Protein AF-A0A3D2UYC7-F1 (afdb_monomer_lite)

Secondary structure (DSSP, 8-state):
-HHHHHHHHTSPTT---HHHHHHHHHHHHHHHHHHHHTT-HHHHHHHHHHHHHHHHHHTS------HHHHHHHHHHHHHHHHHHTTS-TTTHHHHHHHHHHHHHHHHHH-HHHHHHHS--PPPHHHHHHT-SSEEEEEEEETTEEEEEEE-SS-EEEEEEEPPHHHHHHHHHHHH-TT---HHHHHHHIIIIIGGGTTTS-TT-SEEEEEE-GGGGGS-TTT-EETTEEHHHHSEEEE-S-HHHHHHHHHTT-----EEEEEETT--S-TTT----B----TTHHHHHHHHGGGEEEEEEEEEEE--SS-GGG-EEEEEEETTEEEEEEGGGGGSS----SEEEEEEEE-PPPSS-SS-THHHHHHHHHHTT-S-EEEEESS--HHHHHHHHHHHHHHTTTS-HHHHHHHHHHHHHHH-TT-GGGGGEEEE--S---HHHHHHHHHHHHHHHHHHHHHHHHHT-HHHHHHHHHHHHHHGGGSS----HHHHHHHHHHHHHHTT-HHHHHHHHHHHTTTSTT-HHHHHHHHHHHHHHHHHTT-HHHHHHHHHHHHHHHHHTT-HHHHHHHHHHHHHHHHHTT-HHHHHHHHHHHHHHHHHHT-HHHHHHHHHHHHHIIIIIS--HHHHHHHHHHHHHHHHHTT-HHHHHHHHHHHHHHHHHHT-HHHHHHHHHHHHHHHHHTT-HHHHHHHHHHHHHHHHHTT-HHHHHHHHHHHHHHHHHTT-HHHHHHHHHHHHHHHHHTT-HHHHHHHHHHHHHHHHHTT-HHHHHHHHHHHHHHHHHTT-HHHHHHHHHHHHHHHHHTT-HHHHHHHHHHHHHHHHHTT-HHHHHHHHHHHHHHHHHTT-HHHHHHHHHHHHHHHHHTT-HHHHHHHHHHHHHHHHHTT-HHHHHHHHHHHHHHHHHTT-HHHHHHHHHHHHHHHHHHHHT---HHHHHHHHTTTHHHHHHHHHHHHHTT-HHHHHHHHHHHHHHHHHHHHT-------SHHHHHHHHHHHHHHHHHHHHHHHHHHHHHTT-HHHHHHHHHHHHHHHHHHHHHHHHHHHH-GGGG----PPPPPHHHHHHHS-TTEEEEEEEE-SSEEEEEEEESS-EEEEEEE--HHHHHHHHHHHHHHHHTT---HHHHHHHHHHHTGGGHHHHTT-SEEEEE--GGGGGS-GGG-B-SS-BHHHHS-EEE-S-GGGHHHHSSS-----S-PPEEEEEEE--S-GGGPPTTHHHHHHHHHHH-TTEEEEEEGGGSHHHHHHH-

Sequence (1248 aa):
MLDAEKEVSRLPYGWVNRSVLALVEQLYEDIVFLLFKQEKFVPALLLAEKGKKLVQTALAPQLRFSDEDRQAYFDEIITYSTRLQSTPEEEVSDLLDEYQEFLQLVDEDDPELVDWISPRVPSLDVLQSFLNPLLLKFQRVHNEIFVWWVRADKVGGKRIPGSQKLFDLISRLADNKKGATGEEVNDLSRFLLTPLVELLGADMESVVLIADGKLEFLPWAAMKVDAKPLIETASLTFVSSLAQWQRSIKLKNLYNSRLLTLAAEHTENAETDFSTVLNLHGDTANNFLTNWEHFGVVQIESPVHLSRLDPSSSFITLTRQSNRFQRVPLSVLYEKPFESYLMVMADVEHKHDPFLSLSSTSLLLEGLVFKGYPGVLLHSGKPDLALHHEMMEHFMTNVRKENPAESLRSAQRELAKKYPENFEWAKYRYYGFPGMSDEEKEIFAEAHFQAKLQNGASAFREKDWLAVIDHLEKALVLQPFLVGKKMAGKIYQTLTQAAYNLEDYAKAIGYQKQVLPHSKEDPEVLAEALYFLGILYSRTENFPSAVEYLQKALRIYEENEILDRLAESYSTLGIVEENALDYDNALKAFNASLAINEEIGEDLNRGRELRRIGRIYYLRLNRYQEARKFFSQAYELFTELEQVDQQVESLLELGLVAEKEGDFKRALEFYVRAQTLAEEADLRPGLARAFLYQANSHWFQGNYQQAFRFQRQALEIARELEDKLQQAFILNTLGLIHWTLNDPVRALENLGQSLELAEASHSLLDIATAYNNIGLVHRKEKRYPESIEFFKKALKRDEQLKSKWGQGYTHRNMGMSFLRMGQLETAEVHLKKAVELSREIGNRTNLVKAMLELGHLALERKQWEPAVSLFRETFEISDRINVKEVSWRALRGEGLALIQLGKNQPAVEAYKKAVAVVDALRAAIKVEEFQNGFLTDKQDVYKELVLLLLNMGKVKESFQFAERAKSRSFIDLLGNQKISLKNDVSRSLYEALNRQKQSIRKTEESLMAVRIAGREKEAKKLAEDLVKARNQYQDLLISAKEQSPEISSFVTVEAISLETLQSLLADSVALVEYLVTENELVVWVVTKTKIDVARVPLEEKQLNGLIADYRERIQKLAPIEEQAQLLYSLLIKPVESFIAGKRFLGIVPHGRLHYISFSSLRDEQSYLIEKHPLFYSPSASVMQYTFKEKAKRSREIKVLALGNPDLGDFNYDLPLAEMEANALKWDFPKVDVFTRKDATESWLKEHI

pLDDT: mean 75.94, std 17.99, range [31.91, 98.25]

Structure (mmCIF, N/CA/C/O backbone):
data_AF-A0A3D2UYC7-F1
#
_entry.id   AF-A0A3D2UYC7-F1
#
loop_
_atom_site.group_PDB
_atom_site.id
_atom_site.type_symbol
_atom_site.label_atom_id
_atom_site.label_alt_id
_atom_site.label_comp_id
_atom_site.label_asym_id
_atom_site.label_entity_id
_atom_site.label_seq_id
_atom_site.pdbx_PDB_ins_code
_atom_site.Cartn_x
_atom_site.Cartn_y
_atom_site.Cartn_z
_atom_site.occupancy
_atom_site.B_iso_or_equiv
_atom_site.auth_seq_id
_atom_site.auth_comp_id
_atom_site.auth_asym_id
_atom_site.auth_atom_id
_atom_site.pdbx_PDB_model_num
ATOM 1 N N . MET A 1 1 ? 9.188 -36.573 1.178 1.00 46.09 1 MET A N 1
ATOM 2 C CA . MET A 1 1 ? 9.799 -36.570 -0.170 1.00 46.09 1 MET A CA 1
ATOM 3 C C . MET A 1 1 ? 9.449 -35.275 -0.889 1.00 46.09 1 MET A C 1
ATOM 5 O O . MET A 1 1 ? 10.358 -34.479 -1.061 1.00 46.09 1 MET A O 1
ATOM 9 N N . LEU A 1 2 ? 8.161 -34.984 -1.141 1.00 43.41 2 LEU A N 1
ATOM 10 C CA . LEU A 1 2 ? 7.728 -33.701 -1.723 1.00 43.41 2 LEU A CA 1
ATOM 11 C C . LEU A 1 2 ? 8.216 -32.478 -0.928 1.00 43.41 2 LEU A C 1
ATOM 13 O O . LEU A 1 2 ? 8.744 -31.552 -1.523 1.00 43.41 2 LEU A O 1
ATOM 17 N N . ASP A 1 3 ? 8.140 -32.505 0.407 1.00 45.19 3 ASP A N 1
ATOM 18 C CA . ASP A 1 3 ? 8.663 -31.402 1.232 1.00 45.19 3 ASP A CA 1
ATOM 19 C C . ASP A 1 3 ? 10.191 -31.240 1.143 1.00 45.19 3 ASP A C 1
ATOM 21 O O . ASP A 1 3 ? 10.694 -30.130 1.247 1.00 45.19 3 ASP A O 1
ATOM 25 N N . ALA A 1 4 ? 10.941 -32.318 0.886 1.00 46.62 4 ALA A N 1
ATOM 26 C CA . ALA A 1 4 ? 12.395 -32.259 0.719 1.00 46.62 4 ALA A CA 1
ATOM 27 C C . ALA A 1 4 ? 12.798 -31.796 -0.697 1.00 46.62 4 ALA A C 1
ATOM 29 O O . ALA A 1 4 ? 13.719 -30.998 -0.835 1.00 46.62 4 ALA A O 1
ATOM 30 N N . GLU A 1 5 ? 12.077 -32.240 -1.736 1.00 49.00 5 GLU A N 1
ATOM 31 C CA . GLU A 1 5 ? 12.193 -31.736 -3.119 1.00 49.00 5 GLU A CA 1
ATOM 32 C C . GLU A 1 5 ? 11.927 -30.228 -3.183 1.00 49.00 5 GLU A C 1
ATOM 34 O O . GLU A 1 5 ? 12.660 -29.481 -3.826 1.00 49.00 5 GLU A O 1
ATOM 39 N N . LYS A 1 6 ? 10.907 -29.797 -2.440 1.00 48.81 6 LYS A N 1
ATOM 40 C CA . LYS A 1 6 ? 10.443 -28.420 -2.295 1.00 48.81 6 LYS A CA 1
ATOM 41 C C . LYS A 1 6 ? 11.400 -27.535 -1.497 1.00 48.81 6 LYS A C 1
ATOM 43 O O . LYS A 1 6 ? 11.573 -26.380 -1.853 1.00 48.81 6 LYS A O 1
ATOM 48 N N . GLU A 1 7 ? 12.049 -28.039 -0.447 1.00 47.22 7 GLU A N 1
ATOM 49 C CA . GLU A 1 7 ? 13.086 -27.272 0.266 1.00 47.22 7 GLU A CA 1
ATOM 50 C C . GLU A 1 7 ? 14.384 -27.143 -0.551 1.00 47.22 7 GLU A C 1
ATOM 52 O O . GLU A 1 7 ? 15.026 -26.095 -0.523 1.00 47.22 7 GLU A O 1
ATOM 57 N N . VAL A 1 8 ? 14.751 -28.156 -1.348 1.00 45.00 8 VAL A N 1
ATOM 58 C CA . VAL A 1 8 ? 15.910 -28.079 -2.259 1.00 45.00 8 VAL A CA 1
ATOM 59 C C . VAL A 1 8 ? 15.655 -27.127 -3.434 1.00 45.00 8 VAL A C 1
ATOM 61 O O . VAL A 1 8 ? 16.576 -26.413 -3.828 1.00 45.00 8 VAL A O 1
ATOM 64 N N . SER A 1 9 ? 14.424 -27.051 -3.958 1.00 48.38 9 SER A N 1
ATOM 65 C CA . SER A 1 9 ? 14.062 -26.132 -5.052 1.00 48.38 9 SER A CA 1
ATOM 66 C C . SER A 1 9 ? 13.939 -24.658 -4.630 1.00 48.38 9 SER A C 1
ATOM 68 O O . SER A 1 9 ? 13.897 -23.780 -5.491 1.00 48.38 9 SER A O 1
ATOM 70 N N . ARG A 1 10 ? 13.918 -24.377 -3.318 1.00 43.19 10 ARG A N 1
ATOM 71 C CA . ARG A 1 10 ? 13.818 -23.031 -2.717 1.00 43.19 10 ARG A CA 1
ATOM 72 C C . ARG A 1 10 ? 15.161 -22.360 -2.409 1.00 43.19 10 ARG A C 1
ATOM 74 O O . ARG A 1 10 ? 15.181 -21.173 -2.089 1.00 43.19 10 ARG A O 1
ATOM 81 N N . LEU A 1 11 ? 16.279 -23.088 -2.447 1.00 42.44 11 LEU A N 1
ATOM 82 C CA . LEU A 1 11 ? 17.588 -22.559 -2.046 1.00 42.44 11 LEU A CA 1
ATOM 83 C C . LEU A 1 11 ? 18.334 -21.916 -3.239 1.00 42.44 11 LEU A C 1
ATOM 85 O O . LEU A 1 11 ? 18.453 -22.551 -4.287 1.00 42.44 11 LEU A O 1
ATOM 89 N N . PRO A 1 12 ? 18.894 -20.693 -3.102 1.00 41.91 12 PRO A N 1
ATOM 90 C CA . PRO A 1 12 ? 19.693 -20.061 -4.155 1.00 41.91 12 PRO A CA 1
ATOM 91 C C . PRO A 1 12 ? 20.913 -20.906 -4.553 1.00 41.91 12 PRO A C 1
ATOM 93 O O . PRO A 1 12 ? 21.544 -21.549 -3.702 1.00 41.91 12 PRO A O 1
ATOM 96 N N . TYR A 1 13 ? 21.304 -20.856 -5.833 1.00 37.62 13 TYR A N 1
ATOM 97 C CA . TYR A 1 13 ? 22.496 -21.551 -6.328 1.00 37.62 13 TYR A CA 1
ATOM 98 C C . TYR A 1 13 ? 23.741 -21.139 -5.517 1.00 37.62 13 TYR A C 1
ATOM 100 O O . TYR A 1 13 ? 24.107 -19.966 -5.464 1.00 37.62 13 TYR A O 1
ATOM 108 N N . GLY A 1 14 ? 24.373 -22.121 -4.862 1.00 45.56 14 GLY A N 1
ATOM 109 C CA . GLY A 1 14 ? 25.555 -21.949 -4.005 1.00 45.56 14 GLY A CA 1
ATOM 110 C C . GLY A 1 14 ? 25.346 -22.238 -2.511 1.00 45.56 14 GLY A C 1
ATOM 111 O O . GLY A 1 14 ? 26.336 -22.350 -1.792 1.00 45.56 14 GLY A O 1
ATOM 112 N N . TRP A 1 15 ? 24.102 -22.383 -2.032 1.00 41.09 15 TRP A N 1
ATOM 113 C CA . TRP A 1 15 ? 23.803 -22.617 -0.604 1.00 41.09 15 TRP A CA 1
ATOM 114 C C . TRP A 1 15 ? 23.343 -24.043 -0.268 1.00 41.09 15 TRP A C 1
ATOM 116 O O . TRP A 1 15 ? 23.265 -24.409 0.906 1.00 41.09 15 TRP A O 1
ATOM 126 N N . VAL A 1 16 ? 23.103 -24.891 -1.271 1.00 49.19 16 VAL A N 1
ATOM 127 C CA . VAL A 1 16 ? 22.800 -26.309 -1.044 1.00 49.19 16 VAL A CA 1
ATOM 128 C C . VAL A 1 16 ? 24.103 -27.063 -0.768 1.00 49.19 16 VAL A C 1
ATOM 130 O O . VAL A 1 16 ? 24.868 -27.388 -1.676 1.00 49.19 16 VAL A O 1
ATOM 133 N N . ASN A 1 17 ? 24.387 -27.342 0.505 1.00 49.47 17 ASN A N 1
ATOM 134 C CA . ASN A 1 17 ? 25.500 -28.218 0.868 1.00 49.47 17 ASN A CA 1
ATOM 135 C C . ASN A 1 17 ? 25.254 -29.624 0.279 1.00 49.47 17 ASN A C 1
ATOM 137 O O . ASN A 1 17 ? 24.139 -30.142 0.359 1.00 49.47 17 ASN A O 1
ATOM 141 N N . ARG A 1 18 ? 26.305 -30.274 -0.247 1.00 52.22 18 ARG A N 1
ATOM 142 C CA . ARG A 1 18 ? 26.300 -31.690 -0.670 1.00 52.22 18 ARG A CA 1
ATOM 143 C C . ARG A 1 18 ? 25.628 -32.619 0.347 1.00 52.22 18 ARG A C 1
ATOM 145 O O . ARG A 1 18 ? 25.043 -33.611 -0.058 1.00 52.22 18 ARG A O 1
ATOM 152 N N . SER A 1 19 ? 25.674 -32.290 1.638 1.00 51.94 19 SER A N 1
ATOM 153 C CA . SER A 1 19 ? 24.998 -33.031 2.709 1.00 51.94 19 SER A CA 1
ATOM 154 C C . SER A 1 19 ? 23.473 -33.120 2.549 1.00 51.94 19 SER A C 1
ATOM 156 O O . SER A 1 19 ? 22.903 -34.155 2.866 1.00 51.94 19 SER A O 1
ATOM 158 N N . VAL A 1 20 ? 22.811 -32.061 2.065 1.00 56.78 20 VAL A N 1
ATOM 159 C CA . VAL A 1 20 ? 21.345 -32.022 1.891 1.00 56.78 20 VAL A CA 1
ATOM 160 C C . VAL A 1 20 ? 20.936 -32.784 0.633 1.00 56.78 20 VAL A C 1
ATOM 162 O O . VAL A 1 20 ? 20.015 -33.591 0.687 1.00 56.78 20 VAL A O 1
ATOM 165 N N . LEU A 1 21 ? 21.671 -32.602 -0.470 1.00 58.19 21 LEU A N 1
ATOM 166 C CA . LEU A 1 21 ? 21.468 -33.385 -1.695 1.00 58.19 21 LEU A CA 1
ATOM 167 C C . LEU A 1 21 ? 21.679 -34.880 -1.444 1.00 58.19 21 LEU A C 1
ATOM 169 O O . LEU A 1 21 ? 20.861 -35.677 -1.886 1.00 58.19 21 LEU A O 1
ATOM 173 N N . ALA A 1 22 ? 22.701 -35.245 -0.663 1.00 58.97 22 ALA A N 1
ATOM 174 C CA . ALA A 1 22 ? 22.940 -36.628 -0.258 1.00 58.97 22 ALA A CA 1
ATOM 175 C C . ALA A 1 22 ? 21.788 -37.201 0.585 1.00 58.97 22 ALA A C 1
ATOM 177 O O . ALA A 1 22 ? 21.458 -38.372 0.445 1.00 58.97 22 ALA A O 1
ATOM 178 N N . LEU A 1 23 ? 21.140 -36.386 1.429 1.00 60.22 23 LEU A N 1
ATOM 179 C CA . LEU A 1 23 ? 19.993 -36.820 2.233 1.00 60.22 23 LEU A CA 1
ATOM 180 C C . LEU A 1 23 ? 18.739 -37.057 1.371 1.00 60.22 23 LEU A C 1
ATOM 182 O O . LEU A 1 23 ? 17.989 -38.000 1.613 1.00 60.22 23 LEU A O 1
ATOM 186 N N . VAL A 1 24 ? 18.514 -36.209 0.361 1.00 62.47 24 VAL A N 1
ATOM 187 C CA . VAL A 1 24 ? 17.406 -36.363 -0.598 1.00 62.47 24 VAL A CA 1
ATOM 188 C C . VAL A 1 24 ? 17.641 -37.559 -1.516 1.00 62.47 24 VAL A C 1
ATOM 190 O O . VAL A 1 24 ? 16.724 -38.351 -1.717 1.00 62.47 24 VAL A O 1
ATOM 193 N N . GLU A 1 25 ? 18.865 -37.731 -2.017 1.00 66.44 25 GLU A N 1
ATOM 194 C CA . GLU A 1 25 ? 19.278 -38.908 -2.788 1.00 66.44 25 GLU A CA 1
ATOM 195 C C . GLU A 1 25 ? 19.066 -40.194 -1.975 1.00 66.44 25 GLU A C 1
ATOM 197 O O . GLU A 1 25 ? 18.423 -41.126 -2.455 1.00 66.44 25 GLU A O 1
ATOM 202 N N . GLN A 1 26 ? 19.473 -40.198 -0.701 1.00 71.12 26 GLN A N 1
ATOM 203 C CA . GLN A 1 26 ? 19.276 -41.330 0.203 1.00 71.12 26 GLN A CA 1
ATOM 204 C C . GLN A 1 26 ? 17.789 -41.640 0.464 1.00 71.12 26 GLN A C 1
ATOM 206 O O . GLN A 1 26 ? 17.399 -42.804 0.478 1.00 71.12 26 GLN A O 1
ATOM 211 N N . LEU A 1 27 ? 16.930 -40.624 0.591 1.00 69.56 27 LEU A N 1
ATOM 212 C CA . LEU A 1 27 ? 15.484 -40.819 0.761 1.00 69.56 27 LEU A CA 1
ATOM 213 C C . LEU A 1 27 ? 14.824 -41.426 -0.490 1.00 69.56 27 LEU A C 1
ATOM 215 O O . LEU A 1 27 ? 13.936 -42.274 -0.380 1.00 69.56 27 LEU A O 1
ATOM 219 N N . TYR A 1 28 ? 15.249 -40.999 -1.682 1.00 73.06 28 TYR A N 1
ATOM 220 C CA . TYR A 1 28 ? 14.812 -41.597 -2.943 1.00 73.06 28 TYR A CA 1
ATOM 221 C C . TYR A 1 28 ? 15.268 -43.056 -3.051 1.00 73.06 28 TYR A C 1
ATOM 223 O O . TYR A 1 28 ? 14.465 -43.920 -3.406 1.00 73.06 28 TYR A O 1
ATOM 231 N N . GLU A 1 29 ? 16.518 -43.346 -2.686 1.00 77.00 29 GLU A N 1
ATOM 232 C CA . GLU A 1 29 ? 17.048 -44.710 -2.613 1.00 77.00 29 GLU A CA 1
ATOM 233 C C . GLU A 1 29 ? 16.249 -45.598 -1.644 1.00 77.00 29 GLU A C 1
ATOM 235 O O . GLU A 1 29 ? 15.919 -46.732 -1.995 1.00 77.00 29 GLU A O 1
ATOM 240 N N . ASP A 1 30 ? 15.871 -45.090 -0.467 1.00 78.00 30 ASP A N 1
ATOM 241 C CA . ASP A 1 30 ? 15.054 -45.809 0.522 1.00 78.00 30 ASP A CA 1
ATOM 242 C C . ASP A 1 30 ? 13.648 -46.139 -0.003 1.00 78.00 30 ASP A C 1
ATOM 244 O O . ASP A 1 30 ? 13.134 -47.248 0.181 1.00 78.00 30 ASP A O 1
ATOM 248 N N . ILE A 1 31 ? 13.007 -45.194 -0.692 1.00 72.75 31 ILE A N 1
ATOM 249 C CA . ILE A 1 31 ? 11.662 -45.387 -1.250 1.00 72.75 31 ILE A CA 1
ATOM 250 C C . ILE A 1 31 ? 11.705 -46.365 -2.423 1.00 72.75 31 ILE A C 1
ATOM 252 O O . ILE A 1 31 ? 10.874 -47.275 -2.499 1.00 72.75 31 ILE A O 1
ATOM 256 N N . VAL A 1 32 ? 12.701 -46.232 -3.303 1.00 80.00 32 VAL A N 1
ATOM 257 C CA . VAL A 1 32 ? 12.956 -47.198 -4.377 1.00 80.00 32 VAL A CA 1
ATOM 258 C C . VAL A 1 32 ? 13.200 -48.584 -3.780 1.00 80.00 32 VAL A C 1
ATOM 260 O O . VAL A 1 32 ? 12.605 -49.555 -4.245 1.00 80.00 32 VAL A O 1
ATOM 263 N N . PHE A 1 33 ? 13.980 -48.686 -2.700 1.00 81.94 33 PHE A N 1
ATOM 264 C CA . PHE A 1 33 ? 14.211 -49.930 -1.967 1.00 81.94 33 PHE A CA 1
ATOM 265 C C . PHE A 1 33 ? 12.917 -50.582 -1.460 1.00 81.94 33 PHE A C 1
ATOM 267 O O . PHE A 1 33 ? 12.703 -51.783 -1.662 1.00 81.94 33 PHE A O 1
ATOM 274 N N . LEU A 1 34 ? 12.028 -49.805 -0.839 1.00 80.56 34 LEU A N 1
ATOM 275 C CA . LEU A 1 34 ? 10.752 -50.296 -0.313 1.00 80.56 34 LEU A CA 1
ATOM 276 C C . LEU A 1 34 ? 9.780 -50.720 -1.421 1.00 80.56 34 LEU A C 1
ATOM 278 O O . LEU A 1 34 ? 9.173 -51.787 -1.322 1.00 80.56 34 LEU A O 1
ATOM 282 N N . LEU A 1 35 ? 9.652 -49.927 -2.487 1.00 78.44 35 LEU A N 1
ATOM 283 C CA . LEU A 1 35 ? 8.766 -50.234 -3.615 1.00 78.44 35 LEU A CA 1
ATOM 284 C C . LEU A 1 35 ? 9.238 -51.462 -4.391 1.00 78.44 35 LEU A C 1
ATOM 286 O O . LEU A 1 35 ? 8.429 -52.317 -4.747 1.00 78.44 35 LEU A O 1
ATOM 290 N N . PHE A 1 36 ? 10.549 -51.593 -4.591 1.00 83.06 36 PHE A N 1
ATOM 291 C CA . PHE A 1 36 ? 11.136 -52.762 -5.235 1.00 83.06 36 PHE A CA 1
ATOM 292 C C . PHE A 1 36 ? 10.931 -54.032 -4.396 1.00 83.06 36 PHE A C 1
ATOM 294 O O . PHE A 1 36 ? 10.656 -55.092 -4.951 1.00 83.06 36 PHE A O 1
ATOM 301 N N . LYS A 1 37 ? 10.985 -53.935 -3.057 1.00 79.44 37 LYS A N 1
ATOM 302 C CA . LYS A 1 37 ? 10.631 -55.042 -2.146 1.00 79.44 37 LYS A CA 1
ATOM 303 C C . LYS A 1 37 ? 9.160 -55.451 -2.214 1.00 79.44 37 LYS A C 1
ATOM 305 O O . LYS A 1 37 ? 8.860 -56.611 -1.961 1.00 79.44 37 LYS A O 1
ATOM 310 N N . GLN A 1 38 ? 8.262 -54.518 -2.522 1.00 83.25 38 GLN A N 1
ATOM 311 C CA . GLN A 1 38 ? 6.834 -54.784 -2.731 1.00 83.25 38 GLN A CA 1
ATOM 312 C C . GLN A 1 38 ? 6.521 -55.233 -4.170 1.00 83.25 38 GLN A C 1
ATOM 314 O O . GLN A 1 38 ? 5.354 -55.272 -4.546 1.00 83.25 38 GLN A O 1
ATOM 319 N N . GLU A 1 39 ? 7.547 -55.504 -4.987 1.00 84.12 39 GLU A N 1
ATOM 320 C CA . GLU A 1 39 ? 7.431 -55.857 -6.411 1.00 84.12 39 GLU A CA 1
ATOM 321 C C . GLU A 1 39 ? 6.712 -54.793 -7.267 1.00 84.12 39 GLU A C 1
ATOM 323 O O . GLU A 1 39 ? 6.293 -55.041 -8.397 1.00 84.12 39 GLU A O 1
ATOM 328 N N . LYS A 1 40 ? 6.629 -53.551 -6.770 1.00 82.75 40 LYS A N 1
ATOM 329 C CA . LYS A 1 40 ? 6.091 -52.392 -7.498 1.00 82.75 40 LYS A CA 1
ATOM 330 C C . LYS A 1 40 ? 7.170 -51.789 -8.401 1.00 82.75 40 LYS A C 1
ATOM 332 O O . LYS A 1 40 ? 7.634 -50.668 -8.190 1.00 82.75 40 LYS A O 1
ATOM 337 N N . PHE A 1 41 ? 7.594 -52.549 -9.412 1.00 83.06 41 PHE A N 1
ATOM 338 C CA . PHE A 1 41 ? 8.774 -52.234 -10.229 1.00 83.06 41 PHE A CA 1
ATOM 339 C C . PHE A 1 41 ? 8.632 -50.993 -11.108 1.00 83.06 41 PHE A C 1
ATOM 341 O O . PHE A 1 41 ? 9.609 -50.272 -11.290 1.00 83.06 41 PHE A O 1
ATOM 348 N N . VAL A 1 42 ? 7.429 -50.724 -11.620 1.00 78.25 42 VAL A N 1
ATOM 349 C CA . VAL A 1 42 ? 7.158 -49.550 -12.462 1.00 78.25 42 VAL A CA 1
ATOM 350 C C . VAL A 1 42 ? 7.266 -48.252 -11.644 1.00 78.25 42 VAL A C 1
ATOM 352 O O . VAL A 1 42 ? 8.095 -47.413 -12.000 1.00 78.25 42 VAL A O 1
ATOM 355 N N . PRO A 1 43 ? 6.560 -48.094 -10.502 1.00 74.31 43 PRO A N 1
ATOM 356 C CA . PRO A 1 43 ? 6.774 -46.950 -9.614 1.00 74.31 43 PRO A CA 1
ATOM 357 C C . PRO A 1 43 ? 8.223 -46.813 -9.133 1.00 74.31 43 PRO A C 1
ATOM 359 O O . PRO A 1 43 ? 8.748 -45.703 -9.077 1.00 74.31 43 PRO A O 1
ATOM 362 N N . ALA A 1 44 ? 8.890 -47.931 -8.822 1.00 81.38 44 ALA A N 1
ATOM 363 C CA . ALA A 1 44 ? 10.283 -47.921 -8.377 1.00 81.38 44 ALA A CA 1
ATOM 364 C C . ALA A 1 44 ? 11.247 -47.408 -9.465 1.00 81.38 44 ALA A C 1
ATOM 366 O O . ALA A 1 44 ? 12.130 -46.610 -9.165 1.00 81.38 44 ALA A O 1
ATOM 367 N N . LEU A 1 45 ? 11.067 -47.828 -10.724 1.00 80.94 45 LEU A N 1
ATOM 368 C CA . LEU A 1 45 ? 11.882 -47.392 -11.864 1.00 80.94 45 LEU A CA 1
ATOM 369 C C . LEU A 1 45 ? 11.715 -45.894 -12.150 1.00 80.94 45 LEU A C 1
ATOM 371 O O . LEU A 1 45 ? 12.698 -45.185 -12.365 1.00 80.94 45 LEU A O 1
ATOM 375 N N . LEU A 1 46 ? 10.473 -45.404 -12.130 1.00 75.62 46 LEU A N 1
ATOM 376 C CA . LEU A 1 46 ? 10.179 -43.995 -12.397 1.00 75.62 46 LEU A CA 1
ATOM 377 C C . LEU A 1 46 ? 10.734 -43.084 -11.294 1.00 75.62 46 LEU A C 1
ATOM 379 O O . LEU A 1 46 ? 11.321 -42.045 -11.593 1.00 75.62 46 LEU A O 1
ATOM 383 N N . LEU A 1 47 ? 10.618 -43.490 -10.024 1.00 73.19 47 LEU A N 1
ATOM 384 C CA . LEU A 1 47 ? 11.179 -42.735 -8.899 1.00 73.19 47 LEU A CA 1
ATOM 385 C C . LEU A 1 47 ? 12.711 -42.747 -8.879 1.00 73.19 47 LEU A C 1
ATOM 387 O O . LEU A 1 47 ? 13.311 -41.726 -8.547 1.00 73.19 47 LEU A O 1
ATOM 391 N N . ALA A 1 48 ? 13.342 -43.849 -9.291 1.00 74.12 48 ALA A N 1
ATOM 392 C CA . ALA A 1 48 ? 14.792 -43.929 -9.459 1.00 74.12 48 ALA A CA 1
ATOM 393 C C . ALA A 1 48 ? 15.322 -42.904 -10.481 1.00 74.12 48 ALA A C 1
ATOM 395 O O . ALA A 1 48 ? 16.304 -42.208 -10.217 1.00 74.12 48 ALA A O 1
ATOM 396 N N . GLU A 1 49 ? 14.656 -42.758 -11.631 1.00 74.56 49 GLU A N 1
ATOM 397 C CA . GLU A 1 49 ? 15.009 -41.731 -12.624 1.00 74.56 49 GLU A CA 1
ATOM 398 C C . GLU A 1 49 ? 14.687 -40.311 -12.143 1.00 74.56 49 GLU A C 1
ATOM 400 O O . GLU A 1 49 ? 15.469 -39.386 -12.384 1.00 74.56 49 GLU A O 1
ATOM 405 N N . LYS A 1 50 ? 13.562 -40.132 -11.435 1.00 68.88 50 LYS A N 1
ATOM 406 C CA . LYS A 1 50 ? 13.141 -38.829 -10.905 1.00 68.88 50 LYS A CA 1
ATOM 407 C C . LYS A 1 50 ? 14.155 -38.282 -9.897 1.00 68.88 50 LYS A C 1
ATOM 409 O O . LYS A 1 50 ? 14.584 -37.138 -10.039 1.00 68.88 50 LYS A O 1
ATOM 414 N N . GLY A 1 51 ? 14.599 -39.105 -8.942 1.00 63.94 51 GLY A N 1
ATOM 415 C CA . GLY A 1 51 ? 15.606 -38.717 -7.949 1.00 63.94 51 GLY A CA 1
ATOM 416 C C . GLY A 1 51 ? 16.926 -38.273 -8.590 1.00 63.94 51 GLY A C 1
ATOM 417 O O . GLY A 1 51 ? 17.465 -37.222 -8.243 1.00 63.94 51 GLY A O 1
ATOM 418 N N . LYS A 1 52 ? 17.399 -39.006 -9.610 1.00 62.03 52 LYS A N 1
ATOM 419 C CA . LYS A 1 52 ? 18.622 -38.676 -10.365 1.00 62.03 52 LYS A CA 1
ATOM 420 C C . LYS A 1 52 ? 18.501 -37.340 -11.110 1.00 62.03 52 LYS A C 1
ATOM 422 O O . LYS A 1 52 ? 19.408 -36.509 -11.032 1.00 62.03 52 LYS A O 1
ATOM 427 N N . LYS A 1 53 ? 17.383 -37.109 -11.812 1.00 60.12 53 LYS A N 1
ATOM 428 C CA . LYS A 1 53 ? 17.150 -35.879 -12.592 1.00 60.12 53 LYS A CA 1
ATOM 429 C C . LYS A 1 53 ? 16.972 -34.656 -11.685 1.00 60.12 53 LYS A C 1
ATOM 431 O O . LYS A 1 53 ? 17.483 -33.591 -12.019 1.00 60.12 53 LYS A O 1
ATOM 436 N N . LEU A 1 54 ? 16.344 -34.808 -10.518 1.00 56.38 54 LEU A N 1
ATOM 437 C CA . LEU A 1 54 ? 16.184 -33.733 -9.533 1.00 56.38 54 LEU A CA 1
ATOM 438 C C . LEU A 1 54 ? 17.536 -33.262 -8.963 1.00 56.38 54 LEU A C 1
ATOM 440 O O . LEU A 1 54 ? 17.821 -32.066 -8.978 1.00 56.38 54 LEU A O 1
ATOM 444 N N . VAL A 1 55 ? 18.409 -34.189 -8.542 1.00 54.50 55 VAL A N 1
ATOM 445 C CA . VAL A 1 55 ? 19.759 -33.856 -8.037 1.00 54.50 55 VAL A CA 1
ATOM 446 C C . VAL A 1 55 ? 20.620 -33.201 -9.126 1.00 54.50 55 VAL A C 1
ATOM 448 O O . VAL A 1 55 ? 21.344 -32.246 -8.852 1.00 54.50 55 VAL A O 1
ATOM 451 N N . GLN A 1 56 ? 20.512 -33.662 -10.377 1.00 51.44 56 GLN A N 1
ATOM 452 C CA . GLN A 1 56 ? 21.213 -33.065 -11.522 1.00 51.44 56 GLN A CA 1
ATOM 453 C C . GLN A 1 56 ? 20.690 -31.664 -11.884 1.00 51.44 56 GLN A C 1
ATOM 455 O O . GLN A 1 56 ? 21.486 -30.792 -12.228 1.00 51.44 56 GLN A O 1
ATOM 460 N N . THR A 1 57 ? 19.377 -31.435 -11.777 1.00 51.84 57 THR A N 1
ATOM 461 C CA . THR A 1 57 ? 18.731 -30.143 -12.076 1.00 51.84 57 THR A CA 1
ATOM 462 C C . THR A 1 57 ? 19.037 -29.103 -10.994 1.00 51.84 57 THR A C 1
ATOM 464 O O . THR A 1 57 ? 19.340 -27.961 -11.321 1.00 51.84 57 THR A O 1
ATOM 467 N N . ALA A 1 58 ? 19.083 -29.505 -9.717 1.00 48.88 58 ALA A N 1
ATOM 468 C CA . ALA A 1 58 ? 19.469 -28.637 -8.597 1.00 48.88 58 ALA A CA 1
ATOM 469 C C . ALA A 1 58 ? 20.933 -28.140 -8.662 1.00 48.88 58 ALA A C 1
ATOM 471 O O . ALA A 1 58 ? 21.289 -27.159 -8.011 1.00 48.88 58 ALA A O 1
ATOM 472 N N . LEU A 1 59 ? 21.793 -28.806 -9.445 1.00 40.91 59 LEU A N 1
ATOM 473 C CA . LEU A 1 59 ? 23.203 -28.448 -9.653 1.00 40.91 59 LEU A CA 1
ATOM 474 C C . LEU A 1 59 ? 23.448 -27.613 -10.929 1.00 40.91 59 LEU A C 1
ATOM 476 O O . LEU A 1 59 ? 24.598 -27.267 -11.205 1.00 40.91 59 LEU A O 1
ATOM 480 N N . ALA A 1 60 ? 22.410 -27.275 -11.701 1.00 37.22 60 ALA A N 1
ATOM 481 C CA . ALA A 1 60 ? 22.515 -26.423 -12.887 1.00 37.22 60 ALA A CA 1
ATOM 482 C C . ALA A 1 60 ? 22.195 -24.951 -12.544 1.00 37.22 60 ALA A C 1
ATOM 484 O O . ALA A 1 60 ? 21.220 -24.689 -11.842 1.00 37.22 60 ALA A O 1
ATOM 485 N N . PRO A 1 61 ? 22.964 -23.960 -13.034 1.00 35.62 61 PRO A N 1
ATOM 486 C CA . PRO A 1 61 ? 22.610 -22.559 -12.847 1.00 35.62 61 PRO A CA 1
ATOM 487 C C . PRO A 1 61 ? 21.481 -22.180 -13.811 1.00 35.62 61 PRO A C 1
ATOM 489 O O . PRO A 1 61 ? 21.677 -22.209 -15.027 1.00 35.62 61 PRO A O 1
ATOM 492 N N . GLN A 1 62 ? 20.318 -21.792 -13.285 1.00 42.72 62 GLN A N 1
ATOM 493 C CA . GLN A 1 62 ? 19.268 -21.157 -14.082 1.00 42.72 62 GLN A CA 1
ATOM 494 C C . GLN A 1 62 ? 18.647 -19.955 -13.362 1.00 42.72 62 GLN A C 1
ATOM 496 O O . GLN A 1 62 ? 18.159 -20.043 -12.238 1.00 42.72 62 GLN A O 1
ATOM 501 N N . LEU A 1 63 ? 18.675 -18.825 -14.068 1.00 37.31 63 LEU A N 1
ATOM 502 C CA . LEU A 1 63 ? 17.760 -17.701 -13.925 1.00 37.31 63 LEU A CA 1
ATOM 503 C C . LEU A 1 63 ? 16.593 -17.962 -14.875 1.00 37.31 63 LEU A C 1
ATOM 505 O O . LEU A 1 63 ? 16.855 -18.150 -16.062 1.00 37.31 63 LEU A O 1
ATOM 509 N N . ARG A 1 64 ? 15.366 -17.942 -14.346 1.00 41.00 64 ARG A N 1
ATOM 510 C CA . ARG A 1 64 ? 14.089 -17.548 -14.982 1.00 41.00 64 ARG A CA 1
ATOM 511 C C . ARG A 1 64 ? 12.945 -18.234 -14.243 1.00 41.00 64 ARG A C 1
ATOM 513 O O . ARG A 1 64 ? 12.655 -19.374 -14.534 1.00 41.00 64 ARG A O 1
ATOM 520 N N . PHE A 1 65 ? 12.422 -17.562 -13.224 1.00 40.34 65 PHE A N 1
ATOM 521 C CA . PHE A 1 65 ? 11.016 -17.494 -12.787 1.00 40.34 65 PHE A CA 1
ATOM 522 C C . PHE A 1 65 ? 11.001 -16.422 -11.690 1.00 40.34 65 PHE A C 1
ATOM 524 O O . PHE A 1 65 ? 11.971 -16.331 -10.923 1.00 40.34 65 PHE A O 1
ATOM 531 N N . SER A 1 66 ? 9.957 -15.599 -11.624 1.00 47.25 66 SER A N 1
ATOM 532 C CA . SER A 1 66 ? 9.765 -14.716 -10.474 1.00 47.25 66 SER A CA 1
ATOM 533 C C . SER A 1 66 ? 9.348 -15.554 -9.253 1.00 47.25 66 SER A C 1
ATOM 535 O O . SER A 1 66 ? 8.840 -16.670 -9.392 1.00 47.25 66 SER A O 1
ATOM 537 N N . ASP A 1 67 ? 9.590 -15.058 -8.039 1.00 42.84 67 ASP A N 1
ATOM 538 C CA . ASP A 1 67 ? 9.159 -15.756 -6.819 1.00 42.84 67 ASP A CA 1
ATOM 539 C C . ASP A 1 67 ? 7.620 -15.802 -6.685 1.00 42.84 67 ASP A C 1
ATOM 541 O O . ASP A 1 67 ? 7.101 -16.650 -5.964 1.00 42.84 67 ASP A O 1
ATOM 545 N N . GLU A 1 68 ? 6.894 -14.939 -7.407 1.00 43.22 68 GLU A N 1
ATOM 546 C CA . GLU A 1 68 ? 5.427 -14.833 -7.410 1.00 43.22 68 GLU A CA 1
ATOM 547 C C . GLU A 1 68 ? 4.758 -15.916 -8.260 1.00 43.22 68 GLU A C 1
ATOM 549 O O . GLU A 1 68 ? 3.861 -16.596 -7.762 1.00 43.22 68 GLU A O 1
ATOM 554 N N . ASP A 1 69 ? 5.256 -16.172 -9.475 1.00 45.06 69 ASP A N 1
ATOM 555 C CA . ASP A 1 69 ? 4.731 -17.250 -10.328 1.00 45.06 69 ASP A CA 1
ATOM 556 C C . ASP A 1 69 ? 4.902 -18.605 -9.628 1.00 45.06 69 ASP A C 1
ATOM 558 O O . ASP A 1 69 ? 3.994 -19.431 -9.568 1.00 45.06 69 ASP A O 1
ATOM 562 N N . ARG A 1 70 ? 6.050 -18.801 -8.967 1.00 47.94 70 ARG A N 1
ATOM 563 C CA . ARG A 1 70 ? 6.321 -20.005 -8.169 1.00 47.94 70 ARG A CA 1
ATOM 564 C C . ARG A 1 70 ? 5.380 -20.153 -6.977 1.00 47.94 70 ARG A C 1
ATOM 566 O O . ARG A 1 70 ? 5.091 -21.284 -6.602 1.00 47.94 70 ARG A O 1
ATOM 573 N N . GLN A 1 71 ? 4.942 -19.052 -6.368 1.00 46.91 71 GLN A N 1
ATOM 574 C CA . GLN A 1 71 ? 4.085 -19.049 -5.182 1.00 46.91 71 GLN A CA 1
ATOM 575 C C . GLN A 1 71 ? 2.606 -19.299 -5.543 1.00 46.91 71 GLN A C 1
ATOM 577 O O . GLN A 1 71 ? 1.933 -20.038 -4.830 1.00 46.91 71 GLN A O 1
ATOM 582 N N . ALA A 1 72 ? 2.123 -18.771 -6.672 1.00 47.28 72 ALA A N 1
ATOM 583 C CA . ALA A 1 72 ? 0.747 -18.972 -7.139 1.00 47.28 72 ALA A CA 1
ATOM 584 C C . ALA A 1 72 ? 0.465 -20.445 -7.494 1.00 47.28 72 ALA A C 1
ATOM 586 O O . ALA A 1 72 ? -0.460 -21.055 -6.958 1.00 47.28 72 ALA A O 1
ATOM 587 N N . TYR A 1 73 ? 1.345 -21.070 -8.283 1.00 47.47 73 TYR A N 1
ATOM 588 C CA . TYR A 1 73 ? 1.255 -22.507 -8.580 1.00 47.47 73 TYR A CA 1
ATOM 589 C C . TYR A 1 73 ? 1.425 -23.381 -7.328 1.00 47.47 73 TYR A C 1
ATOM 591 O O . TYR A 1 73 ? 0.850 -24.465 -7.208 1.00 47.47 73 TYR A O 1
ATOM 599 N N . PHE A 1 74 ? 2.215 -22.905 -6.369 1.00 43.41 74 PHE A N 1
ATOM 600 C CA . PHE A 1 74 ? 2.478 -23.586 -5.110 1.00 43.41 74 PHE A CA 1
ATOM 601 C C . PHE A 1 74 ? 1.254 -23.644 -4.186 1.00 43.41 74 PHE A C 1
ATOM 603 O O . PHE A 1 74 ? 0.999 -24.686 -3.570 1.00 43.41 74 PHE A O 1
ATOM 610 N N . ASP A 1 75 ? 0.478 -22.567 -4.123 1.00 50.47 75 ASP A N 1
ATOM 611 C CA . ASP A 1 75 ? -0.735 -22.492 -3.311 1.00 50.47 75 ASP A CA 1
ATOM 612 C C . ASP A 1 75 ? -1.869 -23.358 -3.906 1.00 50.47 75 ASP A C 1
ATOM 614 O O . ASP A 1 75 ? -2.620 -24.011 -3.166 1.00 50.47 75 ASP A O 1
ATOM 618 N N . GLU A 1 76 ? -1.929 -23.490 -5.235 1.00 48.78 76 GLU A N 1
ATOM 619 C CA . GLU A 1 76 ? -2.887 -24.361 -5.932 1.00 48.78 76 GLU A CA 1
ATOM 620 C C . GLU A 1 76 ? -2.605 -25.857 -5.683 1.00 48.78 76 GLU A C 1
ATOM 622 O O . GLU A 1 76 ? -3.500 -26.647 -5.367 1.00 48.78 76 GLU A O 1
ATOM 627 N N . ILE A 1 77 ? -1.329 -26.255 -5.707 1.00 44.16 77 ILE A N 1
ATOM 628 C CA . ILE A 1 77 ? -0.902 -27.640 -5.447 1.00 44.16 77 ILE A CA 1
ATOM 629 C C . ILE A 1 77 ? -1.093 -28.020 -3.968 1.00 44.16 77 ILE A C 1
ATOM 631 O O . ILE A 1 77 ? -1.501 -29.146 -3.665 1.00 44.16 77 ILE A O 1
ATOM 635 N N . ILE A 1 78 ? -0.855 -27.095 -3.026 1.00 46.53 78 ILE A N 1
ATOM 636 C CA . ILE A 1 78 ? -1.178 -27.304 -1.601 1.00 46.53 78 ILE A CA 1
ATOM 637 C C . ILE A 1 78 ? -2.680 -27.528 -1.410 1.00 46.53 78 ILE A C 1
ATOM 639 O O . ILE A 1 78 ? -3.084 -28.382 -0.611 1.00 46.53 78 ILE A O 1
ATOM 643 N N . THR A 1 79 ? -3.505 -26.805 -2.165 1.00 53.94 79 THR A N 1
ATOM 644 C CA . THR A 1 79 ? -4.962 -26.941 -2.128 1.00 53.94 79 THR A CA 1
ATOM 645 C C . THR A 1 79 ? -5.400 -28.338 -2.584 1.00 53.94 79 THR A C 1
ATOM 647 O O . THR A 1 79 ? -6.190 -28.984 -1.888 1.00 53.94 79 THR A O 1
ATOM 650 N N . TYR A 1 80 ? -4.816 -28.874 -3.662 1.00 50.84 80 TYR A N 1
ATOM 651 C CA . TYR A 1 80 ? -5.069 -30.253 -4.108 1.00 50.84 80 TYR A CA 1
ATOM 652 C C . TYR A 1 80 ? -4.535 -31.316 -3.137 1.00 50.84 80 TYR A C 1
ATOM 654 O O . TYR A 1 80 ? -5.254 -32.257 -2.808 1.00 50.84 80 TYR A O 1
ATOM 662 N N . SER A 1 81 ? -3.326 -31.145 -2.593 1.00 42.75 81 SER A N 1
ATOM 663 C CA . SER A 1 81 ? -2.734 -32.042 -1.583 1.00 42.75 81 SER A CA 1
ATOM 664 C C . SER A 1 81 ? -3.604 -32.168 -0.327 1.00 42.75 81 SER A C 1
ATOM 666 O O . SER A 1 81 ? -3.781 -33.257 0.220 1.00 42.75 81 SER A O 1
ATOM 668 N N . THR A 1 82 ? -4.155 -31.048 0.142 1.00 56.16 82 THR A N 1
ATOM 669 C CA . THR A 1 82 ? -5.010 -31.009 1.338 1.00 56.16 82 THR A CA 1
ATOM 670 C C . THR A 1 82 ? -6.376 -31.655 1.066 1.00 56.16 82 THR A C 1
ATOM 672 O O . THR A 1 82 ? -6.913 -32.355 1.929 1.00 56.16 82 THR A O 1
ATOM 675 N N . ARG A 1 83 ? -6.910 -31.505 -0.159 1.00 54.28 83 ARG A N 1
ATOM 676 C CA . ARG A 1 83 ? -8.095 -32.250 -0.624 1.00 54.28 83 ARG A CA 1
ATOM 677 C C . ARG A 1 83 ? -7.811 -33.756 -0.672 1.00 54.28 83 ARG A C 1
ATOM 679 O O . ARG A 1 83 ? -8.594 -34.526 -0.132 1.00 54.28 83 ARG A O 1
ATOM 686 N N . LEU A 1 84 ? -6.663 -34.183 -1.198 1.00 47.69 84 LEU A N 1
ATOM 687 C CA . LEU A 1 84 ? -6.324 -35.604 -1.374 1.00 47.69 84 LEU A CA 1
ATOM 688 C C . LEU A 1 84 ? -6.208 -36.371 -0.045 1.00 47.69 84 LEU A C 1
ATOM 690 O O . LEU A 1 84 ? -6.597 -37.529 0.038 1.00 47.69 84 LEU A O 1
ATOM 694 N N . GLN A 1 85 ? -5.733 -35.713 1.017 1.00 49.50 85 GLN A N 1
ATOM 695 C CA . GLN A 1 85 ? -5.649 -36.299 2.365 1.00 49.50 85 GLN A CA 1
ATOM 696 C C . GLN A 1 85 ? -7.010 -36.471 3.061 1.00 49.50 85 GLN A C 1
ATOM 698 O O . GLN A 1 85 ? -7.102 -37.201 4.045 1.00 49.50 85 GLN A O 1
ATOM 703 N N . SER A 1 86 ? -8.049 -35.785 2.580 1.00 49.69 86 SER A N 1
ATOM 704 C CA . SER A 1 86 ? -9.401 -35.796 3.153 1.00 49.69 86 SER A CA 1
ATOM 705 C C . SER A 1 86 ? -10.450 -36.440 2.236 1.00 49.69 86 SER A C 1
ATOM 707 O O . SER A 1 86 ? -11.615 -36.527 2.621 1.00 49.69 86 SER A O 1
ATOM 709 N N . THR A 1 87 ? -10.043 -36.922 1.056 1.00 51.12 87 THR A N 1
ATOM 710 C CA . THR A 1 87 ? -10.926 -37.530 0.049 1.00 51.12 87 THR A CA 1
ATOM 711 C C . THR A 1 87 ? -11.026 -39.048 0.273 1.00 51.12 87 THR A C 1
ATOM 713 O O . THR A 1 87 ? -9.986 -39.699 0.407 1.00 51.12 87 THR A O 1
ATOM 716 N N . PRO A 1 88 ? -12.238 -39.633 0.351 1.00 62.47 88 PRO A N 1
ATOM 717 C CA . PRO A 1 88 ? -12.429 -41.081 0.469 1.00 62.47 88 PRO A CA 1
ATOM 718 C C . PRO A 1 88 ? -11.775 -41.841 -0.693 1.00 62.47 88 PRO A C 1
ATOM 720 O O . PRO A 1 88 ? -11.785 -41.356 -1.818 1.00 62.47 88 PRO A O 1
ATOM 723 N N . GLU A 1 89 ? -11.253 -43.046 -0.437 1.00 53.19 89 GLU A N 1
ATOM 724 C CA . GLU A 1 89 ? -10.462 -43.853 -1.393 1.00 53.19 89 GLU A CA 1
ATOM 725 C C . GLU A 1 89 ? -11.156 -44.073 -2.756 1.00 53.19 89 GLU A C 1
ATOM 727 O O . GLU A 1 89 ? -10.486 -44.201 -3.778 1.00 53.19 89 GLU A O 1
ATOM 732 N N . GLU A 1 90 ? -12.491 -44.060 -2.778 1.00 51.34 90 GLU A N 1
ATOM 733 C CA . GLU A 1 90 ? -13.329 -44.241 -3.971 1.00 51.34 90 GLU A CA 1
ATOM 734 C C . GLU A 1 90 ? -13.421 -42.982 -4.863 1.00 51.34 90 GLU A C 1
ATOM 736 O O . GLU A 1 90 ? -13.670 -43.112 -6.056 1.00 51.34 90 GLU A O 1
ATOM 741 N N . GLU A 1 91 ? -13.160 -41.784 -4.323 1.00 43.72 91 GLU A N 1
ATOM 742 C CA . GLU A 1 91 ? -13.230 -40.485 -5.030 1.00 43.72 91 GLU A CA 1
ATOM 743 C C . GLU A 1 91 ? -11.839 -39.912 -5.375 1.00 43.72 91 GLU A C 1
ATOM 745 O O . GLU A 1 91 ? -11.711 -38.861 -6.004 1.00 43.72 91 GLU A O 1
ATOM 750 N N . VAL A 1 92 ? -10.763 -40.609 -4.986 1.00 52.81 92 VAL A N 1
ATOM 751 C CA . VAL A 1 92 ? -9.373 -40.199 -5.263 1.00 52.81 92 VAL A CA 1
ATOM 752 C C . VAL A 1 92 ? -9.082 -40.143 -6.769 1.00 52.81 92 VAL A C 1
ATOM 754 O O . VAL A 1 92 ? -8.247 -39.344 -7.188 1.00 52.81 92 VAL A O 1
ATOM 757 N N . SER A 1 93 ? -9.775 -40.953 -7.578 1.00 47.53 93 SER A N 1
ATOM 758 C CA . SER A 1 93 ? -9.627 -40.965 -9.042 1.00 47.53 93 SER A CA 1
ATOM 759 C C . SER A 1 93 ? -10.079 -39.647 -9.676 1.00 47.53 93 SER A C 1
ATOM 761 O O . SER A 1 93 ? -9.319 -39.058 -10.432 1.00 47.53 93 SER A O 1
ATOM 763 N N . ASP A 1 94 ? -11.251 -39.131 -9.299 1.00 55.03 94 ASP A N 1
ATOM 764 C CA . ASP A 1 94 ? -11.812 -37.904 -9.883 1.00 55.03 94 ASP A CA 1
ATOM 765 C C . ASP A 1 94 ? -10.985 -36.663 -9.497 1.00 55.03 94 ASP A C 1
ATOM 767 O O . ASP A 1 94 ? -10.802 -35.740 -10.288 1.00 55.03 94 ASP A O 1
ATOM 771 N N . LEU A 1 95 ? -10.417 -36.657 -8.284 1.00 49.69 95 LEU A N 1
ATOM 772 C CA . LEU A 1 95 ? -9.513 -35.598 -7.827 1.00 49.69 95 LEU A CA 1
ATOM 773 C C . LEU A 1 95 ? -8.140 -35.656 -8.527 1.00 49.69 95 LEU A C 1
ATOM 775 O O . LEU A 1 95 ? -7.501 -34.620 -8.719 1.00 49.69 95 LEU A O 1
ATOM 779 N N . LEU A 1 96 ? -7.675 -36.858 -8.889 1.00 48.91 96 LEU A N 1
ATOM 780 C CA . LEU A 1 96 ? -6.470 -37.055 -9.700 1.00 48.91 96 LEU A CA 1
ATOM 781 C C . LEU A 1 96 ? -6.689 -36.609 -11.150 1.00 48.91 96 LEU A C 1
ATOM 783 O O . LEU A 1 96 ? -5.754 -36.065 -11.736 1.00 48.91 96 LEU A O 1
ATOM 787 N N . ASP A 1 97 ? -7.899 -36.773 -11.685 1.00 53.09 97 ASP A N 1
ATOM 788 C CA . ASP A 1 97 ? -8.276 -36.308 -13.022 1.00 53.09 97 ASP A CA 1
ATOM 789 C C . ASP A 1 97 ? -8.407 -34.770 -13.070 1.00 53.09 97 ASP A C 1
ATOM 791 O O . ASP A 1 97 ? -7.821 -34.149 -13.953 1.00 53.09 97 ASP A O 1
ATOM 795 N N . GLU A 1 98 ? -9.024 -34.126 -12.064 1.00 49.19 98 GLU A N 1
ATOM 796 C CA . GLU A 1 98 ? -9.025 -32.650 -11.900 1.00 49.19 98 GLU A CA 1
ATOM 797 C C . GLU A 1 98 ? -7.593 -32.087 -11.785 1.00 49.19 98 GLU A C 1
ATOM 799 O O . GLU A 1 98 ? -7.261 -31.036 -12.338 1.00 49.19 98 GLU A O 1
ATOM 804 N N . TYR A 1 99 ? -6.714 -32.790 -11.062 1.00 49.47 99 TYR A N 1
ATOM 805 C CA . TYR A 1 99 ? -5.311 -32.399 -10.929 1.00 49.47 99 TYR A CA 1
ATOM 806 C C . TYR A 1 99 ? -4.526 -32.609 -12.233 1.00 49.47 99 TYR A C 1
ATOM 808 O O . TYR A 1 99 ? -3.634 -31.817 -12.543 1.00 49.47 99 TYR A O 1
ATOM 816 N N . GLN A 1 100 ? -4.853 -33.641 -13.019 1.00 48.44 100 GLN A N 1
ATOM 817 C CA . GLN A 1 100 ? -4.296 -33.830 -14.358 1.00 48.44 100 GLN A CA 1
ATOM 818 C C . GLN A 1 100 ? -4.785 -32.770 -15.348 1.00 48.44 100 GLN A C 1
ATOM 820 O O . GLN A 1 100 ? -3.964 -32.298 -16.129 1.00 48.44 100 GLN A O 1
ATOM 825 N N . GLU A 1 101 ? -6.051 -32.350 -15.292 1.00 49.00 101 GLU A N 1
ATOM 826 C CA . GLU A 1 101 ? -6.563 -31.222 -16.083 1.00 49.00 101 GLU A CA 1
ATOM 827 C C . GLU A 1 101 ? -5.878 -29.912 -15.695 1.00 49.00 101 GLU A C 1
ATOM 829 O O . GLU A 1 101 ? -5.472 -29.161 -16.575 1.00 49.00 101 GLU A O 1
ATOM 834 N N . PHE A 1 102 ? -5.659 -29.661 -14.399 1.00 47.34 102 PHE A N 1
ATOM 835 C CA . PHE A 1 102 ? -4.869 -28.515 -13.942 1.00 47.34 102 PHE A CA 1
ATOM 836 C C . PHE A 1 102 ? -3.448 -28.557 -14.515 1.00 47.34 102 PHE A C 1
ATOM 838 O O . PHE A 1 102 ? -3.000 -27.578 -15.098 1.00 47.34 102 PHE A O 1
ATOM 845 N N . LEU A 1 103 ? -2.755 -29.699 -14.423 1.00 43.44 103 LEU A N 1
ATOM 846 C CA . LEU A 1 103 ? -1.416 -29.867 -14.999 1.00 43.44 103 LEU A CA 1
ATOM 847 C C . LEU A 1 103 ? -1.396 -29.757 -16.531 1.00 43.44 103 LEU A C 1
ATOM 849 O O . LEU A 1 103 ? -0.385 -29.320 -17.071 1.00 43.44 103 LEU A O 1
ATOM 853 N N . GLN A 1 104 ? -2.475 -30.138 -17.220 1.00 46.03 104 GLN A N 1
ATOM 854 C CA . GLN A 1 104 ? -2.638 -29.938 -18.663 1.00 46.03 104 GLN A CA 1
ATOM 855 C C . GLN A 1 104 ? -2.898 -28.471 -19.011 1.00 46.03 104 GLN A C 1
ATOM 857 O O . GLN A 1 104 ? -2.306 -27.988 -19.965 1.00 46.03 104 GLN A O 1
ATOM 862 N N . LEU A 1 105 ? -3.682 -27.743 -18.211 1.00 39.91 105 LEU A N 1
ATOM 863 C CA . LEU A 1 105 ? -3.854 -26.293 -18.339 1.00 39.91 105 LEU A CA 1
ATOM 864 C C . LEU A 1 105 ? -2.520 -25.556 -18.148 1.00 39.91 105 LEU A C 1
ATOM 866 O O . LEU A 1 105 ? -2.189 -24.679 -18.936 1.00 39.91 105 LEU A O 1
ATOM 870 N N . VAL A 1 106 ? -1.703 -25.968 -17.168 1.00 41.59 106 VAL A N 1
ATOM 871 C CA . VAL A 1 106 ? -0.341 -25.425 -16.998 1.00 41.59 106 VAL A CA 1
ATOM 872 C C . VAL A 1 106 ? 0.579 -25.815 -18.168 1.00 41.59 106 VAL A C 1
ATOM 874 O O . VAL A 1 106 ? 1.434 -25.026 -18.550 1.00 41.59 106 VAL A O 1
ATOM 877 N N . ASP A 1 107 ? 0.422 -27.007 -18.758 1.00 37.25 107 ASP A N 1
ATOM 878 C CA . ASP A 1 107 ? 1.175 -27.449 -19.951 1.00 37.25 107 ASP A CA 1
ATOM 879 C C . ASP A 1 107 ? 0.745 -26.705 -21.232 1.00 37.25 107 ASP A C 1
ATOM 881 O O . ASP A 1 107 ? 1.544 -26.569 -22.157 1.00 37.25 107 ASP A O 1
ATOM 885 N N . GLU A 1 108 ? -0.494 -26.207 -21.291 1.00 36.91 108 GLU A N 1
ATOM 886 C CA . GLU A 1 108 ? -1.004 -25.361 -22.378 1.00 36.91 108 GLU A CA 1
ATOM 887 C C . GLU A 1 108 ? -0.582 -23.889 -22.226 1.00 36.91 108 GLU A C 1
ATOM 889 O O . GLU A 1 108 ? -0.261 -23.255 -23.235 1.00 36.91 108 GLU A O 1
ATOM 894 N N . ASP A 1 109 ? -0.515 -23.374 -20.993 1.00 35.78 109 ASP A N 1
ATOM 895 C CA . ASP A 1 109 ? -0.128 -21.986 -20.703 1.00 35.78 109 ASP A CA 1
ATOM 896 C C . ASP A 1 109 ? 1.401 -21.779 -20.619 1.00 35.78 109 ASP A C 1
ATOM 898 O O . ASP A 1 109 ? 1.903 -20.770 -21.121 1.00 35.78 109 ASP A O 1
ATOM 902 N N . ASP A 1 110 ? 2.168 -22.714 -20.033 1.00 39.78 110 ASP A N 1
ATOM 903 C CA . ASP A 1 110 ? 3.641 -22.669 -20.011 1.00 39.78 110 ASP A CA 1
ATOM 904 C C . ASP A 1 110 ? 4.314 -24.062 -19.817 1.00 39.78 110 ASP A C 1
ATOM 906 O O . ASP A 1 110 ? 4.576 -24.512 -18.689 1.00 39.78 110 ASP A O 1
ATOM 910 N N . PRO A 1 111 ? 4.694 -24.745 -20.918 1.00 39.00 111 PRO A N 1
ATOM 911 C CA . PRO A 1 111 ? 5.304 -26.078 -20.893 1.00 39.00 111 PRO A CA 1
ATOM 912 C C . PRO A 1 111 ? 6.638 -26.174 -20.127 1.00 39.00 111 PRO A C 1
ATOM 914 O O . PRO A 1 111 ? 7.053 -27.276 -19.748 1.00 39.00 111 PRO A O 1
ATOM 917 N N . GLU A 1 112 ? 7.355 -25.057 -19.925 1.00 38.31 112 GLU A N 1
ATOM 918 C CA . GLU A 1 112 ? 8.674 -25.046 -19.271 1.00 38.31 112 GLU A CA 1
ATOM 919 C C . GLU A 1 112 ? 8.573 -25.193 -17.742 1.00 38.31 112 GLU A C 1
ATOM 921 O O . GLU A 1 112 ? 9.465 -25.772 -17.112 1.00 38.31 112 GLU A O 1
ATOM 926 N N . LEU A 1 113 ? 7.470 -24.741 -17.134 1.00 40.59 113 LEU A N 1
ATOM 927 C CA . LEU A 1 113 ? 7.248 -24.801 -15.686 1.00 40.59 113 LEU A CA 1
ATOM 928 C C . LEU A 1 113 ? 6.869 -26.219 -15.212 1.00 40.59 113 LEU A C 1
ATOM 930 O O . LEU A 1 113 ? 7.340 -26.687 -14.168 1.00 40.59 113 LEU A O 1
ATOM 934 N N . VAL A 1 114 ? 6.085 -26.944 -16.016 1.00 38.41 114 VAL A N 1
ATOM 935 C CA . VAL A 1 114 ? 5.717 -28.354 -15.777 1.00 38.41 114 VAL A CA 1
ATOM 936 C C . VAL A 1 114 ? 6.960 -29.252 -15.753 1.00 38.41 114 VAL A C 1
ATOM 938 O O . VAL A 1 114 ? 7.074 -30.144 -14.906 1.00 38.41 114 VAL A O 1
ATOM 941 N N . ASP A 1 115 ? 7.935 -28.976 -16.623 1.00 41.62 115 ASP A N 1
ATOM 942 C CA . ASP A 1 115 ? 9.200 -29.716 -16.708 1.00 41.62 115 ASP A CA 1
ATOM 943 C C . ASP A 1 115 ? 10.147 -29.440 -15.514 1.00 41.62 115 ASP A C 1
ATOM 945 O O . ASP A 1 115 ? 11.061 -30.231 -15.253 1.00 41.62 115 ASP A O 1
ATOM 949 N N . TRP A 1 116 ? 9.919 -28.356 -14.758 1.00 41.06 116 TRP A N 1
ATOM 950 C CA . TRP A 1 116 ? 10.682 -27.989 -13.555 1.00 41.06 116 TRP A CA 1
ATOM 951 C C . TRP A 1 116 ? 10.134 -28.644 -12.274 1.00 41.06 116 TRP A C 1
ATOM 953 O O . TRP A 1 116 ? 10.910 -29.177 -11.478 1.00 41.06 116 TRP A O 1
ATOM 963 N N . ILE A 1 117 ? 8.808 -28.652 -12.080 1.00 39.47 117 ILE A N 1
ATOM 964 C CA . ILE A 1 117 ? 8.148 -29.181 -10.864 1.00 39.47 117 ILE A CA 1
ATOM 965 C C . ILE A 1 117 ? 8.053 -30.715 -10.892 1.00 39.47 117 ILE A C 1
ATOM 967 O O . ILE A 1 117 ? 8.151 -31.386 -9.860 1.00 39.47 117 ILE A O 1
ATOM 971 N N . SER A 1 118 ? 7.904 -31.297 -12.080 1.00 41.28 118 SER A N 1
ATOM 972 C CA . SER A 1 118 ? 7.894 -32.740 -12.288 1.00 41.28 118 SER A CA 1
ATOM 973 C C . SER A 1 118 ? 8.792 -33.051 -13.478 1.00 41.28 118 SER A C 1
ATOM 975 O O . SER A 1 118 ? 8.306 -33.118 -14.607 1.00 41.28 118 SER A O 1
ATOM 977 N N . PRO A 1 119 ? 10.115 -33.214 -13.268 1.00 49.12 119 PRO A N 1
ATOM 978 C CA . PRO A 1 119 ? 11.024 -33.442 -14.376 1.00 49.12 119 PRO A CA 1
ATOM 979 C C . PRO A 1 119 ? 10.544 -34.651 -15.168 1.00 49.12 119 PRO A C 1
ATOM 981 O O . PRO A 1 119 ? 10.589 -35.764 -14.647 1.00 49.12 119 PRO A O 1
ATOM 984 N N . ARG A 1 120 ? 10.099 -34.442 -16.420 1.00 50.22 120 ARG A N 1
ATOM 985 C CA . ARG A 1 120 ? 9.449 -35.487 -17.225 1.00 50.22 120 ARG A CA 1
ATOM 986 C C . ARG A 1 120 ? 10.350 -36.719 -17.305 1.00 50.22 120 ARG A C 1
ATOM 988 O O . ARG A 1 120 ? 11.388 -36.700 -17.977 1.00 50.22 120 ARG A O 1
ATOM 995 N N . VAL A 1 121 ? 9.996 -37.753 -16.546 1.00 53.97 121 VAL A N 1
ATOM 996 C CA . VAL A 1 121 ? 10.491 -39.116 -16.722 1.00 53.97 121 VAL A CA 1
ATOM 997 C C . VAL A 1 121 ? 9.541 -39.745 -17.740 1.00 53.97 121 VAL A C 1
ATOM 999 O O . VAL A 1 121 ? 8.330 -39.569 -17.600 1.00 53.97 121 VAL A O 1
ATOM 1002 N N . PRO A 1 122 ? 10.044 -40.414 -18.788 1.00 57.91 122 PRO A N 1
ATOM 1003 C CA . PRO A 1 122 ? 9.176 -40.975 -19.816 1.00 57.91 122 PRO A CA 1
ATOM 1004 C C . PRO A 1 122 ? 8.157 -41.932 -19.178 1.00 57.91 122 PRO A C 1
ATOM 1006 O O . PRO A 1 122 ? 8.538 -42.747 -18.333 1.00 57.91 122 PRO A O 1
ATOM 1009 N N . SER A 1 123 ? 6.879 -41.843 -19.565 1.00 61.62 123 SER A N 1
ATOM 1010 C CA . SER A 1 123 ? 5.869 -42.788 -19.076 1.00 61.62 123 SER A CA 1
ATOM 1011 C C . SER A 1 123 ? 6.199 -44.205 -19.542 1.00 61.62 123 SER A C 1
ATOM 1013 O O . SER A 1 123 ? 6.914 -44.405 -20.529 1.00 61.62 123 SER A O 1
ATOM 1015 N N . LEU A 1 124 ? 5.685 -45.205 -18.828 1.00 62.88 124 LEU A N 1
ATOM 1016 C CA . LEU A 1 124 ? 5.967 -46.594 -19.164 1.00 62.88 124 LEU A CA 1
ATOM 1017 C C . LEU A 1 124 ? 5.497 -46.950 -20.578 1.00 62.88 124 LEU A C 1
ATOM 1019 O O . LEU A 1 124 ? 6.253 -47.579 -21.310 1.00 62.88 124 LEU A O 1
ATOM 1023 N N . ASP A 1 125 ? 4.322 -46.469 -20.980 1.00 63.59 125 ASP A N 1
ATOM 1024 C CA . ASP A 1 125 ? 3.769 -46.699 -22.319 1.00 63.59 125 ASP A CA 1
ATOM 1025 C C . ASP A 1 125 ? 4.681 -46.126 -23.402 1.00 63.59 125 ASP A C 1
ATOM 1027 O O . ASP A 1 125 ? 4.930 -46.754 -24.427 1.00 63.59 125 ASP A O 1
ATOM 1031 N N . VAL A 1 126 ? 5.264 -44.956 -23.135 1.00 63.69 126 VAL A N 1
ATOM 1032 C CA . VAL A 1 126 ? 6.237 -44.326 -24.023 1.00 63.69 126 VAL A CA 1
ATOM 1033 C C . VAL A 1 126 ? 7.525 -45.147 -24.070 1.00 63.69 126 VAL A C 1
ATOM 1035 O O . VAL A 1 126 ? 8.029 -45.400 -25.159 1.00 63.69 126 VAL A O 1
ATOM 1038 N N . LEU A 1 127 ? 8.039 -45.633 -22.936 1.00 60.25 127 LEU A N 1
ATOM 1039 C CA . LEU A 1 127 ? 9.216 -46.510 -22.917 1.00 60.25 127 LEU A CA 1
ATOM 1040 C C . LEU A 1 127 ? 8.962 -47.819 -23.673 1.00 60.25 127 LEU A C 1
ATOM 1042 O O . LEU A 1 127 ? 9.788 -48.203 -24.493 1.00 60.25 127 LEU A O 1
ATOM 1046 N N . GLN A 1 128 ? 7.822 -48.470 -23.448 1.00 64.62 128 GLN A N 1
ATOM 1047 C CA . GLN A 1 128 ? 7.436 -49.726 -24.094 1.00 64.62 128 GLN A CA 1
ATOM 1048 C C . GLN A 1 128 ? 7.162 -49.560 -25.591 1.00 64.62 128 GLN A C 1
ATOM 1050 O O . GLN A 1 128 ? 7.534 -50.438 -26.369 1.00 64.62 128 GLN A O 1
ATOM 1055 N N . SER A 1 129 ? 6.621 -48.412 -26.013 1.00 62.28 129 SER A N 1
ATOM 1056 C CA . SER A 1 129 ? 6.331 -48.112 -27.423 1.00 62.28 129 SER A CA 1
ATOM 1057 C C . SER A 1 129 ? 7.569 -48.050 -28.327 1.00 62.28 129 SER A C 1
ATOM 1059 O O . SER A 1 129 ? 7.446 -48.200 -29.542 1.00 62.28 129 SER A O 1
ATOM 1061 N N . PHE A 1 130 ? 8.764 -47.862 -27.754 1.00 54.72 130 PHE A N 1
ATOM 1062 C CA . PHE A 1 130 ? 10.028 -47.783 -28.495 1.00 54.72 130 PHE A CA 1
ATOM 1063 C C . PHE A 1 130 ? 10.889 -49.054 -28.402 1.00 54.72 130 PHE A C 1
ATOM 1065 O O . PHE A 1 130 ? 11.980 -49.091 -28.975 1.00 54.72 130 PHE A O 1
ATOM 1072 N N . LEU A 1 131 ? 10.449 -50.089 -27.679 1.00 55.69 131 LEU A N 1
ATOM 1073 C CA . LEU A 1 131 ? 11.296 -51.238 -27.345 1.00 55.69 131 LEU A CA 1
ATOM 1074 C C . LEU A 1 131 ? 11.107 -52.406 -28.313 1.00 55.69 131 LEU A C 1
ATOM 1076 O O . LEU A 1 131 ? 10.314 -53.316 -28.092 1.00 55.69 131 LEU A O 1
ATOM 1080 N N . ASN A 1 132 ? 11.943 -52.398 -29.346 1.00 54.75 132 ASN A N 1
ATOM 1081 C CA . ASN A 1 132 ? 12.633 -53.605 -29.801 1.00 54.75 132 ASN A CA 1
ATOM 1082 C C . ASN A 1 132 ? 14.138 -53.274 -29.921 1.00 54.75 132 ASN A C 1
ATOM 1084 O O . ASN A 1 132 ? 14.658 -53.132 -31.029 1.00 54.75 132 ASN A O 1
ATOM 1088 N N . PRO A 1 133 ? 14.728 -52.795 -28.803 1.00 62.56 133 PRO A N 1
ATOM 1089 C CA . PRO A 1 133 ? 15.636 -53.599 -27.947 1.00 62.56 133 PRO A CA 1
ATOM 1090 C C . PRO A 1 133 ? 15.120 -53.927 -26.531 1.00 62.56 133 PRO A C 1
ATOM 1092 O O . PRO A 1 133 ? 14.180 -53.296 -26.069 1.00 62.56 133 PRO A O 1
ATOM 1095 N N . LEU A 1 134 ? 15.800 -54.813 -25.780 1.00 76.06 134 LEU A N 1
ATOM 1096 C CA . LEU A 1 134 ? 15.648 -54.951 -24.312 1.00 76.06 134 LEU A CA 1
ATOM 1097 C C . LEU A 1 134 ? 16.351 -53.789 -23.593 1.00 76.06 134 LEU A C 1
ATOM 1099 O O . LEU A 1 134 ? 17.547 -53.583 -23.802 1.00 76.06 134 LEU A O 1
ATOM 1103 N N . LEU A 1 135 ? 15.672 -53.080 -22.686 1.00 82.44 135 LEU A N 1
ATOM 1104 C CA . LEU A 1 135 ? 16.327 -52.079 -21.836 1.00 82.44 135 LEU A CA 1
ATOM 1105 C C . LEU A 1 135 ? 16.683 -52.660 -20.474 1.00 82.44 135 LEU A C 1
ATOM 1107 O O . LEU A 1 135 ? 15.832 -53.262 -19.823 1.00 82.44 135 LEU A O 1
ATOM 1111 N N . LEU A 1 136 ? 17.915 -52.421 -20.025 1.00 84.75 136 LEU A N 1
ATOM 1112 C CA . LEU A 1 136 ? 18.401 -52.767 -18.694 1.00 84.75 136 LEU A CA 1
ATOM 1113 C C . LEU A 1 136 ? 18.930 -51.521 -17.982 1.00 84.75 136 LEU A C 1
ATOM 1115 O O . LEU A 1 136 ? 19.833 -50.849 -18.484 1.00 84.75 136 LEU A O 1
ATOM 1119 N N . LYS A 1 137 ? 18.403 -51.245 -16.785 1.00 86.75 137 LYS A N 1
ATOM 1120 C CA . LYS A 1 137 ? 18.907 -50.196 -15.892 1.00 86.75 137 LYS A CA 1
ATOM 1121 C C . LYS A 1 137 ? 19.540 -50.822 -14.658 1.00 86.75 137 LYS A C 1
ATOM 1123 O O . LYS A 1 137 ? 18.875 -51.575 -13.957 1.00 86.75 137 LYS A O 1
ATOM 1128 N N . PHE A 1 138 ? 20.783 -50.462 -14.364 1.00 86.62 138 PHE A N 1
ATOM 1129 C CA . PHE A 1 138 ? 21.514 -50.868 -13.167 1.00 86.62 138 PHE A CA 1
ATOM 1130 C C . PHE A 1 138 ? 21.703 -49.663 -12.245 1.00 86.62 138 PHE A C 1
ATOM 1132 O O . PHE A 1 138 ? 22.336 -48.678 -12.629 1.00 86.62 138 PHE A O 1
ATOM 1139 N N . GLN A 1 139 ? 21.215 -49.764 -11.010 1.00 86.12 139 GLN A N 1
ATOM 1140 C CA . GLN A 1 139 ? 21.447 -48.762 -9.972 1.00 86.12 139 GLN A CA 1
ATOM 1141 C C . GLN A 1 139 ? 21.943 -49.437 -8.704 1.00 86.12 139 GLN A C 1
ATOM 1143 O O . GLN A 1 139 ? 21.424 -50.471 -8.281 1.00 86.12 139 GLN A O 1
ATOM 1148 N N . ARG A 1 140 ? 22.948 -48.837 -8.073 1.00 83.81 140 ARG A N 1
ATOM 1149 C CA . ARG A 1 140 ? 23.331 -49.217 -6.719 1.00 83.81 140 ARG A CA 1
ATOM 1150 C C . ARG A 1 140 ? 22.370 -48.552 -5.738 1.00 83.81 140 ARG A C 1
ATOM 1152 O O . ARG A 1 140 ? 22.210 -47.344 -5.790 1.00 83.81 140 ARG A O 1
ATOM 1159 N N . VAL A 1 141 ? 21.786 -49.341 -4.845 1.00 79.69 141 VAL A N 1
ATOM 1160 C CA . VAL A 1 141 ? 20.956 -48.863 -3.736 1.00 79.69 141 VAL A CA 1
ATOM 1161 C C . VAL A 1 141 ? 21.490 -49.544 -2.480 1.00 79.69 141 VAL A C 1
ATOM 1163 O O . VAL A 1 141 ? 21.477 -50.773 -2.381 1.00 79.69 141 VAL A O 1
ATOM 1166 N N . HIS A 1 142 ? 22.033 -48.771 -1.539 1.00 80.06 142 HIS A N 1
ATOM 1167 C CA . HIS A 1 142 ? 22.750 -49.303 -0.370 1.00 80.06 142 HIS A CA 1
ATOM 1168 C C . HIS A 1 142 ? 23.907 -50.273 -0.738 1.00 80.06 142 HIS A C 1
ATOM 1170 O O . HIS A 1 142 ? 24.832 -49.930 -1.486 1.00 80.06 142 HIS A O 1
ATOM 1176 N N . ASN A 1 143 ? 23.882 -51.496 -0.190 1.00 78.00 143 ASN A N 1
ATOM 1177 C CA . ASN A 1 143 ? 24.851 -52.569 -0.441 1.00 78.00 143 ASN A CA 1
ATOM 1178 C C . ASN A 1 143 ? 24.378 -53.543 -1.526 1.00 78.00 143 ASN A C 1
ATOM 1180 O O . ASN A 1 143 ? 24.789 -54.701 -1.548 1.00 78.00 143 ASN A O 1
ATOM 1184 N N . GLU A 1 144 ? 23.504 -53.104 -2.428 1.00 84.06 144 GLU A N 1
ATOM 1185 C CA . GLU A 1 144 ? 22.893 -53.965 -3.436 1.00 84.06 144 GLU A CA 1
ATOM 1186 C C . GLU A 1 144 ? 22.817 -53.268 -4.782 1.00 84.06 144 GLU A C 1
ATOM 1188 O O . GLU A 1 144 ? 22.909 -52.043 -4.878 1.00 84.06 144 GLU A O 1
ATOM 1193 N N . ILE A 1 145 ? 22.686 -54.066 -5.836 1.00 87.44 145 ILE A N 1
ATOM 1194 C CA . ILE A 1 145 ? 22.479 -53.560 -7.187 1.00 87.44 145 ILE A CA 1
ATOM 1195 C C . ILE A 1 145 ? 21.087 -53.981 -7.617 1.00 87.44 145 ILE A C 1
ATOM 1197 O O . ILE A 1 145 ? 20.763 -55.168 -7.687 1.00 87.44 145 ILE A O 1
ATOM 1201 N N . PHE A 1 146 ? 20.251 -52.991 -7.873 1.00 90.06 146 PHE A N 1
ATOM 1202 C CA . PHE A 1 146 ? 18.928 -53.186 -8.422 1.00 90.06 146 PHE A CA 1
ATOM 1203 C C . PHE A 1 146 ? 19.019 -53.091 -9.933 1.00 90.06 146 PHE A C 1
ATOM 1205 O O . PHE A 1 146 ? 19.618 -52.162 -10.481 1.00 90.06 146 PHE A O 1
ATOM 1212 N N . VAL A 1 147 ? 18.449 -54.092 -10.593 1.00 89.75 147 VAL A N 1
ATOM 1213 C CA . VAL A 1 147 ? 18.396 -54.164 -12.043 1.00 89.75 147 VAL A CA 1
ATOM 1214 C C . VAL A 1 147 ? 16.948 -54.134 -12.472 1.00 89.75 147 VAL A C 1
ATOM 1216 O O . VAL A 1 147 ? 16.192 -55.041 -12.133 1.00 89.75 147 VAL A O 1
ATOM 1219 N N . TRP A 1 148 ? 16.570 -53.120 -13.235 1.00 89.81 148 TRP A N 1
ATOM 1220 C CA . TRP A 1 148 ? 15.292 -53.090 -13.931 1.00 89.81 148 TRP A CA 1
ATOM 1221 C C . TRP A 1 148 ? 15.482 -53.551 -15.360 1.00 89.81 148 TRP A C 1
ATOM 1223 O O . TRP A 1 148 ? 16.491 -53.240 -15.992 1.00 89.81 148 TRP A O 1
ATOM 1233 N N . TRP A 1 149 ? 14.482 -54.252 -15.872 1.00 86.94 149 TRP A N 1
ATOM 1234 C CA . TRP A 1 149 ? 14.383 -54.558 -17.286 1.00 86.94 149 TRP A CA 1
ATOM 1235 C C . TRP A 1 149 ? 13.017 -54.133 -17.796 1.00 86.94 149 TRP A C 1
ATOM 1237 O O . TRP A 1 149 ? 11.999 -54.305 -17.118 1.00 86.94 149 TRP A O 1
ATOM 1247 N N . VAL A 1 150 ? 13.016 -53.557 -18.990 1.00 81.50 150 VAL A N 1
ATOM 1248 C CA . VAL A 1 150 ? 11.812 -53.103 -19.677 1.00 81.50 150 VAL A CA 1
ATOM 1249 C C . VAL A 1 150 ? 11.782 -53.778 -21.042 1.00 81.50 150 VAL A C 1
ATOM 1251 O O . VAL A 1 150 ? 12.732 -53.673 -21.822 1.00 81.50 150 VAL A O 1
ATOM 1254 N N . ARG A 1 151 ? 10.690 -54.491 -21.308 1.00 77.12 151 ARG A N 1
ATOM 1255 C CA . ARG A 1 151 ? 10.304 -55.021 -22.618 1.00 77.12 151 ARG A CA 1
ATOM 1256 C C . ARG A 1 151 ? 8.965 -54.409 -23.017 1.00 77.12 151 ARG A C 1
ATOM 1258 O O . ARG A 1 151 ? 8.244 -53.902 -22.155 1.00 77.12 151 ARG A O 1
ATOM 1265 N N . ALA A 1 152 ? 8.628 -54.491 -24.302 1.00 68.06 152 ALA A N 1
ATOM 1266 C CA . ALA A 1 152 ? 7.380 -53.957 -24.845 1.00 68.06 152 ALA A CA 1
ATOM 1267 C C . ALA A 1 152 ? 6.123 -54.416 -24.075 1.00 68.06 152 ALA A C 1
ATOM 1269 O O . ALA A 1 152 ? 5.160 -53.669 -23.978 1.00 68.06 152 ALA A O 1
ATOM 1270 N N . ASP A 1 153 ? 6.141 -55.612 -23.483 1.00 64.62 153 ASP A N 1
ATOM 1271 C CA . ASP A 1 153 ? 5.003 -56.240 -22.807 1.00 64.62 153 ASP A CA 1
ATOM 1272 C C . ASP A 1 153 ? 5.115 -56.277 -21.274 1.00 64.62 153 ASP A C 1
ATOM 1274 O O . ASP A 1 153 ? 4.113 -56.473 -20.584 1.00 64.62 153 ASP A O 1
ATOM 1278 N N . LYS A 1 154 ? 6.317 -56.109 -20.705 1.00 77.62 154 LYS A N 1
ATOM 1279 C CA . LYS A 1 154 ? 6.528 -56.273 -19.261 1.00 77.62 154 LYS A CA 1
ATOM 1280 C C . LYS A 1 154 ? 7.693 -55.455 -18.719 1.00 77.62 154 LYS A C 1
ATOM 1282 O O . LYS A 1 154 ? 8.753 -55.353 -19.335 1.00 77.62 154 LYS A O 1
ATOM 1287 N N . VAL A 1 155 ? 7.519 -54.972 -17.491 1.00 82.25 155 VAL A N 1
ATOM 1288 C CA . VAL A 1 155 ? 8.594 -54.430 -16.654 1.00 82.25 155 VAL A CA 1
ATOM 1289 C C . VAL A 1 155 ? 8.761 -55.280 -15.419 1.00 82.25 155 VAL A C 1
ATOM 1291 O O . VAL A 1 155 ? 7.784 -55.742 -14.827 1.00 82.25 155 VAL A O 1
ATOM 1294 N N . GLY A 1 156 ? 10.001 -55.436 -14.982 1.00 84.31 156 GLY A N 1
ATOM 1295 C CA . GLY A 1 156 ? 10.225 -55.828 -13.605 1.00 84.31 156 GLY A CA 1
ATOM 1296 C C . GLY A 1 156 ? 11.567 -55.385 -13.048 1.00 84.31 156 GLY A C 1
ATOM 1297 O O . GLY A 1 156 ? 12.307 -54.630 -13.686 1.00 84.31 156 GLY A O 1
ATOM 1298 N N . GLY A 1 157 ? 11.866 -55.858 -11.835 1.00 87.69 157 GLY A N 1
ATOM 1299 C CA . GLY A 1 157 ? 13.149 -55.650 -11.177 1.00 87.69 157 GLY A CA 1
ATOM 1300 C C . GLY A 1 157 ? 13.734 -56.921 -10.538 1.00 87.69 157 GLY A C 1
ATOM 1301 O O . GLY A 1 157 ? 13.019 -57.770 -10.012 1.00 87.69 157 GLY A O 1
ATOM 1302 N N . LYS A 1 158 ? 15.053 -57.102 -10.660 1.00 87.69 158 LYS A N 1
ATOM 1303 C CA . LYS A 1 158 ? 15.828 -58.174 -10.028 1.00 87.69 158 LYS A CA 1
ATOM 1304 C C . LYS A 1 158 ? 16.891 -57.554 -9.136 1.00 87.69 158 LYS A C 1
ATOM 1306 O O . LYS A 1 158 ? 17.606 -56.636 -9.531 1.00 87.69 158 LYS A O 1
ATOM 1311 N N . ARG A 1 159 ? 16.986 -58.067 -7.914 1.00 87.62 159 ARG A N 1
ATOM 1312 C CA . ARG A 1 159 ? 17.955 -57.622 -6.915 1.00 87.62 159 ARG A CA 1
ATOM 1313 C C . ARG A 1 159 ? 19.188 -58.514 -6.967 1.00 87.62 159 ARG A C 1
ATOM 1315 O O . ARG A 1 159 ? 19.078 -59.732 -6.841 1.00 87.62 159 ARG A O 1
ATOM 1322 N N . ILE A 1 160 ? 20.351 -57.895 -7.121 1.00 87.12 160 ILE A N 1
ATOM 1323 C CA . ILE A 1 160 ? 21.658 -58.542 -7.042 1.00 87.12 160 ILE A CA 1
ATOM 1324 C C . ILE A 1 160 ? 22.280 -58.155 -5.691 1.00 87.12 160 ILE A C 1
ATOM 1326 O O . ILE A 1 160 ? 22.604 -56.980 -5.486 1.00 87.12 160 ILE A O 1
ATOM 1330 N N . PRO A 1 161 ? 22.441 -59.106 -4.751 1.00 79.19 161 PRO A N 1
ATOM 1331 C CA . PRO A 1 161 ? 23.100 -58.837 -3.480 1.00 79.19 161 PRO A CA 1
ATOM 1332 C C . PRO A 1 161 ? 24.539 -58.388 -3.732 1.00 79.19 161 PRO A C 1
ATOM 1334 O O . PRO A 1 161 ? 25.306 -59.077 -4.411 1.00 79.19 161 PRO A O 1
ATOM 1337 N N . GLY A 1 162 ? 24.925 -57.235 -3.197 1.00 73.38 162 GLY A N 1
ATOM 1338 C CA . GLY A 1 162 ? 26.282 -56.741 -3.355 1.00 73.38 162 GLY A CA 1
ATOM 1339 C C . GLY A 1 162 ? 27.218 -57.387 -2.340 1.00 73.38 162 GLY A C 1
ATOM 1340 O O . GLY A 1 162 ? 27.008 -57.305 -1.132 1.00 73.38 162 GLY A O 1
ATOM 1341 N N . SER A 1 163 ? 28.274 -58.038 -2.826 1.00 81.12 163 SER A N 1
ATOM 1342 C CA . SER A 1 163 ? 29.376 -58.483 -1.970 1.00 81.12 163 SER A CA 1
ATOM 1343 C C . SER A 1 163 ? 30.453 -57.402 -1.892 1.00 81.12 163 SER A C 1
ATOM 1345 O O . SER A 1 163 ? 30.646 -56.646 -2.846 1.00 81.12 163 SER A O 1
ATOM 1347 N N . GLN A 1 164 ? 31.207 -57.363 -0.789 1.00 77.62 164 GLN A N 1
ATOM 1348 C CA . GLN A 1 164 ? 32.368 -56.472 -0.649 1.00 77.62 164 GLN A CA 1
ATOM 1349 C C . GLN A 1 164 ? 33.320 -56.622 -1.853 1.00 77.62 164 GLN A C 1
ATOM 1351 O O . GLN A 1 164 ? 33.697 -55.639 -2.483 1.00 77.62 164 GLN A O 1
ATOM 1356 N N . LYS A 1 165 ? 33.584 -57.876 -2.260 1.00 81.56 165 LYS A N 1
ATOM 1357 C CA . LYS A 1 165 ? 34.420 -58.218 -3.420 1.00 81.56 165 LYS A CA 1
ATOM 1358 C C . LYS A 1 165 ? 33.903 -57.593 -4.727 1.00 81.56 165 LYS A C 1
ATOM 1360 O O . LYS A 1 165 ? 34.707 -57.140 -5.535 1.00 81.56 165 LYS A O 1
ATOM 1365 N N . LEU A 1 166 ? 32.585 -57.551 -4.942 1.00 83.00 166 LEU A N 1
ATOM 1366 C CA . LEU A 1 166 ? 31.978 -56.947 -6.134 1.00 83.00 166 LEU A CA 1
ATOM 1367 C C . LEU A 1 166 ? 32.140 -55.419 -6.145 1.00 83.00 166 LEU A C 1
ATOM 1369 O O . LEU A 1 166 ? 32.546 -54.857 -7.160 1.00 83.00 166 LEU A O 1
ATOM 1373 N N . PHE A 1 167 ? 31.865 -54.733 -5.035 1.00 85.81 167 PHE A N 1
ATOM 1374 C CA . PHE A 1 167 ? 31.956 -53.268 -5.005 1.00 85.81 167 PHE A CA 1
ATOM 1375 C C . PHE A 1 167 ? 33.390 -52.737 -4.991 1.00 85.81 167 PHE A C 1
ATOM 1377 O O . PHE A 1 167 ? 33.644 -51.686 -5.590 1.00 85.81 167 PHE A O 1
ATOM 1384 N N . ASP A 1 168 ? 34.328 -53.466 -4.384 1.00 81.56 168 ASP A N 1
ATOM 1385 C CA . ASP A 1 168 ? 35.757 -53.151 -4.467 1.00 81.56 168 ASP A CA 1
ATOM 1386 C C . ASP A 1 168 ? 36.243 -53.276 -5.918 1.00 81.56 168 ASP A C 1
ATOM 1388 O O . ASP A 1 168 ? 36.963 -52.411 -6.424 1.00 81.56 168 ASP A O 1
ATOM 1392 N N . LEU A 1 169 ? 35.776 -54.312 -6.626 1.00 81.00 169 LEU A N 1
ATOM 1393 C CA . LEU A 1 169 ? 36.077 -54.520 -8.038 1.00 81.00 169 LEU A CA 1
ATOM 1394 C C . LEU A 1 169 ? 35.512 -53.397 -8.922 1.00 81.00 169 LEU A C 1
ATOM 1396 O O . LEU A 1 169 ? 36.252 -52.849 -9.740 1.00 81.00 169 LEU A O 1
ATOM 1400 N N . ILE A 1 170 ? 34.243 -53.019 -8.727 1.00 76.88 170 ILE A N 1
ATOM 1401 C CA . ILE A 1 170 ? 33.592 -51.912 -9.450 1.00 76.88 170 ILE A CA 1
ATOM 1402 C C . ILE A 1 170 ? 34.334 -50.595 -9.207 1.00 76.88 170 ILE A C 1
ATOM 1404 O O . ILE A 1 170 ? 34.647 -49.879 -10.155 1.00 76.88 170 ILE A O 1
ATOM 1408 N N . SER A 1 171 ? 34.651 -50.286 -7.948 1.00 76.38 171 SER A N 1
ATOM 1409 C CA . SER A 1 171 ? 35.303 -49.023 -7.588 1.00 76.38 171 SER A CA 1
ATOM 1410 C C . SER A 1 171 ? 36.692 -48.915 -8.202 1.00 76.38 171 SER A C 1
ATOM 1412 O O . SER A 1 171 ? 37.022 -47.904 -8.814 1.00 76.38 171 SER A O 1
ATOM 1414 N N . ARG A 1 172 ? 37.485 -49.986 -8.109 1.00 77.75 172 ARG A N 1
ATOM 1415 C CA . ARG A 1 172 ? 38.828 -50.031 -8.688 1.00 77.75 172 ARG A CA 1
ATOM 1416 C C . ARG A 1 172 ? 38.805 -49.882 -10.210 1.00 77.75 172 ARG A C 1
ATOM 1418 O O . ARG A 1 172 ? 39.691 -49.231 -10.745 1.00 77.75 172 ARG A O 1
ATOM 1425 N N . LEU A 1 173 ? 37.840 -50.485 -10.907 1.00 65.81 173 LEU A N 1
ATOM 1426 C CA . LEU A 1 173 ? 37.754 -50.394 -12.369 1.00 65.81 173 LEU A CA 1
ATOM 1427 C C . LEU A 1 173 ? 37.252 -49.032 -12.848 1.00 65.81 173 LEU A C 1
ATOM 1429 O O . LEU A 1 173 ? 37.786 -48.512 -13.821 1.00 65.81 173 LEU A O 1
ATOM 1433 N N . ALA A 1 174 ? 36.300 -48.428 -12.139 1.00 54.34 174 ALA A N 1
ATOM 1434 C CA . ALA A 1 174 ? 35.830 -47.081 -12.447 1.00 54.34 174 ALA A CA 1
ATOM 1435 C C . ALA A 1 174 ? 36.913 -46.008 -12.223 1.00 54.34 174 ALA A C 1
ATOM 1437 O O . ALA A 1 174 ? 36.985 -45.038 -12.973 1.00 54.34 174 ALA A O 1
ATOM 1438 N N . ASP A 1 175 ? 37.787 -46.193 -11.226 1.00 51.66 175 ASP A N 1
ATOM 1439 C CA . ASP A 1 175 ? 38.805 -45.199 -10.864 1.00 51.66 175 ASP A CA 1
ATOM 1440 C C . ASP A 1 175 ? 40.143 -45.370 -11.630 1.00 51.66 175 ASP A C 1
ATOM 1442 O O . ASP A 1 175 ? 41.011 -44.494 -11.564 1.00 51.66 175 ASP A O 1
ATOM 1446 N N . ASN A 1 176 ? 40.356 -46.473 -12.366 1.00 47.34 176 ASN A N 1
ATOM 1447 C CA . ASN A 1 176 ? 41.667 -46.843 -12.922 1.00 47.34 176 ASN A CA 1
ATOM 1448 C C . ASN A 1 176 ? 41.722 -46.790 -14.463 1.00 47.34 176 ASN A C 1
ATOM 1450 O O . ASN A 1 176 ? 41.024 -47.515 -15.163 1.00 47.34 176 ASN A O 1
ATOM 1454 N N . LYS A 1 177 ? 42.645 -45.993 -15.020 1.00 44.34 177 LYS A N 1
ATOM 1455 C CA . LYS A 1 177 ? 42.795 -45.750 -16.475 1.00 44.34 177 LYS A CA 1
ATOM 1456 C C . LYS A 1 177 ? 43.467 -46.887 -17.273 1.00 44.34 177 LYS A C 1
ATOM 1458 O O . LYS A 1 177 ? 43.778 -46.694 -18.444 1.00 44.34 177 LYS A O 1
ATOM 1463 N N . LYS A 1 178 ? 43.756 -48.041 -16.655 1.00 41.62 178 LYS A N 1
ATOM 1464 C CA . LYS A 1 178 ? 44.539 -49.143 -17.262 1.00 41.62 178 LYS A CA 1
ATOM 1465 C C . LYS A 1 178 ? 43.707 -50.294 -17.857 1.00 41.62 178 LYS A C 1
ATOM 1467 O O . LYS A 1 178 ? 44.300 -51.235 -18.376 1.00 41.62 178 LYS A O 1
ATOM 1472 N N . GLY A 1 179 ? 42.373 -50.203 -17.841 1.00 50.03 179 GLY A N 1
ATOM 1473 C CA . GLY A 1 179 ? 41.473 -51.242 -18.366 1.00 50.03 179 GLY A CA 1
ATOM 1474 C C . GLY A 1 179 ? 41.309 -52.449 -17.427 1.00 50.03 179 GLY A C 1
ATOM 1475 O O . GLY A 1 179 ? 42.065 -52.605 -16.470 1.00 50.03 179 GLY A O 1
ATOM 1476 N N . ALA A 1 180 ? 40.294 -53.283 -17.676 1.00 55.22 180 ALA A N 1
ATOM 1477 C CA . ALA A 1 180 ? 39.974 -54.465 -16.865 1.00 55.22 180 ALA A CA 1
ATOM 1478 C C . ALA A 1 180 ? 40.700 -55.726 -17.366 1.00 55.22 180 ALA A C 1
ATOM 1480 O O . ALA A 1 180 ? 40.837 -55.917 -18.576 1.00 55.22 180 ALA A O 1
ATOM 1481 N N . THR A 1 181 ? 41.130 -56.615 -16.463 1.00 71.94 181 THR A N 1
ATOM 1482 C CA . THR A 1 181 ? 41.717 -57.911 -16.862 1.00 71.94 181 THR A CA 1
ATOM 1483 C C . THR A 1 181 ? 40.635 -58.925 -17.252 1.00 71.94 181 THR A C 1
ATOM 1485 O O . THR A 1 181 ? 39.482 -58.818 -16.839 1.00 71.94 181 THR A O 1
ATOM 1488 N N . GLY A 1 182 ? 40.988 -59.954 -18.031 1.00 68.94 182 GLY A N 1
ATOM 1489 C CA . GLY A 1 182 ? 40.022 -60.974 -18.467 1.00 68.94 182 GLY A CA 1
ATOM 1490 C C . GLY A 1 182 ? 39.355 -61.744 -17.315 1.00 68.94 182 GLY A C 1
ATOM 1491 O O . GLY A 1 182 ? 38.183 -62.100 -17.413 1.00 68.94 182 GLY A O 1
ATOM 1492 N N . GLU A 1 183 ? 40.066 -61.965 -16.206 1.00 74.19 183 GLU A N 1
ATOM 1493 C CA . GLU A 1 183 ? 39.514 -62.604 -15.002 1.00 74.19 183 GLU A CA 1
ATOM 1494 C C . GLU A 1 183 ? 38.517 -61.686 -14.280 1.00 74.19 183 GLU A C 1
ATOM 1496 O O . GLU A 1 183 ? 37.448 -62.129 -13.869 1.00 74.19 183 GLU A O 1
ATOM 1501 N N . GLU A 1 184 ? 38.811 -60.387 -14.220 1.00 76.06 184 GLU A N 1
ATOM 1502 C CA . GLU A 1 184 ? 37.930 -59.370 -13.641 1.00 76.06 184 GLU A CA 1
ATOM 1503 C C . GLU A 1 184 ? 36.655 -59.176 -14.464 1.00 76.06 184 GLU A C 1
ATOM 1505 O O . GLU A 1 184 ? 35.571 -59.044 -13.901 1.00 76.06 184 GLU A O 1
ATOM 1510 N N . VAL A 1 185 ? 36.765 -59.215 -15.795 1.00 74.44 185 VAL A N 1
ATOM 1511 C CA . VAL A 1 185 ? 35.609 -59.204 -16.699 1.00 74.44 185 VAL A CA 1
ATOM 1512 C C . VAL A 1 185 ? 34.750 -60.450 -16.480 1.00 74.44 185 VAL A C 1
ATOM 1514 O O . VAL A 1 185 ? 33.528 -60.335 -16.409 1.00 74.44 185 VAL A O 1
ATOM 1517 N N . ASN A 1 186 ? 35.352 -61.632 -16.305 1.00 80.44 186 ASN A N 1
ATOM 1518 C CA . ASN A 1 186 ? 34.610 -62.860 -16.001 1.00 80.44 186 ASN A CA 1
ATOM 1519 C C . ASN A 1 186 ? 33.929 -62.802 -14.622 1.00 80.44 186 ASN A C 1
ATOM 1521 O O . ASN A 1 186 ? 32.780 -63.226 -14.496 1.00 80.44 186 ASN A O 1
ATOM 1525 N N . ASP A 1 187 ? 34.593 -62.253 -13.602 1.00 82.75 187 ASP A N 1
ATOM 1526 C CA . ASP A 1 187 ? 34.003 -62.060 -12.273 1.00 82.75 187 ASP A CA 1
ATOM 1527 C C . ASP A 1 187 ? 32.835 -61.057 -12.330 1.00 82.75 187 ASP A C 1
ATOM 1529 O O . ASP A 1 187 ? 31.754 -61.362 -11.825 1.00 82.75 187 ASP A O 1
ATOM 1533 N N . LEU A 1 188 ? 32.979 -59.918 -13.023 1.00 81.00 188 LEU A N 1
ATOM 1534 C CA . LEU A 1 188 ? 31.876 -58.975 -13.269 1.00 81.00 188 LEU A CA 1
ATOM 1535 C C . LEU A 1 188 ? 30.712 -59.628 -14.026 1.00 81.00 188 LEU A C 1
ATOM 1537 O O . LEU A 1 188 ? 29.553 -59.414 -13.679 1.00 81.00 188 LEU A O 1
ATOM 1541 N N . SER A 1 189 ? 31.012 -60.460 -15.025 1.00 83.94 189 SER A N 1
ATOM 1542 C CA . SER A 1 189 ? 30.009 -61.220 -15.786 1.00 83.94 189 SER A CA 1
ATOM 1543 C C . SER A 1 189 ? 29.239 -62.184 -14.886 1.00 83.94 189 SER A C 1
ATOM 1545 O O . SER A 1 189 ? 28.012 -62.271 -14.965 1.00 83.94 189 SER A O 1
ATOM 1547 N N . ARG A 1 190 ? 29.948 -62.860 -13.971 1.00 86.75 190 ARG A N 1
ATOM 1548 C CA . ARG A 1 190 ? 29.350 -63.757 -12.977 1.00 86.75 190 ARG A CA 1
ATOM 1549 C C . ARG A 1 190 ? 28.444 -63.008 -12.003 1.00 86.75 190 ARG A C 1
ATOM 1551 O O . ARG A 1 190 ? 27.380 -63.505 -11.656 1.00 86.75 190 ARG A O 1
ATOM 1558 N N . PHE A 1 191 ? 28.855 -61.825 -11.557 1.00 86.56 191 PHE A N 1
ATOM 1559 C CA . PHE A 1 191 ? 28.093 -61.061 -10.574 1.00 86.56 191 PHE A CA 1
ATOM 1560 C C . PHE A 1 191 ? 26.900 -60.304 -11.169 1.00 86.56 191 PHE A C 1
ATOM 1562 O O . PHE A 1 191 ? 25.850 -60.274 -10.537 1.00 86.56 191 PHE A O 1
ATOM 1569 N N . LEU A 1 192 ? 27.046 -59.692 -12.350 1.00 85.44 192 LEU A N 1
ATOM 1570 C CA . LEU A 1 192 ? 26.063 -58.740 -12.886 1.00 85.44 192 LEU A CA 1
ATOM 1571 C C . LEU A 1 192 ? 25.200 -59.305 -14.018 1.00 85.44 192 LEU A C 1
ATOM 1573 O O . LEU A 1 192 ? 24.017 -58.985 -14.077 1.00 85.44 192 LEU A O 1
ATOM 1577 N N . LEU A 1 193 ? 25.755 -60.150 -14.895 1.00 84.62 193 LEU A N 1
ATOM 1578 C CA . LEU A 1 193 ? 25.023 -60.672 -16.059 1.00 84.62 193 LEU A CA 1
ATOM 1579 C C . LEU A 1 193 ? 24.481 -62.082 -15.847 1.00 84.62 193 LEU A C 1
ATOM 1581 O O . LEU A 1 193 ? 23.381 -62.380 -16.296 1.00 84.62 193 LEU A O 1
ATOM 1585 N N . THR A 1 194 ? 25.200 -62.941 -15.118 1.00 84.00 194 THR A N 1
ATOM 1586 C CA . THR A 1 194 ? 24.752 -64.322 -14.859 1.00 84.00 194 THR A CA 1
ATOM 1587 C C . THR A 1 194 ? 23.376 -64.393 -14.180 1.00 84.00 194 THR A C 1
ATOM 1589 O O . THR A 1 194 ? 22.549 -65.192 -14.616 1.00 84.00 194 THR A O 1
ATOM 1592 N N . PRO A 1 195 ? 23.041 -63.531 -13.193 1.00 82.62 195 PRO A N 1
ATOM 1593 C CA . PRO A 1 195 ? 21.691 -63.491 -12.630 1.00 82.62 195 PRO A CA 1
ATOM 1594 C C . PRO A 1 195 ? 20.600 -63.119 -13.643 1.00 82.62 195 PRO A C 1
ATOM 1596 O O . PRO A 1 195 ? 19.423 -63.309 -13.351 1.00 82.62 195 PRO A O 1
ATOM 1599 N N . LEU A 1 196 ? 20.958 -62.575 -14.804 1.00 82.38 196 LEU A N 1
ATOM 1600 C CA . LEU A 1 196 ? 20.043 -62.104 -15.840 1.00 82.38 196 LEU A CA 1
ATOM 1601 C C . LEU A 1 196 ? 20.043 -63.011 -17.079 1.00 82.38 196 LEU A C 1
ATOM 1603 O O . LEU A 1 196 ? 19.354 -62.688 -18.034 1.00 82.38 196 LEU A O 1
ATOM 1607 N N . VAL A 1 197 ? 20.764 -64.139 -17.083 1.00 80.12 197 VAL A N 1
ATOM 1608 C CA . VAL A 1 197 ? 20.906 -65.019 -18.266 1.00 80.12 197 VAL A CA 1
ATOM 1609 C C . VAL A 1 197 ? 19.554 -65.459 -18.837 1.00 80.12 197 VAL A C 1
ATOM 1611 O O . VAL A 1 197 ? 19.362 -65.404 -20.045 1.00 80.12 197 VAL A O 1
ATOM 1614 N N . GLU A 1 198 ? 18.572 -65.779 -17.988 1.00 72.06 198 GLU A N 1
ATOM 1615 C CA . GLU A 1 198 ? 17.207 -66.120 -18.430 1.00 72.06 198 GLU A CA 1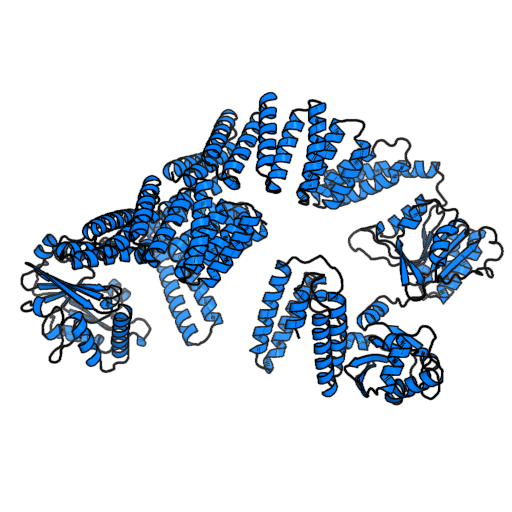
ATOM 1616 C C . GLU A 1 198 ? 16.491 -64.955 -19.144 1.00 72.06 198 GLU A C 1
ATOM 1618 O O . GLU A 1 198 ? 15.676 -65.178 -20.036 1.00 72.06 198 GLU A O 1
ATOM 1623 N N . LEU A 1 199 ? 16.807 -63.706 -18.780 1.00 72.12 199 LEU A N 1
ATOM 1624 C CA . LEU A 1 199 ? 16.296 -62.489 -19.428 1.00 72.12 199 LEU A CA 1
ATOM 1625 C C . LEU A 1 199 ? 17.095 -62.113 -20.682 1.00 72.12 199 LEU A C 1
ATOM 1627 O O . LEU A 1 199 ? 16.567 -61.418 -21.548 1.00 72.12 199 LEU A O 1
ATOM 1631 N N . LEU A 1 200 ? 18.353 -62.546 -20.766 1.00 70.88 200 LEU A N 1
ATOM 1632 C CA . LEU A 1 200 ? 19.303 -62.218 -21.828 1.00 70.88 200 LEU A CA 1
ATOM 1633 C C . LEU A 1 200 ? 19.378 -63.291 -22.938 1.00 70.88 200 LEU A C 1
ATOM 1635 O O . LEU A 1 200 ? 20.274 -63.208 -23.771 1.00 70.88 200 LEU A O 1
ATOM 1639 N N . GLY A 1 201 ? 18.493 -64.299 -22.927 1.00 62.28 201 GLY A N 1
ATOM 1640 C CA . GLY A 1 201 ? 18.542 -65.490 -23.793 1.00 62.28 201 GLY A CA 1
ATOM 1641 C C . GLY A 1 201 ? 18.576 -65.249 -25.317 1.00 62.28 201 GLY A C 1
ATOM 1642 O O . GLY A 1 201 ? 18.512 -64.120 -25.791 1.00 62.28 201 GLY A O 1
ATOM 1643 N N . ALA A 1 202 ? 18.651 -66.349 -26.080 1.00 54.31 202 ALA A N 1
ATOM 1644 C CA . ALA A 1 202 ? 19.155 -66.450 -27.463 1.00 54.31 202 ALA A CA 1
ATOM 1645 C C . ALA A 1 202 ? 18.562 -65.531 -28.562 1.00 54.31 202 ALA A C 1
ATOM 1647 O O . ALA A 1 202 ? 19.178 -65.430 -29.619 1.00 54.31 202 ALA A O 1
ATOM 1648 N N . ASP A 1 203 ? 17.443 -64.843 -28.328 1.00 54.62 203 ASP A N 1
ATOM 1649 C CA . ASP A 1 203 ? 16.729 -64.030 -29.331 1.00 54.62 203 ASP A CA 1
ATOM 1650 C C . ASP A 1 203 ? 16.943 -62.507 -29.165 1.00 54.62 203 ASP A C 1
ATOM 1652 O O . ASP A 1 203 ? 16.090 -61.702 -29.538 1.00 54.62 203 ASP A O 1
ATOM 1656 N N . MET A 1 204 ? 18.055 -62.068 -28.565 1.00 65.00 204 MET A N 1
ATOM 1657 C CA . MET A 1 204 ? 18.318 -60.636 -28.360 1.00 65.00 204 MET A CA 1
ATOM 1658 C C . MET A 1 204 ? 19.108 -59.988 -29.500 1.00 65.00 204 MET A C 1
ATOM 1660 O O . MET A 1 204 ? 20.321 -60.129 -29.586 1.00 65.00 204 MET A O 1
ATOM 1664 N N . GLU A 1 205 ? 18.442 -59.174 -30.320 1.00 61.34 205 GLU A N 1
ATOM 1665 C CA . GLU A 1 205 ? 19.098 -58.408 -31.395 1.00 61.34 205 GLU A CA 1
ATOM 1666 C C . GLU A 1 205 ? 19.789 -57.127 -30.888 1.00 61.34 205 GLU A C 1
ATOM 1668 O O . GLU A 1 205 ? 20.789 -56.661 -31.449 1.00 61.34 205 GLU A O 1
ATOM 1673 N N . SER A 1 206 ? 19.273 -56.533 -29.810 1.00 67.88 206 SER A N 1
ATOM 1674 C CA . SER A 1 206 ? 19.731 -55.240 -29.301 1.00 67.88 206 SER A CA 1
ATOM 1675 C C . SER A 1 206 ? 19.458 -55.076 -27.801 1.00 67.88 206 SER A C 1
ATOM 1677 O O . SER A 1 206 ? 18.442 -55.540 -27.274 1.00 67.88 206 SER A O 1
ATOM 1679 N N . VAL A 1 207 ? 20.361 -54.381 -27.101 1.00 69.50 207 VAL A N 1
ATOM 1680 C CA . VAL A 1 207 ? 20.256 -54.066 -25.669 1.00 69.50 207 VAL A CA 1
ATOM 1681 C C . VAL A 1 207 ? 20.589 -52.601 -25.420 1.00 69.50 207 VAL A C 1
ATOM 1683 O O . VAL A 1 207 ? 21.640 -52.103 -25.830 1.00 69.50 207 VAL A O 1
ATOM 1686 N N . VAL A 1 208 ? 19.713 -51.919 -24.685 1.00 70.12 208 VAL A N 1
ATOM 1687 C CA . VAL A 1 208 ? 19.949 -50.564 -24.182 1.00 70.12 208 VAL A CA 1
ATOM 1688 C C . VAL A 1 208 ? 20.395 -50.652 -22.729 1.00 70.12 208 VAL A C 1
ATOM 1690 O O . VAL A 1 208 ? 19.664 -51.157 -21.879 1.00 70.12 208 VAL A O 1
ATOM 1693 N N . LEU A 1 209 ? 21.597 -50.159 -22.444 1.00 68.06 209 LEU A N 1
ATOM 1694 C CA . LEU A 1 209 ? 22.201 -50.191 -21.117 1.00 68.06 209 LEU A CA 1
ATOM 1695 C C . LEU A 1 209 ? 22.208 -48.797 -20.492 1.00 68.06 209 LEU A C 1
ATOM 1697 O O . LEU A 1 209 ? 22.807 -47.865 -21.034 1.00 68.06 209 LEU A O 1
ATOM 1701 N N . ILE A 1 210 ? 21.586 -48.699 -19.317 1.00 74.00 210 ILE A N 1
ATOM 1702 C CA . ILE A 1 210 ? 21.663 -47.553 -18.411 1.00 74.00 210 ILE A CA 1
ATOM 1703 C C . ILE A 1 210 ? 22.328 -48.032 -17.129 1.00 74.00 210 ILE A C 1
ATOM 1705 O O . ILE A 1 210 ? 21.844 -48.951 -16.474 1.00 74.00 210 ILE A O 1
ATOM 1709 N N . ALA A 1 211 ? 23.437 -47.417 -16.748 1.00 71.31 211 ALA A N 1
ATOM 1710 C CA . ALA A 1 211 ? 24.133 -47.743 -15.513 1.00 71.31 211 ALA A CA 1
ATOM 1711 C C . ALA A 1 211 ? 24.435 -46.455 -14.749 1.00 71.31 211 ALA A C 1
ATOM 1713 O O . ALA A 1 211 ? 24.869 -45.471 -15.343 1.00 71.31 211 ALA A O 1
ATOM 1714 N N . ASP A 1 212 ? 24.183 -46.459 -13.441 1.00 68.94 212 ASP A N 1
ATOM 1715 C CA . ASP A 1 212 ? 24.327 -45.267 -12.606 1.00 68.94 212 ASP A CA 1
ATOM 1716 C C . ASP A 1 212 ? 25.665 -45.246 -11.843 1.00 68.94 212 ASP A C 1
ATOM 1718 O O . ASP A 1 212 ? 26.162 -46.269 -11.357 1.00 68.94 212 ASP A O 1
ATOM 1722 N N . GLY A 1 213 ? 26.243 -44.050 -11.698 1.00 68.06 213 GLY A N 1
ATOM 1723 C CA . GLY A 1 213 ? 27.472 -43.821 -10.937 1.00 68.06 213 GLY A CA 1
ATOM 1724 C C . GLY A 1 213 ? 28.649 -44.640 -11.470 1.00 68.06 213 GLY A C 1
ATOM 1725 O O . GLY A 1 213 ? 28.821 -44.795 -12.671 1.00 68.06 213 GLY A O 1
ATOM 1726 N N . LYS A 1 214 ? 29.458 -45.233 -10.581 1.00 62.88 214 LYS A N 1
ATOM 1727 C CA . LYS A 1 214 ? 30.654 -46.005 -10.980 1.00 62.88 214 LYS A CA 1
ATOM 1728 C C . LYS A 1 214 ? 30.365 -47.217 -11.886 1.00 62.88 214 LYS A C 1
ATOM 1730 O O . LYS A 1 214 ? 31.291 -47.727 -12.512 1.00 62.88 214 LYS A O 1
ATOM 1735 N N . LEU A 1 215 ? 29.114 -47.681 -11.972 1.00 62.31 215 LEU A N 1
ATOM 1736 C CA . LEU A 1 215 ? 28.720 -48.786 -12.853 1.00 62.31 215 LEU A CA 1
ATOM 1737 C C . LEU A 1 215 ? 28.762 -48.395 -14.341 1.00 62.31 215 LEU A C 1
ATOM 1739 O O . LEU A 1 215 ? 28.903 -49.275 -15.189 1.00 62.31 215 LEU A O 1
ATOM 1743 N N . GLU A 1 216 ? 28.678 -47.101 -14.671 1.00 57.28 216 GLU A N 1
ATOM 1744 C CA . GLU A 1 216 ? 28.708 -46.607 -16.058 1.00 57.28 216 GLU A CA 1
ATOM 1745 C C . GLU A 1 216 ? 30.058 -46.848 -16.752 1.00 57.28 216 GLU A C 1
ATOM 1747 O O . GLU A 1 216 ? 30.127 -46.963 -17.972 1.00 57.28 216 GLU A O 1
ATOM 1752 N N . PHE A 1 217 ? 31.125 -47.003 -15.964 1.00 54.22 217 PHE A N 1
ATOM 1753 C CA . PHE A 1 217 ? 32.496 -47.181 -16.445 1.00 54.22 217 PHE A CA 1
ATOM 1754 C C . PHE A 1 217 ? 32.931 -48.646 -16.561 1.00 54.22 217 PHE A C 1
ATOM 1756 O O . PHE A 1 217 ? 34.100 -48.927 -16.831 1.00 54.22 217 PHE A O 1
ATOM 1763 N N . LEU A 1 218 ? 32.024 -49.598 -16.332 1.00 58.16 218 LEU A N 1
ATOM 1764 C CA . LEU A 1 218 ? 32.350 -51.016 -16.449 1.00 58.16 218 LEU A CA 1
ATOM 1765 C C . LEU A 1 218 ? 32.469 -51.445 -17.920 1.00 58.16 218 LEU A C 1
ATOM 1767 O O . LEU A 1 218 ? 31.800 -50.885 -18.791 1.00 58.16 218 LEU A O 1
ATOM 1771 N N . PRO A 1 219 ? 33.288 -52.469 -18.224 1.00 64.31 219 PRO A N 1
ATOM 1772 C CA . PRO A 1 219 ? 33.501 -52.952 -19.586 1.00 64.31 219 PRO A CA 1
ATOM 1773 C C . PRO A 1 219 ? 32.328 -53.826 -20.070 1.00 64.31 219 PRO A C 1
ATOM 1775 O O . PRO A 1 219 ? 32.520 -54.980 -20.447 1.00 64.31 219 PRO A O 1
ATOM 1778 N N . TRP A 1 220 ? 31.108 -53.281 -20.062 1.00 64.00 220 TRP A N 1
ATOM 1779 C CA . TRP A 1 220 ? 29.855 -53.987 -20.359 1.00 64.00 220 TRP A CA 1
ATOM 1780 C C . TRP A 1 220 ? 29.881 -54.747 -21.686 1.00 64.00 220 TRP A C 1
ATOM 1782 O O . TRP A 1 220 ? 29.407 -55.875 -21.753 1.00 64.00 220 TRP A O 1
ATOM 1792 N N . ALA A 1 221 ? 30.500 -54.171 -22.719 1.00 56.19 221 ALA A N 1
ATOM 1793 C CA . ALA A 1 221 ? 30.651 -54.811 -24.024 1.00 56.19 221 ALA A CA 1
ATOM 1794 C C . ALA A 1 221 ? 31.485 -56.106 -23.985 1.00 56.19 221 ALA A C 1
ATOM 1796 O O . ALA A 1 221 ? 31.221 -57.032 -24.749 1.00 56.19 221 ALA A O 1
ATOM 1797 N N . ALA A 1 222 ? 32.477 -56.179 -23.092 1.00 59.66 222 ALA A N 1
ATOM 1798 C CA . ALA A 1 222 ? 33.389 -57.315 -22.964 1.00 59.66 222 ALA A CA 1
ATOM 1799 C C . ALA A 1 222 ? 32.901 -58.379 -21.963 1.00 59.66 222 ALA A C 1
ATOM 1801 O O . ALA A 1 222 ? 33.420 -59.497 -21.952 1.00 59.66 222 ALA A O 1
ATOM 1802 N N . MET A 1 223 ? 31.930 -58.038 -21.111 1.00 72.19 223 MET A N 1
ATOM 1803 C CA . MET A 1 223 ? 31.324 -58.968 -20.158 1.00 72.19 223 MET A CA 1
ATOM 1804 C C . MET A 1 223 ? 30.541 -60.052 -20.896 1.00 72.19 223 MET A C 1
ATOM 1806 O O . MET A 1 223 ? 29.989 -59.805 -21.960 1.00 72.19 223 MET A O 1
ATOM 1810 N N . LYS A 1 224 ? 30.528 -61.270 -20.359 1.00 76.31 224 LYS A N 1
ATOM 1811 C CA . LYS A 1 224 ? 30.074 -62.465 -21.066 1.00 76.31 224 LYS A CA 1
ATOM 1812 C C . LYS A 1 224 ? 28.719 -62.967 -20.583 1.00 76.31 224 LYS A C 1
ATOM 1814 O O . LYS A 1 224 ? 28.477 -63.050 -19.380 1.00 76.31 224 LYS A O 1
ATOM 1819 N N . VAL A 1 225 ? 27.898 -63.394 -21.535 1.00 75.19 225 VAL A N 1
ATOM 1820 C CA . VAL A 1 225 ? 26.666 -64.170 -21.339 1.00 75.19 225 VAL A CA 1
ATOM 1821 C C . VAL A 1 225 ? 26.871 -65.486 -22.088 1.00 75.19 225 VAL A C 1
ATOM 1823 O O . VAL A 1 225 ? 27.311 -65.469 -23.234 1.00 75.19 225 VAL A O 1
ATOM 1826 N N . ASP A 1 226 ? 26.686 -66.628 -21.421 1.00 72.31 226 ASP A N 1
ATOM 1827 C CA . ASP A 1 226 ? 26.948 -67.964 -21.990 1.00 72.31 226 ASP A CA 1
ATOM 1828 C C . ASP A 1 226 ? 28.303 -68.085 -22.722 1.00 72.31 226 ASP A C 1
ATOM 1830 O O . ASP A 1 226 ? 28.420 -68.603 -23.831 1.00 72.31 226 ASP A O 1
ATOM 1834 N N . ALA A 1 227 ? 29.360 -67.583 -22.071 1.00 69.88 227 ALA A N 1
ATOM 1835 C CA . ALA A 1 227 ? 30.754 -67.586 -22.532 1.00 69.88 227 ALA A CA 1
ATOM 1836 C C . ALA A 1 227 ? 31.094 -66.708 -23.756 1.00 69.88 227 ALA A C 1
ATOM 1838 O O . ALA A 1 227 ? 32.277 -66.626 -24.106 1.00 69.88 227 ALA A O 1
ATOM 1839 N N . LYS A 1 228 ? 30.132 -65.980 -24.337 1.00 73.06 228 LYS A N 1
ATOM 1840 C CA . LYS A 1 228 ? 30.367 -64.992 -25.406 1.00 73.06 228 LYS A CA 1
ATOM 1841 C C . LYS A 1 228 ? 30.282 -63.553 -24.877 1.00 73.06 228 LYS A C 1
ATOM 1843 O O . LYS A 1 228 ? 29.443 -63.301 -24.013 1.00 73.06 228 LYS A O 1
ATOM 1848 N N . PRO A 1 229 ? 31.131 -62.613 -25.336 1.00 68.56 229 PRO A N 1
ATOM 1849 C CA . PRO A 1 229 ? 31.011 -61.193 -24.996 1.00 68.56 229 PRO A CA 1
ATOM 1850 C C . PRO A 1 229 ? 29.645 -60.617 -25.388 1.00 68.56 229 PRO A C 1
ATOM 1852 O O . PRO A 1 229 ? 29.116 -60.941 -26.448 1.00 68.56 229 PRO A O 1
ATOM 1855 N N . LEU A 1 230 ? 29.099 -59.724 -24.565 1.00 60.03 230 LEU A N 1
ATOM 1856 C CA . LEU A 1 230 ? 27.747 -59.185 -24.715 1.00 60.03 230 LEU A CA 1
ATOM 1857 C C . LEU A 1 230 ? 27.553 -58.459 -26.056 1.00 60.03 230 LEU A C 1
ATOM 1859 O O . LEU A 1 230 ? 26.490 -58.553 -26.665 1.00 60.03 230 LEU A O 1
ATOM 1863 N N . ILE A 1 231 ? 28.601 -57.788 -26.542 1.00 60.03 231 ILE A N 1
ATOM 1864 C CA . ILE A 1 231 ? 28.592 -57.097 -27.839 1.00 60.03 231 ILE A CA 1
ATOM 1865 C C . ILE A 1 231 ? 28.536 -58.049 -29.043 1.00 60.03 231 ILE A C 1
ATOM 1867 O O . ILE A 1 231 ? 28.120 -57.648 -30.123 1.00 60.03 231 ILE A O 1
ATOM 1871 N N . GLU A 1 232 ? 28.954 -59.305 -28.868 1.00 62.75 232 GLU A N 1
ATOM 1872 C CA . GLU A 1 232 ? 28.845 -60.341 -29.903 1.00 62.75 232 GLU A CA 1
ATOM 1873 C C . GLU A 1 232 ? 27.475 -61.024 -29.882 1.00 62.75 232 GLU A C 1
ATOM 1875 O O . GLU A 1 232 ? 27.101 -61.687 -30.847 1.00 62.75 232 GLU A O 1
ATOM 1880 N N . THR A 1 233 ? 26.735 -60.887 -28.779 1.00 60.69 233 THR A N 1
ATOM 1881 C CA . THR A 1 233 ? 25.408 -61.487 -28.615 1.00 60.69 233 THR A CA 1
ATOM 1882 C C . THR A 1 233 ? 24.267 -60.531 -28.942 1.00 60.69 233 THR A C 1
ATOM 1884 O O . THR A 1 233 ? 23.218 -61.011 -29.340 1.00 60.69 233 THR A O 1
ATOM 1887 N N . ALA A 1 234 ? 24.455 -59.213 -28.797 1.00 63.59 234 ALA A N 1
ATOM 1888 C CA . ALA A 1 234 ? 23.446 -58.203 -29.116 1.00 63.59 234 ALA A CA 1
ATOM 1889 C C . ALA A 1 234 ? 24.091 -56.843 -29.436 1.00 63.59 234 ALA A C 1
ATOM 1891 O O . ALA A 1 234 ? 25.158 -56.509 -28.915 1.00 63.59 234 ALA A O 1
ATOM 1892 N N . SER A 1 235 ? 23.422 -56.016 -30.244 1.00 57.59 235 SER A N 1
ATOM 1893 C CA . SER A 1 235 ? 23.866 -54.636 -30.478 1.00 57.59 235 SER A CA 1
ATOM 1894 C C . SER A 1 235 ? 23.668 -53.774 -29.224 1.00 57.59 235 SER A C 1
ATOM 1896 O O . SER A 1 235 ? 22.578 -53.714 -28.659 1.00 57.59 235 SER A O 1
ATOM 1898 N N . LEU A 1 236 ? 24.731 -53.113 -28.754 1.00 52.44 236 LEU A N 1
ATOM 1899 C CA . LEU A 1 236 ? 24.714 -52.383 -27.482 1.00 52.44 236 LEU A CA 1
ATOM 1900 C C . LEU A 1 236 ? 24.547 -50.882 -27.688 1.00 52.44 236 LEU A C 1
ATOM 1902 O O . LEU A 1 236 ? 25.353 -50.241 -28.359 1.00 52.44 236 LEU A O 1
ATOM 1906 N N . THR A 1 237 ? 23.537 -50.315 -27.036 1.00 55.72 237 THR A N 1
ATOM 1907 C CA . THR A 1 237 ? 23.314 -48.870 -26.967 1.00 55.72 237 THR A CA 1
ATOM 1908 C C . THR A 1 237 ? 23.489 -48.401 -25.530 1.00 55.72 237 THR A C 1
ATOM 1910 O O . THR A 1 237 ? 22.726 -48.788 -24.650 1.00 55.72 237 THR A O 1
ATOM 1913 N N . PHE A 1 238 ? 24.485 -47.552 -25.283 1.00 50.56 238 PHE A N 1
ATOM 1914 C CA . PHE A 1 238 ? 24.722 -46.968 -23.963 1.00 50.56 238 PHE A CA 1
ATOM 1915 C C . PHE A 1 238 ? 24.054 -45.605 -23.861 1.00 50.56 238 PHE A C 1
ATOM 1917 O O . PHE A 1 238 ? 24.276 -44.732 -24.700 1.00 50.56 238 PHE A O 1
ATOM 1924 N N . VAL A 1 239 ? 23.263 -45.412 -22.812 1.00 54.00 239 VAL A N 1
ATOM 1925 C CA . VAL A 1 239 ? 22.602 -44.138 -22.525 1.00 54.00 239 VAL A CA 1
ATOM 1926 C C . VAL A 1 239 ? 22.681 -43.823 -21.042 1.00 54.00 239 VAL A C 1
ATOM 1928 O O . VAL A 1 239 ? 22.620 -44.713 -20.200 1.00 54.00 239 VAL A O 1
ATOM 1931 N N . SER A 1 240 ? 22.847 -42.543 -20.706 1.00 53.53 240 SER A N 1
ATOM 1932 C CA . SER A 1 240 ? 23.079 -42.145 -19.311 1.00 53.53 240 SER A CA 1
ATOM 1933 C C . SER A 1 240 ? 21.789 -42.005 -18.489 1.00 53.53 240 SER A C 1
ATOM 1935 O O . SER A 1 240 ? 21.844 -41.957 -17.258 1.00 53.53 240 SER A O 1
ATOM 1937 N N . SER A 1 241 ? 20.622 -41.946 -19.140 1.00 61.28 241 SER A N 1
ATOM 1938 C CA . SER A 1 241 ? 19.299 -41.892 -18.501 1.00 61.28 241 SER A CA 1
ATOM 1939 C C . SER A 1 241 ? 18.181 -42.272 -19.473 1.00 61.28 241 SER A C 1
ATOM 1941 O O . SER A 1 241 ? 18.367 -42.235 -20.697 1.00 61.28 241 SER A O 1
ATOM 1943 N N . LEU A 1 242 ? 16.994 -42.576 -18.936 1.00 64.31 242 LEU A N 1
ATOM 1944 C CA . LEU A 1 242 ? 15.814 -42.885 -19.751 1.00 64.31 242 LEU A CA 1
ATOM 1945 C C . LEU A 1 242 ? 15.350 -41.665 -20.563 1.00 64.31 242 LEU A C 1
ATOM 1947 O O . LEU A 1 242 ? 14.963 -41.802 -21.723 1.00 64.31 242 LEU A O 1
ATOM 1951 N N . ALA A 1 243 ? 15.471 -40.460 -20.001 1.00 58.53 243 ALA A N 1
ATOM 1952 C CA . ALA A 1 243 ? 15.128 -39.216 -20.689 1.00 58.53 243 ALA A CA 1
ATOM 1953 C C . ALA A 1 243 ? 16.081 -38.908 -21.859 1.00 58.53 243 ALA A C 1
ATOM 1955 O O . ALA A 1 243 ? 15.637 -38.482 -22.927 1.00 58.53 243 ALA A O 1
ATOM 1956 N N . GLN A 1 244 ? 17.390 -39.149 -21.696 1.00 54.50 244 GLN A N 1
ATOM 1957 C CA . GLN A 1 244 ? 18.344 -38.983 -22.795 1.00 54.50 244 GLN A CA 1
ATOM 1958 C C . GLN A 1 244 ? 18.081 -40.001 -23.902 1.00 54.50 244 GLN A C 1
ATOM 1960 O O . GLN A 1 244 ? 18.147 -39.647 -25.076 1.00 54.50 244 GLN A O 1
ATOM 1965 N N . TRP A 1 245 ? 17.776 -41.247 -23.549 1.00 59.34 245 TRP A N 1
ATOM 1966 C CA . TRP A 1 245 ? 17.466 -42.285 -24.524 1.00 59.34 245 TRP A CA 1
ATOM 1967 C C . TRP A 1 245 ? 16.200 -41.966 -25.317 1.00 59.34 245 TRP A C 1
ATOM 1969 O O . TRP A 1 245 ? 16.253 -41.942 -26.544 1.00 59.34 245 TRP A O 1
ATOM 1979 N N . GLN A 1 246 ? 15.110 -41.590 -24.638 1.00 57.88 246 GLN A N 1
ATOM 1980 C CA . GLN A 1 246 ? 13.883 -41.142 -25.294 1.00 57.88 246 GLN A CA 1
ATOM 1981 C C . GLN A 1 246 ? 14.158 -39.944 -26.206 1.00 57.88 246 GLN A C 1
ATOM 1983 O O . GLN A 1 246 ? 13.726 -39.939 -27.354 1.00 57.88 246 GLN A O 1
ATOM 1988 N N . ARG A 1 247 ? 14.916 -38.945 -25.738 1.00 51.44 247 ARG A N 1
ATOM 1989 C CA . ARG A 1 247 ? 15.303 -37.792 -26.559 1.00 51.44 247 ARG A CA 1
ATOM 1990 C C . ARG A 1 247 ? 16.132 -38.215 -27.772 1.00 51.44 247 ARG A C 1
ATOM 1992 O O . ARG A 1 247 ? 15.882 -37.726 -28.864 1.00 51.44 247 ARG A O 1
ATOM 1999 N N . SER A 1 248 ? 17.074 -39.137 -27.603 1.00 48.22 248 SER A N 1
ATOM 2000 C CA . SER A 1 248 ? 17.951 -39.615 -28.680 1.00 48.22 248 SER A CA 1
ATOM 2001 C C . SER A 1 248 ? 17.192 -40.461 -29.708 1.00 48.22 248 SER A C 1
ATOM 2003 O O . SER A 1 248 ? 17.474 -40.352 -30.896 1.00 48.22 248 SER A O 1
ATOM 2005 N N . ILE A 1 249 ? 16.188 -41.239 -29.287 1.00 47.50 249 ILE A N 1
ATOM 2006 C CA . ILE A 1 249 ? 15.272 -41.970 -30.178 1.00 47.50 249 ILE A CA 1
ATOM 2007 C C . ILE A 1 249 ? 14.313 -41.012 -30.884 1.00 47.50 249 ILE A C 1
ATOM 2009 O O . ILE A 1 249 ? 14.169 -41.078 -32.103 1.00 47.50 249 ILE A O 1
ATOM 2013 N N . LYS A 1 250 ? 13.692 -40.088 -30.141 1.00 42.88 250 LYS A N 1
ATOM 2014 C CA . LYS A 1 250 ? 12.740 -39.099 -30.672 1.00 42.88 250 LYS A CA 1
ATOM 2015 C C . LYS A 1 250 ? 13.406 -38.168 -31.689 1.00 42.88 250 LYS A C 1
ATOM 2017 O O . LYS A 1 250 ? 12.773 -37.779 -32.662 1.00 42.88 250 LYS A O 1
ATOM 2022 N N . LEU A 1 251 ? 14.689 -37.865 -31.489 1.00 38.94 251 LEU A N 1
ATOM 2023 C CA . LEU A 1 251 ? 15.524 -37.095 -32.415 1.00 38.94 251 LEU A CA 1
ATOM 2024 C C . LEU A 1 251 ? 16.298 -37.975 -33.417 1.00 38.94 251 LEU A C 1
ATOM 2026 O O . LEU A 1 251 ? 17.042 -37.445 -34.231 1.00 38.94 251 LEU A O 1
ATOM 2030 N N . LYS A 1 252 ? 16.156 -39.309 -33.359 1.00 34.50 252 LYS A N 1
ATOM 2031 C CA . LYS A 1 252 ? 16.906 -40.298 -34.163 1.00 34.50 252 LYS A CA 1
ATOM 2032 C C . LYS A 1 252 ? 18.431 -40.081 -34.204 1.00 34.50 252 LYS A C 1
ATOM 2034 O O . LYS A 1 252 ? 19.086 -40.456 -35.177 1.00 34.50 252 LYS A O 1
ATOM 2039 N N . ASN A 1 253 ? 19.027 -39.512 -33.157 1.00 42.66 253 ASN A N 1
ATOM 2040 C CA . ASN A 1 253 ? 20.445 -39.165 -33.150 1.00 42.66 253 ASN A CA 1
ATOM 2041 C C . ASN A 1 253 ? 21.195 -39.772 -31.954 1.00 42.66 253 ASN A C 1
ATOM 2043 O O . ASN A 1 253 ? 21.223 -39.226 -30.854 1.00 42.66 253 ASN A O 1
ATOM 2047 N N . LEU A 1 254 ? 21.823 -40.925 -32.203 1.00 31.91 254 LEU A N 1
ATOM 2048 C CA . LEU A 1 254 ? 22.909 -41.503 -31.407 1.00 31.91 254 LEU A CA 1
ATOM 2049 C C . LEU A 1 254 ? 24.222 -41.245 -32.188 1.00 31.91 254 LEU A C 1
ATOM 2051 O O . LEU A 1 254 ? 24.294 -41.550 -33.382 1.00 31.91 254 LEU A O 1
ATOM 2055 N N . TYR A 1 255 ? 25.204 -40.584 -31.563 1.00 40.19 255 TYR A N 1
ATOM 2056 C CA . TYR A 1 255 ? 26.316 -39.877 -32.233 1.00 40.19 255 TYR A CA 1
ATOM 2057 C C . TYR A 1 255 ? 27.468 -40.765 -32.750 1.00 40.19 255 TYR A C 1
ATOM 2059 O O . TYR A 1 255 ? 27.923 -41.668 -32.054 1.00 40.19 255 TYR A O 1
ATOM 2067 N N . ASN A 1 256 ? 28.012 -40.383 -33.917 1.00 37.84 256 ASN A N 1
ATOM 2068 C CA . ASN A 1 256 ? 29.379 -40.637 -34.400 1.00 37.84 256 ASN A CA 1
ATOM 2069 C C . ASN A 1 256 ? 29.723 -39.520 -35.412 1.00 37.84 256 ASN A C 1
ATOM 2071 O O . ASN A 1 256 ? 29.156 -39.516 -36.499 1.00 37.84 256 ASN A O 1
ATOM 2075 N N . SER A 1 257 ? 30.593 -38.563 -35.068 1.00 43.94 257 SER A N 1
ATOM 2076 C CA . SER A 1 257 ? 30.988 -37.485 -35.995 1.00 43.94 257 SER A CA 1
ATOM 2077 C C . SER A 1 257 ? 32.226 -37.892 -36.797 1.00 43.94 257 SER A C 1
ATOM 2079 O O . SER A 1 257 ? 33.250 -38.215 -36.189 1.00 43.94 257 SER A O 1
ATOM 2081 N N . ARG A 1 258 ? 32.163 -37.845 -38.134 1.00 44.16 258 ARG A N 1
ATOM 2082 C CA . ARG A 1 258 ? 33.303 -38.096 -39.041 1.00 44.16 258 ARG A CA 1
ATOM 2083 C C . ARG A 1 258 ? 33.619 -36.843 -39.856 1.00 44.16 258 ARG A C 1
ATOM 2085 O O . ARG A 1 258 ? 32.721 -36.082 -40.210 1.00 44.16 258 ARG A O 1
ATOM 2092 N N . LEU A 1 259 ? 34.903 -36.614 -40.123 1.00 48.47 259 LEU A N 1
ATOM 2093 C CA . LEU A 1 259 ? 35.361 -35.510 -40.960 1.00 48.47 259 LEU A CA 1
ATOM 2094 C C . LEU A 1 259 ? 36.268 -36.054 -42.064 1.00 48.47 259 LEU A C 1
ATOM 2096 O O . LEU A 1 259 ? 37.224 -36.783 -41.786 1.00 48.47 259 LEU A O 1
ATOM 2100 N N . LEU A 1 260 ? 35.922 -35.716 -43.304 1.00 52.34 260 LEU A N 1
ATOM 2101 C CA . LEU A 1 260 ? 36.572 -36.191 -44.522 1.00 52.34 260 LEU A CA 1
ATOM 2102 C C . LEU A 1 260 ? 37.139 -34.980 -45.274 1.00 52.34 260 LEU A C 1
ATOM 2104 O O . LEU A 1 260 ? 36.412 -34.018 -45.540 1.00 52.34 260 LEU A O 1
ATOM 2108 N N . THR A 1 261 ? 38.433 -35.007 -45.599 1.00 47.69 261 THR A N 1
ATOM 2109 C CA . THR A 1 261 ? 39.114 -33.923 -46.326 1.00 47.69 261 THR A CA 1
ATOM 2110 C C . THR A 1 261 ? 39.822 -34.443 -47.574 1.00 47.69 261 THR A C 1
ATOM 2112 O O . THR A 1 261 ? 40.350 -35.554 -47.582 1.00 47.69 261 THR A O 1
ATOM 2115 N N . LEU A 1 262 ? 39.849 -33.616 -48.623 1.00 52.97 262 LEU A N 1
ATOM 2116 C CA . LEU A 1 262 ? 40.613 -33.835 -49.857 1.00 52.97 262 LEU A CA 1
ATOM 2117 C C . LEU A 1 262 ? 41.583 -32.663 -50.071 1.00 52.97 262 LEU A C 1
ATOM 2119 O O . LEU A 1 262 ? 41.174 -31.498 -50.050 1.00 52.97 262 LEU A O 1
ATOM 2123 N N . ALA A 1 263 ? 42.870 -32.961 -50.267 1.00 50.38 263 ALA A N 1
ATOM 2124 C CA . ALA A 1 263 ? 43.900 -31.951 -50.519 1.00 50.38 263 ALA A CA 1
ATOM 2125 C C . ALA A 1 263 ? 43.708 -31.286 -51.894 1.00 50.38 263 ALA A C 1
ATOM 2127 O O . ALA A 1 263 ? 43.298 -31.940 -52.854 1.00 50.38 263 ALA A O 1
ATOM 2128 N N . ALA A 1 264 ? 44.028 -29.990 -52.000 1.00 49.78 264 ALA A N 1
ATOM 2129 C CA . ALA A 1 264 ? 43.835 -29.210 -53.227 1.00 49.78 264 ALA A CA 1
ATOM 2130 C C . ALA A 1 264 ? 44.583 -29.786 -54.453 1.00 49.78 264 ALA A C 1
ATOM 2132 O O . ALA A 1 264 ? 44.120 -29.640 -55.583 1.00 49.78 264 ALA A O 1
ATOM 2133 N N . GLU A 1 265 ? 45.695 -30.494 -54.231 1.00 44.53 265 GLU A N 1
ATOM 2134 C CA . GLU A 1 265 ? 46.587 -31.006 -55.281 1.00 44.53 265 GLU A CA 1
ATOM 2135 C C . GLU A 1 265 ? 46.249 -32.426 -55.786 1.00 44.53 265 GLU A C 1
ATOM 2137 O O . GLU A 1 265 ? 46.849 -32.879 -56.758 1.00 44.53 265 GLU A O 1
ATOM 2142 N N . HIS A 1 266 ? 45.330 -33.170 -55.153 1.00 46.09 266 HIS A N 1
ATOM 2143 C CA . HIS A 1 266 ? 45.083 -34.601 -55.446 1.00 46.09 266 HIS A CA 1
ATOM 2144 C C . HIS A 1 266 ? 43.626 -34.878 -55.796 1.00 46.09 266 HIS A C 1
ATOM 2146 O O . HIS A 1 266 ? 42.943 -35.698 -55.190 1.00 46.09 266 HIS A O 1
ATOM 2152 N N . THR A 1 267 ? 43.118 -34.170 -56.799 1.00 47.03 267 THR A N 1
ATOM 2153 C CA . THR A 1 267 ? 41.751 -34.410 -57.242 1.00 47.03 267 THR A CA 1
ATOM 2154 C C . THR A 1 267 ? 41.686 -35.643 -58.159 1.00 47.03 267 THR A C 1
ATOM 2156 O O . THR A 1 267 ? 40.801 -36.468 -57.980 1.00 47.03 267 THR A O 1
ATOM 2159 N N . GLU A 1 268 ? 42.624 -35.896 -59.070 1.00 40.31 268 GLU A N 1
ATOM 2160 C CA . GLU A 1 268 ? 42.418 -36.807 -60.218 1.00 40.31 268 GLU A CA 1
ATOM 2161 C C . GLU A 1 268 ? 41.863 -38.237 -59.957 1.00 40.31 268 GLU A C 1
ATOM 2163 O O . GLU A 1 268 ? 41.096 -38.688 -60.802 1.00 40.31 268 GLU A O 1
ATOM 2168 N N . ASN A 1 269 ? 42.041 -38.874 -58.786 1.00 41.75 269 ASN A N 1
ATOM 2169 C CA . ASN A 1 269 ? 41.423 -40.177 -58.438 1.00 41.75 269 ASN A CA 1
ATOM 2170 C C . ASN A 1 269 ? 40.634 -40.164 -57.105 1.00 41.75 269 ASN A C 1
ATOM 2172 O O . ASN A 1 269 ? 41.062 -40.730 -56.102 1.00 41.75 269 ASN A O 1
ATOM 2176 N N . ALA A 1 270 ? 39.444 -39.552 -57.097 1.00 40.81 270 ALA A N 1
ATOM 2177 C CA . ALA A 1 270 ? 38.627 -39.386 -55.884 1.00 40.81 270 ALA A CA 1
ATOM 2178 C C . ALA A 1 270 ? 38.029 -40.690 -55.307 1.00 40.81 270 ALA A C 1
ATOM 2180 O O . ALA A 1 270 ? 37.741 -40.733 -54.114 1.00 40.81 270 ALA A O 1
ATOM 2181 N N . GLU A 1 271 ? 37.872 -41.755 -56.105 1.00 39.53 271 GLU A N 1
ATOM 2182 C CA . GLU A 1 271 ? 37.292 -43.034 -55.643 1.00 39.53 271 GLU A CA 1
ATOM 2183 C C . GLU A 1 271 ? 38.160 -43.754 -54.595 1.00 39.53 271 GLU A C 1
ATOM 2185 O O . GLU A 1 271 ? 37.651 -44.555 -53.814 1.00 39.53 271 GLU A O 1
ATOM 2190 N N . THR A 1 272 ? 39.463 -43.456 -54.530 1.00 37.78 272 THR A N 1
ATOM 2191 C CA . THR A 1 272 ? 40.407 -44.145 -53.631 1.00 37.78 272 THR A CA 1
ATOM 2192 C C . THR A 1 272 ? 41.116 -43.237 -52.624 1.00 37.78 272 THR A C 1
ATOM 2194 O O . THR A 1 272 ? 41.869 -43.752 -51.801 1.00 37.78 272 THR A O 1
ATOM 2197 N N . ASP A 1 273 ? 40.883 -41.918 -52.647 1.00 39.12 273 ASP A N 1
ATOM 2198 C CA . ASP A 1 273 ? 41.713 -40.940 -51.915 1.00 39.12 273 ASP A CA 1
ATOM 2199 C C . ASP A 1 273 ? 40.987 -40.128 -50.824 1.00 39.12 273 ASP A C 1
ATOM 2201 O O . ASP A 1 273 ? 41.476 -39.094 -50.371 1.00 39.12 273 ASP A O 1
ATOM 2205 N N . PHE A 1 274 ? 39.875 -40.639 -50.280 1.00 43.38 274 PHE A N 1
ATOM 2206 C CA . PHE A 1 274 ? 39.447 -40.290 -48.911 1.00 43.38 274 PHE A CA 1
ATOM 2207 C C . PHE A 1 274 ? 40.386 -40.941 -47.878 1.00 43.38 274 PHE A C 1
ATOM 2209 O O . PHE A 1 274 ? 39.971 -41.648 -46.960 1.00 43.38 274 PHE A O 1
ATOM 2216 N N . SER A 1 275 ? 41.691 -40.777 -48.063 1.00 37.56 275 SER A N 1
ATOM 2217 C CA . SER A 1 275 ? 42.718 -41.519 -47.342 1.00 37.56 275 SER A CA 1
ATOM 2218 C C . SER A 1 275 ? 42.973 -40.969 -45.936 1.00 37.56 275 SER A C 1
ATOM 2220 O O . SER A 1 275 ? 43.629 -41.628 -45.129 1.00 37.56 275 SER A O 1
ATOM 2222 N N . THR A 1 276 ? 42.396 -39.810 -45.590 1.00 41.78 276 THR A N 1
ATOM 2223 C CA . THR A 1 276 ? 42.535 -39.207 -44.254 1.00 41.78 276 THR A CA 1
ATOM 2224 C C . THR A 1 276 ? 41.182 -39.049 -43.550 1.00 41.78 276 THR A C 1
ATOM 2226 O O . THR A 1 276 ? 40.656 -37.950 -43.399 1.00 41.78 276 THR A O 1
ATOM 2229 N N . VAL A 1 277 ? 40.604 -40.159 -43.077 1.00 43.47 277 VAL A N 1
ATOM 2230 C CA . VAL A 1 277 ? 39.509 -40.109 -42.090 1.00 43.47 277 VAL A CA 1
ATOM 2231 C C . VAL A 1 277 ? 40.095 -39.641 -40.757 1.00 43.47 277 VAL A C 1
ATOM 2233 O O . VAL A 1 277 ? 40.686 -40.425 -40.010 1.00 43.47 277 VAL A O 1
ATOM 2236 N N . LEU A 1 278 ? 39.963 -38.352 -40.445 1.00 43.66 278 LEU A N 1
ATOM 2237 C CA . LEU A 1 278 ? 40.397 -37.820 -39.156 1.00 43.66 278 LEU A CA 1
ATOM 2238 C C . LEU A 1 278 ? 39.316 -38.087 -38.106 1.00 43.66 278 LEU A C 1
ATOM 2240 O O . LEU A 1 278 ? 38.363 -37.327 -37.949 1.00 43.66 278 LEU A O 1
ATOM 2244 N N . ASN A 1 279 ? 39.497 -39.156 -37.329 1.00 48.25 279 ASN A N 1
ATOM 2245 C CA . ASN A 1 279 ? 38.796 -39.295 -36.056 1.00 48.25 279 ASN A CA 1
ATOM 2246 C C . ASN A 1 279 ? 39.401 -38.286 -35.070 1.00 48.25 279 ASN A C 1
ATOM 2248 O O . ASN A 1 279 ? 40.510 -38.476 -34.567 1.00 48.25 279 ASN A O 1
ATOM 2252 N N . LEU A 1 280 ? 38.697 -37.177 -34.835 1.00 48.44 280 LEU A N 1
ATOM 2253 C CA . LEU A 1 280 ? 39.193 -36.080 -34.006 1.00 48.44 280 LEU A CA 1
ATOM 2254 C C . LEU A 1 280 ? 39.289 -36.526 -32.532 1.00 48.44 280 LEU A C 1
ATOM 2256 O O . LEU A 1 280 ? 38.290 -36.708 -31.829 1.00 48.44 280 LEU A O 1
ATOM 2260 N N . HIS A 1 281 ? 40.523 -36.744 -32.069 1.00 50.44 281 HIS A N 1
ATOM 2261 C CA . HIS A 1 281 ? 40.875 -37.095 -30.693 1.00 50.44 281 HIS A CA 1
ATOM 2262 C C . HIS A 1 281 ? 42.127 -36.313 -30.256 1.00 50.44 281 HIS A C 1
ATOM 2264 O O . HIS A 1 281 ? 43.190 -36.423 -30.863 1.00 50.44 281 HIS A O 1
ATOM 2270 N N . GLY A 1 282 ? 42.031 -35.563 -29.161 1.00 55.34 282 GLY A N 1
ATOM 2271 C CA . GLY A 1 282 ? 43.112 -34.758 -28.586 1.00 55.34 282 GLY A CA 1
ATOM 2272 C C . GLY A 1 282 ? 43.254 -33.360 -29.204 1.00 55.34 282 GLY A C 1
ATOM 2273 O O . GLY A 1 282 ? 42.280 -32.743 -29.635 1.00 55.34 282 GLY A O 1
ATOM 2274 N N . ASP A 1 283 ? 44.488 -32.848 -29.244 1.00 47.91 283 ASP A N 1
ATOM 2275 C CA . ASP A 1 283 ? 44.830 -31.513 -29.774 1.00 47.91 283 ASP A CA 1
ATOM 2276 C C . ASP A 1 283 ? 44.637 -31.378 -31.305 1.00 47.91 283 ASP A C 1
ATOM 2278 O O . ASP A 1 283 ? 44.733 -30.284 -31.860 1.00 47.91 283 ASP A O 1
ATOM 2282 N N . THR A 1 284 ? 44.283 -32.469 -31.995 1.00 51.97 284 THR A N 1
ATOM 2283 C CA . THR A 1 284 ? 43.980 -32.518 -33.438 1.00 51.97 284 THR A CA 1
ATOM 2284 C C . THR A 1 284 ? 42.746 -31.709 -33.841 1.00 51.97 284 THR A C 1
ATOM 2286 O O . THR A 1 284 ? 42.743 -31.161 -34.938 1.00 51.97 284 THR A O 1
ATOM 2289 N N . ALA A 1 285 ? 41.737 -31.556 -32.972 1.00 54.31 285 ALA A N 1
ATOM 2290 C CA . ALA A 1 285 ? 40.564 -30.716 -33.259 1.00 54.31 285 ALA A CA 1
ATOM 2291 C C . ALA A 1 285 ? 40.926 -29.221 -33.365 1.00 54.31 285 ALA A C 1
ATOM 2293 O O . ALA A 1 285 ? 40.414 -28.517 -34.231 1.00 54.31 285 ALA A O 1
ATOM 2294 N N . ASN A 1 286 ? 41.857 -28.751 -32.528 1.00 52.09 286 ASN A N 1
ATOM 2295 C CA . ASN A 1 286 ? 42.362 -27.378 -32.591 1.00 52.09 286 ASN A CA 1
ATOM 2296 C C . ASN A 1 286 ? 43.318 -27.192 -33.779 1.00 52.09 286 ASN A C 1
ATOM 2298 O O . ASN A 1 286 ? 43.209 -26.203 -34.498 1.00 52.09 286 ASN A O 1
ATOM 2302 N N . ASN A 1 287 ? 44.201 -28.160 -34.045 1.00 53.78 287 ASN A N 1
ATOM 2303 C CA . ASN A 1 287 ? 45.097 -28.108 -35.207 1.00 53.78 287 ASN A CA 1
ATOM 2304 C C . ASN A 1 287 ? 44.329 -28.152 -36.540 1.00 53.78 287 ASN A C 1
ATOM 2306 O O . ASN A 1 287 ? 44.725 -27.482 -37.487 1.00 53.78 287 ASN A O 1
ATOM 2310 N N . PHE A 1 288 ? 43.202 -28.869 -36.610 1.00 56.00 288 PHE A N 1
ATOM 2311 C CA . PHE A 1 288 ? 42.301 -28.859 -37.765 1.00 56.00 288 PHE A CA 1
ATOM 2312 C C . PHE A 1 288 ? 41.740 -27.461 -38.050 1.00 56.00 288 PHE A C 1
ATOM 2314 O O . PHE A 1 288 ? 41.881 -26.973 -39.167 1.00 56.00 288 PHE A O 1
ATOM 2321 N N . LEU A 1 289 ? 41.192 -26.782 -37.033 1.00 56.12 289 LEU A N 1
ATOM 2322 C CA . LEU A 1 289 ? 40.698 -25.401 -37.163 1.00 56.12 289 LEU A CA 1
ATOM 2323 C C . LEU A 1 289 ? 41.800 -24.418 -37.590 1.00 56.12 289 LEU A C 1
ATOM 2325 O O . LEU A 1 289 ? 41.504 -23.373 -38.158 1.00 56.12 289 LEU A O 1
ATOM 2329 N N . THR A 1 290 ? 43.063 -24.762 -37.325 1.00 56.09 290 THR A N 1
ATOM 2330 C CA . THR A 1 290 ? 44.224 -23.932 -37.667 1.00 56.09 290 THR A CA 1
ATOM 2331 C C . THR A 1 290 ? 44.769 -24.223 -39.074 1.00 56.09 290 THR A C 1
ATOM 2333 O O . THR A 1 290 ? 45.333 -23.324 -39.679 1.00 56.09 290 THR A O 1
ATOM 2336 N N . ASN A 1 291 ? 44.578 -25.439 -39.608 1.00 52.34 291 ASN A N 1
ATOM 2337 C CA . ASN A 1 291 ? 45.172 -25.900 -40.877 1.00 52.34 291 ASN A CA 1
ATOM 2338 C C . ASN A 1 291 ? 44.155 -26.110 -42.021 1.00 52.34 291 ASN A C 1
ATOM 2340 O O . ASN A 1 291 ? 44.567 -26.398 -43.144 1.00 52.34 291 ASN A O 1
ATOM 2344 N N . TRP A 1 292 ? 42.849 -25.978 -41.748 1.00 57.22 292 TRP A N 1
ATOM 2345 C CA . TRP A 1 292 ? 41.723 -26.189 -42.676 1.00 57.22 292 TRP A CA 1
ATOM 2346 C C . TRP A 1 292 ? 41.901 -25.523 -44.049 1.00 57.22 292 TRP A C 1
ATOM 2348 O O . TRP A 1 292 ? 41.443 -26.048 -45.061 1.00 57.22 292 TRP A O 1
ATOM 2358 N N . GLU A 1 293 ? 42.536 -24.353 -44.090 1.00 52.94 293 GLU A N 1
ATOM 2359 C CA . GLU A 1 293 ? 42.666 -23.508 -45.285 1.00 52.94 293 GLU A CA 1
ATOM 2360 C C . GLU A 1 293 ? 43.373 -24.183 -46.476 1.00 52.94 293 GLU A C 1
ATOM 2362 O O . GLU A 1 293 ? 43.201 -23.734 -47.600 1.00 52.94 293 GLU A O 1
ATOM 2367 N N . HIS A 1 294 ? 44.074 -25.303 -46.262 1.00 56.03 294 HIS A N 1
ATOM 2368 C CA . HIS A 1 294 ? 44.841 -26.025 -47.287 1.00 56.03 294 HIS A CA 1
ATOM 2369 C C . HIS A 1 294 ? 44.049 -27.139 -48.017 1.00 56.03 294 HIS A C 1
ATOM 2371 O O . HIS A 1 294 ? 44.619 -27.885 -48.821 1.00 56.03 294 HIS A O 1
ATOM 2377 N N . PHE A 1 295 ? 42.752 -27.314 -47.732 1.00 57.66 295 PHE A N 1
ATOM 2378 C CA . PHE A 1 295 ? 41.928 -28.388 -48.310 1.00 57.66 295 PHE A CA 1
ATOM 2379 C C . PHE A 1 295 ? 41.030 -27.890 -49.451 1.00 57.66 295 PHE A C 1
ATOM 2381 O O . PHE A 1 295 ? 40.393 -26.847 -49.348 1.00 57.66 295 PHE A O 1
ATOM 2388 N N . GLY A 1 296 ? 40.930 -28.672 -50.531 1.00 58.41 296 GLY A N 1
ATOM 2389 C CA . GLY A 1 296 ? 40.088 -28.338 -51.685 1.00 58.41 296 GLY A CA 1
ATOM 2390 C C . GLY A 1 296 ? 38.598 -28.587 -51.431 1.00 58.41 296 GLY A C 1
ATOM 2391 O O . GLY A 1 296 ? 37.764 -27.751 -51.779 1.00 58.41 296 GLY A O 1
ATOM 2392 N N . VAL A 1 297 ? 38.267 -29.715 -50.788 1.00 61.28 297 VAL A N 1
ATOM 2393 C CA . VAL A 1 297 ? 36.892 -30.103 -50.421 1.00 61.28 297 VAL A CA 1
ATOM 2394 C C . VAL A 1 297 ? 36.857 -30.583 -48.977 1.00 61.28 297 VAL A C 1
ATOM 2396 O O . VAL A 1 297 ? 37.715 -31.368 -48.557 1.00 61.28 297 VAL A O 1
ATOM 2399 N N . VAL A 1 298 ? 35.848 -30.128 -48.229 1.00 62.47 298 VAL A N 1
ATOM 2400 C CA . VAL A 1 298 ? 35.639 -30.511 -46.827 1.00 62.47 298 VAL A CA 1
ATOM 2401 C C . VAL A 1 298 ? 34.217 -31.025 -46.621 1.00 62.47 298 VAL A C 1
ATOM 2403 O O . VAL A 1 298 ? 33.248 -30.324 -46.920 1.00 62.47 298 VAL A O 1
ATOM 2406 N N . GLN A 1 299 ? 34.099 -32.240 -46.083 1.00 66.06 299 GLN A N 1
ATOM 2407 C CA . GLN A 1 299 ? 32.826 -32.881 -45.760 1.00 66.06 299 GLN A CA 1
ATOM 2408 C C . GLN A 1 299 ? 32.700 -33.106 -44.250 1.00 66.06 299 GLN A C 1
ATOM 2410 O O . GLN A 1 299 ? 33.557 -33.726 -43.612 1.00 66.06 299 GLN A O 1
ATOM 2415 N N . ILE A 1 300 ? 31.609 -32.582 -43.688 1.00 64.56 300 ILE A N 1
ATOM 2416 C CA . ILE A 1 300 ? 31.282 -32.645 -42.264 1.00 64.56 300 ILE A CA 1
ATOM 2417 C C . ILE A 1 300 ? 30.068 -33.556 -42.079 1.00 64.56 300 ILE A C 1
ATOM 2419 O O . ILE A 1 300 ? 28.955 -33.218 -42.481 1.00 64.56 300 ILE A O 1
ATOM 2423 N N . GLU A 1 301 ? 30.289 -34.694 -41.423 1.00 60.41 301 GLU A N 1
ATOM 2424 C CA . GLU A 1 301 ? 29.251 -35.653 -41.037 1.00 60.41 301 GLU A CA 1
ATOM 2425 C C . GLU A 1 301 ? 29.032 -35.569 -39.520 1.00 60.41 301 GLU A C 1
ATOM 2427 O O . GLU A 1 301 ? 29.373 -36.484 -38.767 1.00 60.41 301 GLU A O 1
ATOM 2432 N N . SER A 1 302 ? 28.546 -34.421 -39.042 1.00 61.94 302 SER A N 1
ATOM 2433 C CA . SER A 1 302 ? 28.231 -34.189 -37.629 1.00 61.94 302 SER A CA 1
ATOM 2434 C C . SER A 1 302 ? 27.010 -33.285 -37.477 1.00 61.94 302 SER A C 1
ATOM 2436 O O . SER A 1 302 ? 26.766 -32.475 -38.368 1.00 61.94 302 SER A O 1
ATOM 2438 N N . PRO A 1 303 ? 26.263 -33.368 -36.359 1.00 63.00 303 PRO A N 1
ATOM 2439 C CA . PRO A 1 303 ? 25.104 -32.509 -36.159 1.00 63.00 303 PRO A CA 1
ATOM 2440 C C . PRO A 1 303 ? 25.479 -31.031 -36.199 1.00 63.00 303 PRO A C 1
ATOM 2442 O O . PRO A 1 303 ? 26.270 -30.540 -35.377 1.00 63.00 303 PRO A O 1
ATOM 2445 N N . VAL A 1 304 ? 24.877 -30.335 -37.161 1.00 62.53 304 VAL A N 1
ATOM 2446 C CA . VAL A 1 304 ? 25.020 -28.895 -37.358 1.00 62.53 304 VAL A CA 1
ATOM 2447 C C . VAL A 1 304 ? 23.773 -28.215 -36.814 1.00 62.53 304 VAL A C 1
ATOM 2449 O O . VAL A 1 304 ? 22.664 -28.439 -37.303 1.00 62.53 304 VAL A O 1
ATOM 2452 N N . HIS A 1 305 ? 23.956 -27.366 -35.801 1.00 64.62 305 HIS A N 1
ATOM 2453 C CA . HIS A 1 305 ? 22.866 -26.603 -35.208 1.00 64.62 305 HIS A CA 1
ATOM 2454 C C . HIS A 1 305 ? 22.868 -25.162 -35.712 1.00 64.62 305 HIS A C 1
ATOM 2456 O O . HIS A 1 305 ? 23.864 -24.450 -35.561 1.00 64.62 305 HIS A O 1
ATOM 2462 N N . LEU A 1 306 ? 21.732 -24.727 -36.264 1.00 56.12 306 LEU A N 1
ATOM 2463 C CA . LEU A 1 306 ? 21.527 -23.377 -36.787 1.00 56.12 306 LEU A CA 1
ATOM 2464 C C . LEU A 1 306 ? 20.459 -22.645 -35.976 1.00 56.12 306 LEU A C 1
ATOM 2466 O O . LEU A 1 306 ? 19.306 -23.075 -35.915 1.00 56.12 306 LEU A O 1
ATOM 2470 N N . SER A 1 307 ? 20.843 -21.518 -35.380 1.00 55.66 307 SER A N 1
ATOM 2471 C CA . SER A 1 307 ? 19.953 -20.633 -34.629 1.00 55.66 307 SER A CA 1
ATOM 2472 C C . SER A 1 307 ? 19.748 -19.323 -35.386 1.00 55.66 307 SER A C 1
ATOM 2474 O O . SER A 1 307 ? 20.711 -18.636 -35.725 1.00 55.66 307 SER A O 1
ATOM 2476 N N . ARG A 1 308 ? 18.481 -18.969 -35.648 1.00 45.59 308 ARG A N 1
ATOM 2477 C CA . ARG A 1 308 ? 18.111 -17.716 -36.332 1.00 45.59 308 ARG A CA 1
ATOM 2478 C C . ARG A 1 308 ? 18.087 -16.507 -35.388 1.00 45.59 308 ARG A C 1
ATOM 2480 O O . ARG A 1 308 ? 18.398 -15.408 -35.826 1.00 45.59 308 ARG A O 1
ATOM 2487 N N . LEU A 1 309 ? 17.711 -16.706 -34.120 1.00 42.78 309 LEU A N 1
ATOM 2488 C CA . LEU A 1 309 ? 17.555 -15.637 -33.118 1.00 42.78 309 LEU A CA 1
ATOM 2489 C C . LEU A 1 309 ? 18.892 -15.185 -32.519 1.00 42.78 309 LEU A C 1
ATOM 2491 O O . LEU A 1 309 ? 19.027 -14.034 -32.119 1.00 42.78 309 LEU A O 1
ATOM 2495 N N . ASP A 1 310 ? 19.873 -16.085 -32.488 1.00 55.31 310 ASP A N 1
ATOM 2496 C CA . ASP A 1 310 ? 21.234 -15.789 -32.058 1.00 55.31 310 ASP A CA 1
ATOM 2497 C C . ASP A 1 310 ? 22.225 -16.516 -32.982 1.00 55.31 310 ASP A C 1
ATOM 2499 O O . ASP A 1 310 ? 22.575 -17.674 -32.729 1.00 55.31 310 ASP A O 1
ATOM 2503 N N . PRO A 1 311 ? 22.699 -15.862 -34.057 1.00 51.81 311 PRO A N 1
ATOM 2504 C CA . PRO A 1 311 ? 23.667 -16.449 -34.980 1.00 51.81 311 PRO A CA 1
ATOM 2505 C C . PRO A 1 311 ? 24.953 -16.935 -34.293 1.00 51.81 311 PRO A C 1
ATOM 2507 O O . PRO A 1 311 ? 25.560 -17.899 -34.761 1.00 51.81 311 PRO A O 1
ATOM 2510 N N . SER A 1 312 ? 25.340 -16.331 -33.160 1.00 53.09 312 SER A N 1
ATOM 2511 C CA . SER A 1 312 ? 26.516 -16.733 -32.374 1.00 53.09 312 SER A CA 1
ATOM 2512 C C . SER A 1 312 ? 26.317 -18.053 -31.617 1.00 53.09 312 SER A C 1
ATOM 2514 O O . SER A 1 312 ? 27.285 -18.737 -31.285 1.00 53.09 312 SER A O 1
ATOM 2516 N N . SER A 1 313 ? 25.059 -18.462 -31.424 1.00 57.88 313 SER A N 1
ATOM 2517 C CA . SER A 1 313 ? 24.677 -19.755 -30.847 1.00 57.88 313 SER A CA 1
ATOM 2518 C C . SER A 1 313 ? 24.591 -20.894 -31.868 1.00 57.88 313 SER A C 1
ATOM 2520 O O . SER A 1 313 ? 24.285 -22.024 -31.486 1.00 57.88 313 SER A O 1
ATOM 2522 N N . SER A 1 314 ? 24.860 -20.637 -33.153 1.00 62.84 314 SER A N 1
ATOM 2523 C CA . SER A 1 314 ? 24.983 -21.702 -34.157 1.00 62.84 314 SER A CA 1
ATOM 2524 C C . SER A 1 314 ? 26.334 -22.400 -34.012 1.00 62.84 314 SER A C 1
ATOM 2526 O O . SER A 1 314 ? 27.355 -21.732 -33.855 1.00 62.84 314 SER A O 1
ATOM 2528 N N . PHE A 1 315 ? 26.381 -23.731 -34.070 1.00 63.06 315 PHE A N 1
ATOM 2529 C CA . PHE A 1 315 ? 27.626 -24.486 -33.878 1.00 63.06 315 PHE A CA 1
ATOM 2530 C C . PHE A 1 315 ? 27.640 -25.814 -34.637 1.00 63.06 315 PHE A C 1
ATOM 2532 O O . PHE A 1 315 ? 26.602 -26.451 -34.828 1.00 63.06 315 PHE A O 1
ATOM 2539 N N . ILE A 1 316 ? 28.844 -26.268 -34.992 1.00 63.81 316 ILE A N 1
ATOM 2540 C CA . ILE A 1 316 ? 29.112 -27.685 -35.267 1.00 63.81 316 ILE A CA 1
ATOM 2541 C C . ILE A 1 316 ? 29.608 -28.368 -33.995 1.00 63.81 316 ILE A C 1
ATOM 2543 O O . ILE A 1 316 ? 30.276 -27.756 -33.155 1.00 63.81 316 ILE A O 1
ATOM 2547 N N . THR A 1 317 ? 29.295 -29.651 -33.846 1.00 63.16 317 THR A N 1
ATOM 2548 C CA . THR A 1 317 ? 29.741 -30.439 -32.692 1.00 63.16 317 THR A CA 1
ATOM 2549 C C . THR A 1 317 ? 30.904 -31.345 -33.091 1.00 63.16 317 THR A C 1
ATOM 2551 O O . THR A 1 317 ? 30.711 -32.361 -33.759 1.00 63.16 317 THR A O 1
ATOM 2554 N N . LEU A 1 318 ? 32.121 -30.989 -32.663 1.00 57.91 318 LEU A N 1
ATOM 2555 C CA . LEU A 1 318 ? 33.341 -31.769 -32.908 1.00 57.91 318 LEU A CA 1
ATOM 2556 C C . LEU A 1 318 ? 33.791 -32.512 -31.646 1.00 57.91 318 LEU A C 1
ATOM 2558 O O . LEU A 1 318 ? 33.608 -32.038 -30.524 1.00 57.91 318 LEU A O 1
ATOM 2562 N N . THR A 1 319 ? 34.431 -33.666 -31.810 1.00 55.12 319 THR A N 1
ATOM 2563 C CA . THR A 1 319 ? 34.988 -34.440 -30.693 1.00 55.12 319 THR A CA 1
ATOM 2564 C C . THR A 1 319 ? 36.415 -33.965 -30.402 1.00 55.12 319 THR A C 1
ATOM 2566 O O . THR A 1 319 ? 37.273 -34.023 -31.274 1.00 55.12 319 THR A O 1
ATOM 2569 N N . ARG A 1 320 ? 36.702 -33.483 -29.183 1.00 46.62 320 ARG A N 1
ATOM 2570 C CA . ARG A 1 320 ? 38.062 -33.073 -28.765 1.00 46.62 320 ARG A CA 1
ATOM 2571 C C . ARG A 1 320 ? 38.796 -34.181 -28.012 1.00 46.62 320 ARG A C 1
ATOM 2573 O O . ARG A 1 320 ? 40.013 -34.215 -28.010 1.00 46.62 320 ARG A O 1
ATOM 2580 N N . GLN A 1 321 ? 38.083 -35.099 -27.365 1.00 48.25 321 GLN A N 1
ATOM 2581 C CA . GLN A 1 321 ? 38.569 -36.352 -26.757 1.00 48.25 321 GLN A CA 1
ATOM 2582 C C . GLN A 1 321 ? 37.393 -37.334 -26.746 1.00 48.25 321 GLN A C 1
ATOM 2584 O O . GLN A 1 321 ? 36.260 -36.880 -26.875 1.00 48.25 321 GLN A O 1
ATOM 2589 N N . SER A 1 322 ? 37.621 -38.632 -26.524 1.00 44.41 322 SER A N 1
ATOM 2590 C CA . SER A 1 322 ? 36.631 -39.721 -26.654 1.00 44.41 322 SER A CA 1
ATOM 2591 C C . SER A 1 322 ? 35.317 -39.598 -25.855 1.00 44.41 322 SER A C 1
ATOM 2593 O O . SER A 1 322 ? 34.545 -40.538 -25.895 1.00 44.41 322 SER A O 1
ATOM 2595 N N . ASN A 1 323 ? 35.060 -38.493 -25.140 1.00 45.09 323 ASN A N 1
ATOM 2596 C CA . ASN A 1 323 ? 33.767 -38.117 -24.542 1.00 45.09 323 ASN A CA 1
ATOM 2597 C C . ASN A 1 323 ? 33.647 -36.607 -24.213 1.00 45.09 323 ASN A C 1
ATOM 2599 O O . ASN A 1 323 ? 32.843 -36.201 -23.376 1.00 45.09 323 ASN A O 1
ATOM 2603 N N . ARG A 1 324 ? 34.464 -35.742 -24.829 1.00 44.97 324 ARG A N 1
ATOM 2604 C CA . ARG A 1 324 ? 34.338 -34.282 -24.687 1.00 44.97 324 ARG A CA 1
ATOM 2605 C C . ARG A 1 324 ? 34.078 -33.675 -26.052 1.00 44.97 324 ARG A C 1
ATOM 2607 O O . ARG A 1 324 ? 34.988 -33.580 -26.876 1.00 44.97 324 ARG A O 1
ATOM 2614 N N . PHE A 1 325 ? 32.833 -33.269 -26.257 1.00 51.31 325 PHE A N 1
ATOM 2615 C CA . PHE A 1 325 ? 32.410 -32.537 -27.436 1.00 51.31 325 PHE A CA 1
ATOM 2616 C C . PHE A 1 325 ? 32.709 -31.057 -27.246 1.00 51.31 325 PHE A C 1
ATOM 2618 O O . PHE A 1 325 ? 32.417 -30.475 -26.200 1.00 51.31 325 PHE A O 1
ATOM 2625 N N . GLN A 1 326 ? 33.297 -30.451 -28.261 1.00 61.06 326 GLN A N 1
ATOM 2626 C CA . GLN A 1 326 ? 33.424 -29.016 -28.364 1.00 61.06 326 GLN A CA 1
ATOM 2627 C C . GLN A 1 326 ? 32.369 -28.538 -29.350 1.00 61.06 326 GLN A C 1
ATOM 2629 O O . GLN A 1 326 ? 32.362 -28.936 -30.516 1.00 61.06 326 GLN A O 1
ATOM 2634 N N . ARG A 1 327 ? 31.475 -27.675 -28.868 1.00 63.53 327 ARG A N 1
ATOM 2635 C CA . ARG A 1 327 ? 30.676 -26.836 -29.754 1.00 63.53 327 ARG A CA 1
ATOM 2636 C C . ARG A 1 327 ? 31.624 -25.804 -30.325 1.00 63.53 327 ARG A C 1
ATOM 2638 O O . ARG A 1 327 ? 32.190 -25.013 -29.572 1.00 63.53 327 ARG A O 1
ATOM 2645 N N . VAL A 1 328 ? 31.850 -25.877 -31.624 1.00 63.50 328 VAL A N 1
ATOM 2646 C CA . VAL A 1 328 ? 32.600 -24.859 -32.345 1.00 63.50 328 VAL A CA 1
ATOM 2647 C C . VAL A 1 328 ? 31.560 -23.916 -32.924 1.00 63.50 328 VAL A C 1
ATOM 2649 O O . VAL A 1 328 ? 30.798 -24.348 -33.795 1.00 63.50 328 VAL A O 1
ATOM 2652 N N . PRO A 1 329 ? 31.466 -22.674 -32.418 1.00 66.56 329 PRO A N 1
ATOM 2653 C CA . PRO A 1 329 ? 30.561 -21.692 -32.985 1.00 66.56 329 PRO A CA 1
ATOM 2654 C C . PRO A 1 329 ? 30.829 -21.557 -34.481 1.00 66.56 329 PRO A C 1
ATOM 2656 O O . PRO A 1 329 ? 31.983 -21.445 -34.897 1.00 66.56 329 PRO A O 1
ATOM 2659 N N . LEU A 1 330 ? 29.776 -21.537 -35.295 1.00 64.25 330 LEU A N 1
ATOM 2660 C CA . LEU A 1 330 ? 29.915 -21.305 -36.734 1.00 64.25 330 LEU A CA 1
ATOM 2661 C C . LEU A 1 330 ? 30.496 -19.913 -37.015 1.00 64.25 330 LEU A C 1
ATOM 2663 O O . LEU A 1 330 ? 31.068 -19.705 -38.076 1.00 64.25 330 LEU A O 1
ATOM 2667 N N . SER A 1 331 ? 30.448 -18.993 -36.041 1.00 59.16 331 SER A N 1
ATOM 2668 C CA . SER A 1 331 ? 31.135 -17.702 -36.114 1.00 59.16 331 SER A CA 1
ATOM 2669 C C . SER A 1 331 ? 32.647 -17.815 -36.302 1.00 59.16 331 SER A C 1
ATOM 2671 O O . SER A 1 331 ? 33.230 -16.953 -36.952 1.00 59.16 331 SER A O 1
ATOM 2673 N N . VAL A 1 332 ? 33.273 -18.895 -35.823 1.00 62.72 332 VAL A N 1
ATOM 2674 C CA . VAL A 1 332 ? 34.703 -19.170 -36.047 1.00 62.72 332 VAL A CA 1
ATOM 2675 C C . VAL A 1 332 ? 34.992 -19.366 -37.542 1.00 62.72 332 VAL A C 1
ATOM 2677 O O . VAL A 1 332 ? 36.046 -18.963 -38.027 1.00 62.72 332 VAL A O 1
ATOM 2680 N N . LEU A 1 333 ? 34.027 -19.892 -38.307 1.00 58.59 333 LEU A N 1
ATOM 2681 C CA . LEU A 1 333 ? 34.107 -20.008 -39.769 1.00 58.59 333 LEU A CA 1
ATOM 2682 C C . LEU A 1 333 ? 33.918 -18.659 -40.491 1.00 58.59 333 LEU A C 1
ATOM 2684 O O . LEU A 1 333 ? 34.009 -18.608 -41.711 1.00 58.59 333 LEU A O 1
ATOM 2688 N N . TYR A 1 334 ? 33.658 -17.559 -39.777 1.00 55.56 334 TYR A N 1
ATOM 2689 C CA . TYR A 1 334 ? 33.564 -16.211 -40.353 1.00 55.56 334 TYR A CA 1
ATOM 2690 C C . TYR A 1 334 ? 34.791 -15.334 -40.058 1.00 55.56 334 TYR A C 1
ATOM 2692 O O . TYR A 1 334 ? 34.899 -14.234 -40.613 1.00 55.56 334 TYR A O 1
ATOM 2700 N N . GLU A 1 335 ? 35.713 -15.780 -39.198 1.00 54.97 335 GLU A N 1
ATOM 2701 C CA . GLU A 1 335 ? 36.825 -14.964 -38.687 1.00 54.97 335 GLU A CA 1
ATOM 2702 C C . GLU A 1 335 ? 38.006 -14.815 -39.671 1.00 54.97 335 GLU A C 1
ATOM 2704 O O . GLU A 1 335 ? 38.738 -13.829 -39.576 1.00 54.97 335 GLU A O 1
ATOM 2709 N N . LYS A 1 336 ? 38.178 -15.716 -40.654 1.00 53.31 336 LYS A N 1
ATOM 2710 C CA . LYS A 1 336 ? 39.257 -15.670 -41.670 1.00 53.31 336 LYS A CA 1
ATOM 2711 C C . LYS A 1 336 ? 38.755 -16.021 -43.090 1.00 53.31 336 LYS A C 1
ATOM 2713 O O . LYS A 1 336 ? 37.757 -16.728 -43.193 1.00 53.31 336 LYS A O 1
ATOM 2718 N N . PRO A 1 337 ? 39.386 -15.520 -44.176 1.00 51.03 337 PRO A N 1
ATOM 2719 C CA . PRO A 1 337 ? 39.084 -15.937 -45.554 1.00 51.03 337 PRO A CA 1
ATOM 2720 C C . PRO A 1 337 ? 39.641 -17.345 -45.855 1.00 51.03 337 PRO A C 1
ATOM 2722 O O . PRO A 1 337 ? 40.708 -17.688 -45.353 1.00 51.03 337 PRO A O 1
ATOM 2725 N N . PHE A 1 338 ? 38.927 -18.151 -46.652 1.00 59.59 338 PHE A N 1
ATOM 2726 C CA . PHE A 1 338 ? 39.235 -19.569 -46.935 1.00 59.59 338 PHE A CA 1
ATOM 2727 C C . PHE A 1 338 ? 39.533 -19.827 -48.426 1.00 59.59 338 PHE A C 1
ATOM 2729 O O . PHE A 1 338 ? 38.957 -19.153 -49.275 1.00 59.59 338 PHE A O 1
ATOM 2736 N N . GLU A 1 339 ? 40.354 -20.841 -48.747 1.00 52.78 339 GLU A N 1
ATOM 2737 C CA . GLU A 1 339 ? 40.691 -21.248 -50.135 1.00 52.78 339 GLU A CA 1
ATOM 2738 C C . GLU A 1 339 ? 39.949 -22.514 -50.640 1.00 52.78 339 GLU A C 1
ATOM 2740 O O . GLU A 1 339 ? 40.124 -22.934 -51.783 1.00 52.78 339 GLU A O 1
ATOM 2745 N N . SER A 1 340 ? 39.081 -23.131 -49.827 1.00 58.25 340 SER A N 1
ATOM 2746 C CA . SER A 1 340 ? 38.319 -24.336 -50.206 1.00 58.25 340 SER A CA 1
ATOM 2747 C C . SER A 1 340 ? 37.167 -24.022 -51.172 1.00 58.25 340 SER A C 1
ATOM 2749 O O . SER A 1 340 ? 36.345 -23.151 -50.877 1.00 58.25 340 SER A O 1
ATOM 2751 N N . TYR A 1 341 ? 37.027 -24.771 -52.274 1.00 60.12 341 TYR A N 1
ATOM 2752 C CA . TYR A 1 341 ? 36.035 -24.462 -53.316 1.00 60.12 341 TYR A CA 1
ATOM 2753 C C . TYR A 1 341 ? 34.658 -25.132 -53.130 1.00 60.12 341 TYR A C 1
ATOM 2755 O O . TYR A 1 341 ? 33.702 -24.744 -53.805 1.00 60.12 341 TYR A O 1
ATOM 2763 N N . LEU A 1 342 ? 34.523 -26.114 -52.226 1.00 65.12 342 LEU A N 1
ATOM 2764 C CA . LEU A 1 342 ? 33.252 -26.800 -51.952 1.00 65.12 342 LEU A CA 1
ATOM 2765 C C . LEU A 1 342 ? 33.171 -27.336 -50.512 1.00 65.12 342 LEU A C 1
ATOM 2767 O O . LEU A 1 342 ? 34.054 -28.070 -50.064 1.00 65.12 342 LEU A O 1
ATOM 2771 N N . MET A 1 343 ? 32.077 -27.019 -49.812 1.00 73.12 343 MET A N 1
ATOM 2772 C CA . MET A 1 343 ? 31.760 -27.563 -48.485 1.00 73.12 343 MET A CA 1
ATOM 2773 C C . MET A 1 343 ? 30.534 -28.475 -48.549 1.00 73.12 343 MET A C 1
ATOM 2775 O O . MET A 1 343 ? 29.504 -28.085 -49.096 1.00 73.12 343 MET A O 1
ATOM 2779 N N . VAL A 1 344 ? 30.613 -29.658 -47.938 1.00 71.00 344 VAL A N 1
ATOM 2780 C CA . VAL A 1 344 ? 29.475 -30.573 -47.782 1.00 71.00 344 VAL A CA 1
ATOM 2781 C C . VAL A 1 344 ? 29.110 -30.680 -46.302 1.00 71.00 344 VAL A C 1
ATOM 2783 O O . VAL A 1 344 ? 29.949 -31.065 -45.489 1.00 71.00 344 VAL A O 1
ATOM 2786 N N . MET A 1 345 ? 27.866 -30.358 -45.941 1.00 72.06 345 MET A N 1
ATOM 2787 C CA . MET A 1 345 ? 27.358 -30.538 -44.575 1.00 72.06 345 MET A CA 1
ATOM 2788 C C . MET A 1 345 ? 26.168 -31.494 -44.566 1.00 72.06 345 MET A C 1
ATOM 2790 O O . MET A 1 345 ? 25.146 -31.258 -45.219 1.00 72.06 345 MET A O 1
ATOM 2794 N N . ALA A 1 346 ? 26.307 -32.566 -43.795 1.00 68.25 346 ALA A N 1
ATOM 2795 C CA . ALA A 1 346 ? 25.262 -33.542 -43.537 1.00 68.25 346 ALA A CA 1
ATOM 2796 C C . ALA A 1 346 ? 24.706 -33.385 -42.115 1.00 68.25 346 ALA A C 1
ATOM 2798 O O . ALA A 1 346 ? 25.374 -32.838 -41.245 1.00 68.25 346 ALA A O 1
ATOM 2799 N N . ASP A 1 347 ? 23.491 -33.885 -41.876 1.00 68.31 347 ASP A N 1
ATOM 2800 C CA . ASP A 1 347 ? 22.818 -33.808 -40.570 1.00 68.31 347 ASP A CA 1
ATOM 2801 C C . ASP A 1 347 ? 22.552 -32.368 -40.089 1.00 68.31 347 ASP A C 1
ATOM 2803 O O . ASP A 1 347 ? 22.815 -31.994 -38.943 1.00 68.31 347 ASP A O 1
ATOM 2807 N N . VAL A 1 348 ? 22.027 -31.535 -40.999 1.00 61.38 348 VAL A N 1
ATOM 2808 C CA . VAL A 1 348 ? 21.590 -30.170 -40.675 1.00 61.38 348 VAL A CA 1
ATOM 2809 C C . VAL A 1 348 ? 20.164 -30.202 -40.133 1.00 61.38 348 VAL A C 1
ATOM 2811 O O . VAL A 1 348 ? 19.218 -30.517 -40.862 1.00 61.38 348 VAL A O 1
ATOM 2814 N N . GLU A 1 349 ? 19.992 -29.852 -38.859 1.00 59.38 349 GLU A N 1
ATOM 2815 C CA . GLU A 1 349 ? 18.671 -29.735 -38.236 1.00 59.38 349 GLU A CA 1
ATOM 2816 C C . GLU A 1 349 ? 18.035 -28.369 -38.555 1.00 59.38 349 GLU A C 1
ATOM 2818 O O . GLU A 1 349 ? 18.503 -27.320 -38.107 1.00 59.38 349 GLU A O 1
ATOM 2823 N N . HIS A 1 350 ? 16.919 -28.371 -39.292 1.00 52.22 350 HIS A N 1
ATOM 2824 C CA . HIS A 1 350 ? 16.068 -27.190 -39.457 1.00 52.22 350 HIS A CA 1
ATOM 2825 C C . HIS A 1 350 ? 14.980 -27.176 -38.383 1.00 52.22 350 HIS A C 1
ATOM 2827 O O . HIS A 1 350 ? 14.082 -28.017 -38.397 1.00 52.22 350 HIS A O 1
ATOM 2833 N N . LYS A 1 351 ? 15.000 -26.191 -37.480 1.00 46.62 351 LYS A N 1
ATOM 2834 C CA . LYS A 1 351 ? 13.791 -25.856 -36.714 1.00 46.62 351 LYS A CA 1
ATOM 2835 C C . LYS A 1 351 ? 12.808 -25.139 -37.643 1.00 46.62 351 LYS A C 1
ATOM 2837 O O . LYS A 1 351 ? 13.132 -24.074 -38.166 1.00 46.62 351 LYS A O 1
ATOM 2842 N N . HIS A 1 352 ? 11.643 -25.743 -37.868 1.00 37.28 352 HIS A N 1
ATOM 2843 C CA . HIS A 1 352 ? 10.553 -25.138 -38.629 1.00 37.28 352 HIS A CA 1
ATOM 2844 C C . HIS A 1 352 ? 9.854 -24.078 -37.768 1.00 37.28 352 HIS A C 1
ATOM 2846 O O . HIS A 1 352 ? 9.433 -24.375 -36.653 1.00 37.28 352 HIS A O 1
ATOM 2852 N N . ASP A 1 353 ? 9.738 -22.860 -38.293 1.00 38.00 353 ASP A N 1
ATOM 2853 C CA . ASP A 1 353 ? 8.869 -21.801 -37.772 1.00 38.00 353 ASP A CA 1
ATOM 2854 C C . ASP A 1 353 ? 7.612 -21.740 -38.669 1.00 38.00 353 ASP A C 1
ATOM 2856 O O . ASP A 1 353 ? 7.782 -21.683 -39.894 1.00 38.00 353 ASP A O 1
ATOM 2860 N N . PRO A 1 354 ? 6.377 -21.821 -38.136 1.00 34.94 354 PRO A N 1
ATOM 2861 C CA . PRO A 1 354 ? 5.155 -21.787 -38.942 1.00 34.94 354 PRO A CA 1
ATOM 2862 C C . PRO A 1 354 ? 4.764 -20.391 -39.457 1.00 34.94 354 PRO A C 1
ATOM 2864 O O . PRO A 1 354 ? 3.885 -20.309 -40.312 1.00 34.94 354 PRO A O 1
ATOM 2867 N N . PHE A 1 355 ? 5.372 -19.301 -38.966 1.00 34.09 355 PHE A N 1
ATOM 2868 C CA . PHE A 1 355 ? 4.852 -17.941 -39.183 1.00 34.09 355 PHE A CA 1
ATOM 2869 C C . PHE A 1 355 ? 5.701 -17.025 -40.085 1.00 34.09 355 PHE A C 1
ATOM 2871 O O . PHE A 1 355 ? 5.277 -15.905 -40.361 1.00 34.09 355 PHE A O 1
ATOM 2878 N N . LEU A 1 356 ? 6.851 -17.461 -40.624 1.00 35.84 356 LEU A N 1
ATOM 2879 C CA . LEU A 1 356 ? 7.710 -16.611 -41.474 1.00 35.84 356 LEU A CA 1
ATOM 2880 C C . LEU A 1 356 ? 8.329 -17.360 -42.673 1.00 35.84 356 LEU A C 1
ATOM 2882 O O . LEU A 1 356 ? 8.946 -18.411 -42.534 1.00 35.84 356 LEU A O 1
ATOM 2886 N N . SER A 1 357 ? 8.228 -16.770 -43.870 1.00 32.91 357 SER A N 1
ATOM 2887 C CA . SER A 1 357 ? 8.490 -17.389 -45.186 1.00 32.91 357 SER A CA 1
ATOM 2888 C C . SER A 1 357 ? 9.956 -17.433 -45.671 1.00 32.91 357 SER A C 1
ATOM 2890 O O . SER A 1 357 ? 10.199 -17.572 -46.869 1.00 32.91 357 SER A O 1
ATOM 2892 N N . LEU A 1 358 ? 10.958 -17.359 -44.786 1.00 37.03 358 LEU A N 1
ATOM 2893 C CA . LEU A 1 358 ? 12.375 -17.564 -45.151 1.00 37.03 358 LEU A CA 1
ATOM 2894 C C . LEU A 1 358 ? 13.080 -18.456 -44.115 1.00 37.03 358 LEU A C 1
ATOM 2896 O O . LEU A 1 358 ? 13.014 -18.187 -42.917 1.00 37.03 358 LEU A O 1
ATOM 2900 N N . SER A 1 359 ? 13.740 -19.527 -44.576 1.00 44.31 359 SER A N 1
ATOM 2901 C CA . SER A 1 359 ? 14.328 -20.590 -43.741 1.00 44.31 359 SER A CA 1
ATOM 2902 C C . SER A 1 359 ? 15.603 -20.155 -43.005 1.00 44.31 359 SER A C 1
ATOM 2904 O O . SER A 1 359 ? 16.457 -19.511 -43.607 1.00 44.31 359 SER A O 1
ATOM 2906 N N . SER A 1 360 ? 15.800 -20.614 -41.762 1.00 47.25 360 SER A N 1
ATOM 2907 C CA . SER A 1 360 ? 17.007 -20.438 -40.918 1.00 47.25 360 SER A CA 1
ATOM 2908 C C . SER A 1 360 ? 18.345 -20.772 -41.603 1.00 47.25 360 SER A C 1
ATOM 2910 O O . SER A 1 360 ? 19.394 -20.275 -41.202 1.00 47.25 360 SER A O 1
ATOM 2912 N N . THR A 1 361 ? 18.309 -21.560 -42.673 1.00 50.12 361 THR A N 1
ATOM 2913 C CA . THR A 1 361 ? 19.437 -21.901 -43.543 1.00 50.12 361 THR A CA 1
ATOM 2914 C C . THR A 1 361 ? 20.005 -20.703 -44.311 1.00 50.12 361 THR A C 1
ATOM 2916 O O . THR A 1 361 ? 21.197 -20.690 -44.597 1.00 50.12 361 THR A O 1
ATOM 2919 N N . SER A 1 362 ? 19.197 -19.689 -44.645 1.00 47.75 362 SER A N 1
ATOM 2920 C CA . SER A 1 362 ? 19.601 -18.618 -45.570 1.00 47.75 362 SER A CA 1
ATOM 2921 C C . SER A 1 362 ? 20.678 -17.690 -45.001 1.00 47.75 362 SER A C 1
ATOM 2923 O O . SER A 1 362 ? 21.592 -17.336 -45.727 1.00 47.75 362 SER A O 1
ATOM 2925 N N . LEU A 1 363 ? 20.630 -17.357 -43.705 1.00 51.22 363 LEU A N 1
ATOM 2926 C CA . LEU A 1 363 ? 21.606 -16.468 -43.048 1.00 51.22 363 LEU A CA 1
ATOM 2927 C C . LEU A 1 363 ? 23.006 -17.092 -42.922 1.00 51.22 363 LEU A C 1
ATOM 2929 O O . LEU A 1 363 ? 24.007 -16.415 -43.141 1.00 51.22 363 LEU A O 1
ATOM 2933 N N . LEU A 1 364 ? 23.085 -18.387 -42.594 1.00 56.78 364 LEU A N 1
ATOM 2934 C CA . LEU A 1 364 ? 24.351 -19.132 -42.592 1.00 56.78 364 LEU A CA 1
ATOM 2935 C C . LEU A 1 364 ? 24.919 -19.232 -44.012 1.00 56.78 364 LEU A C 1
ATOM 2937 O O . LEU A 1 364 ? 26.108 -19.014 -44.227 1.00 56.78 364 LEU A O 1
ATOM 2941 N N . LEU A 1 365 ? 24.062 -19.582 -44.974 1.00 55.38 365 LEU A N 1
ATOM 2942 C CA . LEU A 1 365 ? 24.446 -19.746 -46.371 1.00 55.38 365 LEU A CA 1
ATOM 2943 C C . LEU A 1 365 ? 24.913 -18.429 -46.997 1.00 55.38 365 LEU A C 1
ATOM 2945 O O . LEU A 1 365 ? 25.921 -18.429 -47.693 1.00 55.38 365 LEU A O 1
ATOM 2949 N N . GLU A 1 366 ? 24.245 -17.312 -46.703 1.00 53.78 366 GLU A N 1
ATOM 2950 C CA . GLU A 1 366 ? 24.697 -15.970 -47.081 1.00 53.78 366 GLU A CA 1
ATOM 2951 C C . GLU A 1 366 ? 26.058 -15.658 -46.445 1.00 53.78 366 GLU A C 1
ATOM 2953 O O . GLU A 1 366 ? 26.980 -15.261 -47.152 1.00 53.78 366 GLU A O 1
ATOM 2958 N N . GLY A 1 367 ? 26.236 -15.915 -45.144 1.00 56.09 367 GLY A N 1
ATOM 2959 C CA . GLY A 1 367 ? 27.502 -15.682 -44.441 1.00 56.09 367 GLY A CA 1
ATOM 2960 C C . GLY A 1 367 ? 28.686 -16.488 -44.991 1.00 56.09 367 GLY A C 1
ATOM 2961 O O . GLY A 1 367 ? 29.784 -15.949 -45.127 1.00 56.09 367 GLY A O 1
ATOM 2962 N N . LEU A 1 368 ? 28.471 -17.759 -45.346 1.00 58.81 368 LEU A N 1
ATOM 2963 C CA . LEU A 1 368 ? 29.491 -18.609 -45.968 1.00 58.81 368 LEU A CA 1
ATOM 2964 C C . LEU A 1 368 ? 29.785 -18.146 -47.406 1.00 58.81 368 LEU A C 1
ATOM 2966 O O . LEU A 1 368 ? 30.940 -17.930 -47.761 1.00 58.81 368 LEU A O 1
ATOM 2970 N N . VAL A 1 369 ? 28.768 -17.875 -48.225 1.00 53.53 369 VAL A N 1
ATOM 2971 C CA . VAL A 1 369 ? 28.967 -17.382 -49.602 1.00 53.53 369 VAL A CA 1
ATOM 2972 C C . VAL A 1 369 ? 29.684 -16.018 -49.625 1.00 53.53 369 VAL A C 1
ATOM 2974 O O . VAL A 1 369 ? 30.620 -15.830 -50.402 1.00 53.53 369 VAL A O 1
ATOM 2977 N N . PHE A 1 370 ? 29.350 -15.086 -48.724 1.00 51.47 370 PHE A N 1
ATOM 2978 C CA . PHE A 1 370 ? 30.009 -13.772 -48.627 1.00 51.47 370 PHE A CA 1
ATOM 2979 C C . PHE A 1 370 ? 31.470 -13.828 -48.146 1.00 51.47 370 PHE A C 1
ATOM 2981 O O . PHE A 1 370 ? 32.220 -12.875 -48.369 1.00 51.47 370 PHE A O 1
ATOM 2988 N N . LYS A 1 371 ? 31.897 -14.926 -47.510 1.00 52.62 371 LYS A N 1
ATOM 2989 C CA . LYS A 1 371 ? 33.268 -15.125 -47.002 1.00 52.62 371 LYS A CA 1
ATOM 2990 C C . LYS A 1 371 ? 34.207 -15.848 -47.974 1.00 52.62 371 LYS A C 1
ATOM 2992 O O . LYS A 1 371 ? 35.374 -16.029 -47.636 1.00 52.62 371 LYS A O 1
ATOM 2997 N N . GLY A 1 372 ? 33.730 -16.191 -49.175 1.00 48.88 372 GLY A N 1
ATOM 2998 C CA . GLY A 1 372 ? 34.553 -16.721 -50.270 1.00 48.88 372 GLY A CA 1
ATOM 2999 C C . GLY A 1 372 ? 34.277 -18.174 -50.662 1.00 48.88 372 GLY A C 1
ATOM 3000 O O . GLY A 1 372 ? 34.996 -18.697 -51.504 1.00 48.88 372 GLY A O 1
ATOM 3001 N N . TYR A 1 373 ? 33.250 -18.825 -50.101 1.00 55.28 373 TYR A N 1
ATOM 3002 C CA . TYR A 1 373 ? 32.895 -20.205 -50.452 1.00 55.28 373 TYR A CA 1
ATOM 3003 C C . TYR A 1 373 ? 32.120 -20.262 -51.791 1.00 55.28 373 TYR A C 1
ATOM 3005 O O . TYR A 1 373 ? 31.006 -19.738 -51.856 1.00 55.28 373 TYR A O 1
ATOM 3013 N N . PRO A 1 374 ? 32.638 -20.927 -52.848 1.00 53.47 374 PRO A N 1
ATOM 3014 C CA . PRO A 1 374 ? 31.980 -21.002 -54.162 1.00 53.47 374 PRO A CA 1
ATOM 3015 C C . PRO A 1 374 ? 30.752 -21.926 -54.211 1.00 53.47 374 PRO A C 1
ATOM 3017 O O . PRO A 1 374 ? 29.975 -21.872 -55.161 1.00 53.47 374 PRO A O 1
ATOM 3020 N N . GLY A 1 375 ? 30.572 -22.809 -53.221 1.00 64.56 375 GLY A N 1
ATOM 3021 C CA . GLY A 1 375 ? 29.444 -23.737 -53.170 1.00 64.56 375 GLY A CA 1
ATOM 3022 C C . GLY A 1 375 ? 29.334 -24.507 -51.856 1.00 64.56 375 GLY A C 1
ATOM 3023 O O . GLY A 1 375 ? 30.337 -24.934 -51.283 1.00 64.56 375 GLY A O 1
ATOM 3024 N N . VAL A 1 376 ? 28.100 -24.719 -51.402 1.00 70.44 376 VAL A N 1
ATOM 3025 C CA . VAL A 1 376 ? 27.749 -25.478 -50.197 1.00 70.44 376 VAL A CA 1
ATOM 3026 C C . VAL A 1 376 ? 26.696 -26.526 -50.554 1.00 70.44 376 VAL A C 1
ATOM 3028 O O . VAL A 1 376 ? 25.592 -26.192 -50.978 1.00 70.44 376 VAL A O 1
ATOM 3031 N N . LEU A 1 377 ? 27.010 -27.805 -50.368 1.00 71.06 377 LEU A N 1
ATOM 3032 C CA . LEU A 1 377 ? 26.059 -28.902 -50.522 1.00 71.06 377 LEU A CA 1
ATOM 3033 C C . LEU A 1 377 ? 25.529 -29.327 -49.148 1.00 71.06 377 LEU A C 1
ATOM 3035 O O . LEU A 1 377 ? 26.290 -29.750 -48.283 1.00 71.06 377 LEU A O 1
ATOM 3039 N N . LEU A 1 378 ? 24.218 -29.221 -48.952 1.00 73.00 378 LEU A N 1
ATOM 3040 C CA . LEU A 1 378 ? 23.537 -29.506 -47.693 1.00 73.00 378 LEU A CA 1
ATOM 3041 C C . LEU A 1 378 ? 22.647 -30.738 -47.792 1.00 73.00 378 LEU A C 1
ATOM 3043 O O . LEU A 1 378 ? 21.907 -30.875 -48.765 1.00 73.00 378 LEU A O 1
ATOM 3047 N N . HIS A 1 379 ? 22.634 -31.559 -46.743 1.00 75.88 379 HIS A N 1
ATOM 3048 C CA . HIS A 1 379 ? 21.599 -32.565 -46.510 1.00 75.88 379 HIS A CA 1
ATOM 3049 C C . HIS A 1 379 ? 20.778 -32.229 -45.262 1.00 75.88 379 HIS A C 1
ATOM 3051 O O . HIS A 1 379 ? 21.325 -32.097 -44.164 1.00 75.88 379 HIS A O 1
ATOM 3057 N N . SER A 1 380 ? 19.458 -32.112 -45.421 1.00 59.34 380 SER A N 1
ATOM 3058 C CA . SER A 1 380 ? 18.545 -31.834 -44.309 1.00 59.34 380 SER A CA 1
ATOM 3059 C C . SER A 1 380 ? 18.290 -33.092 -43.468 1.00 59.34 380 SER A C 1
ATOM 3061 O O . SER A 1 380 ? 17.692 -34.051 -43.965 1.00 59.34 380 SER A O 1
ATOM 3063 N N . GLY A 1 381 ? 18.687 -33.062 -42.193 1.00 61.56 381 GLY A N 1
ATOM 3064 C CA . GLY A 1 381 ? 18.611 -34.195 -41.264 1.00 61.56 381 GLY A CA 1
ATOM 3065 C C . GLY A 1 381 ? 19.667 -35.277 -41.515 1.00 61.56 381 GLY A C 1
ATOM 3066 O O . GLY A 1 381 ? 20.442 -35.204 -42.472 1.00 61.56 381 GLY A O 1
ATOM 3067 N N . LYS A 1 382 ? 19.722 -36.277 -40.632 1.00 67.00 382 LYS A N 1
ATOM 3068 C CA . LYS A 1 382 ? 20.717 -37.354 -40.683 1.00 67.00 382 LYS A CA 1
ATOM 3069 C C . LYS A 1 382 ? 20.519 -38.227 -41.930 1.00 67.00 382 LYS A C 1
ATOM 3071 O O . LYS A 1 382 ? 19.481 -38.886 -42.012 1.00 67.00 382 LYS A O 1
ATOM 3076 N N . PRO A 1 383 ? 21.461 -38.238 -42.894 1.00 61.28 383 PRO A N 1
ATOM 3077 C CA . PRO A 1 383 ? 21.296 -39.020 -44.113 1.00 61.28 383 PRO A CA 1
ATOM 3078 C C . PRO A 1 383 ? 21.416 -40.525 -43.843 1.00 61.28 383 PRO A C 1
ATOM 3080 O O . PRO A 1 383 ? 22.156 -40.951 -42.953 1.00 61.28 383 PRO A O 1
ATOM 3083 N N . ASP A 1 384 ? 20.732 -41.337 -44.653 1.00 73.81 384 ASP A N 1
ATOM 3084 C CA . ASP A 1 384 ? 21.025 -42.770 -44.753 1.00 73.81 384 ASP A CA 1
ATOM 3085 C C . ASP A 1 384 ? 22.473 -42.956 -45.230 1.00 73.81 384 ASP A C 1
ATOM 3087 O O . ASP A 1 384 ? 22.861 -42.426 -46.269 1.00 73.81 384 ASP A O 1
ATOM 3091 N N . LEU A 1 385 ? 23.285 -43.682 -44.460 1.00 68.19 385 LEU A N 1
ATOM 3092 C CA . LEU A 1 385 ? 24.729 -43.793 -44.687 1.00 68.19 385 LEU A CA 1
ATOM 3093 C C . LEU A 1 385 ? 25.083 -44.476 -46.015 1.00 68.19 385 LEU A C 1
ATOM 3095 O O . LEU A 1 385 ? 26.051 -44.074 -46.658 1.00 68.19 385 LEU A O 1
ATOM 3099 N N . ALA A 1 386 ? 24.320 -45.491 -46.428 1.00 69.88 386 ALA A N 1
ATOM 3100 C CA . ALA A 1 386 ? 24.588 -46.212 -47.669 1.00 69.88 386 ALA A CA 1
ATOM 3101 C C . ALA A 1 386 ? 24.219 -45.348 -48.882 1.00 69.88 386 ALA A C 1
ATOM 3103 O O . ALA A 1 386 ? 24.998 -45.225 -49.826 1.00 69.88 386 ALA A O 1
ATOM 3104 N N . LEU A 1 387 ? 23.070 -44.672 -48.816 1.00 75.25 387 LEU A N 1
ATOM 3105 C CA . LEU A 1 387 ? 22.609 -43.782 -49.878 1.00 75.25 387 LEU A CA 1
ATOM 3106 C C . LEU A 1 387 ? 23.422 -42.475 -49.941 1.00 75.25 387 LEU A C 1
ATOM 3108 O O . LEU A 1 387 ? 23.656 -41.961 -51.031 1.00 75.25 387 LEU A O 1
ATOM 3112 N N . HIS A 1 388 ? 23.903 -41.959 -48.804 1.00 78.38 388 HIS A N 1
ATOM 3113 C CA . HIS A 1 388 ? 24.833 -40.823 -48.737 1.00 78.38 388 HIS A CA 1
ATOM 3114 C C . HIS A 1 388 ? 26.138 -41.117 -49.466 1.00 78.38 388 HIS A C 1
ATOM 3116 O O . HIS A 1 388 ? 26.616 -40.278 -50.226 1.00 78.38 388 HIS A O 1
ATOM 3122 N N . HIS A 1 389 ? 26.692 -42.313 -49.261 1.00 75.50 389 HIS A N 1
ATOM 3123 C CA . HIS A 1 389 ? 27.937 -42.713 -49.899 1.00 75.50 389 HIS A CA 1
ATOM 3124 C C . HIS A 1 389 ? 27.794 -42.760 -51.425 1.00 75.50 389 HIS A C 1
ATOM 3126 O O . HIS A 1 389 ? 28.545 -42.079 -52.119 1.00 75.50 389 HIS A O 1
ATOM 3132 N N . GLU A 1 390 ? 26.764 -43.444 -51.940 1.00 77.62 390 GLU A N 1
ATOM 3133 C CA . GLU A 1 390 ? 26.490 -43.484 -53.387 1.00 77.62 390 GLU A CA 1
ATOM 3134 C C . GLU A 1 390 ? 26.172 -42.087 -53.961 1.00 77.62 390 GLU A C 1
ATOM 3136 O O . GLU A 1 390 ? 26.555 -41.756 -55.084 1.00 77.62 390 GLU A O 1
ATOM 3141 N N . MET A 1 391 ? 25.498 -41.228 -53.185 1.00 81.56 391 MET A N 1
ATOM 3142 C CA . MET A 1 391 ? 25.211 -39.840 -53.564 1.00 81.56 391 MET A CA 1
ATOM 3143 C C . MET A 1 391 ? 26.483 -39.019 -53.735 1.00 81.56 391 MET A C 1
ATOM 3145 O O . MET A 1 391 ? 26.619 -38.305 -54.731 1.00 81.56 391 MET A O 1
ATOM 3149 N N . MET A 1 392 ? 27.409 -39.109 -52.780 1.00 78.50 392 MET A N 1
ATOM 3150 C CA . MET A 1 392 ? 28.680 -38.393 -52.850 1.00 78.50 392 MET A CA 1
ATOM 3151 C C . MET A 1 392 ? 29.577 -38.953 -53.953 1.00 78.50 392 MET A C 1
ATOM 3153 O O . MET A 1 392 ? 30.189 -38.169 -54.671 1.00 78.50 392 MET A O 1
ATOM 3157 N N . GLU A 1 393 ? 29.597 -40.268 -54.166 1.00 77.25 393 GLU A N 1
ATOM 3158 C CA . GLU A 1 393 ? 30.352 -40.909 -55.248 1.00 77.25 393 GLU A CA 1
ATOM 3159 C C . GLU A 1 393 ? 29.914 -40.392 -56.630 1.00 77.25 393 GLU A C 1
ATOM 3161 O O . GLU A 1 393 ? 30.727 -39.862 -57.397 1.00 77.25 393 GLU A O 1
ATOM 3166 N N . HIS A 1 394 ? 28.610 -40.437 -56.929 1.00 76.44 394 HIS A N 1
ATOM 3167 C CA . HIS A 1 394 ? 28.074 -39.929 -58.194 1.00 76.44 394 HIS A CA 1
ATOM 3168 C C . HIS A 1 394 ? 28.256 -38.414 -58.351 1.00 76.44 394 HIS A C 1
ATOM 3170 O O . HIS A 1 394 ? 28.581 -37.933 -59.440 1.00 76.44 394 HIS A O 1
ATOM 3176 N N . PHE A 1 395 ? 28.054 -37.647 -57.280 1.00 78.50 395 PHE A N 1
ATOM 3177 C CA . PHE A 1 395 ? 28.194 -36.194 -57.304 1.00 78.50 395 PHE A CA 1
ATOM 3178 C C . PHE A 1 395 ? 29.646 -35.761 -57.559 1.00 78.50 395 PHE A C 1
ATOM 3180 O O . PHE A 1 395 ? 29.902 -34.966 -58.465 1.00 78.50 395 PHE A O 1
ATOM 3187 N N . MET A 1 396 ? 30.603 -36.328 -56.821 1.00 71.44 396 MET A N 1
ATOM 3188 C CA . MET A 1 396 ? 32.026 -35.983 -56.914 1.00 71.44 396 MET A CA 1
ATOM 3189 C C . MET A 1 396 ? 32.662 -36.447 -58.228 1.00 71.44 396 MET A C 1
ATOM 3191 O O . MET A 1 396 ? 33.550 -35.776 -58.753 1.00 71.44 396 MET A O 1
ATOM 3195 N N . THR A 1 397 ? 32.176 -37.545 -58.808 1.00 72.69 397 THR A N 1
ATOM 3196 C CA . THR A 1 397 ? 32.610 -38.009 -60.137 1.00 72.69 397 THR A CA 1
ATOM 3197 C C . THR A 1 397 ? 32.209 -37.031 -61.248 1.00 72.69 397 THR A C 1
ATOM 3199 O O . THR A 1 397 ? 32.940 -36.857 -62.229 1.00 72.69 397 THR A O 1
ATOM 3202 N N . ASN A 1 398 ? 31.064 -36.358 -61.093 1.00 66.50 398 ASN A N 1
ATOM 3203 C CA . ASN A 1 398 ? 30.506 -35.456 -62.101 1.00 66.50 398 ASN A CA 1
ATOM 3204 C C . ASN A 1 398 ? 30.941 -33.993 -61.929 1.00 66.50 398 ASN A C 1
ATOM 3206 O O . ASN A 1 398 ? 31.055 -33.288 -62.932 1.00 66.50 398 ASN A O 1
ATOM 3210 N N . VAL A 1 399 ? 31.290 -33.558 -60.710 1.00 67.31 399 VAL A N 1
ATOM 3211 C CA . VAL A 1 399 ? 31.629 -32.151 -60.387 1.00 67.31 399 VAL A CA 1
ATOM 3212 C C . VAL A 1 399 ? 32.838 -31.591 -61.151 1.00 67.31 399 VAL A C 1
ATOM 3214 O O . VAL A 1 399 ? 33.048 -30.383 -61.185 1.00 67.31 399 VAL A O 1
ATOM 3217 N N . ARG A 1 400 ? 33.640 -32.456 -61.787 1.00 59.84 400 ARG A N 1
ATOM 3218 C CA . ARG A 1 400 ? 34.746 -32.057 -62.680 1.00 59.84 400 ARG A CA 1
ATOM 3219 C C . ARG A 1 400 ? 34.361 -31.871 -64.136 1.00 59.84 400 ARG A C 1
ATOM 3221 O O . ARG A 1 400 ? 35.118 -31.268 -64.889 1.00 59.84 400 ARG A O 1
ATOM 3228 N N . LYS A 1 401 ? 33.254 -32.477 -64.553 1.00 56.94 401 LYS A N 1
ATOM 3229 C CA . LYS A 1 401 ? 32.806 -32.514 -65.948 1.00 56.94 401 LYS A CA 1
ATOM 3230 C C . LYS A 1 401 ? 31.676 -31.518 -66.195 1.00 56.94 401 LYS A C 1
ATOM 3232 O O . LYS A 1 401 ? 31.535 -31.039 -67.314 1.00 56.94 401 LYS A O 1
ATOM 3237 N N . GLU A 1 402 ? 30.898 -31.204 -65.162 1.00 63.25 402 GLU A N 1
ATOM 3238 C CA . GLU A 1 402 ? 29.699 -30.367 -65.224 1.00 63.25 402 GLU A CA 1
ATOM 3239 C C . GLU A 1 402 ? 29.640 -29.418 -64.021 1.00 63.25 402 GLU A C 1
ATOM 3241 O O . GLU A 1 402 ? 30.360 -29.598 -63.036 1.00 63.25 402 GLU A O 1
ATOM 3246 N N . ASN A 1 403 ? 28.770 -28.402 -64.067 1.00 64.81 403 ASN A N 1
ATOM 3247 C CA . ASN A 1 403 ? 28.649 -27.488 -62.932 1.00 64.81 403 ASN A CA 1
ATOM 3248 C C . ASN A 1 403 ? 28.100 -28.221 -61.681 1.00 64.81 403 ASN A C 1
ATOM 3250 O O . ASN A 1 403 ? 27.393 -29.227 -61.814 1.00 64.81 403 ASN A O 1
ATOM 3254 N N . PRO A 1 404 ? 28.391 -27.756 -60.450 1.00 63.41 404 PRO A N 1
ATOM 3255 C CA . PRO A 1 404 ? 27.986 -28.469 -59.235 1.00 63.41 404 PRO A CA 1
ATOM 3256 C C . PRO A 1 404 ? 26.469 -28.661 -59.093 1.00 63.41 404 PRO A C 1
ATOM 3258 O O . PRO A 1 404 ? 26.012 -29.699 -58.619 1.00 63.41 404 PRO A O 1
ATOM 3261 N N . ALA A 1 405 ? 25.653 -27.716 -59.560 1.00 57.78 405 ALA A N 1
ATOM 3262 C CA . ALA A 1 405 ? 24.197 -27.858 -59.526 1.00 57.78 405 ALA A CA 1
ATOM 3263 C C . ALA A 1 405 ? 23.671 -28.913 -60.526 1.00 57.78 405 ALA A C 1
ATOM 3265 O O . ALA A 1 405 ? 22.635 -29.539 -60.287 1.00 57.78 405 ALA A O 1
ATOM 3266 N N . GLU A 1 406 ? 24.345 -29.105 -61.658 1.00 70.25 406 GLU A N 1
ATOM 3267 C CA . GLU A 1 406 ? 24.069 -30.149 -62.653 1.00 70.25 406 GLU A CA 1
ATOM 3268 C C . GLU A 1 406 ? 24.582 -31.502 -62.186 1.00 70.25 406 GLU A C 1
ATOM 3270 O O . GLU A 1 406 ? 23.835 -32.476 -62.232 1.00 70.25 406 GLU A O 1
ATOM 3275 N N . SER A 1 407 ? 25.778 -31.537 -61.605 1.00 73.69 407 SER A N 1
ATOM 3276 C CA . SER A 1 407 ? 26.361 -32.728 -60.987 1.00 73.69 407 SER A CA 1
ATOM 3277 C C . SER A 1 407 ? 25.470 -33.269 -59.871 1.00 73.69 407 SER A C 1
ATOM 3279 O O . SER A 1 407 ? 25.234 -34.476 -59.796 1.00 73.69 407 SER A O 1
ATOM 3281 N N . LEU A 1 408 ? 24.890 -32.375 -59.054 1.00 76.94 408 LEU A N 1
ATOM 3282 C CA . LEU A 1 408 ? 23.898 -32.740 -58.044 1.00 76.94 408 LEU A CA 1
ATOM 3283 C C . LEU A 1 408 ? 22.647 -33.337 -58.687 1.00 76.94 408 LEU A C 1
ATOM 3285 O O . LEU A 1 408 ? 22.196 -34.406 -58.286 1.00 76.94 408 LEU A O 1
ATOM 3289 N N . ARG A 1 409 ? 22.095 -32.669 -59.705 1.00 72.75 409 ARG A N 1
ATOM 3290 C CA . ARG A 1 409 ? 20.898 -33.147 -60.411 1.00 72.75 409 ARG A CA 1
ATOM 3291 C C . ARG A 1 409 ? 21.132 -34.487 -61.106 1.00 72.75 409 ARG A C 1
ATOM 3293 O O . ARG A 1 409 ? 20.220 -35.309 -61.139 1.00 72.75 409 ARG A O 1
ATOM 3300 N N . SER A 1 410 ? 22.325 -34.712 -61.645 1.00 79.88 410 SER A N 1
ATOM 3301 C CA . SER A 1 410 ? 22.731 -35.968 -62.273 1.00 79.88 410 SER A CA 1
ATOM 3302 C C . SER A 1 410 ? 22.789 -37.097 -61.241 1.00 79.88 410 SER A C 1
ATOM 3304 O O . SER A 1 410 ? 22.099 -38.103 -61.401 1.00 79.88 410 SER A O 1
ATOM 3306 N N . ALA A 1 411 ? 23.477 -36.876 -60.114 1.00 80.62 411 ALA A N 1
ATOM 3307 C CA . ALA A 1 411 ? 23.531 -37.829 -59.002 1.00 80.62 411 ALA A CA 1
ATOM 3308 C C . ALA A 1 411 ? 22.135 -38.144 -58.434 1.00 80.62 411 ALA A C 1
ATOM 3310 O O . ALA A 1 411 ? 21.781 -39.308 -58.255 1.00 80.62 411 ALA A O 1
ATOM 3311 N N . GLN A 1 412 ? 21.294 -37.121 -58.245 1.00 79.06 412 GLN A N 1
ATOM 3312 C CA . GLN A 1 412 ? 19.911 -37.294 -57.794 1.00 79.06 412 GLN A CA 1
ATOM 3313 C C . GLN A 1 412 ? 19.068 -38.084 -58.790 1.00 79.06 412 GLN A C 1
ATOM 3315 O O . GLN A 1 412 ? 18.258 -38.896 -58.369 1.00 79.06 412 GLN A O 1
ATOM 3320 N N . ARG A 1 413 ? 19.235 -37.875 -60.101 1.00 84.25 413 ARG A N 1
ATOM 3321 C CA . ARG A 1 413 ? 18.498 -38.631 -61.126 1.00 84.25 413 ARG A CA 1
ATOM 3322 C C . ARG A 1 413 ? 18.891 -40.099 -61.145 1.00 84.25 413 ARG A C 1
ATOM 3324 O O . ARG A 1 413 ? 18.008 -40.944 -61.261 1.00 84.25 413 ARG A O 1
ATOM 3331 N N . GLU A 1 414 ? 20.180 -40.403 -61.052 1.00 84.50 414 GLU A N 1
ATOM 3332 C CA . GLU A 1 414 ? 20.652 -41.789 -61.021 1.00 84.50 414 GLU A CA 1
ATOM 3333 C C . GLU A 1 414 ? 20.168 -42.510 -59.757 1.00 84.50 414 GLU A C 1
ATOM 3335 O O . GLU A 1 414 ? 19.604 -43.603 -59.844 1.00 84.50 414 GLU A O 1
ATOM 3340 N N . LEU A 1 415 ? 20.236 -41.851 -58.600 1.00 80.94 415 LEU A N 1
ATOM 3341 C CA . LEU A 1 415 ? 19.720 -42.410 -57.350 1.00 80.94 415 LEU A CA 1
ATOM 3342 C C . LEU A 1 415 ? 18.194 -42.474 -57.295 1.00 80.94 415 LEU A C 1
ATOM 3344 O O . LEU A 1 415 ? 17.662 -43.442 -56.767 1.00 80.94 415 LEU A O 1
ATOM 3348 N N . ALA A 1 416 ? 17.479 -41.523 -57.897 1.00 79.38 416 ALA A N 1
ATOM 3349 C CA . ALA A 1 416 ? 16.021 -41.568 -58.007 1.00 79.38 416 ALA A CA 1
ATOM 3350 C C . ALA A 1 416 ? 15.536 -42.737 -58.872 1.00 79.38 416 ALA A C 1
ATOM 3352 O O . ALA A 1 416 ? 14.490 -43.315 -58.589 1.00 79.38 416 ALA A O 1
ATOM 3353 N N . LYS A 1 417 ? 16.287 -43.114 -59.917 1.00 82.81 417 LYS A N 1
ATOM 3354 C CA . LYS A 1 417 ? 15.983 -44.310 -60.721 1.00 82.81 417 LYS A CA 1
ATOM 3355 C C . LYS A 1 417 ? 16.240 -45.595 -59.938 1.00 82.81 417 LYS A C 1
ATOM 3357 O O . LYS A 1 417 ? 15.467 -46.541 -60.057 1.00 82.81 417 LYS A O 1
ATOM 3362 N N . LYS A 1 418 ? 17.339 -45.635 -59.179 1.00 81.94 418 LYS A N 1
ATOM 3363 C CA . LYS A 1 418 ? 17.785 -46.820 -58.434 1.00 81.94 418 LYS A CA 1
ATOM 3364 C C . LYS A 1 418 ? 16.975 -47.046 -57.151 1.00 81.94 418 LYS A C 1
ATOM 3366 O O . LYS A 1 418 ? 16.683 -48.188 -56.811 1.00 81.94 418 LYS A O 1
ATOM 3371 N N . TYR A 1 419 ? 16.561 -45.967 -56.489 1.00 80.88 419 TYR A N 1
ATOM 3372 C CA . TYR A 1 419 ? 15.822 -45.961 -55.226 1.00 80.88 419 TYR A CA 1
ATOM 3373 C C . TYR A 1 419 ? 14.580 -45.044 -55.301 1.00 80.88 419 TYR A C 1
ATOM 3375 O O . TYR A 1 419 ? 14.511 -44.019 -54.615 1.00 80.88 419 TYR A O 1
ATOM 3383 N N . PRO A 1 420 ? 13.573 -45.391 -56.123 1.00 67.44 420 PRO A N 1
ATOM 3384 C CA . PRO A 1 420 ? 12.419 -44.526 -56.387 1.00 67.44 420 PRO A CA 1
ATOM 3385 C C . PRO A 1 420 ? 11.508 -44.311 -55.170 1.00 67.44 420 PRO A C 1
ATOM 3387 O O . PRO A 1 420 ? 10.816 -43.299 -55.106 1.00 67.44 420 PRO A O 1
ATOM 3390 N N . GLU A 1 421 ? 11.520 -45.230 -54.199 1.00 69.00 421 GLU A N 1
ATOM 3391 C CA . GLU A 1 421 ? 10.702 -45.136 -52.979 1.00 69.00 421 GLU A CA 1
ATOM 3392 C C . GLU A 1 421 ? 11.441 -44.517 -51.781 1.00 69.00 421 GLU A C 1
ATOM 3394 O O . GLU A 1 421 ? 10.820 -44.194 -50.770 1.00 69.00 421 GLU A O 1
ATOM 3399 N N . ASN A 1 422 ? 12.761 -44.315 -51.882 1.00 73.12 422 ASN A N 1
ATOM 3400 C CA . ASN A 1 422 ? 13.564 -43.711 -50.821 1.00 73.12 422 ASN A CA 1
ATOM 3401 C C . ASN A 1 422 ? 13.946 -42.278 -51.201 1.00 73.12 422 ASN A C 1
ATOM 3403 O O . ASN A 1 422 ? 14.941 -42.058 -51.877 1.00 73.12 422 ASN A O 1
ATOM 3407 N N . PHE A 1 423 ? 13.177 -41.294 -50.737 1.00 71.69 423 PHE A N 1
ATOM 3408 C CA . PHE A 1 423 ? 13.358 -39.882 -51.095 1.00 71.69 423 PHE A CA 1
ATOM 3409 C C . PHE A 1 423 ? 14.546 -39.180 -50.407 1.00 71.69 423 PHE A C 1
ATOM 3411 O O . PHE A 1 423 ? 14.686 -37.965 -50.546 1.00 71.69 423 PHE A O 1
ATOM 3418 N N . GLU A 1 424 ? 15.419 -39.891 -49.682 1.00 70.81 424 GLU A N 1
ATOM 3419 C CA . GLU A 1 424 ? 16.605 -39.289 -49.048 1.00 70.81 424 GLU A CA 1
ATOM 3420 C C . GLU A 1 424 ? 17.543 -38.622 -50.077 1.00 70.81 424 GLU A C 1
ATOM 3422 O O . GLU A 1 424 ? 18.069 -37.541 -49.820 1.00 70.81 424 GLU A O 1
ATOM 3427 N N . TRP A 1 425 ? 17.669 -39.153 -51.303 1.00 73.00 425 TRP A N 1
ATOM 3428 C CA . TRP A 1 425 ? 18.444 -38.492 -52.375 1.00 73.00 425 TRP A CA 1
ATOM 3429 C C . TRP A 1 425 ? 17.901 -37.092 -52.715 1.00 73.00 425 TRP A C 1
ATOM 3431 O O . TRP A 1 425 ? 18.645 -36.201 -53.136 1.00 73.00 425 TRP A O 1
ATOM 3441 N N . ALA A 1 426 ? 16.605 -36.855 -52.498 1.00 66.50 426 ALA A N 1
ATOM 3442 C CA . ALA A 1 426 ? 15.950 -35.586 -52.788 1.00 66.50 426 ALA A CA 1
ATOM 3443 C C . ALA A 1 426 ? 16.196 -34.523 -51.708 1.00 66.50 426 ALA A C 1
ATOM 3445 O O . ALA A 1 426 ? 15.874 -33.355 -51.937 1.00 66.50 426 ALA A O 1
ATOM 3446 N N . LYS A 1 427 ? 16.753 -34.896 -50.549 1.00 68.25 427 LYS A N 1
ATOM 3447 C CA . LYS A 1 427 ? 17.023 -33.999 -49.412 1.00 68.25 427 LYS A CA 1
ATOM 3448 C C . LYS A 1 427 ? 18.360 -33.266 -49.508 1.00 68.25 427 LYS A C 1
ATOM 3450 O O . LYS A 1 427 ? 18.626 -32.368 -48.711 1.00 68.25 427 LYS A O 1
ATOM 3455 N N . TYR A 1 428 ? 19.167 -33.591 -50.517 1.00 68.75 428 TYR A N 1
ATOM 3456 C CA . TYR A 1 428 ? 20.348 -32.810 -50.865 1.00 68.75 428 TYR A CA 1
ATOM 3457 C C . TYR A 1 428 ? 19.962 -31.522 -51.599 1.00 68.75 428 TYR A C 1
ATOM 3459 O O . TYR A 1 428 ? 19.120 -31.507 -52.511 1.00 68.75 428 TYR A O 1
ATOM 3467 N N . ARG A 1 429 ? 20.594 -30.422 -51.206 1.00 63.97 429 ARG A N 1
ATOM 3468 C CA . ARG A 1 429 ? 20.410 -29.091 -51.780 1.00 63.97 429 ARG A CA 1
ATOM 3469 C C . ARG A 1 429 ? 21.764 -28.419 -51.927 1.00 63.97 429 ARG A C 1
ATOM 3471 O O . ARG A 1 429 ? 22.509 -28.315 -50.961 1.00 63.97 429 ARG A O 1
ATOM 3478 N N . TYR A 1 430 ? 22.068 -27.962 -53.132 1.00 64.62 430 TYR A N 1
ATOM 3479 C CA . TYR A 1 430 ? 23.244 -27.142 -53.385 1.00 64.62 430 TYR A CA 1
ATOM 3480 C C . TYR A 1 430 ? 22.859 -25.668 -53.269 1.00 64.62 430 TYR A C 1
ATOM 3482 O O . TYR A 1 430 ? 21.887 -25.228 -53.884 1.00 64.62 430 TYR A O 1
ATOM 3490 N N . TYR A 1 431 ? 23.622 -24.930 -52.475 1.00 59.72 431 TYR A N 1
ATOM 3491 C CA . TYR A 1 431 ? 23.481 -23.504 -52.244 1.00 59.72 431 TYR A CA 1
ATOM 3492 C C . TYR A 1 431 ? 24.810 -22.820 -52.530 1.00 59.72 431 TYR A C 1
ATOM 3494 O O . TYR A 1 431 ? 25.857 -23.226 -52.035 1.00 59.72 431 TYR A O 1
ATOM 3502 N N . GLY A 1 432 ? 24.760 -21.775 -53.337 1.00 54.12 432 GLY A N 1
ATOM 3503 C CA . GLY A 1 432 ? 25.938 -21.060 -53.797 1.00 54.12 432 GLY A CA 1
ATOM 3504 C C . GLY A 1 432 ? 25.691 -20.525 -55.196 1.00 54.12 432 GLY A C 1
ATOM 3505 O O . GLY A 1 432 ? 25.083 -21.196 -56.031 1.00 54.12 432 GLY A O 1
ATOM 3506 N N . PHE A 1 433 ? 26.122 -19.292 -55.424 1.00 52.00 433 PHE A N 1
ATOM 3507 C CA . PHE A 1 433 ? 26.320 -18.768 -56.767 1.00 52.00 433 PHE A CA 1
ATOM 3508 C C . PHE A 1 433 ? 27.732 -19.196 -57.190 1.00 52.00 433 PHE A C 1
ATOM 3510 O O . PHE A 1 433 ? 28.612 -19.164 -56.324 1.00 52.00 433 PHE A O 1
ATOM 3517 N N . PRO A 1 434 ? 27.998 -19.568 -58.460 1.00 43.25 434 PRO A N 1
ATOM 3518 C CA . PRO A 1 434 ? 29.378 -19.521 -58.946 1.00 43.25 434 PRO A CA 1
ATOM 3519 C C . PRO A 1 434 ? 29.879 -18.129 -58.564 1.00 43.25 434 PRO A C 1
ATOM 3521 O O . PRO A 1 434 ? 29.182 -17.167 -58.878 1.00 43.25 434 PRO A O 1
ATOM 3524 N N . GLY A 1 435 ? 30.920 -18.052 -57.728 1.00 49.28 435 GLY A N 1
ATOM 3525 C CA . GLY A 1 435 ? 31.223 -16.849 -56.953 1.00 49.28 435 GLY A CA 1
ATOM 3526 C C . GLY A 1 435 ? 31.012 -15.588 -57.780 1.00 49.28 435 GLY A C 1
ATOM 3527 O O . GLY A 1 435 ? 31.619 -15.463 -58.840 1.00 49.28 435 GLY A O 1
ATOM 3528 N N . MET A 1 436 ? 30.118 -14.707 -57.318 1.00 46.19 436 MET A N 1
ATOM 3529 C CA . MET A 1 436 ? 29.951 -13.411 -57.956 1.00 46.19 436 MET A CA 1
ATOM 3530 C C . MET A 1 436 ? 31.319 -12.736 -57.942 1.00 46.19 436 MET A C 1
ATOM 3532 O O . MET A 1 436 ? 31.945 -12.639 -56.875 1.00 46.19 436 MET A O 1
ATOM 3536 N N . SER A 1 437 ? 31.790 -12.285 -59.100 1.00 48.09 437 SER A N 1
ATOM 3537 C CA . SER A 1 437 ? 32.900 -11.340 -59.133 1.00 48.09 437 SER A CA 1
ATOM 3538 C C . SER A 1 437 ? 32.548 -10.131 -58.255 1.00 48.09 437 SER A C 1
ATOM 3540 O O . SER A 1 437 ? 31.378 -9.892 -57.939 1.00 48.09 437 SER A O 1
ATOM 3542 N N . ASP A 1 438 ? 33.535 -9.353 -57.820 1.00 53.44 438 ASP A N 1
ATOM 3543 C CA . ASP A 1 438 ? 33.228 -8.163 -57.017 1.00 53.44 438 ASP A CA 1
ATOM 3544 C C . ASP A 1 438 ? 32.309 -7.180 -57.780 1.00 53.44 438 ASP A C 1
ATOM 3546 O O . ASP A 1 438 ? 31.464 -6.543 -57.158 1.00 53.44 438 ASP A O 1
ATOM 3550 N N . GLU A 1 439 ? 32.359 -7.187 -59.119 1.00 52.03 439 GLU A N 1
ATOM 3551 C CA . GLU A 1 439 ? 31.406 -6.503 -60.010 1.00 52.03 439 GLU A CA 1
ATOM 3552 C C . GLU A 1 439 ? 29.981 -7.077 -59.925 1.00 52.03 439 GLU A C 1
ATOM 3554 O O . GLU A 1 439 ? 29.006 -6.333 -59.860 1.00 52.03 439 GLU A O 1
ATOM 3559 N N . GLU A 1 440 ? 29.818 -8.398 -59.887 1.00 54.00 440 GLU A N 1
ATOM 3560 C CA . GLU A 1 440 ? 28.496 -9.026 -59.778 1.00 54.00 440 GLU A CA 1
ATOM 3561 C C . GLU A 1 440 ? 27.882 -8.849 -58.378 1.00 54.00 440 GLU A C 1
ATOM 3563 O O . GLU A 1 440 ? 26.666 -8.680 -58.263 1.00 54.00 440 GLU A O 1
ATOM 3568 N N . LYS A 1 441 ? 28.706 -8.823 -57.317 1.00 56.44 441 LYS A N 1
ATOM 3569 C CA . LYS A 1 441 ? 28.254 -8.497 -55.951 1.00 56.44 441 LYS A CA 1
ATOM 3570 C C . LYS A 1 441 ? 27.774 -7.058 -55.861 1.00 56.44 441 LYS A C 1
ATOM 3572 O O . LYS A 1 441 ? 26.764 -6.805 -55.206 1.00 56.44 441 LYS A O 1
ATOM 3577 N N . GLU A 1 442 ? 28.481 -6.141 -56.515 1.00 67.81 442 GLU A N 1
ATOM 3578 C CA . GLU A 1 442 ? 28.097 -4.735 -56.600 1.00 67.81 442 GLU A CA 1
ATOM 3579 C C . GLU A 1 442 ? 26.760 -4.589 -57.339 1.00 67.81 442 GLU A C 1
ATOM 3581 O O . GLU A 1 442 ? 25.821 -4.032 -56.776 1.00 67.81 442 GLU A O 1
ATOM 3586 N N . ILE A 1 443 ? 26.604 -5.208 -58.516 1.00 67.00 443 ILE A N 1
ATOM 3587 C CA . ILE A 1 443 ? 25.349 -5.182 -59.293 1.00 67.00 443 ILE A CA 1
ATOM 3588 C C . ILE A 1 443 ? 24.177 -5.784 -58.502 1.00 67.00 443 ILE A C 1
ATOM 3590 O O . ILE A 1 443 ? 23.070 -5.240 -58.495 1.00 67.00 443 ILE A O 1
ATOM 3594 N N . PHE A 1 444 ? 24.397 -6.907 -57.814 1.00 67.62 444 PHE A N 1
ATOM 3595 C CA . PHE A 1 444 ? 23.371 -7.546 -56.991 1.00 67.62 444 PHE A CA 1
ATOM 3596 C C . PHE A 1 444 ? 22.986 -6.674 -55.790 1.00 67.62 444 PHE A C 1
ATOM 3598 O O . PHE A 1 444 ? 21.799 -6.464 -55.517 1.00 67.62 444 PHE A O 1
ATOM 3605 N N . ALA A 1 445 ? 23.975 -6.132 -55.079 1.00 70.69 445 ALA A N 1
ATOM 3606 C CA . ALA A 1 445 ? 23.728 -5.231 -53.967 1.00 70.69 445 ALA A CA 1
ATOM 3607 C C . ALA A 1 445 ? 22.986 -3.971 -54.435 1.00 70.69 445 ALA A C 1
ATOM 3609 O O . ALA A 1 445 ? 22.016 -3.578 -53.787 1.00 70.69 445 ALA A O 1
ATOM 3610 N N . GLU A 1 446 ? 23.353 -3.384 -55.579 1.00 77.25 446 GLU A N 1
ATOM 3611 C CA . GLU A 1 446 ? 22.675 -2.217 -56.155 1.00 77.25 446 GLU A CA 1
ATOM 3612 C C . GLU A 1 446 ? 21.212 -2.516 -56.500 1.00 77.25 446 GLU A C 1
ATOM 3614 O O . GLU A 1 446 ? 20.317 -1.748 -56.130 1.00 77.25 446 GLU A O 1
ATOM 3619 N N . ALA A 1 447 ? 20.945 -3.661 -57.136 1.00 73.38 447 ALA A N 1
ATOM 3620 C CA . ALA A 1 447 ? 19.601 -4.058 -57.546 1.00 73.38 447 ALA A CA 1
ATOM 3621 C C . ALA A 1 447 ? 18.654 -4.317 -56.359 1.00 73.38 447 ALA A C 1
ATOM 3623 O O . ALA A 1 447 ? 17.448 -4.074 -56.458 1.00 73.38 447 ALA A O 1
ATOM 3624 N N . HIS A 1 448 ? 19.175 -4.805 -55.229 1.00 76.62 448 HIS A N 1
ATOM 3625 C CA . HIS A 1 448 ? 18.350 -5.256 -54.105 1.00 76.62 448 HIS A CA 1
ATOM 3626 C C . HIS A 1 448 ? 18.326 -4.300 -52.910 1.00 76.62 448 HIS A C 1
ATOM 3628 O O . HIS A 1 448 ? 17.321 -4.259 -52.195 1.00 76.62 448 HIS A O 1
ATOM 3634 N N . PHE A 1 449 ? 19.369 -3.498 -52.693 1.00 83.62 449 PHE A N 1
ATOM 3635 C CA . PHE A 1 449 ? 19.458 -2.599 -51.541 1.00 83.62 449 PHE A CA 1
ATOM 3636 C C . PHE A 1 449 ? 18.341 -1.549 -51.533 1.00 83.62 449 PHE A C 1
ATOM 3638 O O . PHE A 1 449 ? 17.674 -1.367 -50.513 1.00 83.62 449 PHE A O 1
ATOM 3645 N N . GLN A 1 450 ? 18.062 -0.919 -52.680 1.00 83.81 450 GLN A N 1
ATOM 3646 C CA . GLN A 1 450 ? 16.995 0.086 -52.781 1.00 83.81 450 GLN A CA 1
ATOM 3647 C C . GLN A 1 450 ? 15.612 -0.510 -52.514 1.00 83.81 450 GLN A C 1
ATOM 3649 O O . GLN A 1 450 ? 14.811 0.091 -51.800 1.00 83.81 450 GLN A O 1
ATOM 3654 N N . ALA A 1 451 ? 15.348 -1.721 -53.011 1.00 82.88 451 ALA A N 1
ATOM 3655 C CA . ALA A 1 451 ? 14.095 -2.418 -52.741 1.00 82.88 451 ALA A CA 1
ATOM 3656 C C . ALA A 1 451 ? 13.929 -2.722 -51.242 1.00 82.88 451 ALA A C 1
ATOM 3658 O O . ALA A 1 451 ? 12.847 -2.535 -50.689 1.00 82.88 451 ALA A O 1
ATOM 3659 N N . LYS A 1 452 ? 15.001 -3.137 -50.551 1.00 86.00 452 LYS A N 1
ATOM 3660 C CA . LYS A 1 452 ? 14.959 -3.370 -49.099 1.00 86.00 452 LYS A CA 1
ATOM 3661 C C . LYS A 1 452 ? 14.744 -2.085 -48.304 1.00 86.00 452 LYS A C 1
ATOM 3663 O O . LYS A 1 452 ? 13.931 -2.092 -47.384 1.00 86.00 452 LYS A O 1
ATOM 3668 N N . LEU A 1 453 ? 15.376 -0.976 -48.692 1.00 88.06 453 LEU A N 1
ATOM 3669 C CA . LEU A 1 453 ? 15.119 0.327 -48.072 1.00 88.06 453 LEU A CA 1
ATOM 3670 C C . LEU A 1 453 ? 13.680 0.805 -48.294 1.00 88.06 453 LEU A C 1
ATOM 3672 O O . LEU A 1 453 ? 13.049 1.282 -47.355 1.00 88.06 453 LEU A O 1
ATOM 3676 N N . GLN A 1 454 ? 13.142 0.664 -49.508 1.00 88.31 454 GLN A N 1
ATOM 3677 C CA . GLN A 1 454 ? 11.767 1.062 -49.817 1.00 88.31 454 GLN A CA 1
ATOM 3678 C C . GLN A 1 454 ? 10.746 0.226 -49.048 1.00 88.31 454 GLN A C 1
ATOM 3680 O O . GLN A 1 454 ? 9.820 0.790 -48.463 1.00 88.31 454 GLN A O 1
ATOM 3685 N N . ASN A 1 455 ? 10.943 -1.091 -48.994 1.00 86.25 455 ASN A N 1
ATOM 3686 C CA . ASN A 1 455 ? 10.061 -1.980 -48.249 1.00 86.25 455 ASN A CA 1
ATOM 3687 C C . ASN A 1 455 ? 10.158 -1.719 -46.742 1.00 86.25 455 ASN A C 1
ATOM 3689 O O . ASN A 1 455 ? 9.129 -1.615 -46.086 1.00 86.25 455 ASN A O 1
ATOM 3693 N N . GLY A 1 456 ? 11.368 -1.530 -46.202 1.00 88.62 456 GLY A N 1
ATOM 3694 C CA . GLY A 1 456 ? 11.562 -1.147 -44.801 1.00 88.62 456 GLY A CA 1
ATOM 3695 C C . GLY A 1 456 ? 10.908 0.198 -44.471 1.00 88.62 456 GLY A C 1
ATOM 3696 O O . GLY A 1 456 ? 10.239 0.330 -43.453 1.00 88.62 456 GLY A O 1
ATOM 3697 N N . ALA A 1 457 ? 11.009 1.185 -45.365 1.00 89.19 457 ALA A N 1
ATOM 3698 C CA . ALA A 1 457 ? 10.328 2.467 -45.205 1.00 89.19 457 ALA A CA 1
ATOM 3699 C C . ALA A 1 457 ? 8.796 2.353 -45.323 1.00 89.19 457 ALA A C 1
ATOM 3701 O O . ALA A 1 457 ? 8.087 3.119 -44.671 1.00 89.19 457 ALA A O 1
ATOM 3702 N N . SER A 1 458 ? 8.271 1.431 -46.142 1.00 92.31 458 SER A N 1
ATOM 3703 C CA . SER A 1 458 ? 6.827 1.152 -46.201 1.00 92.31 458 SER A CA 1
ATOM 3704 C C . SER A 1 458 ? 6.339 0.505 -44.916 1.00 92.31 458 SER A C 1
ATOM 3706 O O . SER A 1 458 ? 5.437 1.047 -44.283 1.00 92.31 458 SER A O 1
ATOM 3708 N N . ALA A 1 459 ? 7.022 -0.547 -44.462 1.00 88.69 459 ALA A N 1
ATOM 3709 C CA . ALA A 1 459 ? 6.742 -1.207 -43.194 1.00 88.69 459 ALA A CA 1
ATOM 3710 C C . ALA A 1 459 ? 6.780 -0.217 -42.016 1.00 88.69 459 ALA A C 1
ATOM 3712 O O . ALA A 1 459 ? 5.925 -0.262 -41.136 1.00 88.69 459 ALA A O 1
ATOM 3713 N N . PHE A 1 460 ? 7.705 0.751 -42.036 1.00 90.69 460 PHE A N 1
ATOM 3714 C CA . PHE A 1 460 ? 7.792 1.783 -40.999 1.00 90.69 460 PHE A CA 1
ATOM 3715 C C . PHE A 1 460 ? 6.562 2.697 -40.986 1.00 90.69 460 PHE A C 1
ATOM 3717 O O . PHE A 1 460 ? 6.053 3.034 -39.918 1.00 90.69 460 PHE A O 1
ATOM 3724 N N . ARG A 1 461 ? 6.044 3.081 -42.163 1.00 93.19 461 ARG A N 1
ATOM 3725 C CA . ARG A 1 461 ? 4.794 3.856 -42.271 1.00 93.19 461 ARG A CA 1
ATOM 3726 C C . ARG A 1 461 ? 3.574 3.045 -41.836 1.00 93.19 461 ARG A C 1
ATOM 3728 O O . ARG A 1 461 ? 2.645 3.611 -41.271 1.00 93.19 461 ARG A O 1
ATOM 3735 N N . GLU A 1 462 ? 3.600 1.741 -42.082 1.00 91.94 462 GLU A N 1
ATOM 3736 C CA . GLU A 1 462 ? 2.554 0.786 -41.701 1.00 91.94 462 GLU A CA 1
ATOM 3737 C C . GLU A 1 462 ? 2.648 0.357 -40.226 1.00 91.94 462 GLU A C 1
ATOM 3739 O O . GLU A 1 462 ? 1.746 -0.312 -39.729 1.00 91.94 462 GLU A O 1
ATOM 3744 N N . LYS A 1 463 ? 3.696 0.791 -39.505 1.00 92.81 463 LYS A N 1
ATOM 3745 C CA . LYS A 1 463 ? 4.017 0.392 -38.123 1.00 92.81 463 LYS A CA 1
ATOM 3746 C C . LYS A 1 463 ? 4.240 -1.119 -37.953 1.00 92.81 463 LYS A C 1
ATOM 3748 O O . LYS A 1 463 ? 4.128 -1.635 -36.843 1.00 92.81 463 LYS A O 1
ATOM 3753 N N . ASP A 1 464 ? 4.602 -1.823 -39.026 1.00 90.25 464 ASP A N 1
ATOM 3754 C CA . ASP A 1 464 ? 5.045 -3.218 -38.972 1.00 90.25 464 ASP A CA 1
ATOM 3755 C C . ASP A 1 464 ? 6.529 -3.264 -38.586 1.00 90.25 464 ASP A C 1
ATOM 3757 O O . ASP A 1 464 ? 7.433 -3.368 -39.419 1.00 90.25 464 ASP A O 1
ATOM 3761 N N . TRP A 1 465 ? 6.794 -3.116 -37.288 1.00 87.50 465 TRP A N 1
ATOM 3762 C CA . TRP A 1 465 ? 8.151 -2.990 -36.757 1.00 87.50 465 TRP A CA 1
ATOM 3763 C C . TRP A 1 465 ? 9.021 -4.231 -37.003 1.00 87.50 465 TRP A C 1
ATOM 3765 O O . TRP A 1 465 ? 10.234 -4.101 -37.161 1.00 87.50 465 TRP A O 1
ATOM 3775 N N . LEU A 1 466 ? 8.424 -5.425 -37.085 1.00 81.44 466 LEU A N 1
ATOM 3776 C CA . LEU A 1 466 ? 9.154 -6.657 -37.394 1.00 81.44 466 LEU A CA 1
ATOM 3777 C C . LEU A 1 466 ? 9.598 -6.682 -38.859 1.00 81.44 466 LEU A C 1
ATOM 3779 O O . LEU A 1 466 ? 10.757 -6.999 -39.135 1.00 81.44 466 LEU A O 1
ATOM 3783 N N . ALA A 1 467 ? 8.724 -6.293 -39.792 1.00 78.31 467 ALA A N 1
ATOM 3784 C CA . ALA A 1 467 ? 9.089 -6.169 -41.202 1.00 78.31 467 ALA A CA 1
ATOM 3785 C C . ALA A 1 467 ? 10.103 -5.039 -41.444 1.00 78.31 467 ALA A C 1
ATOM 3787 O O . ALA A 1 467 ? 10.993 -5.187 -42.287 1.00 78.31 467 ALA A O 1
ATOM 3788 N N . VAL A 1 468 ? 10.030 -3.941 -40.675 1.00 81.56 468 VAL A N 1
ATOM 3789 C CA . VAL A 1 468 ? 11.076 -2.903 -40.669 1.00 81.56 468 VAL A CA 1
ATOM 3790 C C . VAL A 1 468 ? 12.425 -3.521 -40.332 1.00 81.56 468 VAL A C 1
ATOM 3792 O O . VAL A 1 468 ? 13.373 -3.338 -41.096 1.00 81.56 468 VAL A O 1
ATOM 3795 N N . ILE A 1 469 ? 12.513 -4.259 -39.220 1.00 79.88 469 ILE A N 1
ATOM 3796 C CA . ILE A 1 469 ? 13.764 -4.887 -38.786 1.00 79.88 469 ILE A CA 1
ATOM 3797 C C . ILE A 1 469 ? 14.269 -5.866 -39.849 1.00 79.88 469 ILE A C 1
ATOM 3799 O O . ILE A 1 469 ? 15.402 -5.725 -40.301 1.00 79.88 469 ILE A O 1
ATOM 3803 N N . ASP A 1 470 ? 13.420 -6.775 -40.338 1.00 80.00 470 ASP A N 1
ATOM 3804 C CA . ASP A 1 470 ? 13.800 -7.759 -41.361 1.0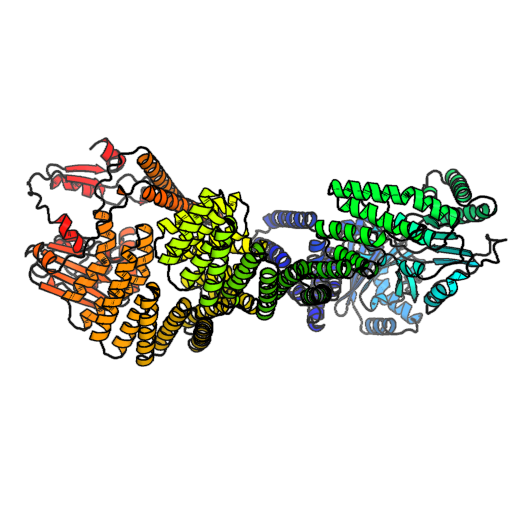0 80.00 470 ASP A CA 1
ATOM 3805 C C . ASP A 1 470 ? 14.366 -7.105 -42.633 1.00 80.00 470 ASP A C 1
ATOM 3807 O O . ASP A 1 470 ? 15.400 -7.523 -43.160 1.00 80.00 470 ASP A O 1
ATOM 3811 N N . HIS A 1 471 ? 13.696 -6.077 -43.153 1.00 79.25 471 HIS A N 1
ATOM 3812 C CA . HIS A 1 471 ? 14.107 -5.431 -44.394 1.00 79.25 471 HIS A CA 1
ATOM 3813 C C . HIS A 1 471 ? 15.351 -4.562 -44.223 1.00 79.25 471 HIS A C 1
ATOM 3815 O O . HIS A 1 471 ? 16.224 -4.569 -45.095 1.00 79.25 471 HIS A O 1
ATOM 3821 N N . LEU A 1 472 ? 15.461 -3.841 -43.111 1.00 83.25 472 LEU A N 1
ATOM 3822 C CA . LEU A 1 472 ? 16.590 -2.954 -42.856 1.00 83.25 472 LEU A CA 1
ATOM 3823 C C . LEU A 1 472 ? 17.854 -3.708 -42.420 1.00 83.25 472 LEU A C 1
ATOM 3825 O O . LEU A 1 472 ? 18.943 -3.321 -42.838 1.00 83.25 472 LEU A O 1
ATOM 3829 N N . GLU A 1 473 ? 17.742 -4.822 -41.690 1.00 82.31 473 GLU A N 1
ATOM 3830 C CA . GLU A 1 473 ? 18.881 -5.718 -41.439 1.00 82.31 473 GLU A CA 1
ATOM 3831 C C . GLU A 1 473 ? 19.404 -6.326 -42.746 1.00 82.31 473 GLU A C 1
ATOM 3833 O O . GLU A 1 473 ? 20.609 -6.312 -42.995 1.00 82.31 473 GLU A O 1
ATOM 3838 N N . LYS A 1 474 ? 18.512 -6.766 -43.646 1.00 78.19 474 LYS A N 1
ATOM 3839 C CA . LYS A 1 474 ? 18.907 -7.229 -44.990 1.00 78.19 474 LYS A CA 1
ATOM 3840 C C . LYS A 1 474 ? 19.580 -6.125 -45.805 1.00 78.19 474 LYS A C 1
ATOM 3842 O O . LYS A 1 474 ? 20.533 -6.400 -46.526 1.00 78.19 474 LYS A O 1
ATOM 3847 N N . ALA A 1 475 ? 19.127 -4.876 -45.686 1.00 80.62 475 ALA A N 1
ATOM 3848 C CA . ALA A 1 475 ? 19.800 -3.745 -46.321 1.00 80.62 475 ALA A CA 1
ATOM 3849 C C . ALA A 1 475 ? 21.220 -3.538 -45.754 1.00 80.62 475 ALA A C 1
ATOM 3851 O O . ALA A 1 475 ? 22.154 -3.341 -46.529 1.00 80.62 475 ALA A O 1
ATOM 3852 N N . LEU A 1 476 ? 21.412 -3.649 -44.433 1.00 81.25 476 LEU A N 1
ATOM 3853 C CA . LEU A 1 476 ? 22.738 -3.564 -43.801 1.00 81.25 476 LEU A CA 1
ATOM 3854 C C . LEU A 1 476 ? 23.684 -4.682 -44.242 1.00 81.25 476 LEU A C 1
ATOM 3856 O O . LEU A 1 476 ? 24.874 -4.426 -44.392 1.00 81.25 476 LEU A O 1
ATOM 3860 N N . VAL A 1 477 ? 23.174 -5.893 -44.485 1.00 79.31 477 VAL A N 1
ATOM 3861 C CA . VAL A 1 477 ? 23.976 -7.007 -45.021 1.00 79.31 477 VAL A CA 1
ATOM 3862 C C . VAL A 1 477 ? 24.481 -6.703 -46.436 1.00 79.31 477 VAL A C 1
ATOM 3864 O O . VAL A 1 477 ? 25.614 -7.042 -46.761 1.00 79.31 477 VAL A O 1
ATOM 3867 N N . LEU A 1 478 ? 23.677 -6.031 -47.267 1.00 76.00 478 LEU A N 1
ATOM 3868 C CA . LEU A 1 478 ? 24.036 -5.680 -48.650 1.00 76.00 478 LEU A CA 1
ATOM 3869 C C . LEU A 1 478 ? 24.949 -4.445 -48.749 1.00 76.00 478 LEU A C 1
ATOM 3871 O O . LEU A 1 478 ? 25.716 -4.306 -49.698 1.00 76.00 478 LEU A O 1
ATOM 3875 N N . GLN A 1 479 ? 24.889 -3.549 -47.765 1.00 79.62 479 GLN A N 1
ATOM 3876 C CA . GLN A 1 479 ? 25.592 -2.266 -47.772 1.00 79.62 479 GLN A CA 1
ATOM 3877 C C . GLN A 1 479 ? 27.123 -2.340 -47.998 1.00 79.62 479 GLN A C 1
ATOM 3879 O O . GLN A 1 479 ? 27.645 -1.470 -48.700 1.00 79.62 479 GLN A O 1
ATOM 3884 N N . PRO A 1 480 ? 27.884 -3.304 -47.431 1.00 78.25 480 PRO A N 1
ATOM 3885 C CA . PRO A 1 480 ? 29.338 -3.361 -47.594 1.00 78.25 480 PRO A CA 1
ATOM 3886 C C . PRO A 1 480 ? 29.800 -3.536 -49.045 1.00 78.25 480 PRO A C 1
ATOM 3888 O O . PRO A 1 480 ? 30.949 -3.206 -49.336 1.00 78.25 480 PRO A O 1
ATOM 3891 N N . PHE A 1 481 ? 28.915 -4.024 -49.921 1.00 77.69 481 PHE A N 1
ATOM 3892 C CA . PHE A 1 481 ? 29.178 -4.316 -51.333 1.00 77.69 481 PHE A CA 1
ATOM 3893 C C . PHE A 1 481 ? 28.837 -3.150 -52.276 1.00 77.69 481 PHE A C 1
ATOM 3895 O O . PHE A 1 481 ? 29.005 -3.284 -53.480 1.00 77.69 481 PHE A O 1
ATOM 3902 N N . LEU A 1 482 ? 28.373 -2.009 -51.749 1.00 75.19 482 LEU A N 1
ATOM 3903 C CA . LEU A 1 482 ? 28.011 -0.823 -52.534 1.00 75.19 482 LEU A CA 1
ATOM 3904 C C . LEU A 1 482 ? 29.123 0.235 -52.552 1.00 75.19 482 LEU A C 1
ATOM 3906 O O . LEU A 1 482 ? 29.736 0.544 -51.519 1.00 75.19 482 LEU A O 1
ATOM 3910 N N . VAL A 1 483 ? 29.310 0.888 -53.702 1.00 61.62 483 VAL A N 1
ATOM 3911 C CA . VAL A 1 483 ? 30.211 2.038 -53.850 1.00 61.62 483 VAL A CA 1
ATOM 3912 C C . VAL A 1 483 ? 29.537 3.303 -53.303 1.00 61.62 483 VAL A C 1
ATOM 3914 O O . VAL A 1 483 ? 28.757 3.977 -53.966 1.00 61.62 483 VAL A O 1
ATOM 3917 N N . GLY A 1 484 ? 29.831 3.631 -52.039 1.00 61.59 484 GLY A N 1
ATOM 3918 C CA . GLY A 1 484 ? 29.307 4.827 -51.359 1.00 61.59 484 GLY A CA 1
ATOM 3919 C C . GLY A 1 484 ? 28.685 4.520 -49.995 1.00 61.59 484 GLY A C 1
ATOM 3920 O O . GLY A 1 484 ? 27.470 4.497 -49.824 1.00 61.59 484 GLY A O 1
ATOM 3921 N N . LYS A 1 485 ? 29.529 4.306 -48.982 1.00 58.94 485 LYS A N 1
ATOM 3922 C CA . LYS A 1 485 ? 29.163 3.801 -47.643 1.00 58.94 485 LYS A CA 1
ATOM 3923 C C . LYS A 1 485 ? 28.499 4.837 -46.710 1.00 58.94 485 LYS A C 1
ATOM 3925 O O . LYS A 1 485 ? 28.964 5.015 -45.589 1.00 58.94 485 LYS A O 1
ATOM 3930 N N . LYS A 1 486 ? 27.436 5.539 -47.124 1.00 59.41 486 LYS A N 1
ATOM 3931 C CA . LYS A 1 486 ? 26.891 6.681 -46.343 1.00 59.41 486 LYS A CA 1
ATOM 3932 C C . LYS A 1 486 ? 25.540 6.476 -45.634 1.00 59.41 486 LYS A C 1
ATOM 3934 O O . LYS A 1 486 ? 25.047 7.425 -45.039 1.00 59.41 486 LYS A O 1
ATOM 3939 N N . MET A 1 487 ? 24.937 5.278 -45.640 1.00 71.44 487 MET A N 1
ATOM 3940 C CA . MET A 1 487 ? 23.585 5.076 -45.062 1.00 71.44 487 MET A CA 1
ATOM 3941 C C . MET A 1 487 ? 23.499 4.233 -43.774 1.00 71.44 487 MET A C 1
ATOM 3943 O O . MET A 1 487 ? 22.440 4.242 -43.151 1.00 71.44 487 MET A O 1
ATOM 3947 N N . ALA A 1 488 ? 24.579 3.571 -43.327 1.00 79.44 488 ALA A N 1
ATOM 3948 C CA . ALA A 1 488 ? 24.570 2.694 -42.137 1.00 79.44 488 ALA A CA 1
ATOM 3949 C C . ALA A 1 488 ? 23.954 3.349 -40.892 1.00 79.44 488 ALA A C 1
ATOM 3951 O O . ALA A 1 488 ? 23.046 2.787 -40.289 1.00 79.44 488 ALA A O 1
ATOM 3952 N N . GLY A 1 489 ? 24.417 4.553 -40.529 1.00 81.81 489 GLY A N 1
ATOM 3953 C CA . GLY A 1 489 ? 23.961 5.248 -39.322 1.00 81.81 489 GLY A CA 1
ATOM 3954 C C . GLY A 1 489 ? 22.449 5.484 -39.308 1.00 81.81 489 GLY A C 1
ATOM 3955 O O . GLY A 1 489 ? 21.790 5.180 -38.319 1.00 81.81 489 GLY A O 1
ATOM 3956 N N . LYS A 1 490 ? 21.876 5.923 -40.437 1.00 84.88 490 LYS A N 1
ATOM 3957 C CA . LYS A 1 490 ? 20.432 6.174 -40.569 1.00 84.88 490 LYS A CA 1
ATOM 3958 C C . LYS A 1 490 ? 19.606 4.885 -40.522 1.00 84.88 490 LYS A C 1
ATOM 3960 O O . LYS A 1 490 ? 18.503 4.872 -39.973 1.00 84.88 490 LYS A O 1
ATOM 3965 N N . ILE A 1 491 ? 20.140 3.796 -41.079 1.00 88.69 491 ILE A N 1
ATOM 3966 C CA . ILE A 1 491 ? 19.498 2.481 -40.996 1.00 88.69 491 ILE A CA 1
ATOM 3967 C C . ILE A 1 491 ? 19.500 1.992 -39.542 1.00 88.69 491 ILE A C 1
ATOM 3969 O O . ILE A 1 491 ? 18.444 1.617 -39.040 1.00 88.69 491 ILE A O 1
ATOM 3973 N N . TYR A 1 492 ? 20.634 2.085 -38.838 1.00 89.69 492 TYR A N 1
ATOM 3974 C CA . TYR A 1 492 ? 20.714 1.726 -37.420 1.00 89.69 492 TYR A CA 1
ATOM 3975 C C . TYR A 1 492 ? 19.804 2.584 -36.537 1.00 89.69 492 TYR A C 1
ATOM 3977 O O . TYR A 1 492 ? 19.129 2.022 -35.689 1.00 89.69 492 TYR A O 1
ATOM 3985 N N . GLN A 1 493 ? 19.689 3.897 -36.769 1.00 89.69 493 GLN A N 1
ATOM 3986 C CA . GLN A 1 493 ? 18.726 4.751 -36.052 1.00 89.69 493 GLN A CA 1
ATOM 3987 C C . GLN A 1 493 ? 17.278 4.268 -36.234 1.00 89.69 493 GLN A C 1
ATOM 3989 O O . GLN A 1 493 ? 16.516 4.175 -35.272 1.00 89.69 493 GLN A O 1
ATOM 3994 N N . THR A 1 494 ? 16.904 3.916 -37.468 1.00 90.81 494 THR A N 1
ATOM 3995 C CA . THR A 1 494 ? 15.555 3.415 -37.777 1.00 90.81 494 THR A CA 1
ATOM 3996 C C . THR A 1 494 ? 15.307 2.046 -37.131 1.00 90.81 494 THR A C 1
ATOM 3998 O O . THR A 1 494 ? 14.226 1.805 -36.596 1.00 90.81 494 THR A O 1
ATOM 4001 N N . LEU A 1 495 ? 16.320 1.171 -37.122 1.00 88.44 495 LEU A N 1
ATOM 4002 C CA . LEU A 1 495 ? 16.292 -0.118 -36.424 1.00 88.44 495 LEU A CA 1
ATOM 4003 C C . LEU A 1 495 ? 16.177 0.047 -34.908 1.00 88.44 495 LEU A C 1
ATOM 4005 O O . LEU A 1 495 ? 15.390 -0.663 -34.287 1.00 88.44 495 LEU A O 1
ATOM 4009 N N . THR A 1 496 ? 16.900 1.001 -34.311 1.00 91.25 496 THR A N 1
ATOM 4010 C CA . THR A 1 496 ? 16.770 1.316 -32.887 1.00 91.25 496 THR A CA 1
ATOM 4011 C C . THR A 1 496 ? 15.332 1.714 -32.559 1.00 91.25 496 THR A C 1
ATOM 4013 O O . THR A 1 496 ? 14.759 1.179 -31.613 1.00 91.25 496 THR A O 1
ATOM 4016 N N . GLN A 1 497 ? 14.723 2.611 -33.343 1.00 92.62 497 GLN A N 1
ATOM 4017 C CA . GLN A 1 497 ? 13.346 3.051 -33.102 1.00 92.62 497 GLN A CA 1
ATOM 4018 C C . GLN A 1 497 ? 12.336 1.906 -33.260 1.00 92.62 497 GLN A C 1
ATOM 4020 O O . GLN A 1 497 ? 11.414 1.787 -32.455 1.00 92.62 497 GLN A O 1
ATOM 4025 N N . ALA A 1 498 ? 12.510 1.052 -34.273 1.00 90.12 498 ALA A N 1
ATOM 4026 C CA . ALA A 1 498 ? 11.653 -0.113 -34.478 1.00 90.12 498 ALA A CA 1
ATOM 4027 C C . ALA A 1 498 ? 11.768 -1.116 -33.317 1.00 90.12 498 ALA A C 1
ATOM 4029 O O . ALA A 1 498 ? 10.750 -1.572 -32.804 1.00 90.12 498 ALA A O 1
ATOM 4030 N N . ALA A 1 499 ? 12.988 -1.403 -32.852 1.00 84.56 499 ALA A N 1
ATOM 4031 C CA . ALA A 1 499 ? 13.222 -2.275 -31.702 1.00 84.56 499 ALA A CA 1
ATOM 4032 C C . ALA A 1 499 ? 12.688 -1.673 -30.390 1.00 84.56 499 ALA A C 1
ATOM 4034 O O . ALA A 1 499 ? 12.099 -2.391 -29.589 1.00 84.56 499 ALA A O 1
ATOM 4035 N N . TYR A 1 500 ? 12.822 -0.355 -30.196 1.00 89.62 500 TYR A N 1
ATOM 4036 C CA . TYR A 1 500 ? 12.236 0.358 -29.057 1.00 89.62 500 TYR A CA 1
ATOM 4037 C C . TYR A 1 500 ? 10.706 0.249 -29.040 1.00 89.62 500 TYR A C 1
ATOM 4039 O O . TYR A 1 500 ? 10.129 -0.039 -27.998 1.00 89.62 500 TYR A O 1
ATOM 4047 N N . ASN A 1 501 ? 10.049 0.428 -30.191 1.00 89.62 501 ASN A N 1
ATOM 4048 C CA . ASN A 1 501 ? 8.591 0.313 -30.309 1.00 89.62 501 ASN A CA 1
ATOM 4049 C C . ASN A 1 501 ? 8.075 -1.129 -30.133 1.00 89.62 501 ASN A C 1
ATOM 4051 O O . ASN A 1 501 ? 6.895 -1.311 -29.851 1.00 89.62 501 ASN A O 1
ATOM 4055 N N . LEU A 1 502 ? 8.937 -2.136 -30.317 1.00 84.75 502 LEU A N 1
ATOM 4056 C CA . LEU A 1 502 ? 8.664 -3.543 -29.993 1.00 84.75 502 LEU A CA 1
ATOM 4057 C C . LEU A 1 502 ? 8.995 -3.903 -28.539 1.00 84.75 502 LEU A C 1
ATOM 4059 O O . LEU A 1 502 ? 8.865 -5.065 -28.169 1.00 84.75 502 LEU A O 1
ATOM 4063 N N . GLU A 1 503 ? 9.475 -2.940 -27.747 1.00 88.50 503 GLU A N 1
ATOM 4064 C CA . GLU A 1 503 ? 9.970 -3.145 -26.381 1.00 88.50 503 GLU A CA 1
ATOM 4065 C C . GLU A 1 503 ? 11.145 -4.150 -26.285 1.00 88.50 503 GLU A C 1
ATOM 4067 O O . GLU A 1 503 ? 11.526 -4.587 -25.200 1.00 88.50 503 GLU A O 1
ATOM 4072 N N . ASP A 1 504 ? 11.812 -4.456 -27.410 1.00 83.69 504 ASP A N 1
ATOM 4073 C CA . ASP A 1 504 ? 13.069 -5.217 -27.456 1.00 83.69 504 ASP A CA 1
ATOM 4074 C C . ASP A 1 504 ? 14.250 -4.272 -27.178 1.00 83.69 504 ASP A C 1
ATOM 4076 O O . ASP A 1 504 ? 15.062 -3.921 -28.046 1.00 83.69 504 ASP A O 1
ATOM 4080 N N . TYR A 1 505 ? 14.328 -3.812 -25.926 1.00 86.56 505 TYR A N 1
ATOM 4081 C CA . TYR A 1 505 ? 15.342 -2.852 -25.486 1.00 86.56 505 TYR A CA 1
ATOM 4082 C C . TYR A 1 505 ? 16.771 -3.393 -25.639 1.00 86.56 505 TYR A C 1
ATOM 4084 O O . TYR A 1 505 ? 17.701 -2.616 -25.851 1.00 86.56 505 TYR A O 1
ATOM 4092 N N . ALA A 1 506 ? 16.967 -4.715 -25.591 1.00 84.31 506 ALA A N 1
ATOM 4093 C CA . ALA A 1 506 ? 18.275 -5.335 -25.784 1.00 84.31 506 ALA A CA 1
ATOM 4094 C C . ALA A 1 506 ? 18.784 -5.143 -27.222 1.00 84.31 506 ALA A C 1
ATOM 4096 O O . ALA A 1 506 ? 19.918 -4.686 -27.414 1.00 84.31 506 ALA A O 1
ATOM 4097 N N . LYS A 1 507 ? 17.945 -5.418 -28.234 1.00 82.12 507 LYS A N 1
ATOM 4098 C CA . LYS A 1 507 ? 18.290 -5.123 -29.633 1.00 82.12 507 LYS A CA 1
ATOM 4099 C C . LYS A 1 507 ? 18.412 -3.632 -29.889 1.00 82.12 507 LYS A C 1
ATOM 4101 O O . LYS A 1 507 ? 19.362 -3.225 -30.555 1.00 82.12 507 LYS A O 1
ATOM 4106 N N . ALA A 1 508 ? 17.526 -2.814 -29.317 1.00 85.81 508 ALA A N 1
ATOM 4107 C CA . ALA A 1 508 ? 17.615 -1.362 -29.440 1.00 85.81 508 ALA A CA 1
ATOM 4108 C C . ALA A 1 508 ? 18.970 -0.839 -28.925 1.00 85.81 508 ALA A C 1
ATOM 4110 O O . ALA A 1 508 ? 19.643 -0.090 -29.627 1.00 85.81 508 ALA A O 1
ATOM 4111 N N . ILE A 1 509 ? 19.447 -1.300 -27.761 1.00 89.00 509 ILE A N 1
ATOM 4112 C CA . ILE A 1 509 ? 20.790 -0.960 -27.252 1.00 89.00 509 ILE A CA 1
ATOM 4113 C C . ILE A 1 509 ? 21.885 -1.440 -28.216 1.00 89.00 509 ILE A C 1
ATOM 4115 O O . ILE A 1 509 ? 22.860 -0.721 -28.450 1.00 89.00 509 ILE A O 1
ATOM 4119 N N . GLY A 1 510 ? 21.736 -2.643 -28.778 1.00 88.88 510 GLY A N 1
ATOM 4120 C CA . GLY A 1 510 ? 22.649 -3.203 -29.775 1.00 88.88 510 GLY A CA 1
ATOM 4121 C C . GLY A 1 510 ? 22.788 -2.317 -31.014 1.00 88.88 510 GLY A C 1
ATOM 4122 O O . GLY A 1 510 ? 23.904 -1.917 -31.351 1.00 88.88 510 GLY A O 1
ATOM 4123 N N . TYR A 1 511 ? 21.669 -1.961 -31.651 1.00 87.94 511 TYR A N 1
ATOM 4124 C CA . TYR A 1 511 ? 21.645 -1.079 -32.821 1.00 87.94 511 TYR A CA 1
ATOM 4125 C C . TYR A 1 511 ? 22.122 0.331 -32.480 1.00 87.94 511 TYR A C 1
ATOM 4127 O O . TYR A 1 511 ? 22.941 0.893 -33.204 1.00 87.94 511 TYR A O 1
ATOM 4135 N N . GLN A 1 512 ? 21.711 0.877 -31.335 1.00 92.75 512 GLN A N 1
ATOM 4136 C CA . GLN A 1 512 ? 22.092 2.226 -30.938 1.00 92.75 512 GLN A CA 1
ATOM 4137 C C . GLN A 1 512 ? 23.602 2.364 -30.699 1.00 92.75 512 GLN A C 1
ATOM 4139 O O . GLN A 1 512 ? 24.197 3.383 -31.050 1.00 92.75 512 GLN A O 1
ATOM 4144 N N . LYS A 1 513 ? 24.274 1.326 -30.188 1.00 91.31 513 LYS A N 1
ATOM 4145 C CA . LYS A 1 513 ? 25.745 1.309 -30.108 1.00 91.31 513 LYS A CA 1
ATOM 4146 C C . LYS A 1 513 ? 26.413 1.371 -31.483 1.00 91.31 513 LYS A C 1
ATOM 4148 O O . LYS A 1 513 ? 27.495 1.946 -31.584 1.00 91.31 513 LYS A O 1
ATOM 4153 N N . GLN A 1 514 ? 25.781 0.822 -32.524 1.00 88.88 514 GLN A N 1
ATOM 4154 C CA . GLN A 1 514 ? 26.273 0.905 -33.905 1.00 88.88 514 GLN A CA 1
ATOM 4155 C C . GLN A 1 514 ? 26.040 2.280 -34.540 1.00 88.88 514 GLN A C 1
ATOM 4157 O O . GLN A 1 514 ? 26.682 2.595 -35.534 1.00 88.88 514 GLN A O 1
ATOM 4162 N N . VAL A 1 515 ? 25.189 3.134 -33.961 1.00 89.06 515 VAL A N 1
ATOM 4163 C CA . VAL A 1 515 ? 25.032 4.528 -34.405 1.00 89.06 515 VAL A CA 1
ATOM 4164 C C . VAL A 1 515 ? 26.269 5.363 -34.031 1.00 89.06 515 VAL A C 1
ATOM 4166 O O . VAL A 1 515 ? 26.737 6.156 -34.843 1.00 89.06 515 VAL A O 1
ATOM 4169 N N . LEU A 1 516 ? 26.877 5.128 -32.857 1.00 87.7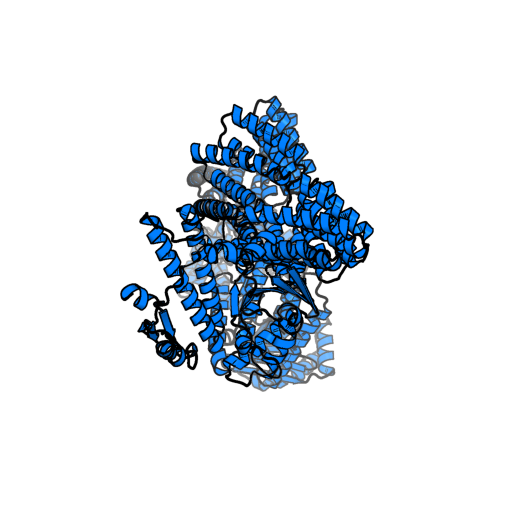5 516 LEU A N 1
ATOM 4170 C CA . LEU A 1 516 ? 27.978 5.951 -32.320 1.00 87.75 516 LEU A CA 1
ATOM 4171 C C . LEU A 1 516 ? 29.185 6.143 -33.266 1.00 87.75 516 LEU A C 1
ATOM 4173 O O . LEU A 1 516 ? 29.667 7.271 -33.370 1.00 87.75 516 LEU A O 1
ATOM 4177 N N . PRO A 1 517 ? 29.716 5.113 -33.963 1.00 84.25 517 PRO A N 1
ATOM 4178 C CA . PRO A 1 517 ? 30.825 5.295 -34.902 1.00 84.25 517 PRO A CA 1
ATOM 4179 C C . PRO A 1 517 ? 30.467 6.165 -36.111 1.00 84.25 517 PRO A C 1
ATOM 4181 O O . PRO A 1 517 ? 31.362 6.786 -36.678 1.00 84.25 517 PRO A O 1
ATOM 4184 N N . HIS A 1 518 ? 29.187 6.210 -36.493 1.00 81.81 518 HIS A N 1
ATOM 4185 C CA . HIS A 1 518 ? 28.684 6.972 -37.638 1.00 81.81 518 HIS A CA 1
ATOM 4186 C C . HIS A 1 518 ? 28.299 8.412 -37.285 1.00 81.81 518 HIS A C 1
ATOM 4188 O O . HIS A 1 518 ? 28.193 9.236 -38.186 1.00 81.81 518 HIS A O 1
ATOM 4194 N N . SER A 1 519 ? 28.137 8.722 -35.999 1.00 82.44 519 SER A N 1
ATOM 4195 C CA . SER A 1 519 ? 27.789 10.065 -35.524 1.00 82.44 519 SER A CA 1
ATOM 4196 C C . SER A 1 519 ? 28.997 10.940 -35.186 1.00 82.44 519 SER A C 1
ATOM 4198 O O . SER A 1 519 ? 28.823 12.096 -34.840 1.00 82.44 519 SER A O 1
ATOM 4200 N N . LYS A 1 520 ? 30.235 10.427 -35.260 1.00 77.19 520 LYS A N 1
ATOM 4201 C CA . LYS A 1 520 ? 31.437 11.158 -34.800 1.00 77.19 520 LYS A CA 1
ATOM 4202 C C . LYS A 1 520 ? 31.737 12.456 -35.555 1.00 77.19 520 LYS A C 1
ATOM 4204 O O . LYS A 1 520 ? 32.497 13.271 -35.045 1.00 77.19 520 LYS A O 1
ATOM 4209 N N . GLU A 1 521 ? 31.221 12.597 -36.772 1.00 78.56 521 GLU A N 1
ATOM 4210 C CA . GLU A 1 521 ? 31.453 13.774 -37.616 1.00 78.56 521 GLU A CA 1
ATOM 4211 C C . GLU A 1 521 ? 30.602 14.979 -37.189 1.00 78.56 521 GLU A C 1
ATOM 4213 O O . GLU A 1 521 ? 30.965 16.107 -37.510 1.00 78.56 521 GLU A O 1
ATOM 4218 N N . ASP A 1 522 ? 29.518 14.747 -36.441 1.00 85.19 522 ASP A N 1
ATOM 4219 C CA . ASP A 1 522 ? 28.587 15.775 -35.984 1.00 85.19 522 ASP A CA 1
ATOM 4220 C C . ASP A 1 522 ? 28.378 15.654 -34.458 1.00 85.19 522 ASP A C 1
ATOM 4222 O O . ASP A 1 522 ? 27.769 14.682 -33.992 1.00 85.19 522 ASP A O 1
ATOM 4226 N N . PRO A 1 523 ? 28.902 16.607 -33.660 1.00 86.56 523 PRO A N 1
ATOM 4227 C CA . PRO A 1 523 ? 28.769 16.592 -32.206 1.00 86.56 523 PRO A CA 1
ATOM 4228 C C . PRO A 1 523 ? 27.318 16.490 -31.720 1.00 86.56 523 PRO A C 1
ATOM 4230 O O . PRO A 1 523 ? 27.061 15.775 -30.752 1.00 86.56 523 PRO A O 1
ATOM 4233 N N . GLU A 1 524 ? 26.365 17.131 -32.399 1.00 87.12 524 GLU A N 1
ATOM 4234 C CA . GLU A 1 524 ? 24.954 17.117 -32.007 1.00 87.12 524 GLU A CA 1
ATOM 4235 C C . GLU A 1 524 ? 24.346 15.724 -32.213 1.00 87.12 524 GLU A C 1
ATOM 4237 O O . GLU A 1 524 ? 23.756 15.151 -31.295 1.00 87.12 524 GLU A O 1
ATOM 4242 N N . VAL A 1 525 ? 24.598 15.106 -33.371 1.00 87.44 525 VAL A N 1
ATOM 4243 C CA . VAL A 1 525 ? 24.131 13.742 -33.681 1.00 87.44 525 VAL A CA 1
ATOM 4244 C C . VAL A 1 525 ? 24.792 12.702 -32.766 1.00 87.44 525 VAL A C 1
ATOM 4246 O O . VAL A 1 525 ? 24.187 11.679 -32.423 1.00 87.44 525 VAL A O 1
ATOM 4249 N N . LEU A 1 526 ? 26.041 12.932 -32.348 1.00 90.94 526 LEU A N 1
ATOM 4250 C CA . LEU A 1 526 ? 26.716 12.090 -31.359 1.00 90.94 526 LEU A CA 1
ATOM 4251 C C . LEU A 1 526 ? 26.071 12.227 -29.975 1.00 90.94 526 LEU A C 1
ATOM 4253 O O . LEU A 1 526 ? 25.848 11.211 -29.310 1.00 90.94 526 LEU A O 1
ATOM 4257 N N . ALA A 1 527 ? 25.764 13.453 -29.551 1.00 92.88 527 ALA A N 1
ATOM 4258 C CA . ALA A 1 527 ? 25.098 13.724 -28.284 1.00 92.88 527 ALA A CA 1
ATOM 4259 C C . ALA A 1 527 ? 23.695 13.101 -28.242 1.00 92.88 527 ALA A C 1
ATOM 4261 O O . ALA A 1 527 ? 23.389 12.394 -27.283 1.00 92.88 527 ALA A O 1
ATOM 4262 N N . GLU A 1 528 ? 22.900 13.235 -29.310 1.00 91.69 528 GLU A N 1
ATOM 4263 C CA . GLU A 1 528 ? 21.580 12.597 -29.425 1.00 91.69 528 GLU A CA 1
ATOM 4264 C C . GLU A 1 528 ? 21.682 11.069 -29.346 1.00 91.69 528 GLU A C 1
ATOM 4266 O O . GLU A 1 528 ? 20.900 10.404 -28.657 1.00 91.69 528 GLU A O 1
ATOM 4271 N N . ALA A 1 529 ? 22.690 10.486 -30.004 1.00 91.62 529 ALA A N 1
ATOM 4272 C CA . ALA A 1 529 ? 22.888 9.044 -29.977 1.00 91.62 529 ALA A CA 1
ATOM 4273 C C . ALA A 1 529 ? 23.224 8.524 -28.566 1.00 91.62 529 ALA A C 1
ATOM 4275 O O . ALA A 1 529 ? 22.731 7.463 -28.163 1.00 91.62 529 ALA A O 1
ATOM 4276 N N . LEU A 1 530 ? 24.039 9.272 -27.813 1.00 95.38 530 LEU A N 1
ATOM 4277 C CA . LEU A 1 530 ? 24.382 8.988 -26.416 1.00 95.38 530 LEU A CA 1
ATOM 4278 C C . LEU A 1 530 ? 23.188 9.221 -25.480 1.00 95.38 530 LEU A C 1
ATOM 4280 O O . LEU A 1 530 ? 22.933 8.390 -24.609 1.00 95.38 530 LEU A O 1
ATOM 4284 N N . TYR A 1 531 ? 22.429 10.296 -25.687 1.00 95.81 531 TYR A N 1
ATOM 4285 C CA . TYR A 1 531 ? 21.210 10.604 -24.941 1.00 95.81 531 TYR A CA 1
ATOM 4286 C C . TYR A 1 531 ? 20.202 9.451 -25.036 1.00 95.81 531 TYR A C 1
ATOM 4288 O O . TYR A 1 531 ? 19.728 8.943 -24.016 1.00 95.81 531 TYR A O 1
ATOM 4296 N N . PHE A 1 532 ? 19.964 8.942 -26.248 1.00 94.88 532 PHE A N 1
ATOM 4297 C CA . PHE A 1 532 ? 19.043 7.828 -26.459 1.00 94.88 532 PHE A CA 1
ATOM 4298 C C . PHE A 1 532 ? 19.547 6.506 -25.852 1.00 94.88 532 PHE A C 1
ATOM 4300 O O . PHE A 1 532 ? 18.749 5.735 -25.320 1.00 94.88 532 PHE A O 1
ATOM 4307 N N . LEU A 1 533 ? 20.867 6.250 -25.834 1.00 95.19 533 LEU A N 1
ATOM 4308 C CA . LEU A 1 533 ? 21.432 5.137 -25.046 1.00 95.19 533 LEU A CA 1
ATOM 4309 C C . LEU A 1 533 ? 21.123 5.288 -23.557 1.00 95.19 533 LEU A C 1
ATOM 4311 O O . LEU A 1 533 ? 20.786 4.301 -22.907 1.00 95.19 533 LEU A O 1
ATOM 4315 N N . GLY A 1 534 ? 21.215 6.511 -23.034 1.00 95.25 534 GLY A N 1
ATOM 4316 C CA . GLY A 1 534 ? 20.820 6.846 -21.670 1.00 95.25 534 GLY A CA 1
ATOM 4317 C C . GLY A 1 534 ? 19.384 6.421 -21.358 1.00 95.25 534 GLY A C 1
ATOM 4318 O O . GLY A 1 534 ? 19.146 5.692 -20.394 1.00 95.25 534 GLY A O 1
ATOM 4319 N N . ILE A 1 535 ? 18.438 6.794 -22.227 1.00 95.00 535 ILE A N 1
ATOM 4320 C CA . ILE A 1 535 ? 17.025 6.395 -22.117 1.00 95.00 535 ILE A CA 1
ATOM 4321 C C . ILE A 1 535 ? 16.875 4.872 -22.161 1.00 95.00 535 ILE A C 1
ATOM 4323 O O . ILE A 1 535 ? 16.203 4.296 -21.306 1.00 95.00 535 ILE A O 1
ATOM 4327 N N . LEU A 1 536 ? 17.500 4.205 -23.134 1.00 94.19 536 LEU A N 1
ATOM 4328 C CA . LEU A 1 536 ? 17.395 2.755 -23.301 1.00 94.19 536 LEU A CA 1
ATOM 4329 C C . LEU A 1 536 ? 17.902 1.995 -22.070 1.00 94.19 536 LEU A C 1
ATOM 4331 O O . LEU A 1 536 ? 17.224 1.091 -21.583 1.00 94.19 536 LEU A O 1
ATOM 4335 N N . TYR A 1 537 ? 19.050 2.392 -21.514 1.00 93.12 537 TYR A N 1
ATOM 4336 C CA . TYR A 1 537 ? 19.543 1.789 -20.278 1.00 93.12 537 TYR A CA 1
ATOM 4337 C C . TYR A 1 537 ? 18.620 2.063 -19.092 1.00 93.12 537 TYR A C 1
ATOM 4339 O O . TYR A 1 537 ? 18.415 1.160 -18.279 1.00 93.12 537 TYR A O 1
ATOM 4347 N N . SER A 1 538 ? 18.005 3.250 -19.024 1.00 92.19 538 SER A N 1
ATOM 4348 C CA . SER A 1 538 ? 16.998 3.548 -18.003 1.00 92.19 538 SER A CA 1
ATOM 4349 C C . SER A 1 538 ? 15.764 2.652 -18.121 1.00 92.19 538 SER A C 1
ATOM 4351 O O . SER A 1 538 ? 15.215 2.281 -17.089 1.00 92.19 538 SER A O 1
ATOM 4353 N N . ARG A 1 539 ? 15.322 2.292 -19.336 1.00 88.88 539 ARG A N 1
ATOM 4354 C CA . ARG A 1 539 ? 14.196 1.358 -19.549 1.00 88.88 539 ARG A CA 1
ATOM 4355 C C . ARG A 1 539 ? 14.517 -0.062 -19.096 1.00 88.88 539 ARG A C 1
ATOM 4357 O O . ARG A 1 539 ? 13.630 -0.763 -18.636 1.00 88.88 539 ARG A O 1
ATOM 4364 N N . THR A 1 540 ? 15.785 -0.459 -19.178 1.00 85.88 540 THR A N 1
ATOM 4365 C CA . THR A 1 540 ? 16.282 -1.738 -18.639 1.00 85.88 540 THR A CA 1
ATOM 4366 C C . THR A 1 540 ? 16.677 -1.671 -17.157 1.00 85.88 540 THR A C 1
ATOM 4368 O O . THR A 1 540 ? 17.354 -2.575 -16.674 1.00 85.88 540 THR A O 1
ATOM 4371 N N . GLU A 1 541 ? 16.346 -0.575 -16.461 1.00 86.38 541 GLU A N 1
ATOM 4372 C CA . GLU A 1 541 ? 16.720 -0.295 -15.061 1.00 86.38 541 GLU A CA 1
ATOM 4373 C C . GLU A 1 541 ? 18.235 -0.344 -14.772 1.00 86.38 541 GLU A C 1
ATOM 4375 O O . GLU A 1 541 ? 18.686 -0.408 -13.628 1.00 86.38 541 GLU A O 1
ATOM 4380 N N . ASN A 1 542 ? 19.070 -0.240 -15.809 1.00 90.75 542 ASN A N 1
ATOM 4381 C CA . ASN A 1 542 ? 20.516 -0.107 -15.680 1.00 90.75 542 ASN A CA 1
ATOM 4382 C C . ASN A 1 542 ? 20.880 1.372 -15.488 1.00 90.75 542 ASN A C 1
ATOM 4384 O O . ASN A 1 542 ? 21.487 2.015 -16.351 1.00 90.75 542 ASN A O 1
ATOM 4388 N N . PHE A 1 543 ? 20.481 1.915 -14.338 1.00 91.38 543 PHE A N 1
ATOM 4389 C CA . PHE A 1 543 ? 20.669 3.324 -13.999 1.00 91.38 543 PHE A CA 1
ATOM 4390 C C . PHE A 1 543 ? 22.133 3.798 -14.045 1.00 91.38 543 PHE A C 1
ATOM 4392 O O . PHE A 1 543 ? 22.359 4.880 -14.583 1.00 91.38 543 PHE A O 1
ATOM 4399 N N . PRO A 1 544 ? 23.151 3.025 -13.599 1.00 94.62 544 PRO A N 1
ATOM 4400 C CA . PRO A 1 544 ? 24.545 3.463 -13.703 1.00 94.62 544 PRO A CA 1
ATOM 4401 C C . PRO A 1 544 ? 24.977 3.744 -15.146 1.00 94.62 544 PRO A C 1
ATOM 4403 O O . PRO A 1 544 ? 25.602 4.768 -15.416 1.00 94.62 544 PRO A O 1
ATOM 4406 N N . SER A 1 545 ? 24.597 2.870 -16.085 1.00 93.38 545 SER A N 1
ATOM 4407 C CA . SER A 1 545 ? 24.897 3.087 -17.505 1.00 93.38 545 SER A CA 1
ATOM 4408 C C . SER A 1 545 ? 24.078 4.251 -18.060 1.00 93.38 545 SER A C 1
ATOM 4410 O O . SER A 1 545 ? 24.612 5.077 -18.795 1.00 93.38 545 SER A O 1
ATOM 4412 N N . ALA A 1 546 ? 22.798 4.354 -17.686 1.00 96.69 546 ALA A N 1
ATOM 4413 C CA . ALA A 1 546 ? 21.932 5.451 -18.111 1.00 96.69 546 ALA A CA 1
ATOM 4414 C C . ALA A 1 546 ? 22.525 6.821 -17.744 1.00 96.69 546 ALA A C 1
ATOM 4416 O O . ALA A 1 546 ? 22.690 7.677 -18.614 1.00 96.69 546 ALA A O 1
ATOM 4417 N N . VAL A 1 547 ? 22.926 6.988 -16.480 1.00 96.31 547 VAL A N 1
ATOM 4418 C CA . VAL A 1 547 ? 23.577 8.200 -15.967 1.00 96.31 547 VAL A CA 1
ATOM 4419 C C . VAL A 1 547 ? 24.887 8.477 -16.706 1.00 96.31 547 VAL A C 1
ATOM 4421 O O . VAL A 1 547 ? 25.108 9.605 -17.141 1.00 96.31 547 VAL A O 1
ATOM 4424 N N . GLU A 1 548 ? 25.733 7.463 -16.923 1.00 96.25 548 GLU A N 1
ATOM 4425 C CA . GLU A 1 548 ? 27.003 7.629 -17.642 1.00 96.25 548 GLU A CA 1
ATOM 4426 C C . GLU A 1 548 ? 26.799 8.180 -19.065 1.00 96.25 548 GLU A C 1
ATOM 4428 O O . GLU A 1 548 ? 27.489 9.117 -19.480 1.00 96.25 548 GLU A O 1
ATOM 4433 N N . TYR A 1 549 ? 25.863 7.608 -19.830 1.00 97.06 549 TYR A N 1
ATOM 4434 C CA . TYR A 1 549 ? 25.598 8.040 -21.204 1.00 97.06 549 TYR A CA 1
ATOM 4435 C C . TYR A 1 549 ? 24.919 9.414 -21.262 1.00 97.06 549 TYR A C 1
ATOM 4437 O O . TYR A 1 549 ? 25.319 10.235 -22.090 1.00 97.06 549 TYR A O 1
ATOM 4445 N N . LEU A 1 550 ? 23.990 9.715 -20.346 1.00 97.19 550 LEU A N 1
ATOM 4446 C CA . LEU A 1 550 ? 23.386 11.049 -20.234 1.00 97.19 550 LEU A CA 1
ATOM 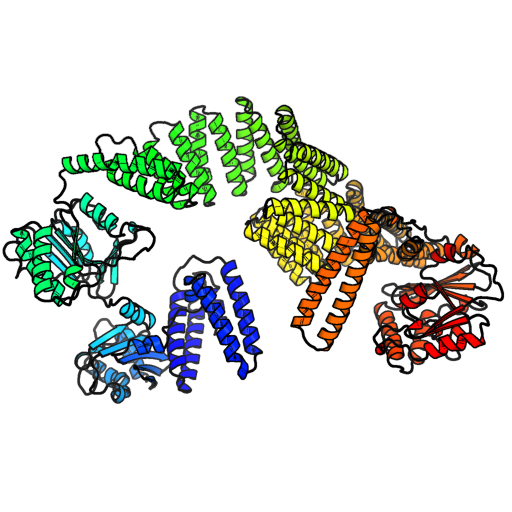4447 C C . LEU A 1 550 ? 24.429 12.115 -19.876 1.00 97.19 550 LEU A C 1
ATOM 4449 O O . LEU A 1 550 ? 24.460 13.166 -20.503 1.00 97.19 550 LEU A O 1
ATOM 4453 N N . GLN A 1 551 ? 25.355 11.838 -18.953 1.00 97.00 551 GLN A N 1
ATOM 4454 C CA . GLN A 1 551 ? 26.452 12.758 -18.617 1.00 97.00 551 GLN A CA 1
ATOM 4455 C C . GLN A 1 551 ? 27.439 12.974 -19.774 1.00 97.00 551 GLN A C 1
ATOM 4457 O O . GLN A 1 551 ? 28.070 14.028 -19.870 1.00 97.00 551 GLN A O 1
ATOM 4462 N N . LYS A 1 552 ? 27.621 11.986 -20.661 1.00 96.12 552 LYS A N 1
ATOM 4463 C CA . LYS A 1 552 ? 28.399 12.176 -21.897 1.00 96.12 552 LYS A CA 1
ATOM 4464 C C . LYS A 1 552 ? 27.663 13.077 -22.887 1.00 96.12 552 LYS A C 1
ATOM 4466 O O . LYS A 1 552 ? 28.301 13.969 -23.430 1.00 96.12 552 LYS A O 1
ATOM 4471 N N . ALA A 1 553 ? 26.360 12.870 -23.085 1.00 96.25 553 ALA A N 1
ATOM 4472 C CA . ALA A 1 553 ? 25.543 13.720 -23.951 1.00 96.25 553 ALA A CA 1
ATOM 4473 C C . ALA A 1 553 ? 25.504 15.172 -23.445 1.00 96.25 553 ALA A C 1
ATOM 4475 O O . ALA A 1 553 ? 25.789 16.089 -24.208 1.00 96.25 553 ALA A O 1
ATOM 4476 N N . LEU A 1 554 ? 25.265 15.365 -22.141 1.00 96.94 554 LEU A N 1
ATOM 4477 C CA . LEU A 1 554 ? 25.253 16.673 -21.479 1.00 96.94 554 LEU A CA 1
ATOM 4478 C C . LEU A 1 554 ? 26.528 17.479 -21.740 1.00 96.94 554 LEU A C 1
ATOM 4480 O O . LEU A 1 554 ? 26.435 18.632 -22.137 1.00 96.94 554 LEU A O 1
ATOM 4484 N N . ARG A 1 555 ? 27.709 16.864 -21.584 1.00 96.12 555 ARG A N 1
ATOM 4485 C CA . ARG A 1 555 ? 28.991 17.541 -21.848 1.00 96.12 555 ARG A CA 1
ATOM 4486 C C . ARG A 1 555 ? 29.103 18.052 -23.280 1.00 96.12 555 ARG A C 1
ATOM 4488 O O . ARG A 1 555 ? 29.598 19.149 -23.487 1.00 96.12 555 ARG A O 1
ATOM 4495 N N . ILE A 1 556 ? 28.639 17.273 -24.256 1.00 95.25 556 ILE A N 1
ATOM 4496 C CA . ILE A 1 556 ? 28.700 17.682 -25.663 1.00 95.25 556 ILE A CA 1
ATOM 4497 C C . ILE A 1 556 ? 27.706 18.817 -25.931 1.00 95.25 556 ILE A C 1
ATOM 4499 O O . ILE A 1 556 ? 28.076 19.791 -26.581 1.00 95.25 556 ILE A O 1
ATOM 4503 N N . TYR A 1 557 ? 26.476 18.732 -25.413 1.00 96.12 557 TYR A N 1
ATOM 4504 C CA . TYR A 1 557 ? 25.501 19.821 -25.548 1.00 96.12 557 TYR A CA 1
ATOM 4505 C C . TYR A 1 557 ? 25.983 21.117 -24.881 1.00 96.12 557 TYR A C 1
ATOM 4507 O O . TYR A 1 557 ? 25.793 22.190 -25.444 1.00 96.12 557 TYR A O 1
ATOM 4515 N N . GLU A 1 558 ? 26.655 21.019 -23.730 1.00 94.12 558 GLU A N 1
ATOM 4516 C CA . GLU A 1 558 ? 27.246 22.158 -23.019 1.00 94.12 558 GLU A CA 1
ATOM 4517 C C . GLU A 1 558 ? 28.413 22.779 -23.805 1.00 94.12 558 GLU A C 1
ATOM 4519 O O . GLU A 1 558 ? 28.423 23.984 -24.030 1.00 94.12 558 GLU A O 1
ATOM 4524 N N . GLU A 1 559 ? 29.360 21.968 -24.296 1.00 94.62 559 GLU A N 1
ATOM 4525 C CA . GLU A 1 559 ? 30.514 22.432 -25.088 1.00 94.62 559 GLU A CA 1
ATOM 4526 C C . GLU A 1 559 ? 30.121 23.110 -26.413 1.00 94.62 559 GLU A C 1
ATOM 4528 O O . GLU A 1 559 ? 30.886 23.925 -26.929 1.00 94.62 559 GLU A O 1
ATOM 4533 N N . ASN A 1 560 ? 28.954 22.768 -26.970 1.00 92.50 560 ASN A N 1
ATOM 4534 C CA . ASN A 1 560 ? 28.453 23.302 -28.242 1.00 92.50 560 ASN A CA 1
ATOM 4535 C C . ASN A 1 560 ? 27.313 24.324 -28.066 1.00 92.50 560 ASN A C 1
ATOM 4537 O O . ASN A 1 560 ? 26.714 24.721 -29.061 1.00 92.50 560 ASN A O 1
ATOM 4541 N N . GLU A 1 561 ? 27.011 24.743 -26.831 1.00 92.06 561 GLU A N 1
ATOM 4542 C CA . GLU A 1 561 ? 25.976 25.743 -26.511 1.00 92.06 561 GLU A CA 1
ATOM 4543 C C . GLU A 1 561 ? 24.564 25.385 -27.045 1.00 92.06 561 GLU A C 1
ATOM 4545 O O . GLU A 1 561 ? 23.765 26.258 -27.385 1.00 92.06 561 GLU A O 1
ATOM 4550 N N . ILE A 1 562 ? 24.221 24.090 -27.093 1.00 93.50 562 ILE A N 1
ATOM 4551 C CA . ILE A 1 562 ? 22.906 23.589 -27.542 1.00 93.50 562 ILE A CA 1
ATOM 4552 C C . ILE A 1 562 ? 21.955 23.527 -26.337 1.00 93.50 562 ILE A C 1
ATOM 4554 O O . ILE A 1 562 ? 21.728 22.474 -25.733 1.00 93.50 562 ILE A O 1
ATOM 4558 N N . LEU A 1 563 ? 21.466 24.697 -25.926 1.00 93.06 563 LEU A N 1
ATOM 4559 C CA . LEU A 1 563 ? 20.811 24.900 -24.628 1.00 93.06 563 LEU A CA 1
ATOM 4560 C C . LEU A 1 563 ? 19.462 24.175 -24.466 1.00 93.06 563 LEU A C 1
ATOM 4562 O O . LEU A 1 563 ? 19.169 23.676 -23.379 1.00 93.06 563 LEU A O 1
ATOM 4566 N N . ASP A 1 564 ? 18.652 24.063 -25.518 1.00 92.12 564 ASP A N 1
ATOM 4567 C CA . ASP A 1 564 ? 17.358 23.365 -25.487 1.00 92.12 564 ASP A CA 1
ATOM 4568 C C . ASP A 1 564 ? 17.534 21.860 -25.207 1.00 92.12 564 ASP A C 1
ATOM 4570 O O . ASP A 1 564 ? 16.933 21.309 -24.277 1.00 92.12 564 ASP A O 1
ATOM 4574 N N . ARG A 1 565 ? 18.448 21.205 -25.934 1.00 93.81 565 ARG A N 1
ATOM 4575 C CA . ARG A 1 565 ? 18.804 19.793 -25.718 1.00 93.81 565 ARG A CA 1
ATOM 4576 C C . ARG A 1 565 ? 19.538 19.562 -24.408 1.00 93.81 565 ARG A C 1
ATOM 4578 O O . ARG A 1 565 ? 19.349 18.517 -23.775 1.00 93.81 565 ARG A O 1
ATOM 4585 N N . LEU A 1 566 ? 20.346 20.528 -23.970 1.00 96.06 566 LEU A N 1
ATOM 4586 C CA . LEU A 1 566 ? 21.003 20.490 -22.666 1.00 96.06 566 LEU A CA 1
ATOM 4587 C C . LEU A 1 566 ? 19.964 20.477 -21.534 1.00 96.06 566 LEU A C 1
ATOM 4589 O O . LEU A 1 566 ? 20.037 19.629 -20.640 1.00 96.06 566 LEU A O 1
ATOM 4593 N N . ALA A 1 567 ? 18.957 21.355 -21.599 1.00 96.00 567 ALA A N 1
ATOM 4594 C CA . ALA A 1 567 ? 17.874 21.412 -20.621 1.00 96.00 567 ALA A CA 1
ATOM 4595 C C . ALA A 1 567 ? 17.045 20.115 -20.593 1.00 96.00 567 ALA A C 1
ATOM 4597 O O . ALA A 1 567 ? 16.784 19.579 -19.509 1.00 96.00 567 ALA A O 1
ATOM 4598 N N . GLU A 1 568 ? 16.674 19.575 -21.759 1.00 95.56 568 GLU A N 1
ATOM 4599 C CA . GLU A 1 568 ? 15.955 18.295 -21.895 1.00 95.56 568 GLU A CA 1
ATOM 4600 C C . GLU A 1 568 ? 16.769 17.115 -21.333 1.00 95.56 568 GLU A C 1
ATOM 4602 O O . GLU A 1 568 ? 16.246 16.246 -20.623 1.00 95.56 568 GLU A O 1
ATOM 4607 N N . SER A 1 569 ? 18.077 17.106 -21.588 1.00 95.69 569 SER A N 1
ATOM 4608 C CA . SER A 1 569 ? 18.991 16.077 -21.094 1.00 95.69 569 SER A CA 1
ATOM 4609 C C . SER A 1 569 ? 19.144 16.123 -19.575 1.00 95.69 569 SER A C 1
ATOM 4611 O O . SER A 1 569 ? 19.123 15.072 -18.931 1.00 95.69 569 SER A O 1
ATOM 4613 N N . TYR A 1 570 ? 19.221 17.316 -18.975 1.00 98.12 570 TYR A N 1
ATOM 4614 C CA . TYR A 1 570 ? 19.225 17.469 -17.518 1.00 98.12 570 TYR A CA 1
ATOM 4615 C C . TYR A 1 570 ? 17.891 17.042 -16.903 1.00 98.12 570 TYR A C 1
ATOM 4617 O O . TYR A 1 570 ? 17.877 16.353 -15.885 1.00 98.12 570 TYR A O 1
ATOM 4625 N N . SER A 1 571 ? 16.772 17.381 -17.545 1.00 97.12 571 SER A N 1
ATOM 4626 C CA . SER A 1 571 ? 15.436 16.936 -17.137 1.00 97.12 571 SER A CA 1
ATOM 4627 C C . SER A 1 571 ? 15.331 15.403 -17.147 1.00 97.12 571 SER A C 1
ATOM 4629 O O . SER A 1 571 ? 14.863 14.783 -16.192 1.00 97.12 571 SER A O 1
ATOM 4631 N N . THR A 1 572 ? 15.846 14.762 -18.196 1.00 97.12 572 THR A N 1
ATOM 4632 C CA . THR A 1 572 ? 15.873 13.298 -18.320 1.00 97.12 572 THR A CA 1
ATOM 4633 C C . THR A 1 572 ? 16.787 12.664 -17.276 1.00 97.12 572 THR A C 1
ATOM 4635 O O . THR A 1 572 ? 16.385 11.705 -16.620 1.00 97.12 572 THR A O 1
ATOM 4638 N N . LEU A 1 573 ? 17.982 13.222 -17.058 1.00 97.50 573 LEU A N 1
ATOM 4639 C CA . LEU A 1 573 ? 18.885 12.780 -15.995 1.00 97.50 573 LEU A CA 1
ATOM 4640 C C . LEU A 1 573 ? 18.212 12.883 -14.624 1.00 97.50 573 LEU A C 1
ATOM 4642 O O . LEU A 1 573 ? 18.311 11.949 -13.837 1.00 97.50 573 LEU A O 1
ATOM 4646 N N . GLY A 1 574 ? 17.472 13.961 -14.362 1.00 96.19 574 GLY A N 1
ATOM 4647 C CA . GLY A 1 574 ? 16.712 14.114 -13.126 1.00 96.19 574 GLY A CA 1
ATOM 4648 C C . GLY A 1 574 ? 15.683 13.001 -12.911 1.00 96.19 574 GLY A C 1
ATOM 4649 O O . GLY A 1 574 ? 15.592 12.466 -11.809 1.00 96.19 574 GLY A O 1
ATOM 4650 N N . ILE A 1 575 ? 14.962 12.587 -13.962 1.00 94.62 575 ILE A N 1
ATOM 4651 C CA . ILE A 1 575 ? 14.038 11.439 -13.900 1.00 94.62 575 ILE A CA 1
ATOM 4652 C C . ILE A 1 575 ? 14.796 10.133 -13.627 1.00 94.62 575 ILE A C 1
ATOM 4654 O O . ILE A 1 575 ? 14.365 9.335 -12.797 1.00 94.62 575 ILE A O 1
ATOM 4658 N N . VAL A 1 576 ? 15.914 9.903 -14.321 1.00 94.75 576 VAL A N 1
ATOM 4659 C CA . VAL A 1 576 ? 16.729 8.687 -14.158 1.00 94.75 576 VAL A CA 1
ATOM 4660 C C . VAL A 1 576 ? 17.280 8.584 -12.737 1.00 94.75 576 VAL A C 1
ATOM 4662 O O . VAL A 1 576 ? 17.166 7.529 -12.121 1.00 94.75 576 VAL A O 1
ATOM 4665 N N . GLU A 1 577 ? 17.817 9.675 -12.194 1.00 92.75 577 GLU A N 1
ATOM 4666 C CA . GLU A 1 577 ? 18.324 9.750 -10.819 1.00 92.75 577 GLU A CA 1
ATOM 4667 C C . GLU A 1 577 ? 17.192 9.595 -9.790 1.00 92.75 577 GLU A C 1
ATOM 4669 O O . GLU A 1 577 ? 17.362 8.921 -8.773 1.00 92.75 577 GLU A O 1
ATOM 4674 N N . GLU A 1 578 ? 15.995 10.138 -10.060 1.00 88.69 578 GLU A N 1
ATOM 4675 C CA . GLU A 1 578 ? 14.829 9.905 -9.202 1.00 88.69 578 GLU A CA 1
ATOM 4676 C C . GLU A 1 578 ? 14.446 8.418 -9.170 1.00 88.69 578 GLU A C 1
ATOM 4678 O O . GLU A 1 578 ? 14.227 7.867 -8.088 1.00 88.69 578 GLU A O 1
ATOM 4683 N N . ASN A 1 579 ? 14.401 7.762 -10.332 1.00 85.75 579 ASN A N 1
ATOM 4684 C CA . ASN A 1 579 ? 14.108 6.331 -10.449 1.00 85.75 579 ASN A CA 1
ATOM 4685 C C . ASN A 1 579 ? 15.212 5.465 -9.817 1.00 85.75 579 ASN A C 1
ATOM 4687 O O . ASN A 1 579 ? 14.918 4.428 -9.228 1.00 85.75 579 ASN A O 1
ATOM 4691 N N . ALA A 1 580 ? 16.463 5.930 -9.855 1.00 85.06 580 ALA A N 1
ATOM 4692 C CA . ALA A 1 580 ? 17.597 5.335 -9.148 1.00 85.06 580 ALA A CA 1
ATOM 4693 C C . ALA A 1 580 ? 17.591 5.613 -7.628 1.00 85.06 580 ALA A C 1
ATOM 4695 O O . ALA A 1 580 ? 18.472 5.140 -6.903 1.00 85.06 580 ALA A O 1
ATOM 4696 N N . LEU A 1 581 ? 16.596 6.355 -7.125 1.00 84.12 581 LEU A N 1
ATOM 4697 C CA . LEU A 1 581 ? 16.440 6.741 -5.720 1.00 84.12 581 LEU A CA 1
ATOM 4698 C C . LEU A 1 581 ? 17.601 7.615 -5.196 1.00 84.12 581 LEU A C 1
ATOM 4700 O O . LEU A 1 581 ? 17.954 7.552 -4.006 1.00 84.12 581 LEU A O 1
ATOM 4704 N N . ASP A 1 582 ? 18.195 8.424 -6.078 1.00 87.56 582 ASP A N 1
ATOM 4705 C CA . ASP A 1 582 ? 19.173 9.476 -5.779 1.00 87.56 582 ASP A CA 1
ATOM 4706 C C . ASP A 1 582 ? 18.528 10.863 -5.943 1.00 87.56 582 ASP A C 1
ATOM 4708 O O . ASP A 1 582 ? 18.706 11.600 -6.914 1.00 87.56 582 ASP A O 1
ATOM 4712 N N . TYR A 1 583 ? 17.718 11.224 -4.949 1.00 86.75 583 TYR A N 1
ATOM 4713 C CA . TYR A 1 583 ? 16.929 12.455 -4.980 1.00 86.75 583 TYR A CA 1
ATOM 4714 C C . TYR A 1 583 ? 17.780 13.731 -4.938 1.00 86.75 583 TYR A C 1
ATOM 4716 O O . TYR A 1 583 ? 17.334 14.772 -5.419 1.00 86.75 583 TYR A O 1
ATOM 4724 N N . ASP A 1 584 ? 18.989 13.672 -4.375 1.00 88.31 584 ASP A N 1
ATOM 4725 C CA . ASP A 1 584 ? 19.875 14.835 -4.306 1.00 88.31 584 ASP A CA 1
ATOM 4726 C C . ASP A 1 584 ? 20.437 15.165 -5.692 1.00 88.31 584 ASP A C 1
ATOM 4728 O O . ASP A 1 584 ? 20.450 16.334 -6.089 1.00 88.31 584 ASP A O 1
ATOM 4732 N N . ASN A 1 585 ? 20.865 14.156 -6.459 1.00 91.75 585 ASN A N 1
ATOM 4733 C CA . ASN A 1 585 ? 21.305 14.371 -7.837 1.00 91.75 585 ASN A CA 1
ATOM 4734 C C . ASN A 1 585 ? 20.132 14.671 -8.775 1.00 91.75 585 ASN A C 1
ATOM 4736 O O . ASN A 1 585 ? 20.270 15.546 -9.631 1.00 91.75 585 ASN A O 1
ATOM 4740 N N . ALA A 1 586 ? 18.960 14.071 -8.546 1.00 94.69 586 ALA A N 1
ATOM 4741 C CA . ALA A 1 586 ? 17.744 14.427 -9.273 1.00 94.69 586 ALA A CA 1
ATOM 4742 C C . ALA A 1 586 ? 17.396 15.918 -9.117 1.00 94.69 586 ALA A C 1
ATOM 4744 O O . ALA A 1 586 ? 17.161 16.613 -10.104 1.00 94.69 586 ALA A O 1
ATOM 4745 N N . LEU A 1 587 ? 17.449 16.451 -7.887 1.00 95.38 587 LEU A N 1
ATOM 4746 C CA . LEU A 1 587 ? 17.239 17.879 -7.638 1.00 95.38 587 LEU A CA 1
ATOM 4747 C C . LEU A 1 587 ? 18.288 18.752 -8.322 1.00 95.38 587 LEU A C 1
ATOM 4749 O O . LEU A 1 587 ? 17.927 19.794 -8.864 1.00 95.38 587 LEU A O 1
ATOM 4753 N N . LYS A 1 588 ? 19.572 18.373 -8.308 1.00 97.00 588 LYS A N 1
ATOM 4754 C CA . LYS A 1 588 ? 20.612 19.136 -9.021 1.00 97.00 588 LYS A CA 1
ATOM 4755 C C . LYS A 1 588 ? 20.318 19.199 -10.518 1.00 97.00 588 LYS A C 1
ATOM 4757 O O . LYS A 1 588 ? 20.390 20.280 -11.092 1.00 97.00 588 LYS A O 1
ATOM 4762 N N . ALA A 1 589 ? 19.954 18.069 -11.120 1.00 97.44 589 ALA A N 1
ATOM 4763 C CA . ALA A 1 589 ? 19.651 17.981 -12.541 1.00 97.44 589 ALA A CA 1
ATOM 4764 C C . ALA A 1 589 ? 18.395 18.794 -12.912 1.00 97.44 589 ALA A C 1
ATOM 4766 O O . ALA A 1 589 ? 18.450 19.604 -13.832 1.00 97.44 589 ALA A O 1
ATOM 4767 N N . PHE A 1 590 ? 17.303 18.689 -12.146 1.00 97.94 590 PHE A N 1
ATOM 4768 C CA . PHE A 1 590 ? 16.107 19.509 -12.378 1.00 97.94 590 PHE A CA 1
ATOM 4769 C C . PHE A 1 590 ? 16.357 21.009 -12.166 1.00 97.94 590 PHE A C 1
ATOM 4771 O O . PHE A 1 590 ? 15.861 21.818 -12.940 1.00 97.94 590 PHE A O 1
ATOM 4778 N N . ASN A 1 591 ? 17.162 21.409 -11.172 1.00 97.94 591 ASN A N 1
ATOM 4779 C CA . ASN A 1 591 ? 17.528 22.821 -10.996 1.00 97.94 591 ASN A CA 1
ATOM 4780 C C . ASN A 1 591 ? 18.408 23.342 -12.144 1.00 97.94 591 ASN A C 1
ATOM 4782 O O . ASN A 1 591 ? 18.242 24.490 -12.548 1.00 97.94 591 ASN A O 1
ATOM 4786 N N . ALA A 1 592 ? 19.312 22.518 -12.683 1.00 97.50 592 ALA A N 1
ATOM 4787 C CA . ALA A 1 592 ? 20.090 22.875 -13.869 1.00 97.50 592 ALA A CA 1
ATOM 4788 C C . ALA A 1 592 ? 19.179 23.052 -15.095 1.00 97.50 592 ALA A C 1
ATOM 4790 O O . ALA A 1 592 ? 19.249 24.079 -15.763 1.00 97.50 592 ALA A O 1
ATOM 4791 N N . SER A 1 593 ? 18.258 22.109 -15.332 1.00 97.88 593 SER A N 1
ATOM 4792 C CA . SER A 1 593 ? 17.252 22.217 -16.399 1.00 97.88 593 SER A CA 1
ATOM 4793 C C . SER A 1 593 ? 16.368 23.461 -16.238 1.00 97.88 593 SER A C 1
ATOM 4795 O O . SER A 1 593 ? 16.131 24.182 -17.203 1.00 97.88 593 SER A O 1
ATOM 4797 N N . LEU A 1 594 ? 15.919 23.761 -15.015 1.00 97.75 594 LEU A N 1
ATOM 4798 C CA . LEU A 1 594 ? 15.126 24.952 -14.706 1.00 97.75 594 LEU A CA 1
ATOM 4799 C C . LEU A 1 594 ? 15.879 26.249 -15.035 1.00 97.75 594 LEU A C 1
ATOM 4801 O O . LEU A 1 594 ? 15.296 27.139 -15.649 1.00 97.75 594 LEU A O 1
ATOM 4805 N N . ALA A 1 595 ? 17.154 26.349 -14.645 1.00 97.56 595 ALA A N 1
ATOM 4806 C CA . ALA A 1 595 ? 17.978 27.531 -14.894 1.00 97.56 595 ALA A CA 1
ATOM 4807 C C . ALA A 1 595 ? 18.216 27.764 -16.394 1.00 97.56 595 ALA A C 1
ATOM 4809 O O . ALA A 1 595 ? 18.108 28.895 -16.858 1.00 97.56 595 ALA A O 1
ATOM 4810 N N . ILE A 1 596 ? 18.469 26.696 -17.158 1.00 97.50 596 ILE A N 1
ATOM 4811 C CA . ILE A 1 596 ? 18.658 26.799 -18.611 1.00 97.50 596 ILE A CA 1
ATOM 4812 C C . ILE A 1 596 ? 17.344 27.185 -19.298 1.00 97.50 596 ILE A C 1
ATOM 4814 O O . ILE A 1 596 ? 17.340 28.092 -20.121 1.00 97.50 596 ILE A O 1
ATOM 4818 N N . ASN A 1 597 ? 16.214 26.565 -18.927 1.00 97.38 597 ASN A N 1
ATOM 4819 C CA . ASN A 1 597 ? 14.904 26.933 -19.478 1.00 97.38 597 ASN A CA 1
ATOM 4820 C C . ASN A 1 597 ? 14.526 28.397 -19.166 1.00 97.38 597 ASN A C 1
ATOM 4822 O O . ASN A 1 597 ? 13.825 29.025 -19.955 1.00 97.38 597 ASN A O 1
ATOM 4826 N N . GLU A 1 598 ? 14.986 28.954 -18.040 1.00 95.88 598 GLU A N 1
ATOM 4827 C CA . GLU A 1 598 ? 14.858 30.386 -17.729 1.00 95.88 598 GLU A CA 1
ATOM 4828 C C . GLU A 1 598 ? 15.699 31.271 -18.649 1.00 95.88 598 GLU A C 1
ATOM 4830 O O . GLU A 1 598 ? 15.211 32.303 -19.101 1.00 95.88 598 GLU A O 1
ATOM 4835 N N . GLU A 1 599 ? 16.925 30.858 -18.964 1.00 95.69 599 GLU A N 1
ATOM 4836 C CA . GLU A 1 599 ? 17.810 31.581 -19.879 1.00 95.69 599 GLU A CA 1
ATOM 4837 C C . GLU A 1 599 ? 17.258 31.633 -21.311 1.00 95.69 599 GLU A C 1
ATOM 4839 O O . GLU A 1 599 ? 17.291 32.688 -21.945 1.00 95.69 599 GLU A O 1
ATOM 4844 N N . ILE A 1 600 ? 16.707 30.520 -21.807 1.00 95.75 600 ILE A N 1
ATOM 4845 C CA . ILE A 1 600 ? 16.182 30.422 -23.180 1.00 95.75 600 ILE A CA 1
ATOM 4846 C C . ILE A 1 600 ? 14.713 30.858 -23.322 1.00 95.75 600 ILE A C 1
ATOM 4848 O O . ILE A 1 600 ? 14.216 30.945 -24.442 1.00 95.75 600 ILE A O 1
ATOM 4852 N N . GLY A 1 601 ? 14.018 31.154 -22.217 1.00 93.62 601 GLY A N 1
ATOM 4853 C CA . GLY A 1 601 ? 12.620 31.609 -22.224 1.00 93.62 601 GLY A CA 1
ATOM 4854 C C . GLY A 1 601 ? 11.570 30.507 -22.442 1.00 93.62 601 GLY A C 1
ATOM 4855 O O . GLY A 1 601 ? 10.462 30.796 -22.887 1.00 93.62 601 GLY A O 1
ATOM 4856 N N . GLU A 1 602 ? 11.885 29.249 -22.124 1.00 94.88 602 GLU A N 1
ATOM 4857 C CA . GLU A 1 602 ? 10.982 28.093 -22.265 1.00 94.88 602 GLU A CA 1
ATOM 4858 C C . GLU A 1 602 ? 10.091 27.909 -21.019 1.00 94.88 602 GLU A C 1
ATOM 4860 O O . GLU A 1 602 ? 10.216 26.953 -20.243 1.00 94.88 602 GLU A O 1
ATOM 4865 N N . ASP A 1 603 ? 9.166 28.848 -20.803 1.00 94.12 603 ASP A N 1
ATOM 4866 C CA . ASP A 1 603 ? 8.367 28.951 -19.572 1.00 94.12 603 ASP A CA 1
ATOM 4867 C C . ASP A 1 603 ? 7.497 27.720 -19.266 1.00 94.12 603 ASP A C 1
ATOM 4869 O O . ASP A 1 603 ? 7.343 27.332 -18.104 1.00 94.12 603 ASP A O 1
ATOM 4873 N N . LEU A 1 604 ? 6.986 27.027 -20.289 1.00 94.31 604 LEU A N 1
ATOM 4874 C CA . LEU A 1 604 ? 6.231 25.786 -20.090 1.00 94.31 604 LEU A CA 1
ATOM 4875 C C . LEU A 1 604 ? 7.091 24.704 -19.419 1.00 94.31 604 LEU A C 1
ATOM 4877 O O . LEU A 1 604 ? 6.636 24.011 -18.502 1.00 94.31 604 LEU A O 1
ATOM 4881 N N . ASN A 1 605 ? 8.345 24.568 -19.855 1.00 94.19 605 ASN A N 1
ATOM 4882 C CA . ASN A 1 605 ? 9.280 23.603 -19.289 1.00 94.19 605 ASN A CA 1
ATOM 4883 C C . ASN A 1 605 ? 9.762 24.046 -17.906 1.00 94.19 605 ASN A C 1
ATOM 4885 O O . ASN A 1 605 ? 9.814 23.209 -17.007 1.00 94.19 605 ASN A O 1
ATOM 4889 N N . ARG A 1 606 ? 9.978 25.350 -17.672 1.00 96.56 606 ARG A N 1
ATOM 4890 C CA . ARG A 1 606 ? 10.244 25.873 -16.317 1.00 96.56 606 ARG A CA 1
ATOM 4891 C C . ARG A 1 606 ? 9.145 25.469 -15.338 1.00 96.56 606 ARG A C 1
ATOM 4893 O O . ARG A 1 606 ? 9.443 24.950 -14.265 1.00 96.56 606 ARG A O 1
ATOM 4900 N N . GLY A 1 607 ? 7.876 25.629 -15.722 1.00 96.44 607 GLY A N 1
ATOM 4901 C CA . GLY A 1 607 ? 6.733 25.221 -14.901 1.00 96.44 607 GLY A CA 1
ATOM 4902 C C . GLY A 1 607 ? 6.756 23.726 -14.574 1.00 96.44 607 GLY A C 1
ATOM 4903 O O . GLY A 1 607 ? 6.550 23.326 -13.425 1.00 96.44 607 GLY A O 1
ATOM 4904 N N . ARG A 1 608 ? 7.075 22.884 -15.567 1.00 96.31 608 ARG A N 1
ATOM 4905 C CA . ARG A 1 608 ? 7.199 21.427 -15.391 1.00 96.31 608 ARG A CA 1
ATOM 4906 C C . ARG A 1 608 ? 8.352 21.055 -14.456 1.00 96.31 608 ARG A C 1
ATOM 4908 O O . ARG A 1 608 ? 8.164 20.191 -13.599 1.00 96.31 608 ARG A O 1
ATOM 4915 N N . GLU A 1 609 ? 9.503 21.714 -14.566 1.00 97.00 609 GLU A N 1
ATOM 4916 C CA . GLU A 1 609 ? 10.649 21.480 -13.679 1.00 97.00 609 GLU A CA 1
ATOM 4917 C C . GLU A 1 609 ? 10.363 21.928 -12.240 1.00 97.00 609 GLU A C 1
ATOM 4919 O O . GLU A 1 609 ? 10.610 21.170 -11.299 1.00 97.00 609 GLU A O 1
ATOM 4924 N N . LEU A 1 610 ? 9.742 23.098 -12.046 1.00 98.00 610 LEU A N 1
ATOM 4925 C CA . LEU A 1 610 ? 9.276 23.555 -10.730 1.00 98.00 610 LEU A CA 1
ATOM 4926 C C . LEU A 1 610 ? 8.343 22.520 -10.090 1.00 98.00 610 LEU A C 1
ATOM 4928 O O . LEU A 1 610 ? 8.523 22.149 -8.928 1.00 98.00 610 LEU A O 1
ATOM 4932 N N . ARG A 1 611 ? 7.388 21.985 -10.859 1.00 96.75 611 ARG A N 1
ATOM 4933 C CA . ARG A 1 611 ? 6.477 20.936 -10.393 1.00 96.75 611 ARG A CA 1
ATOM 4934 C C . ARG A 1 611 ? 7.221 19.647 -10.016 1.00 96.75 611 ARG A C 1
ATOM 4936 O O . ARG A 1 611 ? 6.953 19.073 -8.962 1.00 96.75 611 ARG A O 1
ATOM 4943 N N . ARG A 1 612 ? 8.203 19.200 -10.809 1.00 95.31 612 ARG A N 1
ATOM 4944 C CA . ARG A 1 612 ? 9.032 18.012 -10.502 1.00 95.31 612 ARG A CA 1
ATOM 4945 C C . ARG A 1 612 ? 9.864 18.188 -9.234 1.00 95.31 612 ARG A C 1
ATOM 4947 O O . ARG A 1 612 ? 9.880 17.294 -8.386 1.00 95.31 612 ARG A O 1
ATOM 4954 N N . ILE A 1 613 ? 10.484 19.354 -9.061 1.00 96.62 613 ILE A N 1
ATOM 4955 C CA . ILE A 1 613 ? 11.214 19.723 -7.843 1.00 96.62 613 ILE A CA 1
ATOM 4956 C C . ILE A 1 613 ? 10.264 19.720 -6.638 1.00 96.62 613 ILE A C 1
ATOM 4958 O O . ILE A 1 613 ? 10.554 19.093 -5.614 1.00 96.62 613 ILE A O 1
ATOM 4962 N N . GLY A 1 614 ? 9.095 20.356 -6.773 1.00 94.75 614 GLY A N 1
ATOM 4963 C CA . GLY A 1 614 ? 8.040 20.352 -5.760 1.00 94.75 614 GLY A CA 1
ATOM 4964 C C . GLY A 1 614 ? 7.609 18.935 -5.381 1.00 94.75 614 GLY A C 1
ATOM 4965 O O . GLY A 1 614 ? 7.515 18.615 -4.195 1.00 94.75 614 GLY A O 1
ATOM 4966 N N . ARG A 1 615 ? 7.453 18.047 -6.369 1.00 91.38 615 ARG A N 1
ATOM 4967 C CA . ARG A 1 615 ? 7.110 16.634 -6.177 1.00 91.38 615 ARG A CA 1
ATOM 4968 C C . ARG A 1 615 ? 8.201 15.853 -5.448 1.00 91.38 615 ARG A C 1
ATOM 4970 O O . ARG A 1 615 ? 7.854 15.052 -4.583 1.00 91.38 615 ARG A O 1
ATOM 4977 N N . ILE A 1 616 ? 9.490 16.086 -5.716 1.00 88.94 616 ILE A N 1
ATOM 4978 C CA . ILE A 1 616 ? 10.574 15.476 -4.923 1.00 88.94 616 ILE A CA 1
ATOM 4979 C C . ILE A 1 616 ? 10.493 15.944 -3.470 1.00 88.94 616 ILE A C 1
ATOM 4981 O O . ILE A 1 616 ? 10.528 15.119 -2.549 1.00 88.94 616 ILE A O 1
ATOM 4985 N N . TYR A 1 617 ? 10.340 17.252 -3.243 1.00 87.81 617 TYR A N 1
ATOM 4986 C CA . TYR A 1 617 ? 10.183 17.773 -1.888 1.00 87.81 617 TYR A CA 1
ATOM 4987 C C . TYR A 1 617 ? 8.939 17.209 -1.199 1.00 87.81 617 TYR A C 1
ATOM 4989 O O . TYR A 1 617 ? 9.008 16.885 -0.018 1.00 87.81 617 TYR A O 1
ATOM 4997 N N . TYR A 1 618 ? 7.836 17.012 -1.918 1.00 84.19 618 TYR A N 1
ATOM 4998 C CA . TYR A 1 618 ? 6.599 16.453 -1.382 1.00 84.19 618 TYR A CA 1
ATOM 4999 C C . TYR A 1 618 ? 6.689 14.943 -1.093 1.00 84.19 618 TYR A C 1
ATOM 5001 O O . TYR A 1 618 ? 6.520 14.538 0.055 1.00 84.19 618 TYR A O 1
ATOM 5009 N N . LEU A 1 619 ? 6.968 14.113 -2.107 1.00 73.19 619 LEU A N 1
ATOM 5010 C CA . LEU A 1 619 ? 6.868 12.647 -2.035 1.00 73.19 619 LEU A CA 1
ATOM 5011 C C . LEU A 1 619 ? 8.121 11.954 -1.497 1.00 73.19 619 LEU A C 1
ATOM 5013 O O . LEU A 1 619 ? 8.017 10.849 -0.967 1.00 73.19 619 LEU A O 1
ATOM 5017 N N . ARG A 1 620 ? 9.310 12.535 -1.699 1.00 75.38 620 ARG A N 1
ATOM 5018 C CA . ARG A 1 620 ? 10.588 11.845 -1.444 1.00 75.38 620 ARG A CA 1
ATOM 5019 C C . ARG A 1 620 ? 11.292 12.391 -0.214 1.00 75.38 620 ARG A C 1
ATOM 5021 O O . ARG A 1 620 ? 11.663 11.638 0.683 1.00 75.38 620 ARG A O 1
ATOM 5028 N N . LEU A 1 621 ? 11.430 13.714 -0.144 1.00 73.94 621 LEU A N 1
ATOM 5029 C CA . LEU A 1 621 ? 12.156 14.388 0.935 1.00 73.94 621 LEU A CA 1
ATOM 5030 C C . LEU A 1 621 ? 11.252 14.884 2.065 1.00 73.94 621 LEU A C 1
ATOM 5032 O O . LEU A 1 621 ? 11.762 15.218 3.132 1.00 73.94 621 LEU A O 1
ATOM 5036 N N . ASN A 1 622 ? 9.932 14.884 1.856 1.00 71.31 622 ASN A N 1
ATOM 5037 C CA . ASN A 1 622 ? 8.920 15.259 2.846 1.00 71.31 622 ASN A CA 1
ATOM 5038 C C . ASN A 1 622 ? 9.085 16.691 3.402 1.00 71.31 622 ASN A C 1
ATOM 5040 O O . ASN A 1 622 ? 8.821 16.950 4.573 1.00 71.31 622 ASN A O 1
ATOM 5044 N N . ARG A 1 623 ? 9.521 17.641 2.569 1.00 81.06 623 ARG A N 1
ATOM 5045 C CA . ARG A 1 623 ? 9.707 19.057 2.911 1.00 81.06 623 ARG A CA 1
ATOM 5046 C C . ARG A 1 623 ? 8.582 19.917 2.331 1.00 81.06 623 ARG A C 1
ATOM 5048 O O . ARG A 1 623 ? 8.682 20.486 1.246 1.00 81.06 623 ARG A O 1
ATOM 5055 N N . TYR A 1 624 ? 7.470 19.984 3.059 1.00 81.06 624 TYR A N 1
ATOM 5056 C CA . TYR A 1 624 ? 6.212 20.558 2.564 1.00 81.06 624 TYR A CA 1
ATOM 5057 C C . TYR A 1 624 ? 6.251 22.071 2.303 1.00 81.06 624 TYR A C 1
ATOM 5059 O O . TYR A 1 624 ? 5.554 22.544 1.410 1.00 81.06 624 TYR A O 1
ATOM 5067 N N . GLN A 1 625 ? 7.068 22.834 3.042 1.00 83.31 625 GLN A N 1
ATOM 5068 C CA . GLN A 1 625 ? 7.197 24.279 2.805 1.00 83.31 625 GLN A CA 1
ATOM 5069 C C . GLN A 1 625 ? 7.884 24.555 1.465 1.00 83.31 625 GLN A C 1
ATOM 5071 O O . GLN A 1 625 ? 7.395 25.374 0.686 1.00 83.31 625 GLN A O 1
ATOM 5076 N N . GLU A 1 626 ? 8.981 23.849 1.180 1.00 89.19 626 GLU A N 1
ATOM 5077 C CA . GLU A 1 626 ? 9.644 23.900 -0.121 1.00 89.19 626 GLU A CA 1
ATOM 5078 C C . GLU A 1 626 ? 8.715 23.407 -1.231 1.00 89.19 626 GLU A C 1
ATOM 5080 O O . GLU A 1 626 ? 8.544 24.113 -2.221 1.00 89.19 626 GLU A O 1
ATOM 5085 N N . ALA A 1 627 ? 8.042 22.267 -1.037 1.00 93.25 627 ALA A N 1
ATOM 5086 C CA . ALA A 1 627 ? 7.078 21.752 -2.008 1.00 93.25 627 ALA A CA 1
ATOM 5087 C C . ALA A 1 627 ? 5.996 22.788 -2.349 1.00 93.25 627 ALA A C 1
ATOM 5089 O O . ALA A 1 627 ? 5.767 23.068 -3.522 1.00 93.25 627 ALA A O 1
ATOM 5090 N N . ARG A 1 628 ? 5.394 23.431 -1.335 1.00 93.94 628 ARG A N 1
ATOM 5091 C CA . ARG A 1 628 ? 4.393 24.489 -1.535 1.00 93.94 628 ARG A CA 1
ATOM 5092 C C . ARG A 1 628 ? 4.947 25.645 -2.356 1.00 93.94 628 ARG A C 1
ATOM 5094 O O . ARG A 1 628 ? 4.269 26.103 -3.263 1.00 93.94 628 ARG A O 1
ATOM 5101 N N . LYS A 1 629 ? 6.162 26.111 -2.045 1.00 96.00 629 LYS A N 1
ATOM 5102 C CA . LYS A 1 629 ? 6.810 27.204 -2.783 1.00 96.00 629 LYS A CA 1
ATOM 5103 C C . LYS A 1 629 ? 6.914 26.862 -4.272 1.00 96.00 629 LYS A C 1
ATOM 5105 O O . LYS A 1 629 ? 6.469 27.651 -5.097 1.00 96.00 629 LYS A O 1
ATOM 5110 N N . PHE A 1 630 ? 7.464 25.693 -4.596 1.00 97.69 630 PHE A N 1
ATOM 5111 C CA . PHE A 1 630 ? 7.668 25.268 -5.980 1.00 97.69 630 PHE A CA 1
ATOM 5112 C C . PHE A 1 630 ? 6.347 25.000 -6.719 1.00 97.69 630 PHE A C 1
ATOM 5114 O O . PHE A 1 630 ? 6.192 25.445 -7.852 1.00 97.69 630 PHE A O 1
ATOM 5121 N N . PHE A 1 631 ? 5.359 24.367 -6.075 1.00 97.88 631 PHE A N 1
ATOM 5122 C CA . PHE A 1 631 ? 4.035 24.165 -6.677 1.00 97.88 631 PHE A CA 1
ATOM 5123 C C . PHE A 1 631 ? 3.264 25.474 -6.887 1.00 97.88 631 PHE A C 1
ATOM 5125 O O . PHE A 1 631 ? 2.577 25.613 -7.893 1.00 97.88 631 PHE A O 1
ATOM 5132 N N . SER A 1 632 ? 3.380 26.451 -5.979 1.00 97.69 632 SER A N 1
ATOM 5133 C CA . SER A 1 632 ? 2.770 27.774 -6.170 1.00 97.69 632 SER A CA 1
ATOM 5134 C C . SER A 1 632 ? 3.396 28.516 -7.350 1.00 97.69 632 SER A C 1
ATOM 5136 O O . SER A 1 632 ? 2.658 29.048 -8.170 1.00 97.69 632 SER A O 1
ATOM 5138 N N . GLN A 1 633 ? 4.726 28.484 -7.480 1.00 97.75 633 GLN A N 1
ATOM 5139 C CA . GLN A 1 633 ? 5.424 29.076 -8.627 1.00 97.75 633 GLN A CA 1
ATOM 5140 C C . GLN A 1 633 ? 5.036 28.396 -9.948 1.00 97.75 633 GLN A C 1
ATOM 5142 O O . GLN A 1 633 ? 4.781 29.077 -10.935 1.00 97.75 633 GLN A O 1
ATOM 5147 N N . ALA A 1 634 ? 4.939 27.061 -9.962 1.00 97.88 634 ALA A N 1
ATOM 5148 C CA . ALA A 1 634 ? 4.470 26.320 -11.131 1.00 97.88 634 ALA A CA 1
ATOM 5149 C C . ALA A 1 634 ? 3.023 26.696 -11.499 1.00 97.88 634 ALA A C 1
ATOM 5151 O O . ALA A 1 634 ? 2.740 26.972 -12.660 1.00 97.88 634 ALA A O 1
ATOM 5152 N N . TYR A 1 635 ? 2.119 26.764 -10.514 1.00 98.06 635 TYR A N 1
ATOM 5153 C CA . TYR A 1 635 ? 0.725 27.161 -10.725 1.00 98.06 635 TYR A CA 1
ATOM 5154 C C . TYR A 1 635 ? 0.594 28.572 -11.312 1.00 98.06 635 TYR A C 1
ATOM 5156 O O . TYR A 1 635 ? -0.181 28.764 -12.248 1.00 98.06 635 TYR A O 1
ATOM 5164 N N . GLU A 1 636 ? 1.334 29.549 -10.778 1.00 97.75 636 GLU A N 1
ATOM 5165 C CA . GLU A 1 636 ? 1.352 30.926 -11.291 1.00 97.75 636 GLU A CA 1
ATOM 5166 C C . GLU A 1 636 ? 1.785 30.947 -12.761 1.00 97.75 636 GLU A C 1
ATOM 5168 O O . GLU A 1 636 ? 1.061 31.476 -13.603 1.00 97.75 636 GLU A O 1
ATOM 5173 N N . LEU A 1 637 ? 2.875 30.251 -13.095 1.00 97.12 637 LEU A N 1
ATOM 5174 C CA . LEU A 1 637 ? 3.385 30.192 -14.463 1.00 97.12 637 LEU A CA 1
ATOM 5175 C C . LEU A 1 637 ? 2.414 29.487 -15.426 1.00 97.12 637 LEU A C 1
ATOM 5177 O O . LEU A 1 637 ? 2.136 29.985 -16.511 1.00 97.12 637 LEU A O 1
ATOM 5181 N N . PHE A 1 638 ? 1.817 28.358 -15.030 1.00 98.00 638 PHE A N 1
ATOM 5182 C CA . PHE A 1 638 ? 0.801 27.687 -15.851 1.00 98.00 638 PHE A CA 1
ATOM 5183 C C . PHE A 1 638 ? -0.494 28.496 -15.991 1.00 98.00 638 PHE A C 1
ATOM 5185 O O . PHE A 1 638 ? -1.231 28.298 -16.959 1.00 98.00 638 PHE A O 1
ATOM 5192 N N . THR A 1 639 ? -0.780 29.394 -15.044 1.00 97.19 639 THR A N 1
ATOM 5193 C CA . THR A 1 639 ? -1.890 30.351 -15.143 1.00 97.19 639 THR A CA 1
ATOM 5194 C C . THR A 1 639 ? -1.590 31.413 -16.194 1.00 97.19 639 THR A C 1
ATOM 5196 O O . THR A 1 639 ? -2.434 31.661 -17.049 1.00 97.19 639 THR A O 1
ATOM 5199 N N . GLU A 1 640 ? -0.383 31.984 -16.181 1.00 96.75 640 GLU A N 1
ATOM 5200 C CA . GLU A 1 640 ? 0.073 32.954 -17.187 1.00 96.75 640 GLU A CA 1
ATOM 5201 C C . GLU A 1 640 ? 0.111 32.360 -18.605 1.00 96.75 640 GLU A C 1
ATOM 5203 O O . GLU A 1 640 ? -0.214 33.046 -19.570 1.00 96.75 640 GLU A O 1
ATOM 5208 N N . LEU A 1 641 ? 0.450 31.072 -18.725 1.00 96.38 641 LEU A N 1
ATOM 5209 C CA . LEU A 1 641 ? 0.520 30.336 -19.995 1.00 96.38 641 LEU A CA 1
ATOM 5210 C C . LEU A 1 641 ? -0.808 29.688 -20.433 1.00 96.38 641 LEU A C 1
ATOM 5212 O O . LEU A 1 641 ? -0.826 28.940 -21.414 1.00 96.38 641 LEU A O 1
ATOM 5216 N N . GLU A 1 642 ? -1.893 29.895 -19.680 1.00 96.19 642 GLU A N 1
ATOM 5217 C CA . GLU A 1 642 ? -3.221 29.312 -19.939 1.00 96.19 642 GLU A CA 1
ATOM 5218 C C . GLU A 1 642 ? -3.222 27.766 -20.077 1.00 96.19 642 GLU A C 1
ATOM 5220 O O . GLU A 1 642 ? -4.049 27.176 -20.771 1.00 96.19 642 GLU A O 1
ATOM 5225 N N . GLN A 1 643 ? -2.308 27.074 -19.383 1.00 97.06 643 GLN A N 1
ATOM 5226 C CA . GLN A 1 643 ? -2.191 25.606 -19.392 1.00 97.06 643 GLN A CA 1
ATOM 5227 C C . GLN A 1 643 ? -3.104 24.971 -18.335 1.00 97.06 643 GLN A C 1
ATOM 5229 O O . GLN A 1 643 ? -2.674 24.654 -17.222 1.00 97.06 643 GLN A O 1
ATOM 5234 N N . VAL A 1 644 ? -4.388 24.818 -18.663 1.00 96.38 644 VAL A N 1
ATOM 5235 C CA . VAL A 1 644 ? -5.429 24.408 -17.700 1.00 96.38 644 VAL A CA 1
ATOM 5236 C C . VAL A 1 644 ? -5.169 23.028 -17.083 1.00 96.38 644 VAL A C 1
ATOM 5238 O O . VAL A 1 644 ? -5.374 22.846 -15.883 1.00 96.38 644 VAL A O 1
ATOM 5241 N N . ASP A 1 645 ? -4.661 22.064 -17.854 1.00 95.06 645 ASP A N 1
ATOM 5242 C CA . ASP A 1 645 ? -4.313 20.728 -17.355 1.00 95.06 645 ASP A CA 1
ATOM 5243 C C . ASP A 1 645 ? -3.243 20.790 -16.254 1.00 95.06 645 ASP A C 1
ATOM 5245 O O . ASP A 1 645 ? -3.402 20.198 -15.185 1.00 95.06 645 ASP A O 1
ATOM 5249 N N . GLN A 1 646 ? -2.185 21.572 -16.470 1.00 96.69 646 GLN A N 1
ATOM 5250 C CA . GLN A 1 646 ? -1.107 21.744 -15.499 1.00 96.69 646 GLN A CA 1
ATOM 5251 C C . GLN A 1 646 ? -1.528 22.602 -14.295 1.00 96.69 646 GLN A C 1
ATOM 5253 O O . GLN A 1 646 ? -1.046 22.380 -13.178 1.00 96.69 646 GLN A O 1
ATOM 5258 N N . GLN A 1 647 ? -2.455 23.548 -14.483 1.00 97.56 647 GLN A N 1
ATOM 5259 C CA . GLN A 1 647 ? -3.069 24.297 -13.383 1.00 97.56 647 GLN A CA 1
ATOM 5260 C C . GLN A 1 647 ? -3.864 23.379 -12.448 1.00 97.56 647 GLN A C 1
ATOM 5262 O O . GLN A 1 647 ? -3.681 23.458 -11.231 1.00 97.56 647 GLN A O 1
ATOM 5267 N N . VAL A 1 648 ? -4.710 22.497 -13.000 1.00 97.81 648 VAL A N 1
ATOM 5268 C CA . VAL A 1 648 ? -5.473 21.501 -12.226 1.00 97.81 648 VAL A CA 1
ATOM 5269 C C . VAL A 1 648 ? -4.520 20.656 -11.390 1.00 97.81 648 VAL A C 1
ATOM 5271 O O . VAL A 1 648 ? -4.688 20.554 -10.176 1.00 97.81 648 VAL A O 1
ATOM 5274 N N . GLU A 1 649 ? -3.469 20.127 -12.007 1.00 96.69 649 GLU A N 1
ATOM 5275 C CA . GLU A 1 649 ? -2.484 19.306 -11.310 1.00 96.69 649 GLU A CA 1
ATOM 5276 C C . GLU A 1 649 ? -1.762 20.039 -10.177 1.00 96.69 649 GLU A C 1
ATOM 5278 O O . GLU A 1 649 ? -1.644 19.514 -9.068 1.00 96.69 649 GLU A O 1
ATOM 5283 N N . SER A 1 650 ? -1.330 21.275 -10.426 1.00 97.19 650 SER A N 1
ATOM 5284 C CA . SER A 1 650 ? -0.637 22.081 -9.418 1.00 97.19 650 SER A CA 1
ATOM 5285 C C . SER A 1 650 ? -1.557 22.415 -8.237 1.00 97.19 650 SER A C 1
ATOM 5287 O O . SER A 1 650 ? -1.121 22.416 -7.085 1.00 97.19 650 SER A O 1
ATOM 5289 N N . LEU A 1 651 ? -2.851 22.654 -8.486 1.00 98.06 651 LEU A N 1
ATOM 5290 C CA . LEU A 1 651 ? -3.848 22.859 -7.430 1.00 98.06 651 LEU A CA 1
ATOM 5291 C C . LEU A 1 651 ? -4.067 21.593 -6.596 1.00 98.06 651 LEU A C 1
ATOM 5293 O O . LEU A 1 651 ? -4.134 21.681 -5.369 1.00 98.06 651 LEU A O 1
ATOM 5297 N N . LEU A 1 652 ? -4.144 20.421 -7.229 1.00 97.38 652 LEU A N 1
ATOM 5298 C CA . LEU A 1 652 ? -4.246 19.147 -6.515 1.00 97.38 652 LEU A CA 1
ATOM 5299 C C . LEU A 1 652 ? -3.020 18.917 -5.617 1.00 97.38 652 LEU A C 1
ATOM 5301 O O . LEU A 1 652 ? -3.170 18.560 -4.449 1.00 97.38 652 LEU A O 1
ATOM 5305 N N . GLU A 1 653 ? -1.816 19.197 -6.115 1.00 96.44 653 GLU A N 1
ATOM 5306 C CA . GLU A 1 653 ? -0.565 19.078 -5.357 1.00 96.44 653 GLU A CA 1
ATOM 5307 C C . GLU A 1 653 ? -0.479 20.082 -4.193 1.00 96.44 653 GLU A C 1
ATOM 5309 O O . GLU A 1 653 ? -0.079 19.719 -3.083 1.00 96.44 653 GLU A O 1
ATOM 5314 N N . LEU A 1 654 ? -0.936 21.324 -4.387 1.00 96.88 654 LEU A N 1
ATOM 5315 C CA . LEU A 1 654 ? -1.064 22.312 -3.310 1.00 96.88 654 LEU A CA 1
ATOM 5316 C C . LEU A 1 654 ? -2.073 21.877 -2.240 1.00 96.88 654 LEU A C 1
ATOM 5318 O O . LEU A 1 654 ? -1.816 22.046 -1.044 1.00 96.88 654 LEU A O 1
ATOM 5322 N N . GLY A 1 655 ? -3.197 21.287 -2.653 1.00 95.50 655 GLY A N 1
ATOM 5323 C CA . GLY A 1 655 ? -4.183 20.722 -1.738 1.00 95.50 655 GLY A CA 1
ATOM 5324 C C . GLY A 1 655 ? -3.610 19.567 -0.915 1.00 95.50 655 GLY A C 1
ATOM 5325 O O . GLY A 1 655 ? -3.748 19.556 0.310 1.00 95.50 655 GLY A O 1
ATOM 5326 N N . LEU A 1 656 ? -2.864 18.664 -1.557 1.00 91.81 656 LEU A N 1
ATOM 5327 C CA . LEU A 1 656 ? -2.169 17.559 -0.897 1.00 91.81 656 LEU A CA 1
ATOM 5328 C C . LEU A 1 656 ? -1.134 18.051 0.121 1.00 91.81 656 LEU A C 1
ATOM 5330 O O . LEU A 1 656 ? -1.022 17.490 1.214 1.00 91.81 656 LEU A O 1
ATOM 5334 N N . VAL A 1 657 ? -0.382 19.103 -0.212 1.00 90.38 657 VAL A N 1
ATOM 5335 C CA . VAL A 1 657 ? 0.556 19.742 0.719 1.00 90.38 657 VAL A CA 1
ATOM 5336 C C . VAL A 1 657 ? -0.185 20.341 1.918 1.00 90.38 657 VAL A C 1
ATOM 5338 O O . VAL A 1 657 ? 0.210 20.087 3.058 1.00 90.38 657 VAL A O 1
ATOM 5341 N N . ALA A 1 658 ? -1.285 21.066 1.694 1.00 87.88 658 ALA A N 1
ATOM 5342 C CA . ALA A 1 658 ? -2.107 21.621 2.772 1.00 87.88 658 ALA A CA 1
ATOM 5343 C C . ALA A 1 658 ? -2.680 20.523 3.690 1.00 87.88 658 ALA A C 1
ATOM 5345 O O . ALA A 1 658 ? -2.679 20.674 4.913 1.00 87.88 658 ALA A O 1
ATOM 5346 N N . GLU A 1 659 ? -3.090 19.381 3.131 1.00 83.06 659 GLU A N 1
ATOM 5347 C CA . GLU A 1 659 ? -3.551 18.220 3.895 1.00 83.06 659 GLU A CA 1
ATOM 5348 C C . GLU A 1 659 ? -2.441 17.636 4.784 1.00 83.06 659 GLU A C 1
ATOM 5350 O O . GLU A 1 659 ? -2.671 17.366 5.966 1.00 83.06 659 GLU A O 1
ATOM 5355 N N . LYS A 1 660 ? -1.209 17.495 4.267 1.00 76.94 660 LYS A N 1
ATOM 5356 C CA . LYS A 1 660 ? -0.060 17.037 5.076 1.00 76.94 660 LYS A CA 1
ATOM 5357 C C . LYS A 1 660 ? 0.330 18.034 6.170 1.00 76.94 660 LYS A C 1
ATOM 5359 O O . LYS A 1 660 ? 0.810 17.610 7.223 1.00 76.94 660 LYS A O 1
ATOM 5364 N N . GLU A 1 661 ? 0.091 19.327 5.962 1.00 75.06 661 GLU A N 1
ATOM 5365 C CA . GLU A 1 661 ? 0.234 20.369 6.989 1.00 75.06 661 GLU A CA 1
ATOM 5366 C C . GLU A 1 661 ? -0.893 20.345 8.045 1.00 75.06 661 GLU A C 1
ATOM 5368 O O . GLU A 1 661 ? -0.746 20.968 9.099 1.00 75.06 661 GLU A O 1
ATOM 5373 N N . GLY A 1 662 ? -1.986 19.612 7.799 1.00 69.94 662 GLY A N 1
ATOM 5374 C CA . GLY A 1 662 ? -3.171 19.544 8.662 1.00 69.94 662 GLY A CA 1
ATOM 5375 C C . GLY A 1 662 ? -4.219 20.631 8.390 1.00 69.94 662 GLY A C 1
ATOM 5376 O O . GLY A 1 662 ? -5.185 20.753 9.145 1.00 69.94 662 GLY A O 1
ATOM 5377 N N . ASP A 1 663 ? -4.067 21.419 7.321 1.00 80.50 663 ASP A N 1
ATOM 5378 C CA . ASP A 1 663 ? -5.022 22.457 6.927 1.00 80.50 663 ASP A CA 1
ATOM 5379 C C . ASP A 1 663 ? -6.041 21.931 5.911 1.00 80.50 663 ASP A C 1
ATOM 5381 O O . ASP A 1 663 ? -6.010 22.222 4.713 1.00 80.50 663 ASP A O 1
ATOM 5385 N N . PHE A 1 664 ? -6.981 21.138 6.418 1.00 80.69 664 PHE A N 1
ATOM 5386 C CA . PHE A 1 664 ? -8.013 20.514 5.593 1.00 80.69 664 PHE A CA 1
ATOM 5387 C C . PHE A 1 664 ? -8.962 21.517 4.924 1.00 80.69 664 PHE A C 1
ATOM 5389 O O . PHE A 1 664 ? -9.562 21.194 3.898 1.00 80.69 664 PHE A O 1
ATOM 5396 N N . LYS A 1 665 ? -9.108 22.727 5.488 1.00 84.75 665 LYS A N 1
ATOM 5397 C CA . LYS A 1 665 ? -9.948 23.777 4.903 1.00 84.75 665 LYS A CA 1
ATOM 5398 C C . LYS A 1 665 ? -9.312 24.292 3.615 1.00 84.75 665 LYS A C 1
ATOM 5400 O O . LYS A 1 665 ? -9.960 24.244 2.574 1.00 84.75 665 LYS A O 1
ATOM 5405 N N . ARG A 1 666 ? -8.041 24.711 3.672 1.00 89.50 666 ARG A N 1
ATOM 5406 C CA . ARG A 1 666 ? -7.304 25.137 2.472 1.00 89.50 666 ARG A CA 1
ATOM 5407 C C . ARG A 1 666 ? -7.160 23.999 1.464 1.00 89.50 666 ARG A C 1
ATOM 5409 O O . ARG A 1 666 ? -7.283 24.243 0.270 1.00 89.50 666 ARG A O 1
ATOM 5416 N N . ALA A 1 667 ? -6.966 22.761 1.925 1.00 92.75 667 ALA A N 1
ATOM 5417 C CA . ALA A 1 667 ? -6.925 21.600 1.037 1.00 92.75 667 ALA A CA 1
ATOM 5418 C C . ALA A 1 667 ? -8.214 21.464 0.204 1.00 92.75 667 ALA A C 1
ATOM 5420 O O . ALA A 1 667 ? -8.145 21.389 -1.019 1.00 92.75 667 ALA A O 1
ATOM 5421 N N . LEU A 1 668 ? -9.391 21.519 0.846 1.00 92.69 668 LEU A N 1
ATOM 5422 C CA . LEU A 1 668 ? -10.680 21.476 0.141 1.00 92.69 668 LEU A CA 1
ATOM 5423 C C . LEU A 1 668 ? -10.869 22.659 -0.816 1.00 92.69 668 LEU A C 1
ATOM 5425 O O . LEU A 1 668 ? -11.376 22.457 -1.913 1.00 92.69 668 LEU A O 1
ATOM 5429 N N . GLU A 1 669 ? -10.449 23.870 -0.439 1.00 96.12 669 GLU A N 1
ATOM 5430 C CA . GLU A 1 669 ? -10.508 25.042 -1.328 1.00 96.12 669 GLU A CA 1
ATOM 5431 C C . GLU A 1 669 ? -9.706 24.812 -2.622 1.00 96.12 669 GLU A C 1
ATOM 5433 O O . GLU A 1 669 ? -10.198 25.112 -3.711 1.00 96.12 669 GLU A O 1
ATOM 5438 N N . PHE A 1 670 ? -8.505 24.231 -2.528 1.00 98.06 670 PHE A N 1
ATOM 5439 C CA . PHE A 1 670 ? -7.710 23.874 -3.706 1.00 98.06 670 PHE A CA 1
ATOM 5440 C C . PHE A 1 670 ? -8.351 22.757 -4.533 1.00 98.06 670 PHE A C 1
ATOM 5442 O O . PHE A 1 670 ? -8.449 22.894 -5.752 1.00 98.06 670 PHE A O 1
ATOM 5449 N N . TYR A 1 671 ? -8.833 21.686 -3.897 1.00 97.75 671 TYR A N 1
ATOM 5450 C CA . TYR A 1 671 ? -9.454 20.570 -4.615 1.00 97.75 671 TYR A CA 1
ATOM 5451 C C . TYR A 1 671 ? -10.752 20.971 -5.324 1.00 97.75 671 TYR A C 1
ATOM 5453 O O . TYR A 1 671 ? -11.019 20.476 -6.413 1.00 97.75 671 TYR A O 1
ATOM 5461 N N . VAL A 1 672 ? -11.560 21.865 -4.743 1.00 97.75 672 VAL A N 1
ATOM 5462 C CA . VAL A 1 672 ? -12.774 22.390 -5.395 1.00 97.75 672 VAL A CA 1
ATOM 5463 C C . VAL A 1 672 ? -12.409 23.258 -6.598 1.00 97.75 672 VAL A C 1
ATOM 5465 O O . VAL A 1 672 ? -13.015 23.113 -7.652 1.00 97.75 672 VAL A O 1
ATOM 5468 N N . ARG A 1 673 ? -11.381 24.108 -6.493 1.00 97.88 673 ARG A N 1
ATOM 5469 C CA . ARG A 1 673 ? -10.893 24.884 -7.647 1.00 97.88 673 ARG A CA 1
ATOM 5470 C C . ARG A 1 673 ? -10.374 23.982 -8.767 1.00 97.88 673 ARG A C 1
ATOM 5472 O O . ARG A 1 673 ? -10.683 24.230 -9.927 1.00 97.88 673 ARG A O 1
ATOM 5479 N N . ALA A 1 674 ? -9.618 22.940 -8.419 1.00 97.94 674 ALA A N 1
ATOM 5480 C CA . ALA A 1 674 ? -9.139 21.946 -9.376 1.00 97.94 674 ALA A CA 1
ATOM 5481 C C . ALA A 1 674 ? -10.303 21.201 -10.047 1.00 97.94 674 ALA A C 1
ATOM 5483 O O . ALA A 1 674 ? -10.286 21.023 -11.259 1.00 97.94 674 ALA A O 1
ATOM 5484 N N . GLN A 1 675 ? -11.329 20.821 -9.276 1.00 97.62 675 GLN A N 1
ATOM 5485 C CA . GLN A 1 675 ? -12.551 20.207 -9.794 1.00 97.62 675 GLN A CA 1
ATOM 5486 C C . GLN A 1 675 ? -13.251 21.124 -10.803 1.00 97.62 675 GLN A C 1
ATOM 5488 O O . GLN A 1 675 ? -13.523 20.682 -11.910 1.00 97.62 675 GLN A O 1
ATOM 5493 N N . THR A 1 676 ? -13.511 22.388 -10.450 1.00 97.88 676 THR A N 1
ATOM 5494 C CA . THR A 1 676 ? -14.198 23.338 -11.341 1.00 97.88 676 THR A CA 1
ATOM 5495 C C . THR A 1 676 ? -13.441 23.527 -12.654 1.00 97.88 676 THR A C 1
ATOM 5497 O O . THR A 1 676 ? -14.039 23.400 -13.716 1.00 97.88 676 THR A O 1
ATOM 5500 N N . LEU A 1 677 ? -12.121 23.739 -12.598 1.00 97.44 677 LEU A N 1
ATOM 5501 C CA . LEU A 1 677 ? -11.301 23.865 -13.808 1.00 97.44 677 LEU A CA 1
ATOM 5502 C C . LEU A 1 677 ? -11.301 22.580 -14.648 1.00 97.44 677 LEU A C 1
ATOM 5504 O O . LEU A 1 677 ? -11.374 22.643 -15.872 1.00 97.44 677 LEU A O 1
ATOM 5508 N N . ALA A 1 678 ? -11.239 21.412 -14.003 1.00 97.31 678 ALA A N 1
ATOM 5509 C CA . ALA A 1 678 ? -11.285 20.134 -14.701 1.00 97.31 678 ALA A CA 1
ATOM 5510 C C . ALA A 1 678 ? -12.654 19.869 -15.349 1.00 97.31 678 ALA A C 1
ATOM 5512 O O . ALA A 1 678 ? -12.695 19.309 -16.437 1.00 97.31 678 ALA A O 1
ATOM 5513 N N . GLU A 1 679 ? -13.760 20.271 -14.719 1.00 96.38 679 GLU A N 1
ATOM 5514 C CA . GLU A 1 679 ? -15.109 20.178 -15.295 1.00 96.38 679 GLU A CA 1
ATOM 5515 C C . GLU A 1 679 ? -15.274 21.119 -16.497 1.00 96.38 679 GLU A C 1
ATOM 5517 O O . GLU A 1 679 ? -15.771 20.697 -17.538 1.00 96.38 679 GLU A O 1
ATOM 5522 N N . GLU A 1 680 ? -14.822 22.371 -16.381 1.00 96.06 680 GLU A N 1
ATOM 5523 C CA . GLU A 1 680 ? -14.901 23.369 -17.458 1.00 96.06 680 GLU A CA 1
ATOM 5524 C C . GLU A 1 680 ? -14.070 22.979 -18.690 1.00 96.06 680 GLU A C 1
ATOM 5526 O O . GLU A 1 680 ? -14.474 23.264 -19.818 1.00 96.06 680 GLU A O 1
ATOM 5531 N N . ALA A 1 681 ? -12.934 22.306 -18.481 1.00 95.62 681 ALA A N 1
ATOM 5532 C CA . ALA A 1 681 ? -12.029 21.858 -19.539 1.00 95.62 681 ALA A CA 1
ATOM 5533 C C . ALA A 1 681 ? -12.193 20.374 -19.935 1.00 95.62 681 ALA A C 1
ATOM 5535 O O . ALA A 1 681 ? -11.389 19.869 -20.716 1.00 95.62 681 ALA A O 1
ATOM 5536 N N . ASP A 1 682 ? -13.200 19.673 -19.399 1.00 95.50 682 ASP A N 1
ATOM 5537 C CA . ASP A 1 682 ? -13.469 18.239 -19.625 1.00 95.50 682 ASP A CA 1
ATOM 5538 C C . ASP A 1 682 ? -12.262 17.305 -19.349 1.00 95.50 682 ASP A C 1
ATOM 5540 O O . ASP A 1 682 ? -12.009 16.300 -20.016 1.00 95.50 682 ASP A O 1
ATOM 5544 N N . LEU A 1 683 ? -11.479 17.628 -18.316 1.00 96.00 683 LEU A N 1
ATOM 5545 C CA . LEU A 1 683 ? -10.281 16.893 -17.911 1.00 96.00 683 LEU A CA 1
ATOM 5546 C C . LEU A 1 683 ? -10.624 15.755 -16.938 1.00 96.00 683 LEU A C 1
ATOM 5548 O O . LEU A 1 683 ? -10.388 15.843 -15.728 1.00 96.00 683 LEU A O 1
ATOM 5552 N N . ARG A 1 684 ? -11.135 14.641 -17.477 1.00 95.06 684 ARG A N 1
ATOM 5553 C CA . ARG A 1 684 ? -11.550 13.452 -16.697 1.00 95.06 684 ARG A CA 1
ATOM 5554 C C . ARG A 1 684 ? -10.502 12.950 -15.681 1.00 95.06 684 ARG A C 1
ATOM 5556 O O . ARG A 1 684 ? -10.889 12.718 -14.534 1.00 95.06 684 ARG A O 1
ATOM 5563 N N . PRO A 1 685 ? -9.194 12.822 -16.004 1.00 93.00 685 PRO A N 1
ATOM 5564 C CA . PRO A 1 685 ? -8.207 12.338 -15.031 1.00 93.00 685 PRO A CA 1
ATOM 5565 C C . PRO A 1 685 ? -8.008 13.289 -13.841 1.00 93.00 685 PRO A C 1
ATOM 5567 O O . PRO A 1 685 ? -7.907 12.845 -12.697 1.00 93.00 685 PRO A O 1
ATOM 5570 N N . GLY A 1 686 ? -7.980 14.602 -14.098 1.00 93.31 686 GLY A N 1
ATOM 5571 C CA . GLY A 1 686 ? -7.877 15.621 -13.050 1.00 93.31 686 GLY A CA 1
ATOM 5572 C C . GLY A 1 686 ? -9.115 15.640 -12.153 1.00 93.31 686 GLY A C 1
ATOM 5573 O O . GLY A 1 686 ? -8.996 15.746 -10.932 1.00 93.31 686 GLY A O 1
ATOM 5574 N N . LEU A 1 687 ? -10.296 15.438 -12.744 1.00 96.06 687 LEU A N 1
ATOM 5575 C CA . LEU A 1 687 ? -11.567 15.353 -12.029 1.00 96.06 687 LEU A CA 1
ATOM 5576 C C . LEU A 1 687 ? -11.631 14.142 -11.081 1.00 96.06 687 LEU A C 1
ATOM 5578 O O . LEU A 1 687 ? -12.027 14.287 -9.923 1.00 96.06 687 LEU A O 1
ATOM 5582 N N . ALA A 1 688 ? -11.182 12.964 -11.533 1.00 94.12 688 ALA A N 1
ATOM 5583 C CA . ALA A 1 688 ? -11.107 11.762 -10.697 1.00 94.12 688 ALA A CA 1
ATOM 5584 C C . ALA A 1 688 ? -10.223 11.977 -9.457 1.00 94.12 688 ALA A C 1
ATOM 5586 O O . ALA A 1 688 ? -10.646 11.699 -8.330 1.00 94.12 688 ALA A O 1
ATOM 5587 N N . ARG A 1 689 ? -9.024 12.550 -9.649 1.00 94.81 689 ARG A N 1
ATOM 5588 C CA . ARG A 1 689 ? -8.108 12.894 -8.551 1.00 94.81 689 ARG A CA 1
ATOM 5589 C C . ARG A 1 689 ? -8.695 13.942 -7.607 1.00 94.81 689 ARG A C 1
ATOM 5591 O O . ARG A 1 689 ? -8.562 13.799 -6.392 1.00 94.81 689 ARG A O 1
ATOM 5598 N N . ALA A 1 690 ? -9.369 14.965 -8.136 1.00 96.25 690 ALA A N 1
ATOM 5599 C CA . ALA A 1 690 ? -10.027 15.984 -7.322 1.00 96.25 690 ALA A CA 1
ATOM 5600 C C . ALA A 1 690 ? -11.074 15.363 -6.386 1.00 96.25 690 ALA A C 1
ATOM 5602 O O . ALA A 1 690 ? -11.036 15.612 -5.179 1.00 96.25 690 ALA A O 1
ATOM 5603 N N . PHE A 1 691 ? -11.954 14.499 -6.906 1.00 95.25 691 PHE A N 1
ATOM 5604 C CA . PHE A 1 691 ? -12.942 13.797 -6.085 1.00 95.25 691 PHE A CA 1
ATOM 5605 C C . PHE A 1 691 ? -12.289 12.893 -5.042 1.00 95.25 691 PHE A C 1
ATOM 5607 O O . PHE A 1 691 ? -12.631 12.964 -3.865 1.00 95.25 691 PHE A O 1
ATOM 5614 N N . LEU A 1 692 ? -11.295 12.102 -5.427 1.00 94.06 692 LEU A N 1
ATOM 5615 C CA . LEU A 1 692 ? -10.550 11.253 -4.501 1.00 94.06 692 LEU A CA 1
ATOM 5616 C C . LEU A 1 692 ? -9.925 12.051 -3.340 1.00 94.06 692 LEU A C 1
ATOM 5618 O O . LEU A 1 692 ? -10.031 11.659 -2.176 1.00 94.06 692 LEU A O 1
ATOM 5622 N N . TYR A 1 693 ? -9.296 13.194 -3.614 1.00 94.38 693 TYR A N 1
ATOM 5623 C CA . TYR A 1 693 ? -8.689 13.997 -2.553 1.00 94.38 693 TYR A CA 1
ATOM 5624 C C . TYR A 1 693 ? -9.723 14.736 -1.693 1.00 94.38 693 TYR A C 1
ATOM 5626 O O . TYR A 1 693 ? -9.542 14.862 -0.478 1.00 94.38 693 TYR A O 1
ATOM 5634 N N . GLN A 1 694 ? -10.865 15.131 -2.262 1.00 94.00 694 GLN A N 1
ATOM 5635 C CA . GLN A 1 694 ? -12.010 15.580 -1.465 1.00 94.00 694 GLN A CA 1
ATOM 5636 C C . GLN A 1 694 ? -12.539 14.454 -0.566 1.00 94.00 694 GLN A C 1
ATOM 5638 O O . GLN A 1 694 ? -12.810 14.699 0.613 1.00 94.00 694 GLN A O 1
ATOM 5643 N N . ALA A 1 695 ? -12.623 13.219 -1.072 1.00 89.75 695 ALA A N 1
ATOM 5644 C CA . ALA A 1 695 ? -13.035 12.056 -0.295 1.00 89.75 695 ALA A CA 1
ATOM 5645 C C . ALA A 1 695 ? -12.108 11.829 0.908 1.00 89.75 695 ALA A C 1
ATOM 5647 O O . ALA A 1 695 ? -12.589 11.704 2.038 1.00 89.75 695 ALA A O 1
ATOM 5648 N N . ASN A 1 696 ? -10.790 11.875 0.685 1.00 88.06 696 ASN A N 1
ATOM 5649 C CA . ASN A 1 696 ? -9.772 11.787 1.735 1.00 88.06 696 ASN A CA 1
ATOM 5650 C C . ASN A 1 696 ? -9.950 12.884 2.795 1.00 88.06 696 ASN A C 1
ATOM 5652 O O . ASN A 1 696 ? -10.017 12.590 3.991 1.00 88.06 696 ASN A O 1
ATOM 5656 N N . SER A 1 697 ? -10.078 14.148 2.378 1.00 85.62 697 SER A N 1
ATOM 5657 C CA . SER A 1 697 ? -10.241 15.272 3.307 1.00 85.62 697 SER A CA 1
ATOM 5658 C C . SER A 1 697 ? -11.541 15.167 4.114 1.00 85.62 697 SER A C 1
ATOM 5660 O O . SER A 1 697 ? -11.542 15.362 5.333 1.00 85.62 697 SER A O 1
ATOM 5662 N N . HIS A 1 698 ? -12.650 14.775 3.479 1.00 80.88 698 HIS A N 1
ATOM 5663 C CA . HIS A 1 698 ? -13.909 14.522 4.176 1.00 80.88 698 HIS A CA 1
ATOM 5664 C C . HIS A 1 698 ? -13.808 13.349 5.152 1.00 80.88 698 HIS A C 1
ATOM 5666 O O . HIS A 1 698 ? -14.324 13.456 6.267 1.00 80.88 698 HIS A O 1
ATOM 5672 N N . TRP A 1 699 ? -13.110 12.270 4.792 1.00 79.88 699 TRP A N 1
ATOM 5673 C CA . TRP A 1 699 ? -12.840 11.155 5.697 1.00 79.88 699 TRP A CA 1
ATOM 5674 C C . TRP A 1 699 ? -12.056 11.609 6.936 1.00 79.88 699 TRP A C 1
ATOM 5676 O O . TRP A 1 699 ? -12.506 11.356 8.055 1.00 79.88 699 TRP A O 1
ATOM 5686 N N . PHE A 1 700 ? -10.957 12.354 6.768 1.00 72.31 700 PHE A N 1
ATOM 5687 C CA . PHE A 1 700 ? -10.171 12.877 7.894 1.00 72.31 700 PHE A CA 1
ATOM 5688 C C . PHE A 1 700 ? -10.971 13.810 8.813 1.00 72.31 700 PHE A C 1
ATOM 5690 O O . PHE A 1 700 ? -10.723 13.853 10.019 1.00 72.31 700 PHE A O 1
ATOM 5697 N N . GLN A 1 701 ? -11.957 14.523 8.267 1.00 71.81 701 GLN A N 1
ATOM 5698 C CA . GLN A 1 701 ? -12.864 15.382 9.030 1.00 71.81 701 GLN A CA 1
ATOM 5699 C C . GLN A 1 701 ? -14.049 14.631 9.670 1.00 71.81 701 GLN A C 1
ATOM 5701 O O . GLN A 1 701 ? -14.827 15.244 10.400 1.00 71.81 701 GLN A O 1
ATOM 5706 N N . GLY A 1 702 ? -14.209 13.327 9.415 1.00 65.38 702 GLY A N 1
ATOM 5707 C CA . GLY A 1 702 ? -15.340 12.522 9.897 1.00 65.38 702 GLY A CA 1
ATOM 5708 C C . GLY A 1 702 ? -16.636 12.691 9.088 1.00 65.38 702 GLY A C 1
ATOM 5709 O O . GLY A 1 702 ? -17.693 12.208 9.495 1.00 65.38 702 GLY A O 1
ATOM 5710 N N . ASN A 1 703 ? -16.568 13.343 7.926 1.00 69.56 703 ASN A N 1
ATOM 5711 C CA . ASN A 1 703 ? -17.680 13.575 7.004 1.00 69.56 703 ASN A CA 1
ATOM 5712 C C . ASN A 1 703 ? -17.885 12.373 6.056 1.00 69.56 703 ASN A C 1
ATOM 5714 O O . ASN A 1 703 ? -17.831 12.513 4.834 1.00 69.56 703 ASN A O 1
ATOM 5718 N N . TYR A 1 704 ? -18.126 11.182 6.611 1.00 68.56 704 TYR A N 1
ATOM 5719 C CA . TYR A 1 704 ? -18.116 9.914 5.861 1.00 68.56 704 TYR A CA 1
ATOM 5720 C C . TYR A 1 704 ? -19.083 9.858 4.669 1.00 68.56 704 TYR A C 1
ATOM 5722 O O . TYR A 1 704 ? -18.764 9.232 3.668 1.00 68.56 704 TYR A O 1
ATOM 5730 N N . GLN A 1 705 ? -20.238 10.529 4.739 1.00 67.06 705 GLN A N 1
ATOM 5731 C CA . GLN A 1 705 ? -21.201 10.564 3.629 1.00 67.06 705 GLN A CA 1
ATOM 5732 C C . GLN A 1 705 ? -20.591 11.194 2.369 1.00 67.06 705 GLN A C 1
ATOM 5734 O O . GLN A 1 705 ? -20.631 10.597 1.300 1.00 67.06 705 GLN A O 1
ATOM 5739 N N . GLN A 1 706 ? -19.969 12.369 2.513 1.00 73.88 706 GLN A N 1
ATOM 5740 C CA . GLN A 1 706 ? -19.280 13.015 1.394 1.00 73.88 706 GLN A CA 1
ATOM 5741 C C . GLN A 1 706 ? -18.053 12.207 0.969 1.00 73.88 706 GLN A C 1
ATOM 5743 O O . GLN A 1 706 ? -17.788 12.102 -0.223 1.00 73.88 706 GLN A O 1
ATOM 5748 N N . ALA A 1 707 ? -17.352 11.578 1.921 1.00 81.50 707 ALA A N 1
ATOM 5749 C CA . ALA A 1 707 ? -16.229 10.703 1.600 1.00 81.50 707 ALA A CA 1
ATOM 5750 C C . ALA A 1 707 ? -16.646 9.557 0.663 1.00 81.50 707 ALA A C 1
ATOM 5752 O O . ALA A 1 707 ? -16.064 9.413 -0.403 1.00 81.50 707 ALA A O 1
ATOM 5753 N N . PHE A 1 708 ? -17.696 8.797 0.995 1.00 77.12 708 PHE A N 1
ATOM 5754 C CA . PHE A 1 708 ? -18.190 7.716 0.131 1.00 77.12 708 PHE A CA 1
ATOM 5755 C C . PHE A 1 708 ? -18.708 8.216 -1.219 1.00 77.12 708 PHE A C 1
ATOM 5757 O O . PHE A 1 708 ? -18.456 7.573 -2.238 1.00 77.12 708 PHE A O 1
ATOM 5764 N N . ARG A 1 709 ? -19.404 9.360 -1.241 1.00 78.62 709 ARG A N 1
ATOM 5765 C CA . ARG A 1 709 ? -19.904 9.967 -2.479 1.00 78.62 709 ARG A CA 1
ATOM 5766 C C . ARG A 1 709 ? -18.768 10.254 -3.453 1.00 78.62 709 ARG A C 1
ATOM 5768 O O . ARG A 1 709 ? -18.776 9.745 -4.571 1.00 78.62 709 ARG A O 1
ATOM 5775 N N . PHE A 1 710 ? -17.786 11.035 -3.013 1.00 86.94 710 PHE A N 1
ATOM 5776 C CA . PHE A 1 710 ? -16.661 11.406 -3.859 1.00 86.94 710 PHE A CA 1
ATOM 5777 C C . PHE A 1 710 ? -15.787 10.199 -4.208 1.00 86.94 710 PHE A C 1
ATOM 5779 O O . PHE A 1 710 ? -15.293 10.115 -5.328 1.00 86.94 710 PHE A O 1
ATOM 5786 N N . GLN A 1 711 ? -15.683 9.209 -3.315 1.00 87.50 711 GLN A N 1
ATOM 5787 C CA . GLN A 1 711 ? -14.983 7.963 -3.617 1.00 87.50 711 GLN A CA 1
ATOM 5788 C C . GLN A 1 711 ? -15.635 7.183 -4.757 1.00 87.50 711 GLN A C 1
ATOM 5790 O O . GLN A 1 711 ? -14.937 6.667 -5.626 1.00 87.50 711 GLN A O 1
ATOM 5795 N N . ARG A 1 712 ? -16.972 7.113 -4.773 1.00 83.06 712 ARG A N 1
ATOM 5796 C CA . ARG A 1 712 ? -17.725 6.454 -5.845 1.00 83.06 712 ARG A CA 1
ATOM 5797 C C . ARG A 1 712 ? -17.515 7.167 -7.178 1.00 83.06 712 ARG A C 1
ATOM 5799 O O . ARG A 1 712 ? -17.216 6.502 -8.162 1.00 83.06 712 ARG A O 1
ATOM 5806 N N . GLN A 1 713 ? -17.611 8.498 -7.182 1.00 87.88 713 GLN A N 1
ATOM 5807 C CA . GLN A 1 713 ? -17.386 9.308 -8.383 1.00 87.88 713 GLN A CA 1
ATOM 5808 C C . GLN A 1 713 ? -15.956 9.142 -8.915 1.00 87.88 713 GLN A C 1
ATOM 5810 O O . GLN A 1 713 ? -15.767 8.944 -10.110 1.00 87.88 713 GLN A O 1
ATOM 5815 N N . ALA A 1 714 ? -14.948 9.159 -8.038 1.00 93.56 714 ALA A N 1
ATOM 5816 C CA . ALA A 1 714 ? -13.563 8.925 -8.434 1.00 93.56 714 ALA A CA 1
ATOM 5817 C C . ALA A 1 714 ? -13.361 7.517 -9.020 1.00 93.56 714 ALA A C 1
ATOM 5819 O O . ALA A 1 714 ? -12.720 7.375 -10.059 1.00 93.56 714 ALA A O 1
ATOM 5820 N N . LEU A 1 715 ? -13.919 6.480 -8.377 1.00 89.12 715 LEU A N 1
ATOM 5821 C CA . LEU A 1 715 ? -13.766 5.089 -8.819 1.00 89.12 715 LEU A CA 1
ATOM 5822 C C . LEU A 1 715 ? -14.434 4.830 -10.171 1.00 89.12 715 LEU A C 1
ATOM 5824 O O . LEU A 1 715 ? -13.896 4.081 -10.981 1.00 89.12 715 LEU A O 1
ATOM 5828 N N . GLU A 1 716 ? -15.603 5.427 -10.401 1.00 88.50 716 GLU A N 1
ATOM 5829 C CA . GLU A 1 716 ? -16.326 5.343 -11.671 1.00 88.50 716 GLU A CA 1
ATOM 5830 C C . GLU A 1 716 ? -15.481 5.915 -12.813 1.00 88.50 716 GLU A C 1
ATOM 5832 O O . GLU A 1 716 ? -15.206 5.203 -13.776 1.00 88.50 716 GLU A O 1
ATOM 5837 N N . ILE A 1 717 ? -14.946 7.130 -12.646 1.00 92.50 717 ILE A N 1
ATOM 5838 C CA . ILE A 1 717 ? -14.080 7.752 -13.657 1.00 92.50 717 ILE A CA 1
ATOM 5839 C C . ILE A 1 717 ? -12.796 6.934 -13.863 1.00 92.50 717 ILE A C 1
ATOM 5841 O O . ILE A 1 717 ? -12.397 6.691 -14.997 1.00 92.50 717 ILE A O 1
ATOM 5845 N N . ALA A 1 718 ? -12.147 6.467 -12.793 1.00 91.88 718 ALA A N 1
ATOM 5846 C CA . ALA A 1 718 ? -10.921 5.674 -12.911 1.00 91.88 718 ALA A CA 1
ATOM 5847 C C . ALA A 1 718 ? -11.142 4.333 -13.639 1.00 91.88 718 ALA A C 1
ATOM 5849 O O . ALA A 1 718 ? -10.237 3.846 -14.315 1.00 91.88 718 ALA A O 1
ATOM 5850 N N . ARG A 1 719 ? -12.340 3.740 -13.526 1.00 88.81 719 ARG A N 1
ATOM 5851 C CA . ARG A 1 719 ? -12.728 2.539 -14.282 1.00 88.81 719 ARG A CA 1
ATOM 5852 C C . ARG A 1 719 ? -12.985 2.840 -15.751 1.00 88.81 719 ARG A C 1
ATOM 5854 O O . ARG A 1 719 ? -12.515 2.086 -16.590 1.00 88.81 719 ARG A O 1
ATOM 5861 N N . GLU A 1 720 ? -13.685 3.930 -16.058 1.00 93.38 720 GLU A N 1
ATOM 5862 C CA . GLU A 1 720 ? -13.902 4.374 -17.443 1.00 93.38 720 GLU A CA 1
ATOM 5863 C C . GLU A 1 720 ? -12.588 4.674 -18.174 1.00 93.38 720 GLU A C 1
ATOM 5865 O O . GLU A 1 720 ? -12.480 4.430 -19.371 1.00 93.38 720 GLU A O 1
ATOM 5870 N N . LEU A 1 721 ? -11.592 5.195 -17.453 1.00 93.12 721 LEU A N 1
ATOM 5871 C CA . LEU A 1 721 ? -10.258 5.483 -17.983 1.00 93.12 721 LEU A CA 1
ATOM 5872 C C . LEU A 1 721 ? -9.328 4.259 -18.006 1.00 93.12 721 LEU A C 1
ATOM 5874 O O . LEU A 1 721 ? -8.188 4.390 -18.442 1.00 93.12 721 LEU A O 1
ATOM 5878 N N . GLU A 1 722 ? -9.772 3.110 -17.485 1.00 91.88 722 GLU A N 1
ATOM 5879 C CA . GLU A 1 722 ? -8.949 1.908 -17.281 1.00 91.88 722 GLU A CA 1
ATOM 5880 C C . GLU A 1 722 ? -7.650 2.171 -16.479 1.00 91.88 722 GLU A C 1
ATOM 5882 O O . GLU A 1 722 ? -6.669 1.430 -16.566 1.00 91.88 722 GLU A O 1
ATOM 5887 N N . ASP A 1 723 ? -7.644 3.208 -15.631 1.00 88.94 723 ASP A N 1
ATOM 5888 C CA . ASP A 1 723 ? -6.485 3.622 -14.835 1.00 88.94 723 ASP A CA 1
ATOM 5889 C C . ASP A 1 723 ? -6.362 2.744 -13.581 1.00 88.94 723 ASP A C 1
ATOM 5891 O O . ASP A 1 723 ? -6.906 3.040 -12.511 1.00 88.94 723 ASP A O 1
ATOM 5895 N N . LYS A 1 724 ? -5.657 1.617 -13.725 1.00 87.94 724 LYS A N 1
ATOM 5896 C CA . LYS A 1 724 ? -5.438 0.636 -12.649 1.00 87.94 724 LYS A CA 1
ATOM 5897 C C . LYS A 1 724 ? -4.755 1.242 -11.420 1.00 87.94 724 LYS A C 1
ATOM 5899 O O . LYS A 1 724 ? -5.095 0.870 -10.297 1.00 87.94 724 LYS A O 1
ATOM 5904 N N . LEU A 1 725 ? -3.833 2.187 -11.614 1.00 87.38 725 LEU A N 1
ATOM 5905 C CA . LEU A 1 725 ? -3.086 2.805 -10.519 1.00 87.38 725 LEU A CA 1
ATOM 5906 C C . LEU A 1 725 ? -3.988 3.736 -9.698 1.00 87.38 725 LEU A C 1
ATOM 5908 O O . LEU A 1 725 ? -3.990 3.663 -8.467 1.00 87.38 725 LEU A O 1
ATOM 5912 N N . GLN A 1 726 ? -4.827 4.549 -10.351 1.00 88.88 726 GLN A N 1
ATOM 5913 C CA . GLN A 1 726 ? -5.851 5.315 -9.633 1.00 88.88 726 GLN A CA 1
ATOM 5914 C C . GLN A 1 726 ? -6.867 4.405 -8.943 1.00 88.88 726 GLN A C 1
ATOM 5916 O O . GLN A 1 726 ? -7.215 4.665 -7.790 1.00 88.88 726 GLN A O 1
ATOM 5921 N N . GLN A 1 727 ? -7.314 3.325 -9.591 1.00 90.25 727 GLN A N 1
ATOM 5922 C CA . GLN A 1 727 ? -8.220 2.359 -8.961 1.00 90.25 727 GLN A CA 1
ATOM 5923 C C . GLN A 1 727 ? -7.615 1.765 -7.683 1.00 90.25 727 GLN A C 1
ATOM 5925 O O . GLN A 1 727 ? -8.300 1.733 -6.658 1.00 90.25 727 GLN A O 1
ATOM 5930 N N . ALA A 1 728 ? -6.335 1.377 -7.705 1.00 90.06 728 ALA A N 1
ATOM 5931 C CA . ALA A 1 728 ? -5.623 0.892 -6.524 1.00 90.06 728 ALA A CA 1
ATOM 5932 C C . ALA A 1 728 ? -5.660 1.926 -5.390 1.00 90.06 728 ALA A C 1
ATOM 5934 O O . ALA A 1 728 ? -6.101 1.627 -4.281 1.00 90.06 728 ALA A O 1
ATOM 5935 N N . PHE A 1 729 ? -5.286 3.176 -5.675 1.00 88.31 729 PHE A N 1
ATOM 5936 C CA . PHE A 1 729 ? -5.263 4.235 -4.667 1.00 88.31 729 PHE A CA 1
ATOM 5937 C C . PHE A 1 729 ? -6.656 4.522 -4.075 1.00 88.31 729 PHE A C 1
ATOM 5939 O O . PHE A 1 729 ? -6.807 4.691 -2.861 1.00 88.31 729 PHE A O 1
ATOM 5946 N N . ILE A 1 730 ? -7.695 4.533 -4.912 1.00 89.31 730 ILE A N 1
ATOM 5947 C CA . ILE A 1 730 ? -9.087 4.718 -4.486 1.00 89.31 730 ILE A CA 1
ATOM 5948 C C . ILE A 1 730 ? -9.533 3.538 -3.601 1.00 89.31 730 ILE A C 1
ATOM 5950 O O . ILE A 1 730 ? -10.090 3.736 -2.519 1.00 89.31 730 ILE A O 1
ATOM 5954 N N . LEU A 1 731 ? -9.256 2.295 -3.985 1.00 90.00 731 LEU A N 1
ATOM 5955 C CA . LEU A 1 731 ? -9.618 1.127 -3.174 1.00 90.00 731 LEU A CA 1
ATOM 5956 C C . LEU A 1 731 ? -8.859 1.097 -1.839 1.00 90.00 731 LEU A C 1
ATOM 5958 O O . LEU A 1 731 ? -9.448 0.793 -0.800 1.00 90.00 731 LEU A O 1
ATOM 5962 N N . ASN A 1 732 ? -7.597 1.529 -1.826 1.00 90.62 732 ASN A N 1
ATOM 5963 C CA . ASN A 1 732 ? -6.806 1.662 -0.607 1.00 90.62 732 ASN A CA 1
ATOM 5964 C C . ASN A 1 732 ? -7.447 2.629 0.405 1.00 90.62 732 ASN A C 1
ATOM 5966 O O . ASN A 1 732 ? -7.632 2.293 1.580 1.00 90.62 732 ASN A O 1
ATOM 5970 N N . THR A 1 733 ? -7.841 3.823 -0.054 1.00 88.75 733 THR A N 1
ATOM 5971 C CA . THR A 1 733 ? -8.578 4.792 0.771 1.00 88.75 733 THR A CA 1
ATOM 5972 C C . THR A 1 733 ? -9.907 4.208 1.250 1.00 88.75 733 THR A C 1
ATOM 5974 O O . THR A 1 733 ? -10.251 4.349 2.425 1.00 88.75 733 THR A O 1
ATOM 5977 N N . LEU A 1 734 ? -10.657 3.533 0.376 1.00 87.25 734 LEU A N 1
ATOM 5978 C CA . LEU A 1 734 ? -11.951 2.948 0.730 1.00 87.25 734 LEU A CA 1
ATOM 5979 C C . LEU A 1 734 ? -11.805 1.890 1.835 1.00 87.25 734 LEU A C 1
ATOM 5981 O O . LEU A 1 734 ? -12.581 1.875 2.794 1.00 87.25 734 LEU A O 1
ATOM 5985 N N . GLY A 1 735 ? -10.752 1.073 1.764 1.00 87.56 735 GLY A N 1
ATOM 5986 C CA . GLY A 1 735 ? -10.396 0.126 2.814 1.00 87.56 735 GLY A CA 1
ATOM 5987 C C . GLY A 1 735 ? -10.120 0.799 4.164 1.00 87.56 735 GLY A C 1
ATOM 5988 O O . GLY A 1 735 ? -10.620 0.353 5.199 1.00 87.56 735 GLY A O 1
ATOM 5989 N N . LEU A 1 736 ? -9.401 1.927 4.171 1.00 87.62 736 LEU A N 1
ATOM 5990 C CA . LEU A 1 736 ? -9.153 2.721 5.383 1.00 87.62 736 LEU A CA 1
ATOM 5991 C C . LEU A 1 736 ? -10.419 3.379 5.956 1.00 87.62 736 LEU A C 1
ATOM 5993 O O . LEU A 1 736 ? -10.574 3.454 7.184 1.00 87.62 736 LEU A O 1
ATOM 5997 N N . ILE A 1 737 ? -11.342 3.827 5.101 1.00 82.25 737 ILE A N 1
ATOM 5998 C CA . ILE A 1 737 ? -12.651 4.336 5.531 1.00 82.25 737 ILE A CA 1
ATOM 5999 C C . ILE A 1 737 ? -13.426 3.217 6.244 1.00 82.25 737 ILE A C 1
ATOM 6001 O O . ILE A 1 737 ? -13.879 3.416 7.373 1.00 82.25 737 ILE A O 1
ATOM 6005 N N . HIS A 1 738 ? -13.511 2.019 5.654 1.00 75.88 738 HIS A N 1
ATOM 6006 C CA . HIS A 1 738 ? -14.174 0.865 6.276 1.00 75.88 738 HIS A CA 1
ATOM 6007 C C . HIS A 1 738 ? -13.512 0.426 7.586 1.00 75.88 738 HIS A C 1
ATOM 6009 O O . HIS A 1 738 ? -14.205 0.178 8.575 1.00 75.88 738 HIS A O 1
ATOM 6015 N N . TRP A 1 739 ? -12.180 0.433 7.648 1.00 81.12 739 TRP A N 1
ATOM 6016 C CA . TRP A 1 739 ? -11.443 0.188 8.888 1.00 81.12 739 TRP A CA 1
ATOM 6017 C C . TRP A 1 739 ? -11.810 1.197 9.988 1.00 81.12 739 TRP A C 1
ATOM 6019 O O . TRP A 1 739 ? -12.052 0.810 11.135 1.00 81.12 739 TRP A O 1
ATOM 6029 N N . THR A 1 740 ? -11.914 2.484 9.641 1.00 74.12 740 THR A N 1
ATOM 6030 C CA . THR A 1 740 ? -12.300 3.555 10.580 1.00 74.12 740 THR A CA 1
ATOM 6031 C C . THR A 1 740 ? -13.714 3.344 11.126 1.00 74.12 740 THR A C 1
ATOM 6033 O O . THR A 1 740 ? -13.982 3.620 12.295 1.00 74.12 740 THR A O 1
ATOM 6036 N N . LEU A 1 741 ? -14.606 2.806 10.293 1.00 68.62 741 LEU A N 1
ATOM 6037 C CA . LEU A 1 741 ? -15.995 2.491 10.628 1.00 68.62 741 LEU A CA 1
ATOM 6038 C C . LEU A 1 741 ? -16.162 1.122 11.310 1.00 68.62 741 LEU A C 1
ATOM 6040 O O . LEU A 1 741 ? -17.290 0.703 11.563 1.00 68.62 741 LEU A O 1
ATOM 6044 N N . ASN A 1 742 ? -15.053 0.459 11.660 1.00 68.56 742 ASN A N 1
ATOM 6045 C CA . ASN A 1 742 ? -15.017 -0.841 12.327 1.00 68.56 742 ASN A CA 1
ATOM 6046 C C . ASN A 1 742 ? -15.631 -1.983 11.492 1.00 68.56 742 ASN A C 1
ATOM 6048 O O . ASN A 1 742 ? -16.278 -2.875 12.040 1.00 68.56 742 ASN A O 1
ATOM 6052 N N . ASP A 1 743 ? -15.391 -1.964 10.177 1.00 67.88 743 ASP A N 1
ATOM 6053 C CA . ASP A 1 743 ? -15.725 -3.045 9.246 1.00 67.88 743 ASP A CA 1
ATOM 6054 C C . ASP A 1 743 ? -14.447 -3.680 8.660 1.00 67.88 743 ASP A C 1
ATOM 6056 O O . ASP A 1 743 ? -13.974 -3.277 7.592 1.00 67.88 743 ASP A O 1
ATOM 6060 N N . PRO A 1 744 ? -13.827 -4.637 9.377 1.00 74.50 744 PRO A N 1
ATOM 6061 C CA . PRO A 1 744 ? -12.555 -5.224 8.967 1.00 74.50 744 PRO A CA 1
ATOM 6062 C C . PRO A 1 744 ? -12.669 -6.111 7.720 1.00 74.50 744 PRO A C 1
ATOM 6064 O O . PRO A 1 744 ? -11.703 -6.203 6.968 1.00 74.50 744 PRO A O 1
ATOM 6067 N N . VAL A 1 745 ? -13.833 -6.722 7.471 1.00 74.75 745 VAL A N 1
ATOM 6068 C CA . VAL A 1 745 ? -14.046 -7.611 6.317 1.00 74.75 745 VAL A CA 1
ATOM 6069 C C . VAL A 1 745 ? -13.929 -6.809 5.027 1.00 74.75 745 VAL A C 1
ATOM 6071 O O . VAL A 1 745 ? -13.064 -7.091 4.201 1.00 74.75 745 VAL A O 1
ATOM 6074 N N . ARG A 1 746 ? -14.708 -5.729 4.903 1.00 73.44 746 ARG A N 1
ATOM 6075 C CA . ARG A 1 746 ? -14.624 -4.851 3.730 1.00 73.44 746 ARG A CA 1
ATOM 6076 C C . ARG A 1 746 ? -13.311 -4.102 3.632 1.00 73.44 746 ARG A C 1
ATOM 6078 O O . ARG A 1 746 ? -12.859 -3.810 2.527 1.00 73.44 746 ARG A O 1
ATOM 6085 N N . ALA A 1 747 ? -12.715 -3.751 4.770 1.00 83.81 747 ALA A N 1
ATOM 6086 C CA . ALA A 1 747 ? -11.401 -3.134 4.762 1.00 83.81 747 ALA A CA 1
ATOM 6087 C C . ALA A 1 747 ? -10.386 -4.052 4.067 1.00 83.81 747 ALA A C 1
ATOM 6089 O O . ALA A 1 747 ? -9.702 -3.602 3.155 1.00 83.81 747 ALA A O 1
ATOM 6090 N N . LEU A 1 748 ? -10.340 -5.336 4.440 1.00 86.19 748 LEU A N 1
ATOM 6091 C CA . LEU A 1 748 ? -9.431 -6.311 3.834 1.00 86.19 748 LEU A CA 1
ATOM 6092 C C . LEU A 1 748 ? -9.752 -6.593 2.364 1.00 86.19 748 LEU A C 1
ATOM 6094 O O . LEU A 1 748 ? -8.820 -6.673 1.576 1.00 86.19 748 LEU A O 1
ATOM 6098 N N . GLU A 1 749 ? -11.027 -6.686 1.975 1.00 81.75 749 GLU A N 1
ATOM 6099 C CA . GLU A 1 749 ? -11.416 -6.883 0.567 1.00 81.75 749 GLU A CA 1
ATOM 6100 C C . GLU A 1 749 ? -10.901 -5.750 -0.335 1.00 81.75 749 GLU A C 1
ATOM 6102 O O . GLU A 1 749 ? -10.228 -6.001 -1.333 1.00 81.75 749 GLU A O 1
ATOM 6107 N N . ASN A 1 750 ? -11.166 -4.493 0.037 1.00 86.31 750 ASN A N 1
ATOM 6108 C CA . ASN A 1 750 ? -10.729 -3.339 -0.754 1.00 86.31 750 ASN A CA 1
ATOM 6109 C C . ASN A 1 750 ? -9.200 -3.182 -0.746 1.00 86.31 750 ASN A C 1
ATOM 6111 O O . ASN A 1 750 ? -8.606 -2.846 -1.768 1.00 86.31 750 ASN A O 1
ATOM 6115 N N . LEU A 1 751 ? -8.549 -3.440 0.394 1.00 93.56 751 LEU A N 1
ATOM 6116 C CA . LEU A 1 751 ? -7.088 -3.396 0.492 1.00 93.56 751 LEU A CA 1
ATOM 6117 C C . LEU A 1 751 ? -6.415 -4.527 -0.297 1.00 93.56 751 LEU A C 1
ATOM 6119 O O . LEU A 1 751 ? -5.347 -4.302 -0.856 1.00 93.56 751 LEU A O 1
ATOM 6123 N N . GLY A 1 752 ? -7.034 -5.708 -0.368 1.00 90.12 752 GLY A N 1
ATOM 6124 C CA . GLY A 1 752 ? -6.574 -6.828 -1.191 1.00 90.12 752 GLY A CA 1
ATOM 6125 C C . GLY A 1 752 ? -6.616 -6.489 -2.678 1.00 90.12 752 GLY A C 1
ATOM 6126 O O . GLY A 1 752 ? -5.591 -6.565 -3.344 1.00 90.12 752 GLY A O 1
ATOM 6127 N N . GLN A 1 753 ? -7.749 -5.978 -3.171 1.00 88.81 753 GLN A N 1
ATOM 6128 C CA . GLN A 1 753 ? -7.861 -5.520 -4.565 1.00 88.81 753 GLN A CA 1
ATOM 6129 C C . GLN A 1 753 ? -6.889 -4.377 -4.883 1.00 88.81 753 GLN A C 1
ATOM 6131 O O . GLN A 1 753 ? -6.300 -4.325 -5.960 1.00 88.81 753 GLN A O 1
ATOM 6136 N N . SER A 1 754 ? -6.693 -3.451 -3.939 1.00 94.06 754 SER A N 1
ATOM 6137 C CA . SER A 1 754 ? -5.683 -2.404 -4.087 1.00 94.06 754 SER A CA 1
ATOM 6138 C C . SER A 1 754 ? -4.271 -2.973 -4.210 1.00 94.06 754 SER A C 1
ATOM 6140 O O . SER A 1 754 ? -3.476 -2.402 -4.952 1.00 94.06 754 SER A O 1
ATOM 6142 N N . LEU A 1 755 ? -3.940 -4.024 -3.456 1.00 93.94 755 LEU A N 1
ATOM 6143 C CA . LEU A 1 755 ? -2.626 -4.655 -3.499 1.00 93.94 755 LEU A CA 1
ATOM 6144 C C . LEU A 1 755 ? -2.405 -5.346 -4.848 1.00 93.94 755 LEU A C 1
ATOM 6146 O O . LEU A 1 755 ? -1.395 -5.071 -5.484 1.00 93.94 755 LEU A O 1
ATOM 6150 N N . GLU A 1 756 ? -3.375 -6.133 -5.318 1.00 91.44 756 GLU A N 1
ATOM 6151 C CA . GLU A 1 756 ? -3.320 -6.813 -6.623 1.00 91.44 756 GLU A CA 1
ATOM 6152 C C . GLU A 1 756 ? -3.095 -5.818 -7.773 1.00 91.44 756 GLU A C 1
ATOM 6154 O O . GLU A 1 756 ? -2.229 -6.009 -8.627 1.00 91.44 756 GLU A O 1
ATOM 6159 N N . LEU A 1 757 ? -3.834 -4.703 -7.779 1.00 89.88 757 LEU A N 1
ATOM 6160 C CA . LEU A 1 757 ? -3.671 -3.659 -8.794 1.00 89.88 757 LEU A CA 1
ATOM 6161 C C . LEU A 1 757 ? -2.322 -2.933 -8.685 1.00 89.88 757 LEU A C 1
ATOM 6163 O O . LEU A 1 757 ? -1.747 -2.554 -9.709 1.00 89.88 757 LEU A O 1
ATOM 6167 N N . ALA A 1 758 ? -1.811 -2.730 -7.467 1.00 88.75 758 ALA A N 1
ATOM 6168 C CA . ALA A 1 758 ? -0.506 -2.114 -7.240 1.00 88.75 758 ALA A CA 1
ATOM 6169 C C . ALA A 1 758 ? 0.652 -3.031 -7.674 1.00 88.75 758 ALA A C 1
ATOM 6171 O O . ALA A 1 758 ? 1.618 -2.540 -8.260 1.00 88.75 758 ALA A O 1
ATOM 6172 N N . GLU A 1 759 ? 0.538 -4.342 -7.436 1.00 86.12 759 GLU A N 1
ATOM 6173 C CA . GLU A 1 759 ? 1.475 -5.377 -7.897 1.00 86.12 759 GLU A CA 1
ATOM 6174 C C . GLU A 1 759 ? 1.480 -5.461 -9.427 1.00 86.12 759 GLU A C 1
ATOM 6176 O O . GLU A 1 759 ? 2.543 -5.334 -10.037 1.00 86.12 759 GLU A O 1
ATOM 6181 N N . ALA A 1 760 ? 0.300 -5.507 -10.056 1.00 84.75 760 ALA A N 1
ATOM 6182 C CA . ALA A 1 760 ? 0.153 -5.480 -11.514 1.00 84.75 760 ALA A CA 1
ATOM 6183 C C . ALA A 1 760 ? 0.677 -4.187 -12.169 1.00 84.75 760 ALA A C 1
ATOM 6185 O O . ALA A 1 760 ? 0.970 -4.171 -13.362 1.00 84.75 760 ALA A O 1
ATOM 6186 N N . SER A 1 761 ? 0.777 -3.097 -11.402 1.00 80.62 761 SER A N 1
ATOM 6187 C CA . SER A 1 761 ? 1.324 -1.811 -11.857 1.00 80.62 761 SER A CA 1
ATOM 6188 C C . SER A 1 761 ? 2.783 -1.595 -11.426 1.00 80.62 761 SER A C 1
ATOM 6190 O O . SER A 1 761 ? 3.320 -0.507 -11.630 1.00 80.62 761 SER A O 1
ATOM 6192 N N . HIS A 1 762 ? 3.412 -2.587 -10.783 1.00 81.12 762 HIS A N 1
ATOM 6193 C CA . HIS A 1 762 ? 4.771 -2.541 -10.226 1.00 81.12 762 HIS A CA 1
ATOM 6194 C C . HIS A 1 762 ? 5.060 -1.325 -9.315 1.00 81.12 762 HIS A C 1
ATOM 6196 O O . HIS A 1 762 ? 6.204 -0.885 -9.172 1.00 81.12 762 HIS A O 1
ATOM 6202 N N . SER A 1 763 ? 4.036 -0.778 -8.648 1.00 81.00 763 SER A N 1
ATOM 6203 C CA . SER A 1 763 ? 4.194 0.393 -7.777 1.00 81.00 763 SER A CA 1
ATOM 6204 C C . SER A 1 763 ? 4.646 -0.014 -6.374 1.00 81.00 763 SER A C 1
ATOM 6206 O O . SER A 1 763 ? 3.841 -0.282 -5.479 1.00 81.00 763 SER A O 1
ATOM 6208 N N . LEU A 1 764 ? 5.963 -0.015 -6.14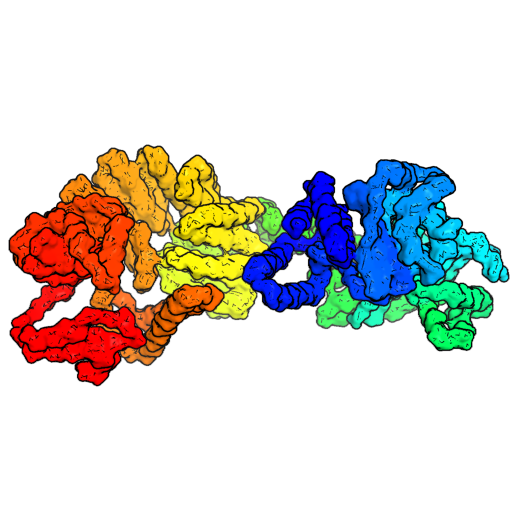3 1.00 81.75 764 LEU A N 1
ATOM 6209 C CA . LEU A 1 764 ? 6.556 -0.355 -4.840 1.00 81.75 764 LEU A CA 1
ATOM 6210 C C . LEU A 1 764 ? 6.004 0.487 -3.676 1.00 81.75 764 LEU A C 1
ATOM 6212 O O . LEU A 1 764 ? 5.872 -0.017 -2.559 1.00 81.75 764 LEU A O 1
ATOM 6216 N N . LEU A 1 765 ? 5.687 1.761 -3.930 1.00 82.25 765 LEU A N 1
ATOM 6217 C CA . LEU A 1 765 ? 5.137 2.680 -2.931 1.00 82.25 765 LEU A CA 1
ATOM 6218 C C . LEU A 1 765 ? 3.717 2.276 -2.507 1.00 82.25 765 LEU A C 1
ATOM 6220 O O . LEU A 1 765 ? 3.396 2.279 -1.314 1.00 82.25 765 LEU A O 1
ATOM 6224 N N . ASP A 1 766 ? 2.872 1.923 -3.474 1.00 84.88 766 ASP A N 1
ATOM 6225 C CA . ASP A 1 766 ? 1.480 1.558 -3.211 1.00 84.88 766 ASP A CA 1
ATOM 6226 C C . ASP A 1 766 ? 1.389 0.166 -2.577 1.00 84.88 766 ASP A C 1
ATOM 6228 O O . ASP A 1 766 ? 0.619 -0.022 -1.635 1.00 84.88 766 ASP A O 1
ATOM 6232 N N . ILE A 1 767 ? 2.271 -0.761 -2.969 1.00 90.19 767 ILE A N 1
ATOM 6233 C CA . ILE A 1 767 ? 2.437 -2.070 -2.315 1.00 90.19 767 ILE A CA 1
ATOM 6234 C C . ILE A 1 767 ? 2.802 -1.896 -0.831 1.00 90.19 767 ILE A C 1
ATOM 6236 O O . ILE A 1 767 ? 2.170 -2.491 0.047 1.00 90.19 767 ILE A O 1
ATOM 6240 N N . ALA A 1 768 ? 3.796 -1.052 -0.520 1.00 89.81 768 ALA A N 1
ATOM 6241 C CA . ALA A 1 768 ? 4.192 -0.774 0.865 1.00 89.81 768 ALA A CA 1
ATOM 6242 C C . ALA A 1 768 ? 3.023 -0.195 1.682 1.00 89.81 768 ALA A C 1
ATOM 6244 O O . ALA A 1 768 ? 2.775 -0.604 2.823 1.00 89.81 768 ALA A O 1
ATOM 6245 N N . THR A 1 769 ? 2.264 0.717 1.071 1.00 89.75 769 THR A N 1
ATOM 6246 C CA . THR A 1 769 ? 1.093 1.348 1.687 1.00 89.75 769 THR A CA 1
ATOM 6247 C C . THR A 1 769 ? -0.022 0.335 1.959 1.00 89.75 769 THR A C 1
ATOM 6249 O O . THR A 1 769 ? -0.554 0.308 3.073 1.00 89.75 769 THR A O 1
ATOM 6252 N N . ALA A 1 770 ? -0.344 -0.525 0.990 1.00 92.06 770 ALA A N 1
ATOM 6253 C CA . ALA A 1 770 ? -1.364 -1.559 1.125 1.00 92.06 770 ALA A CA 1
ATOM 6254 C C . ALA A 1 770 ? -1.005 -2.559 2.237 1.00 92.06 770 ALA A C 1
ATOM 6256 O O . ALA A 1 770 ? -1.825 -2.798 3.124 1.00 92.06 770 ALA A O 1
ATOM 6257 N N . TYR A 1 771 ? 0.241 -3.053 2.291 1.00 96.06 771 TYR A N 1
ATOM 6258 C CA . TYR A 1 771 ? 0.691 -3.922 3.388 1.00 96.06 771 TYR A CA 1
ATOM 6259 C C . TYR A 1 771 ? 0.558 -3.254 4.756 1.00 96.06 771 TYR A C 1
ATOM 6261 O O . TYR A 1 771 ? 0.052 -3.863 5.701 1.00 96.06 771 TYR A O 1
ATOM 6269 N N . ASN A 1 772 ? 0.966 -1.991 4.878 1.00 94.19 772 ASN A N 1
ATOM 6270 C CA . ASN A 1 772 ? 0.822 -1.266 6.133 1.00 94.19 772 ASN A CA 1
ATOM 6271 C C . ASN A 1 772 ? -0.661 -1.129 6.533 1.00 94.19 772 ASN A C 1
ATOM 6273 O O . ASN A 1 772 ? -1.010 -1.319 7.697 1.00 94.19 772 ASN A O 1
ATOM 6277 N N . ASN A 1 773 ? -1.559 -0.870 5.586 1.00 94.88 773 ASN A N 1
ATOM 6278 C CA . ASN A 1 773 ? -2.988 -0.749 5.868 1.00 94.88 773 ASN A CA 1
ATOM 6279 C C . ASN A 1 773 ? -3.645 -2.093 6.218 1.00 94.88 773 ASN A C 1
ATOM 6281 O O . ASN A 1 773 ? -4.432 -2.151 7.162 1.00 94.88 773 ASN A O 1
ATOM 6285 N N . ILE A 1 774 ? -3.265 -3.190 5.560 1.00 95.31 774 ILE A N 1
ATOM 6286 C CA . ILE A 1 774 ? -3.705 -4.548 5.920 1.00 95.31 774 ILE A CA 1
ATOM 6287 C C . ILE A 1 774 ? -3.258 -4.883 7.351 1.00 95.31 774 ILE A C 1
ATOM 6289 O O . ILE A 1 774 ? -4.060 -5.328 8.178 1.00 95.31 774 ILE A O 1
ATOM 6293 N N . GLY A 1 775 ? -2.009 -4.553 7.702 1.00 95.12 775 GLY A N 1
ATOM 6294 C CA . GLY A 1 775 ? -1.500 -4.687 9.067 1.00 95.12 775 GLY A CA 1
ATOM 6295 C C . GLY A 1 775 ? -2.327 -3.907 10.101 1.00 95.12 775 GLY A C 1
ATOM 6296 O O . GLY A 1 775 ? -2.573 -4.400 11.207 1.00 95.12 775 GLY A O 1
ATOM 6297 N N . LEU A 1 776 ? -2.829 -2.711 9.757 1.00 93.06 776 LEU A N 1
ATOM 6298 C CA . LEU A 1 776 ? -3.722 -1.940 10.635 1.00 93.06 776 LEU A CA 1
ATOM 6299 C C . LEU A 1 776 ? -5.042 -2.666 10.921 1.00 93.06 776 LEU A C 1
ATOM 6301 O O . LEU A 1 776 ? -5.539 -2.575 12.052 1.00 93.06 776 LEU A O 1
ATOM 6305 N N . VAL A 1 777 ? -5.598 -3.376 9.936 1.00 90.56 777 VAL A N 1
ATOM 6306 C CA . VAL A 1 777 ? -6.830 -4.154 10.112 1.00 90.56 777 VAL A CA 1
ATOM 6307 C C . VAL A 1 777 ? -6.582 -5.351 11.030 1.00 90.56 777 VAL A C 1
ATOM 6309 O O . VAL A 1 777 ? -7.266 -5.480 12.046 1.00 90.56 777 VAL A O 1
ATOM 6312 N N . HIS A 1 778 ? -5.531 -6.138 10.784 1.00 89.38 778 HIS A N 1
ATOM 6313 C CA . HIS A 1 778 ? -5.171 -7.269 11.650 1.00 89.38 778 HIS A CA 1
ATOM 6314 C C . HIS A 1 778 ? -4.939 -6.847 13.107 1.00 89.38 778 HIS A C 1
ATOM 6316 O O . HIS A 1 778 ? -5.449 -7.470 14.041 1.00 89.38 778 HIS A O 1
ATOM 6322 N N . ARG A 1 779 ? -4.244 -5.722 13.326 1.00 92.50 779 ARG A N 1
ATOM 6323 C CA . ARG A 1 779 ? -4.031 -5.180 14.675 1.00 92.50 779 ARG A CA 1
ATOM 6324 C C . ARG A 1 779 ? -5.349 -4.805 15.359 1.00 92.50 779 ARG A C 1
ATOM 6326 O O . ARG A 1 779 ? -5.480 -5.000 16.569 1.00 92.50 779 ARG A O 1
ATOM 6333 N N . LYS A 1 780 ? -6.316 -4.249 14.618 1.00 85.25 780 LYS A N 1
ATOM 6334 C CA . LYS A 1 780 ? -7.648 -3.893 15.143 1.00 85.25 780 LYS A CA 1
ATOM 6335 C C . LYS A 1 780 ? -8.420 -5.137 15.591 1.00 85.25 780 LYS A C 1
ATOM 6337 O O . LYS A 1 780 ? -9.079 -5.091 16.625 1.00 85.25 780 LYS A O 1
ATOM 6342 N N . GLU A 1 781 ? -8.254 -6.248 14.885 1.00 84.94 781 GLU A N 1
ATOM 6343 C CA . GLU A 1 781 ? -8.820 -7.557 15.234 1.00 84.94 781 GLU A CA 1
ATOM 6344 C C . GLU A 1 781 ? -8.033 -8.308 16.321 1.00 84.94 781 GLU A C 1
ATOM 6346 O O . GLU A 1 781 ? -8.354 -9.449 16.638 1.00 84.94 781 GLU A O 1
ATOM 6351 N N . LYS A 1 782 ? -7.017 -7.670 16.923 1.00 88.56 782 LYS A N 1
ATOM 6352 C CA . LYS A 1 782 ? -6.121 -8.254 17.938 1.00 88.56 782 LYS A CA 1
ATOM 6353 C C . LYS A 1 782 ? -5.258 -9.420 17.420 1.00 88.56 782 LYS A C 1
ATOM 6355 O O . LYS A 1 782 ? -4.669 -10.147 18.215 1.00 88.56 782 LYS A O 1
ATOM 6360 N N . ARG A 1 783 ? -5.119 -9.547 16.096 1.00 89.69 783 ARG A N 1
ATOM 6361 C CA . ARG A 1 783 ? -4.200 -10.462 15.400 1.00 89.69 783 ARG A CA 1
ATOM 6362 C C . ARG A 1 783 ? -2.814 -9.822 15.288 1.00 89.69 783 ARG A C 1
ATOM 6364 O O . ARG A 1 783 ? -2.402 -9.329 14.236 1.00 89.69 783 ARG A O 1
ATOM 6371 N N . TYR A 1 784 ? -2.149 -9.677 16.437 1.00 91.94 784 TYR A N 1
ATOM 6372 C CA . TYR A 1 784 ? -0.899 -8.917 16.536 1.00 91.94 784 TYR A CA 1
ATOM 6373 C C . TYR A 1 784 ? 0.272 -9.537 15.752 1.00 91.94 784 TYR A C 1
ATOM 6375 O O . TYR A 1 784 ? 0.946 -8.772 15.058 1.00 91.94 784 TYR A O 1
ATOM 6383 N N . PRO A 1 785 ? 0.517 -10.864 15.791 1.00 92.31 785 PRO A N 1
ATOM 6384 C CA . PRO A 1 785 ? 1.578 -11.482 14.994 1.00 92.31 785 PRO A CA 1
ATOM 6385 C C . PRO A 1 785 ? 1.426 -11.215 13.492 1.00 92.31 785 PRO A C 1
ATOM 6387 O O . PRO A 1 785 ? 2.355 -10.704 12.872 1.00 92.31 785 PRO A O 1
ATOM 6390 N N . GLU A 1 786 ? 0.234 -11.437 12.938 1.00 90.69 786 GLU A N 1
ATOM 6391 C CA . GLU A 1 786 ? -0.071 -11.209 11.523 1.00 90.69 786 GLU A CA 1
ATOM 6392 C C . GLU A 1 786 ? 0.102 -9.731 11.155 1.00 90.69 786 GLU A C 1
ATOM 6394 O O . GLU A 1 786 ? 0.705 -9.400 10.136 1.00 90.69 786 GLU A O 1
ATOM 6399 N N . SER A 1 787 ? -0.338 -8.812 12.025 1.00 95.44 787 SER A N 1
ATOM 6400 C CA . SER A 1 787 ? -0.117 -7.379 11.799 1.00 95.44 787 SER A CA 1
ATOM 6401 C C . SER A 1 787 ? 1.369 -7.025 11.678 1.00 95.44 787 SER A C 1
ATOM 6403 O O . SER A 1 787 ? 1.751 -6.256 10.798 1.00 95.44 787 SER A O 1
ATOM 6405 N N . ILE A 1 788 ? 2.220 -7.623 12.520 1.00 96.75 788 ILE A N 1
ATOM 6406 C CA . ILE A 1 788 ? 3.668 -7.394 12.517 1.00 96.75 788 ILE A CA 1
ATOM 6407 C C . ILE A 1 788 ? 4.306 -7.952 11.243 1.00 96.75 788 ILE A C 1
ATOM 6409 O O . ILE A 1 788 ? 5.219 -7.321 10.715 1.00 96.75 788 ILE A O 1
ATOM 6413 N N . GLU A 1 789 ? 3.847 -9.093 10.729 1.00 96.38 789 GLU A N 1
ATOM 6414 C CA . GLU A 1 789 ? 4.339 -9.636 9.458 1.00 96.38 789 GLU A CA 1
ATOM 6415 C C . GLU A 1 789 ? 4.071 -8.683 8.292 1.00 96.38 789 GLU A C 1
ATOM 6417 O O . GLU A 1 789 ? 4.991 -8.359 7.539 1.00 96.38 789 GLU A O 1
ATOM 6422 N N . PHE A 1 790 ? 2.850 -8.158 8.190 1.00 96.25 790 PHE A N 1
ATOM 6423 C CA . PHE A 1 790 ? 2.510 -7.167 7.170 1.00 96.25 790 PHE A CA 1
ATOM 6424 C C . PHE A 1 790 ? 3.296 -5.861 7.336 1.00 96.25 790 PHE A C 1
ATOM 6426 O O . PHE A 1 790 ? 3.822 -5.333 6.355 1.00 96.25 790 PHE A O 1
ATOM 6433 N N . PHE A 1 791 ? 3.484 -5.371 8.566 1.00 97.44 791 PHE A N 1
ATOM 6434 C CA . PHE A 1 791 ? 4.339 -4.204 8.801 1.00 97.44 791 PHE A CA 1
ATOM 6435 C C . PHE A 1 791 ? 5.807 -4.464 8.440 1.00 97.44 791 PHE A C 1
ATOM 6437 O O . PHE A 1 791 ? 6.457 -3.578 7.899 1.00 97.44 791 PHE A O 1
ATOM 6444 N N . LYS A 1 792 ? 6.347 -5.669 8.665 1.00 97.25 792 LYS A N 1
ATOM 6445 C CA . LYS A 1 792 ? 7.709 -6.022 8.220 1.00 97.25 792 LYS A CA 1
ATOM 6446 C C . LYS A 1 792 ? 7.829 -6.020 6.695 1.00 97.25 792 LYS A C 1
ATOM 6448 O O . LYS A 1 792 ? 8.836 -5.543 6.177 1.00 97.25 792 LYS A O 1
ATOM 6453 N N . LYS A 1 793 ? 6.810 -6.518 5.982 1.00 96.06 793 LYS A N 1
ATOM 6454 C CA . LYS A 1 793 ? 6.753 -6.445 4.512 1.00 96.06 793 LYS A CA 1
ATOM 6455 C C . LYS A 1 793 ? 6.761 -4.989 4.037 1.00 96.06 793 LYS A C 1
ATOM 6457 O O . LYS A 1 793 ? 7.573 -4.654 3.180 1.00 96.06 793 LYS A O 1
ATOM 6462 N N . ALA A 1 794 ? 5.938 -4.126 4.638 1.00 95.44 794 ALA A N 1
ATOM 6463 C CA . ALA A 1 794 ? 5.925 -2.692 4.342 1.00 95.44 794 ALA A CA 1
ATOM 6464 C C . ALA A 1 794 ? 7.283 -2.027 4.630 1.00 95.44 794 ALA A C 1
ATOM 6466 O O . ALA A 1 794 ? 7.833 -1.361 3.757 1.00 95.44 794 ALA A O 1
ATOM 6467 N N . LEU A 1 795 ? 7.879 -2.287 5.803 1.00 95.50 795 LEU A N 1
ATOM 6468 C CA . LEU A 1 795 ? 9.154 -1.689 6.212 1.00 95.50 795 LEU A CA 1
ATOM 6469 C C . LEU A 1 795 ? 10.282 -2.029 5.238 1.00 95.50 795 LEU A C 1
ATOM 6471 O O . LEU A 1 795 ? 11.026 -1.141 4.842 1.00 95.50 795 LEU A O 1
ATOM 6475 N N . LYS A 1 796 ? 10.372 -3.293 4.806 1.00 94.56 796 LYS A N 1
ATOM 6476 C CA . LYS A 1 796 ? 11.375 -3.734 3.829 1.00 94.56 796 LYS A CA 1
ATOM 6477 C C . LYS A 1 796 ? 11.278 -2.936 2.523 1.00 94.56 796 LYS A C 1
ATOM 6479 O O . LYS A 1 796 ? 12.303 -2.561 1.960 1.00 94.56 796 LYS A O 1
ATOM 6484 N N . ARG A 1 797 ? 10.059 -2.663 2.044 1.00 88.56 797 ARG A N 1
ATOM 6485 C CA . ARG A 1 797 ? 9.829 -1.853 0.835 1.00 88.56 797 ARG A CA 1
ATOM 6486 C C . ARG A 1 797 ? 10.148 -0.376 1.087 1.00 88.56 797 ARG A C 1
ATOM 6488 O O . ARG A 1 797 ? 10.839 0.243 0.285 1.00 88.56 797 ARG A O 1
ATOM 6495 N N . ASP A 1 798 ? 9.732 0.175 2.225 1.00 87.44 798 ASP A N 1
ATOM 6496 C CA . ASP A 1 798 ? 10.035 1.561 2.603 1.00 87.44 798 ASP A CA 1
ATOM 6497 C C . ASP A 1 798 ? 11.547 1.814 2.792 1.00 87.44 798 ASP A C 1
ATOM 6499 O O . ASP A 1 798 ? 12.038 2.911 2.515 1.00 87.44 798 ASP A O 1
ATOM 6503 N N . GLU A 1 799 ? 12.305 0.820 3.263 1.00 88.62 799 GLU A N 1
ATOM 6504 C CA . GLU A 1 799 ? 13.771 0.848 3.351 1.00 88.62 799 GLU A CA 1
ATOM 6505 C C . GLU A 1 799 ? 14.418 0.845 1.964 1.00 88.62 799 GLU A C 1
ATOM 6507 O O . GLU A 1 799 ? 15.293 1.673 1.707 1.00 88.62 799 GLU A O 1
ATOM 6512 N N . GLN A 1 800 ? 13.939 -0.009 1.052 1.00 85.31 800 GLN A N 1
ATOM 6513 C CA . GLN A 1 800 ? 14.377 -0.017 -0.348 1.00 85.31 800 GLN A CA 1
ATOM 6514 C C . GLN A 1 800 ? 14.138 1.343 -1.017 1.00 85.31 800 GLN A C 1
ATOM 6516 O O . GLN A 1 800 ? 15.036 1.863 -1.670 1.00 85.31 800 GLN A O 1
ATOM 6521 N N . LEU A 1 801 ? 12.977 1.961 -0.778 1.00 80.44 801 LEU A N 1
ATOM 6522 C CA . LEU A 1 801 ? 12.600 3.276 -1.317 1.00 80.44 801 LEU A CA 1
ATOM 6523 C C . LEU A 1 801 ? 13.292 4.466 -0.627 1.00 80.44 801 LEU A C 1
ATOM 6525 O O . LEU A 1 801 ? 13.103 5.615 -1.043 1.00 80.44 801 LEU A O 1
ATOM 6529 N N . LYS A 1 802 ? 14.040 4.223 0.460 1.00 83.06 802 LYS A N 1
ATOM 6530 C CA . LYS A 1 802 ? 14.564 5.257 1.375 1.00 83.06 802 LYS A CA 1
ATOM 6531 C C . LYS A 1 802 ? 13.463 6.210 1.885 1.00 83.06 802 LYS A C 1
ATOM 6533 O O . LYS A 1 802 ? 13.719 7.377 2.192 1.00 83.06 802 LYS A O 1
ATOM 6538 N N . SER A 1 803 ? 12.226 5.719 1.994 1.00 81.75 803 SER A N 1
ATOM 6539 C CA . SER A 1 803 ? 11.050 6.496 2.393 1.00 81.75 803 SER A CA 1
ATOM 6540 C C . SER A 1 803 ? 11.003 6.677 3.910 1.00 81.75 803 SER A C 1
ATOM 6542 O O . SER A 1 803 ? 10.443 5.862 4.643 1.00 81.75 803 SER A O 1
ATOM 6544 N N . LYS A 1 804 ? 11.555 7.789 4.411 1.00 83.69 804 LYS A N 1
ATOM 6545 C CA . LYS A 1 804 ? 11.487 8.131 5.848 1.00 83.69 804 LYS A CA 1
ATOM 6546 C C . LYS A 1 804 ? 10.051 8.277 6.355 1.00 83.69 804 LYS A C 1
ATOM 6548 O O . LYS A 1 804 ? 9.775 7.978 7.517 1.00 83.69 804 LYS A O 1
ATOM 6553 N N . TRP A 1 805 ? 9.137 8.719 5.489 1.00 82.38 805 TRP A N 1
ATOM 6554 C CA . TRP A 1 805 ? 7.714 8.812 5.805 1.00 82.38 805 TRP A CA 1
ATOM 6555 C C . TRP A 1 805 ? 7.108 7.430 6.049 1.00 82.38 805 TRP A C 1
ATOM 6557 O O . TRP A 1 805 ? 6.567 7.207 7.131 1.00 82.38 805 TRP A O 1
ATOM 6567 N N . GLY A 1 806 ? 7.266 6.496 5.103 1.00 86.31 806 GLY A N 1
ATOM 6568 C CA . GLY A 1 806 ? 6.748 5.130 5.227 1.00 86.31 806 GLY A CA 1
ATOM 6569 C C . GLY A 1 806 ? 7.334 4.418 6.445 1.00 86.31 806 GLY A C 1
ATOM 6570 O O . GLY A 1 806 ? 6.593 3.986 7.331 1.00 86.31 806 GLY A O 1
ATOM 6571 N N . GLN A 1 807 ? 8.662 4.478 6.602 1.00 91.88 807 GLN A N 1
ATOM 6572 C CA . GLN A 1 807 ? 9.364 3.947 7.776 1.00 91.88 807 GLN A CA 1
ATOM 6573 C C . GLN A 1 807 ? 8.799 4.516 9.086 1.00 91.88 807 GLN A C 1
ATOM 6575 O O . GLN A 1 807 ? 8.517 3.765 10.019 1.00 91.88 807 GLN A O 1
ATOM 6580 N N . GLY A 1 808 ? 8.574 5.832 9.172 1.00 90.81 808 GLY A N 1
ATOM 6581 C CA . GLY A 1 808 ? 8.018 6.472 10.365 1.00 90.81 808 GLY A CA 1
ATOM 6582 C C . GLY A 1 808 ? 6.617 5.969 10.741 1.00 90.81 808 GLY A C 1
ATOM 6583 O O . GLY A 1 808 ? 6.323 5.802 11.929 1.00 90.81 808 GLY A O 1
ATOM 6584 N N . TYR A 1 809 ? 5.745 5.704 9.764 1.00 91.50 809 TYR A N 1
ATOM 6585 C CA . TYR A 1 809 ? 4.422 5.113 10.011 1.00 91.50 809 TYR A CA 1
ATOM 6586 C C . TYR A 1 809 ? 4.525 3.644 10.408 1.00 91.50 809 TYR A C 1
ATOM 6588 O O . TYR A 1 809 ? 3.905 3.229 11.392 1.00 91.50 809 TYR A O 1
ATOM 6596 N N . THR A 1 810 ? 5.329 2.879 9.676 1.00 95.06 810 THR A N 1
ATOM 6597 C CA . THR A 1 810 ? 5.497 1.444 9.881 1.00 95.06 810 THR A CA 1
ATOM 6598 C C . THR A 1 810 ? 6.118 1.158 11.250 1.00 95.06 810 THR A C 1
ATOM 6600 O O . THR A 1 810 ? 5.564 0.377 12.025 1.00 95.06 810 THR A O 1
ATOM 6603 N N . HIS A 1 811 ? 7.171 1.885 11.644 1.00 97.62 811 HIS A N 1
ATOM 6604 C CA . HIS A 1 811 ? 7.738 1.806 12.993 1.00 97.62 811 HIS A CA 1
ATOM 6605 C C . HIS A 1 811 ? 6.709 2.159 14.072 1.00 97.62 811 HIS A C 1
ATOM 6607 O O . HIS A 1 811 ? 6.596 1.432 15.057 1.00 97.62 811 HIS A O 1
ATOM 6613 N N . ARG A 1 812 ? 5.899 3.213 13.897 1.00 96.75 812 ARG A N 1
ATOM 6614 C CA . ARG A 1 812 ? 4.843 3.543 14.870 1.00 96.75 812 ARG A CA 1
ATOM 6615 C C . ARG A 1 812 ? 3.859 2.383 15.019 1.00 96.75 812 ARG A C 1
ATOM 6617 O O . ARG A 1 812 ? 3.536 1.987 16.135 1.00 96.75 812 ARG A O 1
ATOM 6624 N N . ASN A 1 813 ? 3.391 1.835 13.902 1.00 96.31 813 ASN A N 1
ATOM 6625 C CA . ASN A 1 813 ? 2.402 0.763 13.883 1.00 96.31 813 ASN A CA 1
ATOM 6626 C C . ASN A 1 813 ? 2.945 -0.550 14.482 1.00 96.31 813 ASN A C 1
ATOM 6628 O O . ASN A 1 813 ? 2.241 -1.212 15.250 1.00 96.31 813 ASN A O 1
ATOM 6632 N N . MET A 1 814 ? 4.210 -0.890 14.218 1.00 97.19 814 MET A N 1
ATOM 6633 C CA . MET A 1 814 ? 4.900 -2.000 14.885 1.00 97.19 814 MET A CA 1
ATOM 6634 C C . MET A 1 814 ? 5.024 -1.748 16.388 1.00 97.19 814 MET A C 1
ATOM 6636 O O . MET A 1 814 ? 4.653 -2.607 17.182 1.00 97.19 814 MET A O 1
ATOM 6640 N N . GLY A 1 815 ? 5.464 -0.550 16.787 1.00 96.69 815 GLY A N 1
ATOM 6641 C CA . GLY A 1 815 ? 5.584 -0.158 18.191 1.00 96.69 815 GLY A CA 1
ATOM 6642 C C . GLY A 1 815 ? 4.260 -0.265 18.951 1.00 96.69 815 GLY A C 1
ATOM 6643 O O . GLY A 1 815 ? 4.219 -0.815 20.048 1.00 96.69 815 GLY A O 1
ATOM 6644 N N . MET A 1 816 ? 3.154 0.157 18.333 1.00 96.00 816 MET A N 1
ATOM 6645 C CA . MET A 1 816 ? 1.803 -0.030 18.873 1.00 96.00 816 MET A CA 1
ATOM 6646 C C . MET A 1 816 ? 1.427 -1.505 19.033 1.00 96.00 816 MET A C 1
ATOM 6648 O O . MET A 1 816 ? 0.807 -1.874 20.029 1.00 96.00 816 MET A O 1
ATOM 6652 N N . SER A 1 817 ? 1.767 -2.346 18.055 1.00 96.06 817 SER A N 1
ATOM 6653 C CA . SER A 1 817 ? 1.461 -3.783 18.087 1.00 96.06 817 SER A CA 1
ATOM 6654 C C . SER A 1 817 ? 2.228 -4.477 19.209 1.00 96.06 817 SER A C 1
ATOM 6656 O O . SER A 1 817 ? 1.625 -5.166 20.027 1.00 96.06 817 SER A O 1
ATOM 6658 N N . PHE A 1 818 ? 3.530 -4.204 19.324 1.00 96.69 818 PHE A N 1
ATOM 6659 C CA . PHE A 1 818 ? 4.368 -4.721 20.404 1.00 96.69 818 PHE A CA 1
ATOM 6660 C C . PHE A 1 818 ? 3.920 -4.236 21.783 1.00 96.69 818 PHE A C 1
ATOM 6662 O O . PHE A 1 818 ? 3.873 -5.033 22.719 1.00 96.69 818 PHE A O 1
ATOM 6669 N N . LEU A 1 819 ? 3.506 -2.969 21.902 1.00 95.19 819 LEU A N 1
ATOM 6670 C CA . LEU A 1 819 ? 2.952 -2.435 23.146 1.00 95.19 819 LEU A CA 1
ATOM 6671 C C . LEU A 1 819 ? 1.707 -3.221 23.578 1.00 95.19 819 LEU A C 1
ATOM 6673 O O . LEU A 1 819 ? 1.588 -3.588 24.741 1.00 95.19 819 LEU A O 1
ATOM 6677 N N . ARG A 1 820 ? 0.797 -3.539 22.645 1.00 92.88 820 ARG A N 1
ATOM 6678 C CA . ARG A 1 820 ? -0.405 -4.346 22.936 1.00 92.88 820 ARG A CA 1
ATOM 6679 C C . ARG A 1 820 ? -0.099 -5.812 23.255 1.00 92.88 820 ARG A C 1
ATOM 6681 O O . ARG A 1 820 ? -0.909 -6.452 23.914 1.00 92.88 820 ARG A O 1
ATOM 6688 N N . MET A 1 821 ? 1.057 -6.323 22.837 1.00 93.31 821 MET A N 1
ATOM 6689 C CA . MET A 1 821 ? 1.561 -7.647 23.221 1.00 93.31 821 MET A CA 1
ATOM 6690 C C . MET A 1 821 ? 2.315 -7.649 24.563 1.00 93.31 821 MET A C 1
ATOM 6692 O O . MET A 1 821 ? 2.770 -8.705 24.994 1.00 93.31 821 MET A O 1
ATOM 6696 N N . GLY A 1 822 ? 2.494 -6.491 25.211 1.00 93.31 822 GLY A N 1
ATOM 6697 C CA . GLY A 1 822 ? 3.290 -6.361 26.437 1.00 93.31 822 GLY A CA 1
ATOM 6698 C C . GLY A 1 822 ? 4.808 -6.400 26.215 1.00 93.31 822 GLY A C 1
ATOM 6699 O O . GLY A 1 822 ? 5.564 -6.468 27.179 1.00 93.31 822 GLY A O 1
ATOM 6700 N N . GLN A 1 823 ? 5.280 -6.333 24.966 1.00 95.75 823 GLN A N 1
ATOM 6701 C CA . GLN A 1 823 ? 6.707 -6.300 24.623 1.00 95.75 823 GLN A CA 1
ATOM 6702 C C . GLN A 1 823 ? 7.232 -4.859 24.690 1.00 95.75 823 GLN A C 1
ATOM 6704 O O . GLN A 1 823 ? 7.465 -4.208 23.667 1.00 95.75 823 GLN A O 1
ATOM 6709 N N . LEU A 1 824 ? 7.354 -4.337 25.912 1.00 96.25 824 LEU A N 1
ATOM 6710 C CA . LEU A 1 824 ? 7.559 -2.910 26.180 1.00 96.25 824 LEU A CA 1
ATOM 6711 C C . LEU A 1 824 ? 8.894 -2.377 25.635 1.00 96.25 824 LEU A C 1
ATOM 6713 O O . LEU A 1 824 ? 8.939 -1.271 25.101 1.00 96.25 824 LEU A O 1
ATOM 6717 N N . GLU A 1 825 ? 9.975 -3.152 25.733 1.00 95.88 825 GLU A N 1
ATOM 6718 C CA . GLU A 1 825 ? 11.313 -2.764 25.265 1.00 95.88 825 GLU A CA 1
ATOM 6719 C C . GLU A 1 825 ? 11.342 -2.633 23.739 1.00 95.88 825 GLU A C 1
ATOM 6721 O O . GLU A 1 825 ? 11.795 -1.622 23.201 1.00 95.88 825 GLU A O 1
ATOM 6726 N N . THR A 1 826 ? 10.796 -3.624 23.033 1.00 96.06 826 THR A N 1
ATOM 6727 C CA . THR A 1 826 ? 10.703 -3.613 21.569 1.00 96.06 826 THR A CA 1
ATOM 6728 C C . THR A 1 826 ? 9.780 -2.496 21.090 1.00 96.06 826 THR A C 1
ATOM 6730 O O . THR A 1 826 ? 10.112 -1.779 20.143 1.00 96.06 826 THR A O 1
ATOM 6733 N N . ALA A 1 827 ? 8.651 -2.287 21.773 1.00 97.38 827 ALA A N 1
ATOM 6734 C CA . ALA A 1 827 ? 7.749 -1.179 21.485 1.00 97.38 827 ALA A CA 1
ATOM 6735 C C . ALA A 1 827 ? 8.463 0.176 21.582 1.00 97.38 827 ALA A C 1
ATOM 6737 O O . ALA A 1 827 ? 8.331 1.003 20.682 1.00 97.38 827 ALA A O 1
ATOM 6738 N N . GLU A 1 828 ? 9.263 0.388 22.630 1.00 96.81 828 GLU A N 1
ATOM 6739 C CA . GLU A 1 828 ? 10.013 1.628 22.832 1.00 96.81 828 GLU A CA 1
ATOM 6740 C C . GLU A 1 828 ? 10.974 1.930 21.681 1.00 96.81 828 GLU A C 1
ATOM 6742 O O . GLU A 1 828 ? 11.006 3.064 21.198 1.00 96.81 828 GLU A O 1
ATOM 6747 N N . VAL A 1 829 ? 11.731 0.926 21.224 1.00 97.88 829 VAL A N 1
ATOM 6748 C CA . VAL A 1 829 ? 12.684 1.069 20.112 1.00 97.88 829 VAL A CA 1
ATOM 6749 C C . VAL A 1 829 ? 11.965 1.568 18.859 1.00 97.88 829 VAL A C 1
ATOM 6751 O O . VAL A 1 829 ? 12.358 2.577 18.269 1.00 97.88 829 VAL A O 1
ATOM 6754 N N . HIS A 1 830 ? 10.870 0.906 18.484 1.00 98.00 830 HIS A N 1
ATOM 6755 C CA . HIS A 1 830 ? 10.096 1.272 17.301 1.00 98.00 830 HIS A CA 1
ATOM 6756 C C . HIS A 1 830 ? 9.408 2.643 17.450 1.00 98.00 830 HIS A C 1
ATOM 6758 O O . HIS A 1 830 ? 9.466 3.463 16.533 1.00 98.00 830 HIS A O 1
ATOM 6764 N N . LEU A 1 831 ? 8.808 2.946 18.605 1.00 97.94 831 LEU A N 1
ATOM 6765 C CA . LEU A 1 831 ? 8.131 4.227 18.837 1.00 97.94 831 LEU A CA 1
ATOM 6766 C C . LEU A 1 831 ? 9.108 5.414 18.863 1.00 97.94 831 LEU A C 1
ATOM 6768 O O . LEU A 1 831 ? 8.813 6.457 18.277 1.00 97.94 831 LEU A O 1
ATOM 6772 N N . LYS A 1 832 ? 10.291 5.264 19.478 1.00 97.56 832 LYS A N 1
ATOM 6773 C CA . LYS A 1 832 ? 11.341 6.296 19.449 1.00 97.56 832 LYS A CA 1
ATOM 6774 C C . LYS A 1 832 ? 11.832 6.554 18.031 1.00 97.56 832 LYS A C 1
ATOM 6776 O O . LYS A 1 832 ? 11.947 7.717 17.647 1.00 97.56 832 LYS A O 1
ATOM 6781 N N . LYS A 1 833 ? 12.037 5.498 17.234 1.00 97.44 833 LYS A N 1
ATOM 6782 C CA . LYS A 1 833 ? 12.439 5.656 15.832 1.00 97.44 833 LYS A CA 1
ATOM 6783 C C . LYS A 1 833 ? 11.373 6.381 15.008 1.00 97.44 833 LYS A C 1
ATOM 6785 O O . LYS A 1 833 ? 11.703 7.260 14.218 1.00 97.44 833 LYS A O 1
ATOM 6790 N N . ALA A 1 834 ? 10.093 6.086 15.243 1.00 96.62 834 ALA A N 1
ATOM 6791 C CA . ALA A 1 834 ? 8.990 6.795 14.598 1.00 96.62 834 ALA A CA 1
ATOM 6792 C C . ALA A 1 834 ? 8.956 8.296 14.947 1.00 96.62 834 ALA A C 1
ATOM 6794 O O . ALA A 1 834 ? 8.723 9.121 14.061 1.00 96.62 834 ALA A O 1
ATOM 6795 N N . VAL A 1 835 ? 9.208 8.662 16.211 1.00 96.75 835 VAL A N 1
ATOM 6796 C CA . VAL A 1 835 ? 9.310 10.068 16.651 1.00 96.75 835 VAL A CA 1
ATOM 6797 C C . VAL A 1 835 ? 10.505 10.771 16.011 1.00 96.75 835 VAL A C 1
ATOM 6799 O O . VAL A 1 835 ? 10.347 11.882 15.511 1.00 96.75 835 VAL A O 1
ATOM 6802 N N . GLU A 1 836 ? 11.676 10.131 16.007 1.00 95.94 836 GLU A N 1
ATOM 6803 C CA . GLU A 1 836 ? 12.905 10.648 15.390 1.00 95.94 836 GLU A CA 1
ATOM 6804 C C . GLU A 1 836 ? 12.683 10.969 13.907 1.00 95.94 836 GLU A C 1
ATOM 6806 O O . GLU A 1 836 ? 12.831 12.124 13.506 1.00 95.94 836 GLU A O 1
ATOM 6811 N N . LEU A 1 837 ? 12.219 9.983 13.131 1.00 89.69 837 LEU A N 1
ATOM 6812 C CA . LEU A 1 837 ? 11.948 10.135 11.699 1.00 89.69 837 LEU A CA 1
ATOM 6813 C C . LEU A 1 837 ? 10.886 11.207 11.433 1.00 89.69 837 LEU A C 1
ATOM 6815 O O . LEU A 1 837 ? 11.071 12.063 10.573 1.00 89.69 837 LEU A O 1
ATOM 6819 N N . SER A 1 838 ? 9.784 11.203 12.193 1.00 88.19 838 SER A N 1
ATOM 6820 C CA . SER A 1 838 ? 8.693 12.170 11.993 1.00 88.19 838 SER A CA 1
ATOM 6821 C C . SER A 1 838 ? 9.115 13.602 12.319 1.00 88.19 838 SER A C 1
ATOM 6823 O O . SER A 1 838 ? 8.653 14.535 11.663 1.00 88.19 838 SER A O 1
ATOM 6825 N N . ARG A 1 839 ? 9.988 13.791 13.318 1.00 87.81 839 ARG A N 1
ATOM 6826 C CA . ARG A 1 839 ? 10.548 15.101 13.668 1.00 87.81 839 ARG A CA 1
ATOM 6827 C C . ARG A 1 839 ? 11.528 15.584 12.604 1.00 87.81 839 ARG A C 1
ATOM 6829 O O . ARG A 1 839 ? 11.456 16.750 12.232 1.00 87.81 839 ARG A O 1
ATOM 6836 N N . GLU A 1 840 ? 12.389 14.697 12.109 1.00 84.94 840 GLU A N 1
ATOM 6837 C CA . GLU A 1 840 ? 13.357 15.001 11.053 1.00 84.94 840 GLU A CA 1
ATOM 6838 C C . GLU A 1 840 ? 12.671 15.534 9.787 1.00 84.94 840 GLU A C 1
ATOM 6840 O O . GLU A 1 840 ? 13.098 16.544 9.233 1.00 84.94 840 GLU A O 1
ATOM 6845 N N . ILE A 1 841 ? 11.569 14.903 9.369 1.00 75.44 841 ILE A N 1
ATOM 6846 C CA . ILE A 1 841 ? 10.829 15.288 8.157 1.00 75.44 841 ILE A CA 1
ATOM 6847 C C . ILE A 1 841 ? 9.695 16.297 8.405 1.00 75.44 841 ILE A C 1
ATOM 6849 O O . ILE A 1 841 ? 8.886 16.555 7.522 1.00 75.44 841 ILE A O 1
ATOM 6853 N N . GLY A 1 842 ? 9.546 16.824 9.624 1.00 73.62 842 GLY A N 1
ATOM 6854 C CA . GLY A 1 842 ? 8.475 17.775 9.945 1.00 73.62 842 GLY A CA 1
ATOM 6855 C C . GLY A 1 842 ? 7.041 17.222 9.838 1.00 73.62 842 GLY A C 1
ATOM 6856 O O . GLY A 1 842 ? 6.090 18.004 9.789 1.00 73.62 842 GLY A O 1
ATOM 6857 N N . ASN A 1 843 ? 6.844 15.898 9.842 1.00 78.00 843 ASN A N 1
ATOM 6858 C CA . ASN A 1 843 ? 5.517 15.274 9.830 1.00 78.00 843 ASN A CA 1
ATOM 6859 C C . ASN A 1 843 ? 4.867 15.355 11.221 1.00 78.00 843 ASN A C 1
ATOM 6861 O O . ASN A 1 843 ? 4.935 14.426 12.032 1.00 78.00 843 ASN A O 1
ATOM 6865 N N . ARG A 1 844 ? 4.207 16.486 11.488 1.00 81.00 844 ARG A N 1
ATOM 6866 C CA . ARG A 1 844 ? 3.577 16.784 12.785 1.00 81.00 844 ARG A CA 1
ATOM 6867 C C . ARG A 1 844 ? 2.472 15.795 13.154 1.00 81.00 844 ARG A C 1
ATOM 6869 O O . ARG A 1 844 ? 2.362 15.429 14.321 1.00 81.00 844 ARG A O 1
ATOM 6876 N N . THR A 1 845 ? 1.699 15.319 12.179 1.00 82.12 845 THR A N 1
ATOM 6877 C CA . THR A 1 845 ? 0.591 14.381 12.410 1.00 82.12 845 THR A CA 1
ATOM 6878 C C . THR A 1 845 ? 1.088 13.020 12.889 1.00 82.12 845 THR A C 1
ATOM 6880 O O . THR A 1 845 ? 0.564 12.482 13.866 1.00 82.12 845 THR A O 1
ATOM 6883 N N . ASN A 1 846 ? 2.104 12.443 12.238 1.00 86.62 846 ASN A N 1
ATOM 6884 C CA . ASN A 1 846 ? 2.653 11.164 12.688 1.00 86.62 846 ASN A CA 1
ATOM 6885 C C . ASN A 1 846 ? 3.453 11.310 13.987 1.00 86.62 846 ASN A C 1
ATOM 6887 O O . ASN A 1 846 ? 3.387 10.423 14.837 1.00 86.62 846 ASN A O 1
ATOM 6891 N N . LEU A 1 847 ? 4.129 12.450 14.171 1.00 90.81 847 LEU A N 1
ATOM 6892 C CA . LEU A 1 847 ? 4.854 12.778 15.395 1.00 90.81 847 LEU A CA 1
ATOM 6893 C C . LEU A 1 847 ? 3.942 12.708 16.627 1.00 90.81 847 LEU A C 1
ATOM 6895 O O . LEU A 1 847 ? 4.233 11.939 17.542 1.00 90.81 847 LEU A O 1
ATOM 6899 N N . VAL A 1 848 ? 2.814 13.432 16.639 1.00 92.88 848 VAL A N 1
ATOM 6900 C CA . VAL A 1 848 ? 1.900 13.413 17.799 1.00 92.88 848 VAL A CA 1
ATOM 6901 C C . VAL A 1 848 ? 1.272 12.039 18.022 1.00 92.88 848 VAL A C 1
ATOM 6903 O O . VAL A 1 848 ? 1.083 11.629 19.163 1.00 92.88 848 VAL A O 1
ATOM 6906 N N . LYS A 1 849 ? 1.010 11.276 16.951 1.00 93.44 849 LYS A N 1
ATOM 6907 C CA . LYS A 1 849 ? 0.515 9.896 17.063 1.00 93.44 849 LYS A CA 1
ATOM 6908 C C . LYS A 1 849 ? 1.556 8.968 17.689 1.00 93.44 849 LYS A C 1
ATOM 6910 O O . LYS A 1 849 ? 1.193 8.137 18.506 1.00 93.44 849 LYS A O 1
ATOM 6915 N N . ALA A 1 850 ? 2.835 9.099 17.344 1.00 95.44 850 ALA A N 1
ATOM 6916 C CA . ALA A 1 850 ? 3.897 8.303 17.958 1.00 95.44 850 ALA A CA 1
ATOM 6917 C C . ALA A 1 850 ? 4.169 8.720 19.416 1.00 95.44 850 ALA A C 1
ATOM 6919 O O . ALA A 1 850 ? 4.360 7.859 20.273 1.00 95.44 850 ALA A O 1
ATOM 6920 N N . MET A 1 851 ? 4.118 10.022 19.719 1.00 97.38 851 MET A N 1
ATOM 6921 C CA . MET A 1 851 ? 4.248 10.543 21.088 1.00 97.38 851 MET A CA 1
ATOM 6922 C C . MET A 1 851 ? 3.110 10.078 22.001 1.00 97.38 851 MET A C 1
ATOM 6924 O O . MET A 1 851 ? 3.369 9.697 23.142 1.00 97.38 851 MET A O 1
ATOM 6928 N N . LEU A 1 852 ? 1.874 10.029 21.492 1.00 97.00 852 LEU A N 1
ATOM 6929 C CA . LEU A 1 852 ? 0.728 9.473 22.213 1.00 97.00 852 LEU A CA 1
ATOM 6930 C C . LEU A 1 852 ? 1.007 8.040 22.689 1.00 97.00 852 LEU A C 1
ATOM 6932 O O . LEU A 1 852 ? 0.752 7.696 23.842 1.00 97.00 852 LEU A O 1
ATOM 6936 N N . GLU A 1 853 ? 1.560 7.205 21.810 1.00 97.38 853 GLU A N 1
ATOM 6937 C CA . GLU A 1 853 ? 1.857 5.805 22.122 1.00 97.38 853 GLU A CA 1
ATOM 6938 C C . GLU A 1 853 ? 3.069 5.663 23.054 1.00 97.38 853 GLU A C 1
ATOM 6940 O O . GLU A 1 853 ? 3.082 4.760 23.886 1.00 97.38 853 GLU A O 1
ATOM 6945 N N . LEU A 1 854 ? 4.044 6.583 23.008 1.00 97.56 854 LEU A N 1
ATOM 6946 C CA . LEU A 1 854 ? 5.080 6.680 24.048 1.00 97.56 854 LEU A CA 1
ATOM 6947 C C . LEU A 1 854 ? 4.490 7.061 25.413 1.00 97.56 854 LEU A C 1
ATOM 6949 O O . LEU A 1 854 ? 4.935 6.542 26.434 1.00 97.56 854 LEU A O 1
ATOM 6953 N N . GLY A 1 855 ? 3.470 7.923 25.447 1.00 97.19 855 GLY A N 1
ATOM 6954 C CA . GLY A 1 855 ? 2.712 8.215 26.665 1.00 97.19 855 GLY A CA 1
ATOM 6955 C C . GLY A 1 855 ? 2.005 6.972 27.213 1.00 97.19 855 GLY A C 1
ATOM 6956 O O . GLY A 1 855 ? 2.066 6.698 28.411 1.00 97.19 855 GLY A O 1
ATOM 6957 N N . HIS A 1 856 ? 1.393 6.164 26.339 1.00 96.75 856 HIS A N 1
ATOM 6958 C CA . HIS A 1 856 ? 0.803 4.879 26.731 1.00 96.75 856 HIS A CA 1
ATOM 6959 C C . HIS A 1 856 ? 1.859 3.879 27.226 1.00 96.75 856 HIS A C 1
ATOM 6961 O O . HIS A 1 856 ? 1.642 3.226 28.240 1.00 96.75 856 HIS A O 1
ATOM 6967 N N . LEU A 1 857 ? 3.026 3.806 26.584 1.00 97.12 857 LEU A N 1
ATOM 6968 C CA . LEU A 1 857 ? 4.154 3.006 27.067 1.00 97.12 857 LEU A CA 1
ATOM 6969 C C . LEU A 1 857 ? 4.614 3.449 28.471 1.00 97.12 857 LEU A C 1
ATOM 6971 O O . LEU A 1 857 ? 4.898 2.605 29.320 1.00 97.12 857 LEU A O 1
ATOM 6975 N N . ALA A 1 858 ? 4.663 4.758 28.737 1.00 96.56 858 ALA A N 1
ATOM 6976 C CA . ALA A 1 858 ? 4.996 5.289 30.058 1.00 96.56 858 ALA A CA 1
ATOM 6977 C C . ALA A 1 858 ? 3.942 4.914 31.117 1.00 96.56 858 ALA A C 1
ATOM 6979 O O . ALA A 1 858 ? 4.315 4.567 32.239 1.00 96.56 858 ALA A O 1
ATOM 6980 N N . LEU A 1 859 ? 2.647 4.907 30.765 1.00 95.06 859 LEU A N 1
ATOM 6981 C CA . LEU A 1 859 ? 1.581 4.394 31.638 1.00 95.06 859 LEU A CA 1
ATOM 6982 C C . LEU A 1 859 ? 1.785 2.916 31.989 1.00 95.06 859 LEU A C 1
ATOM 6984 O O . LEU A 1 859 ? 1.749 2.573 33.168 1.00 95.06 859 LEU A O 1
ATOM 6988 N N . GLU A 1 860 ? 2.051 2.058 30.999 1.00 95.06 860 GLU A N 1
ATOM 6989 C CA . GLU A 1 860 ? 2.298 0.622 31.226 1.00 95.06 860 GLU A CA 1
ATOM 6990 C C . GLU A 1 860 ? 3.513 0.387 32.138 1.00 95.06 860 GLU A C 1
ATOM 6992 O O . GLU A 1 860 ? 3.504 -0.476 33.016 1.00 95.06 860 GLU A O 1
ATOM 6997 N N . ARG A 1 861 ? 4.549 1.223 32.003 1.00 95.69 861 ARG A N 1
ATOM 6998 C CA . ARG A 1 861 ? 5.736 1.209 32.874 1.00 95.69 861 ARG A CA 1
ATOM 6999 C C . ARG A 1 861 ? 5.535 1.878 34.231 1.00 95.69 861 ARG A C 1
ATOM 7001 O O . ARG A 1 861 ? 6.487 1.953 35.008 1.00 95.69 861 ARG A O 1
ATOM 7008 N N . LYS A 1 862 ? 4.330 2.366 34.531 1.00 96.00 862 LYS A N 1
ATOM 7009 C CA . LYS A 1 862 ? 4.004 3.075 35.776 1.00 96.00 862 LYS A CA 1
ATOM 7010 C C . LYS A 1 862 ? 4.818 4.358 35.987 1.00 96.00 862 LYS A C 1
ATOM 7012 O O . LYS A 1 862 ? 5.055 4.785 37.113 1.00 96.00 862 LYS A O 1
ATOM 7017 N N . GLN A 1 863 ? 5.253 4.981 34.894 1.00 96.50 863 GLN A N 1
ATOM 7018 C CA . GLN A 1 863 ? 5.987 6.244 34.873 1.00 96.50 863 GLN A CA 1
ATOM 7019 C C . GLN A 1 863 ? 4.995 7.401 34.726 1.00 96.50 863 GLN A C 1
ATOM 7021 O O . GLN A 1 863 ? 4.851 7.996 33.656 1.00 96.50 863 GLN A O 1
ATOM 7026 N N . TRP A 1 864 ? 4.276 7.700 35.806 1.00 96.88 864 TRP A N 1
ATOM 7027 C CA . TRP A 1 864 ? 3.113 8.587 35.773 1.00 96.88 864 TRP A CA 1
ATOM 7028 C C . TRP A 1 864 ? 3.459 10.040 35.428 1.00 96.88 864 TRP A C 1
ATOM 7030 O O . TRP A 1 864 ? 2.809 10.634 34.572 1.00 96.88 864 TRP A O 1
ATOM 7040 N N . GLU A 1 865 ? 4.487 10.632 36.042 1.00 96.69 865 GLU A N 1
ATOM 7041 C CA . GLU A 1 865 ? 4.891 12.015 35.763 1.00 96.69 865 GLU A CA 1
ATOM 7042 C C . GLU A 1 865 ? 5.428 12.199 34.333 1.00 96.69 865 GLU A C 1
ATOM 7044 O O . GLU A 1 865 ? 4.992 13.145 33.665 1.00 96.69 865 GLU A O 1
ATOM 7049 N N . PRO A 1 866 ? 6.306 11.315 33.807 1.00 96.94 866 PRO A N 1
ATOM 7050 C CA . PRO A 1 866 ? 6.662 11.334 32.390 1.00 96.94 866 PRO A CA 1
ATOM 7051 C C . PRO A 1 866 ? 5.450 11.182 31.466 1.00 96.94 866 PRO A C 1
ATOM 7053 O O . PRO A 1 866 ? 5.354 11.912 30.480 1.00 96.94 866 PRO A O 1
ATOM 7056 N N . ALA A 1 867 ? 4.502 10.298 31.799 1.00 97.69 867 ALA A N 1
ATOM 7057 C CA . ALA A 1 867 ? 3.283 10.114 31.014 1.00 97.69 867 ALA A CA 1
ATOM 7058 C C . ALA A 1 867 ? 2.442 11.400 30.956 1.00 97.69 867 ALA A C 1
ATOM 7060 O O . ALA A 1 867 ? 2.049 11.812 29.867 1.00 97.69 867 ALA A O 1
ATOM 7061 N N . VAL A 1 868 ? 2.223 12.083 32.090 1.00 98.06 868 VAL A N 1
ATOM 7062 C CA . VAL A 1 868 ? 1.507 13.376 32.131 1.00 98.06 868 VAL A CA 1
ATOM 7063 C C . VAL A 1 868 ? 2.169 14.402 31.211 1.00 98.06 868 VAL A C 1
ATOM 7065 O O . VAL A 1 868 ? 1.479 15.044 30.421 1.00 98.06 868 VAL A O 1
ATOM 7068 N N . SER A 1 869 ? 3.494 14.548 31.291 1.00 97.31 869 SER A N 1
ATOM 7069 C CA . SER A 1 869 ? 4.236 15.503 30.457 1.00 97.31 869 SER A CA 1
ATOM 7070 C C . SER A 1 869 ? 4.098 15.183 28.965 1.00 97.31 869 SER A C 1
ATOM 7072 O O . SER A 1 869 ? 3.768 16.071 28.180 1.00 97.31 869 SER A O 1
ATOM 7074 N N . LEU A 1 870 ? 4.271 13.911 28.585 1.00 97.25 870 LEU A N 1
ATOM 7075 C CA . LEU A 1 870 ? 4.142 13.452 27.199 1.00 97.25 870 LEU A CA 1
ATOM 7076 C C . LEU A 1 870 ? 2.731 13.667 26.646 1.00 97.25 870 LEU A C 1
ATOM 7078 O O . LEU A 1 870 ? 2.577 14.161 25.528 1.00 97.25 870 LEU A O 1
ATOM 7082 N N . PHE A 1 871 ? 1.694 13.316 27.410 1.00 98.25 871 PHE A N 1
ATOM 7083 C CA . PHE A 1 871 ? 0.313 13.501 26.973 1.00 98.25 871 PHE A CA 1
ATOM 7084 C C . PHE A 1 871 ? -0.065 14.973 26.847 1.00 98.25 871 PHE A C 1
ATOM 7086 O O . PHE A 1 871 ? -0.743 15.334 25.887 1.00 98.25 871 PHE A O 1
ATOM 7093 N N . ARG A 1 872 ? 0.407 15.834 27.752 1.00 97.38 872 ARG A N 1
ATOM 7094 C CA . ARG A 1 872 ? 0.152 17.275 27.668 1.00 97.38 872 ARG A CA 1
ATOM 7095 C C . ARG A 1 872 ? 0.794 17.897 26.432 1.00 97.38 872 ARG A C 1
ATOM 7097 O O . ARG A 1 872 ? 0.105 18.579 25.681 1.00 97.38 872 ARG A O 1
ATOM 7104 N N . GLU A 1 873 ? 2.070 17.605 26.180 1.00 96.69 873 GLU A N 1
ATOM 7105 C CA . GLU A 1 873 ? 2.765 18.064 24.969 1.00 96.69 873 GLU A CA 1
ATOM 7106 C C . GLU A 1 873 ? 2.063 17.544 23.701 1.00 96.69 873 GLU A C 1
ATOM 7108 O O . GLU A 1 873 ? 1.810 18.291 22.755 1.00 96.69 873 GLU A O 1
ATOM 7113 N N . THR A 1 874 ? 1.661 16.268 23.708 1.00 97.38 874 THR A N 1
ATOM 7114 C CA . THR A 1 874 ? 0.904 15.651 22.609 1.00 97.38 874 THR A CA 1
ATOM 7115 C C . THR A 1 874 ? -0.433 16.362 22.372 1.00 97.38 874 THR A C 1
ATOM 7117 O O . THR A 1 874 ? -0.783 16.645 21.223 1.00 97.38 874 THR A O 1
ATOM 7120 N N . PHE A 1 875 ? -1.179 16.683 23.435 1.00 97.00 875 PHE A N 1
ATOM 7121 C CA . PHE A 1 875 ? -2.434 17.428 23.350 1.00 97.00 875 PHE A CA 1
ATOM 7122 C C . PHE A 1 875 ? -2.211 18.823 22.754 1.00 97.00 875 PHE A C 1
ATOM 7124 O O . PHE A 1 875 ? -2.854 19.146 21.761 1.00 97.00 875 PHE A O 1
ATOM 7131 N N . GLU A 1 876 ? -1.266 19.606 23.278 1.00 94.88 876 GLU A N 1
ATOM 7132 C CA . GLU A 1 876 ? -0.991 20.975 22.815 1.00 94.88 876 GLU A CA 1
ATOM 7133 C C . GLU A 1 876 ? -0.643 21.041 21.323 1.00 94.88 876 GLU A C 1
ATOM 7135 O O . GLU A 1 876 ? -1.121 21.922 20.602 1.00 94.88 876 GLU A O 1
ATOM 7140 N N . ILE A 1 877 ? 0.175 20.099 20.839 1.00 89.38 877 ILE A N 1
ATOM 7141 C CA . ILE A 1 877 ? 0.516 20.034 19.416 1.00 89.38 877 ILE A CA 1
ATOM 7142 C C . ILE A 1 877 ? -0.706 19.584 18.612 1.00 89.38 877 ILE A C 1
ATOM 7144 O O . ILE A 1 877 ? -1.049 20.250 17.638 1.00 89.38 877 ILE A O 1
ATOM 7148 N N . SER A 1 878 ? -1.366 18.488 19.011 1.00 89.94 878 SER A N 1
ATOM 7149 C CA . SER A 1 878 ? -2.504 17.917 18.270 1.00 89.94 878 SER A CA 1
ATOM 7150 C C . SER A 1 878 ? -3.697 18.871 18.159 1.00 89.94 878 SER A C 1
ATOM 7152 O O . SER A 1 878 ? -4.318 18.922 17.102 1.00 89.94 878 SER A O 1
ATOM 7154 N N . ASP A 1 879 ? -3.976 19.656 19.201 1.00 88.69 879 ASP A N 1
ATOM 7155 C CA . ASP A 1 879 ? -5.032 20.670 19.223 1.00 88.69 879 ASP A CA 1
ATOM 7156 C C . ASP A 1 879 ? -4.721 21.803 18.233 1.00 88.69 879 ASP A C 1
ATOM 7158 O O . ASP A 1 879 ? -5.556 22.160 17.402 1.00 88.69 879 ASP A O 1
ATOM 7162 N N . ARG A 1 880 ? -3.466 22.281 18.208 1.00 86.19 880 ARG A N 1
ATOM 7163 C CA . ARG A 1 880 ? -3.010 23.319 17.267 1.00 86.19 880 ARG A CA 1
ATOM 7164 C C . ARG A 1 880 ? -3.113 22.889 15.802 1.00 86.19 880 ARG A C 1
ATOM 7166 O O . ARG A 1 880 ? -3.410 23.723 14.953 1.00 86.19 880 ARG A O 1
ATOM 7173 N N . ILE A 1 881 ? -2.843 21.616 15.502 1.00 75.56 881 ILE A N 1
ATOM 7174 C CA . ILE A 1 881 ? -2.970 21.053 14.144 1.00 75.56 881 ILE A CA 1
ATOM 7175 C C . ILE A 1 881 ? -4.348 20.417 13.884 1.00 75.56 881 ILE A C 1
ATOM 7177 O O . ILE A 1 881 ? -4.525 19.743 12.875 1.00 75.56 881 ILE A O 1
ATOM 7181 N N . ASN A 1 882 ? -5.318 20.609 14.788 1.00 76.06 882 ASN A N 1
ATOM 7182 C CA . ASN A 1 882 ? -6.697 20.124 14.685 1.00 76.06 882 ASN A CA 1
ATOM 7183 C C . ASN A 1 882 ? -6.835 18.597 14.458 1.00 76.06 882 ASN A C 1
ATOM 7185 O O . ASN A 1 882 ? -7.785 18.124 13.831 1.00 76.06 882 ASN A O 1
ATOM 7189 N N . VAL A 1 883 ? -5.920 17.791 15.009 1.00 77.69 883 VAL A N 1
ATOM 7190 C CA . VAL A 1 883 ? -6.000 16.319 14.983 1.00 77.69 883 VAL A CA 1
ATOM 7191 C C . VAL A 1 883 ? -6.780 15.841 16.209 1.00 77.69 883 VAL A C 1
ATOM 7193 O O . VAL A 1 883 ? -6.239 15.247 17.144 1.00 77.69 883 VAL A O 1
ATOM 7196 N N . LYS A 1 884 ? -8.093 16.095 16.181 1.00 81.12 884 LYS A N 1
ATOM 7197 C CA . LYS A 1 884 ? -9.025 15.837 17.294 1.00 81.12 884 LYS A CA 1
ATOM 7198 C C . LYS A 1 884 ? -8.963 14.406 17.832 1.00 81.12 884 LYS A C 1
ATOM 7200 O O . LYS A 1 884 ? -9.120 14.210 19.033 1.00 81.12 884 LYS A O 1
ATOM 7205 N N . GLU A 1 885 ? -8.722 13.417 16.965 1.00 80.69 885 GLU A N 1
ATOM 7206 C CA . GLU A 1 885 ? -8.586 12.003 17.350 1.00 80.69 885 GLU A CA 1
ATOM 7207 C C . GLU A 1 885 ? -7.441 11.767 18.342 1.00 80.69 885 GLU A C 1
ATOM 7209 O O . GLU A 1 885 ? -7.612 11.019 19.301 1.00 80.69 885 GLU A O 1
ATOM 7214 N N . VAL A 1 886 ? -6.308 12.449 18.170 1.00 88.38 886 VAL A N 1
ATOM 7215 C CA . VAL A 1 886 ? -5.171 12.359 19.095 1.00 88.38 886 VAL A CA 1
ATOM 7216 C C . VAL A 1 886 ? -5.433 13.196 20.342 1.00 88.38 886 VAL A C 1
ATOM 7218 O O . VAL A 1 886 ? -5.105 12.761 21.444 1.00 88.38 886 VAL A O 1
ATOM 7221 N N . SER A 1 887 ? -6.074 14.360 20.196 1.00 92.25 887 SER A N 1
ATOM 7222 C CA . SER A 1 887 ? -6.313 15.292 21.300 1.00 92.25 887 SER A CA 1
ATOM 7223 C C . SER A 1 887 ? -7.125 14.669 22.437 1.00 92.25 887 SER A C 1
ATOM 7225 O O . SER A 1 887 ? -6.704 14.737 23.592 1.00 92.25 887 SER A O 1
ATOM 7227 N N . TRP A 1 888 ? -8.255 14.009 22.145 1.00 91.44 888 TRP A N 1
ATOM 7228 C CA . TRP A 1 888 ? -9.061 13.388 23.208 1.00 91.44 888 TRP A CA 1
ATOM 7229 C C . TRP A 1 888 ? -8.350 12.192 23.856 1.00 91.44 888 TRP A C 1
ATOM 7231 O O . TRP A 1 888 ? -8.474 11.990 25.064 1.00 91.44 888 TRP A O 1
ATOM 7241 N N . ARG A 1 889 ? -7.570 11.420 23.084 1.00 93.00 889 ARG A N 1
ATOM 7242 C CA . ARG A 1 889 ? -6.802 10.269 23.590 1.00 93.00 889 ARG A CA 1
ATOM 7243 C C . ARG A 1 889 ? -5.652 10.706 24.486 1.00 93.00 889 ARG A C 1
ATOM 7245 O O . ARG A 1 889 ? -5.421 10.075 25.514 1.00 93.00 889 ARG A O 1
ATOM 7252 N N . ALA A 1 890 ? -4.971 11.790 24.121 1.00 96.44 890 ALA A N 1
ATOM 7253 C CA . ALA A 1 890 ? -3.924 12.392 24.932 1.00 96.44 890 ALA A CA 1
ATOM 7254 C C . ALA A 1 890 ? -4.498 12.903 26.260 1.00 96.44 890 ALA A C 1
ATOM 7256 O O . ALA A 1 890 ? -3.994 12.545 27.317 1.00 96.44 890 ALA A O 1
ATOM 7257 N N . LEU A 1 891 ? -5.618 13.632 26.222 1.00 97.12 891 LEU A N 1
ATOM 7258 C CA . LEU A 1 891 ? -6.312 14.099 27.428 1.00 97.12 891 LEU A CA 1
ATOM 7259 C C . LEU A 1 891 ? -6.794 12.946 28.321 1.00 97.12 891 LEU A C 1
ATOM 7261 O O . LEU A 1 891 ? -6.657 13.015 29.542 1.00 97.12 891 LEU A O 1
ATOM 7265 N N . ARG A 1 892 ? -7.320 11.865 27.730 1.00 95.62 892 ARG A N 1
ATOM 7266 C CA . ARG A 1 892 ? -7.661 10.640 28.469 1.00 95.62 892 ARG A CA 1
ATOM 7267 C C . ARG A 1 892 ? -6.422 10.036 29.134 1.00 95.62 892 ARG A C 1
ATOM 7269 O O . ARG A 1 892 ? -6.460 9.725 30.319 1.00 95.62 892 ARG A O 1
ATOM 7276 N N . GLY A 1 893 ? -5.326 9.887 28.388 1.00 95.44 893 GLY A N 1
ATOM 7277 C CA . GLY A 1 893 ? -4.056 9.371 28.904 1.00 95.44 893 GLY A CA 1
ATOM 7278 C C . GLY A 1 893 ? -3.496 10.212 30.054 1.00 95.44 893 GLY A C 1
ATOM 7279 O O . GLY A 1 893 ? -3.078 9.662 31.073 1.00 95.44 893 GLY A O 1
ATOM 7280 N N . GLU A 1 894 ? -3.560 11.542 29.934 1.00 97.69 894 GLU A N 1
ATOM 7281 C CA . GLU A 1 894 ? -3.203 12.473 31.008 1.00 97.69 894 GLU A CA 1
ATOM 7282 C C . GLU A 1 894 ? -4.095 12.248 32.236 1.00 97.69 894 GLU A C 1
ATOM 7284 O O . GLU A 1 894 ? -3.586 12.118 33.348 1.00 97.69 894 GLU A O 1
ATOM 7289 N N . GLY A 1 895 ? -5.413 12.138 32.040 1.00 96.50 895 GLY A N 1
ATOM 7290 C CA . GLY A 1 895 ? -6.378 11.843 33.099 1.00 96.50 895 GLY A CA 1
ATOM 7291 C C . GLY A 1 895 ? -6.066 10.542 33.843 1.00 96.50 895 GLY A C 1
ATOM 7292 O O . GLY A 1 895 ? -6.035 10.538 35.074 1.00 96.50 895 GLY A O 1
ATOM 7293 N N . LEU A 1 896 ? -5.765 9.460 33.119 1.00 95.75 896 LEU A N 1
ATOM 7294 C CA . LEU A 1 896 ? -5.353 8.176 33.699 1.00 95.75 896 LEU A CA 1
ATOM 7295 C C . LEU A 1 896 ? -4.080 8.312 34.547 1.00 95.75 896 LEU A C 1
ATOM 7297 O O . LEU A 1 896 ? -4.056 7.853 35.690 1.00 95.75 896 LEU A O 1
ATOM 7301 N N . ALA A 1 897 ? -3.046 8.984 34.033 1.00 97.12 897 ALA A N 1
ATOM 7302 C CA . ALA A 1 897 ? -1.798 9.203 34.768 1.00 97.12 897 ALA A CA 1
ATOM 7303 C C . ALA A 1 897 ? -2.007 10.074 36.023 1.00 97.12 897 ALA A C 1
ATOM 7305 O O . ALA A 1 897 ? -1.454 9.795 37.087 1.00 97.12 897 ALA A O 1
ATOM 7306 N N . LEU A 1 898 ? -2.840 11.116 35.926 1.00 97.50 898 LEU A N 1
ATOM 7307 C CA . LEU A 1 898 ? -3.154 12.017 37.037 1.00 97.50 898 LEU A CA 1
ATOM 7308 C C . LEU A 1 898 ? -3.921 11.318 38.166 1.00 97.50 898 LEU A C 1
ATOM 7310 O O . LEU A 1 898 ? -3.670 11.632 39.331 1.00 97.50 898 LEU A O 1
ATOM 7314 N N . ILE A 1 899 ? -4.803 10.363 37.848 1.00 96.00 899 ILE A N 1
ATOM 7315 C CA . ILE A 1 899 ? -5.473 9.525 38.857 1.00 96.00 899 ILE A CA 1
ATOM 7316 C C . ILE A 1 899 ? -4.435 8.731 39.659 1.00 96.00 899 ILE A C 1
ATOM 7318 O O . ILE A 1 899 ? -4.491 8.735 40.888 1.00 96.00 899 ILE A O 1
ATOM 7322 N N . GLN A 1 900 ? -3.456 8.108 38.991 1.00 96.00 900 GLN A N 1
ATOM 7323 C CA . GLN A 1 900 ? -2.397 7.338 39.666 1.00 96.00 900 GLN A CA 1
ATOM 7324 C C . GLN A 1 900 ? -1.505 8.217 40.561 1.00 96.00 900 GLN A C 1
ATOM 7326 O O . GLN A 1 900 ? -0.981 7.751 41.568 1.00 96.00 900 GLN A O 1
ATOM 7331 N N . LEU A 1 901 ? -1.394 9.511 40.244 1.00 95.94 901 LEU A N 1
ATOM 7332 C CA . LEU A 1 901 ? -0.709 10.518 41.063 1.00 95.94 901 LEU A CA 1
ATOM 7333 C C . LEU A 1 901 ? -1.570 11.107 42.194 1.00 95.94 901 LEU A C 1
ATOM 7335 O O . LEU A 1 901 ? -1.122 12.023 42.885 1.00 95.94 901 LEU A O 1
ATOM 7339 N N . GLY A 1 902 ? -2.820 10.663 42.357 1.00 94.62 902 GLY A N 1
ATOM 7340 C CA . GLY A 1 902 ? -3.772 11.221 43.325 1.00 94.62 902 GLY A CA 1
ATOM 7341 C C . GLY A 1 902 ? -4.279 12.629 42.976 1.00 94.62 902 GLY A C 1
ATOM 7342 O O . GLY A 1 902 ? -4.912 13.291 43.801 1.00 94.62 902 GLY A O 1
ATOM 7343 N N . LYS A 1 903 ? -4.029 13.118 41.755 1.00 96.56 903 LYS A N 1
ATOM 7344 C CA . LYS A 1 903 ? -4.420 14.454 41.276 1.00 96.56 903 LYS A CA 1
ATOM 7345 C C . LYS A 1 903 ? -5.807 14.415 40.626 1.00 96.56 903 LYS A C 1
ATOM 7347 O O . LYS A 1 903 ? -5.972 14.714 39.443 1.00 96.56 903 LYS A O 1
ATOM 7352 N N . ASN A 1 904 ? -6.821 14.086 41.425 1.00 94.94 904 ASN A N 1
ATOM 7353 C CA . ASN A 1 904 ? -8.176 13.800 40.935 1.00 94.94 904 ASN A CA 1
ATOM 7354 C C . ASN A 1 904 ? -8.870 14.997 40.261 1.00 94.94 904 ASN A C 1
ATOM 7356 O O . ASN A 1 904 ? -9.495 14.825 39.220 1.00 94.94 904 ASN A O 1
ATOM 7360 N N . GLN A 1 905 ? -8.757 16.219 40.799 1.00 95.81 905 GLN A N 1
ATOM 7361 C CA . GLN A 1 905 ? -9.404 17.386 40.176 1.00 95.81 905 GLN A CA 1
ATOM 7362 C C . GLN A 1 905 ? -8.770 17.753 38.817 1.00 95.81 905 GLN A C 1
ATOM 7364 O O . GLN A 1 905 ? -9.523 17.907 37.858 1.00 95.81 905 GLN A O 1
ATOM 7369 N N . PRO A 1 906 ? -7.429 17.820 38.668 1.00 97.12 906 PRO A N 1
ATOM 7370 C CA . PRO A 1 906 ? -6.802 17.931 37.349 1.00 97.12 906 PRO A CA 1
ATOM 7371 C C . PRO A 1 906 ? -7.214 16.821 36.372 1.00 97.12 906 PRO A C 1
ATOM 7373 O O . PRO A 1 906 ? -7.454 17.110 35.202 1.00 97.12 906 PRO A O 1
ATOM 7376 N N . ALA A 1 907 ? -7.350 15.575 36.844 1.00 97.31 907 ALA A N 1
ATOM 7377 C CA . ALA A 1 907 ? -7.830 14.476 36.010 1.00 97.31 907 ALA A CA 1
ATOM 7378 C C . ALA A 1 907 ? -9.263 14.728 35.507 1.00 97.31 907 ALA A C 1
ATOM 7380 O O . ALA A 1 907 ? -9.521 14.567 34.317 1.00 97.31 907 ALA A O 1
ATOM 7381 N N . VAL A 1 908 ? -10.176 15.194 36.372 1.00 97.19 908 VAL A N 1
ATOM 7382 C CA . VAL A 1 908 ? -11.545 15.576 35.971 1.00 97.19 908 VAL A CA 1
ATOM 7383 C C . VAL A 1 908 ? -11.529 16.636 34.870 1.00 97.19 908 VAL A C 1
ATOM 7385 O O . VAL A 1 908 ? -12.278 16.505 33.904 1.00 97.19 908 VAL A O 1
ATOM 7388 N N . GLU A 1 909 ? -10.680 17.662 34.972 1.00 96.50 909 GLU A N 1
ATOM 7389 C CA . GLU A 1 909 ? -10.581 18.697 33.932 1.00 96.50 909 GLU A CA 1
ATOM 7390 C C . GLU A 1 909 ? -10.075 18.132 32.597 1.00 96.50 909 GLU A C 1
ATOM 7392 O O . GLU A 1 909 ? -10.623 18.462 31.542 1.00 96.50 909 GLU A O 1
ATOM 7397 N N . ALA A 1 910 ? -9.078 17.241 32.626 1.00 96.25 910 ALA A N 1
ATOM 7398 C CA . ALA A 1 910 ? -8.583 16.563 31.428 1.00 96.25 910 ALA A CA 1
ATOM 7399 C C . ALA A 1 910 ? -9.682 15.707 30.770 1.00 96.25 910 ALA A C 1
ATOM 7401 O O . ALA A 1 910 ? -9.941 15.840 29.572 1.00 96.25 910 ALA A O 1
ATOM 7402 N N . TYR A 1 911 ? -10.412 14.911 31.556 1.00 96.06 911 TYR A N 1
ATOM 7403 C CA . TYR A 1 911 ? -11.540 14.114 31.066 1.00 96.06 911 TYR A CA 1
ATOM 7404 C C . TYR A 1 911 ? -12.689 14.969 30.519 1.00 96.06 911 TYR A C 1
ATOM 7406 O O . TYR A 1 911 ? -13.240 14.643 29.470 1.00 96.06 911 TYR A O 1
ATOM 7414 N N . LYS A 1 912 ? -13.046 16.083 31.174 1.00 94.69 912 LYS A N 1
ATOM 7415 C CA . LYS A 1 912 ? -14.086 17.002 30.675 1.00 94.69 912 LYS A CA 1
ATOM 7416 C C . LYS A 1 912 ? -13.710 17.584 29.311 1.00 94.69 912 LYS A C 1
ATOM 7418 O O . LYS A 1 912 ? -14.559 17.636 28.420 1.00 94.69 912 LYS A O 1
ATOM 7423 N N . LYS A 1 913 ? -12.440 17.958 29.116 1.00 95.06 913 LYS A N 1
ATOM 7424 C CA . LYS A 1 913 ? -11.926 18.377 27.803 1.00 95.06 913 LYS A CA 1
ATOM 7425 C C . LYS A 1 913 ? -11.985 17.236 26.784 1.00 95.06 913 LYS A C 1
ATOM 7427 O O . LYS A 1 913 ? -12.437 17.461 25.666 1.00 95.06 913 LYS A O 1
ATOM 7432 N N . ALA A 1 914 ? -11.603 16.014 27.166 1.00 93.50 914 ALA A N 1
ATOM 7433 C CA . ALA A 1 914 ? -11.672 14.850 26.279 1.00 93.50 914 ALA A CA 1
ATOM 7434 C C . ALA A 1 914 ? -13.113 14.581 25.811 1.00 93.50 914 ALA A C 1
ATOM 7436 O O . ALA A 1 914 ? -13.353 14.432 24.614 1.00 93.50 914 ALA A O 1
ATOM 7437 N N . VAL A 1 915 ? -14.081 14.612 26.734 1.00 90.19 915 VAL A N 1
ATOM 7438 C CA . VAL A 1 915 ? -15.517 14.488 26.432 1.00 90.19 915 VAL A CA 1
ATOM 7439 C C . VAL A 1 915 ? -15.989 15.588 25.481 1.00 90.19 915 VAL A C 1
ATOM 7441 O O . VAL A 1 915 ? -16.729 15.299 24.547 1.00 90.19 915 VAL A O 1
ATOM 7444 N N . ALA A 1 916 ? -15.551 16.837 25.665 1.00 88.81 916 ALA A N 1
ATOM 7445 C CA . ALA A 1 916 ? -15.914 17.931 24.762 1.00 88.81 916 ALA A CA 1
ATOM 7446 C C . ALA A 1 916 ? -15.406 17.700 23.324 1.00 88.81 916 ALA A C 1
ATOM 7448 O O . ALA A 1 916 ? -16.137 17.949 22.365 1.00 88.81 916 ALA A O 1
ATOM 7449 N N . VAL A 1 917 ? -14.187 17.172 23.166 1.00 84.62 917 VAL A N 1
ATOM 7450 C CA . VAL A 1 917 ? -13.633 16.817 21.848 1.00 84.62 917 VAL A CA 1
ATOM 7451 C C . VAL A 1 917 ? -14.400 15.645 21.222 1.00 84.62 917 VAL A C 1
ATOM 7453 O O . VAL A 1 917 ? -14.737 15.701 20.039 1.00 84.62 917 VAL A O 1
ATOM 7456 N N . VAL A 1 918 ? -14.722 14.605 22.001 1.00 81.38 918 VAL A N 1
ATOM 7457 C CA . VAL A 1 918 ? -15.522 13.454 21.537 1.00 81.38 918 VAL A CA 1
ATOM 7458 C C . VAL A 1 918 ? -16.926 13.885 21.105 1.00 81.38 918 VAL A C 1
ATOM 7460 O O . VAL A 1 918 ? -17.397 13.466 20.048 1.00 81.38 918 VAL A O 1
ATOM 7463 N N . ASP A 1 919 ? -17.572 14.764 21.871 1.00 78.00 919 ASP A N 1
ATOM 7464 C CA . ASP A 1 919 ? -18.870 15.347 21.529 1.00 78.00 919 ASP A CA 1
ATOM 7465 C C . ASP A 1 919 ? -18.820 16.105 20.200 1.00 78.00 919 ASP A C 1
ATOM 7467 O O . ASP A 1 919 ? -19.689 15.916 19.349 1.00 78.00 919 ASP A O 1
ATOM 7471 N N . ALA A 1 920 ? -17.783 16.923 19.999 1.00 76.44 920 ALA A N 1
ATOM 7472 C CA . ALA A 1 920 ? -17.595 17.673 18.762 1.00 76.44 920 ALA A CA 1
ATOM 7473 C C . ALA A 1 920 ? -17.356 16.754 17.552 1.00 76.44 920 ALA A C 1
ATOM 7475 O O . ALA A 1 920 ? -17.847 17.043 16.463 1.00 76.44 920 ALA A O 1
ATOM 7476 N N . LEU A 1 921 ? -16.622 15.648 17.730 1.00 72.56 921 LEU A N 1
ATOM 7477 C CA . LEU A 1 921 ? -16.438 14.640 16.682 1.00 72.56 921 LEU A CA 1
ATOM 7478 C C . LEU A 1 921 ? -17.753 13.933 16.343 1.00 72.56 921 LEU A C 1
ATOM 7480 O O . LEU A 1 921 ? -18.068 13.762 15.171 1.00 72.56 921 LEU A O 1
ATOM 7484 N N . ARG A 1 922 ? -18.544 13.558 17.355 1.00 69.31 922 ARG A N 1
ATOM 7485 C CA . ARG A 1 922 ? -19.845 12.913 17.147 1.00 69.31 922 ARG A CA 1
ATOM 7486 C C . ARG A 1 922 ? -20.817 13.828 16.405 1.00 69.31 922 ARG A C 1
ATOM 7488 O O . ARG A 1 922 ? -21.481 13.364 15.486 1.00 69.31 922 ARG A O 1
ATOM 7495 N N . ALA A 1 923 ? -20.889 15.105 16.782 1.00 65.44 923 ALA A N 1
ATOM 7496 C CA . ALA A 1 923 ? -21.780 16.081 16.151 1.00 65.44 923 ALA A CA 1
ATOM 7497 C C . ALA A 1 923 ? -21.527 16.247 14.639 1.00 65.44 923 ALA A C 1
ATOM 7499 O O . ALA A 1 923 ? -22.420 16.669 13.910 1.00 65.44 923 ALA A O 1
ATOM 7500 N N . ALA A 1 924 ? -20.332 15.891 14.156 1.00 60.75 924 ALA A N 1
ATOM 7501 C CA . ALA A 1 924 ? -20.002 15.904 12.734 1.00 60.75 924 ALA A CA 1
ATOM 7502 C C . ALA A 1 924 ? -20.520 14.668 11.959 1.00 60.75 924 ALA A C 1
ATOM 7504 O O . ALA A 1 924 ? -20.626 14.720 10.734 1.00 60.75 924 ALA A O 1
ATOM 7505 N N . ILE A 1 925 ? -20.874 13.563 12.632 1.00 57.09 925 ILE A N 1
ATOM 7506 C CA . ILE A 1 925 ? -21.280 12.303 11.987 1.00 57.09 925 ILE A CA 1
ATOM 7507 C C . ILE A 1 925 ? -22.783 12.326 11.693 1.00 57.09 925 ILE A C 1
ATOM 7509 O O . ILE A 1 925 ? -23.607 12.145 12.585 1.00 57.09 925 ILE A O 1
ATOM 7513 N N . LYS A 1 926 ? -23.148 12.493 10.418 1.00 51.09 926 LYS A N 1
ATOM 7514 C CA . LYS A 1 926 ? -24.545 12.653 9.965 1.00 51.09 926 LYS A CA 1
ATOM 7515 C C . LYS A 1 926 ? -25.291 11.347 9.648 1.00 51.09 926 LYS A C 1
ATOM 7517 O O . LYS A 1 926 ? -26.461 11.389 9.289 1.00 51.09 926 LYS A O 1
ATOM 7522 N N . VAL A 1 927 ? -24.638 10.187 9.742 1.00 49.38 927 VAL A N 1
ATOM 7523 C CA . VAL A 1 927 ? -25.238 8.880 9.413 1.00 49.38 927 VAL A CA 1
ATOM 7524 C C . VAL A 1 927 ? -25.251 7.996 10.659 1.00 49.38 927 VAL A C 1
ATOM 7526 O O . VAL A 1 927 ? -24.198 7.633 11.178 1.00 49.38 927 VAL A O 1
ATOM 7529 N N . GLU A 1 928 ? -26.453 7.657 11.125 1.00 49.53 928 GLU A N 1
ATOM 7530 C CA . GLU A 1 928 ? -26.737 6.887 12.347 1.00 49.53 928 GLU A CA 1
ATOM 7531 C C . GLU A 1 928 ? -25.968 5.554 12.440 1.00 49.53 928 GLU A C 1
ATOM 7533 O O . GLU A 1 928 ? -25.377 5.234 13.470 1.00 49.53 928 GLU A O 1
ATOM 7538 N N . GLU A 1 929 ? -25.877 4.804 11.342 1.00 48.00 929 GLU A N 1
ATOM 7539 C CA . GLU A 1 929 ? -25.163 3.526 11.282 1.00 48.00 929 GLU A CA 1
ATOM 7540 C C . GLU A 1 929 ? -23.654 3.680 11.537 1.00 48.00 929 GLU A C 1
ATOM 7542 O O . GLU A 1 929 ? -23.033 2.802 12.138 1.00 48.00 929 GLU A O 1
ATOM 7547 N N . PHE A 1 930 ? -23.066 4.818 11.151 1.00 51.22 930 PHE A N 1
ATOM 7548 C CA . PHE A 1 930 ? -21.661 5.140 11.420 1.00 51.22 930 PHE A CA 1
ATOM 7549 C C . PHE A 1 930 ? -21.445 5.643 12.855 1.00 51.22 930 PHE A C 1
ATOM 7551 O O . PHE A 1 930 ? -20.348 5.494 13.396 1.00 51.22 930 PHE A O 1
ATOM 7558 N N . GLN A 1 931 ? -22.481 6.183 13.510 1.00 54.12 931 GLN A N 1
ATOM 7559 C CA . GLN A 1 931 ? -22.399 6.627 14.905 1.00 54.12 931 GLN A CA 1
ATOM 7560 C C . GLN A 1 931 ? -22.281 5.450 15.884 1.00 54.12 931 GLN A C 1
ATOM 7562 O O . GLN A 1 931 ? -21.518 5.536 16.849 1.00 54.12 931 GLN A O 1
ATOM 7567 N N . ASN A 1 932 ? -22.984 4.340 15.631 1.00 51.06 932 ASN A N 1
ATOM 7568 C CA . ASN A 1 932 ? -22.964 3.166 16.514 1.00 51.06 932 ASN A CA 1
ATOM 7569 C C . ASN A 1 932 ? -21.572 2.510 16.580 1.00 51.06 932 ASN A C 1
ATOM 7571 O O . ASN A 1 932 ? -21.079 2.218 17.670 1.00 51.06 932 ASN A O 1
ATOM 7575 N N . GLY A 1 933 ? -20.890 2.359 15.438 1.00 50.81 933 GLY A N 1
ATOM 7576 C CA . GLY A 1 933 ? -19.499 1.888 15.398 1.00 50.81 933 GLY A CA 1
ATOM 7577 C C . GLY A 1 933 ? -18.518 2.882 16.031 1.00 50.81 933 GLY A C 1
ATOM 7578 O O . GLY A 1 933 ? -17.658 2.489 16.819 1.00 50.81 933 GLY A O 1
ATOM 7579 N N . PHE A 1 934 ? -18.697 4.182 15.763 1.00 57.16 934 PHE A N 1
ATOM 7580 C CA . PHE A 1 934 ? -17.827 5.260 16.247 1.00 57.16 934 PHE A CA 1
ATOM 7581 C C . PHE A 1 934 ? -17.804 5.433 17.776 1.00 57.16 934 PHE A C 1
ATOM 7583 O O . PHE A 1 934 ? -16.805 5.919 18.309 1.00 57.16 934 PHE A O 1
ATOM 7590 N N . LEU A 1 935 ? -18.886 5.094 18.485 1.00 58.59 935 LEU A N 1
ATOM 7591 C CA . LEU A 1 935 ? -19.009 5.329 19.932 1.00 58.59 935 LEU A CA 1
ATOM 7592 C C . LEU A 1 935 ? -18.400 4.226 20.800 1.00 58.59 935 LEU A C 1
ATOM 7594 O O . LEU A 1 935 ? -18.098 4.485 21.965 1.00 58.59 935 LEU A O 1
ATOM 7598 N N . THR A 1 936 ? -18.208 3.024 20.256 1.00 58.91 936 THR A N 1
ATOM 7599 C CA . THR A 1 936 ? -17.852 1.835 21.048 1.00 58.91 936 THR A CA 1
ATOM 7600 C C . THR A 1 936 ? -16.536 2.011 21.817 1.00 58.91 936 THR A C 1
ATOM 7602 O O . THR A 1 936 ? -16.443 1.607 22.968 1.00 58.91 936 THR A O 1
ATOM 7605 N N . ASP A 1 937 ? -15.541 2.676 21.227 1.00 56.50 937 ASP A N 1
ATOM 7606 C CA . ASP A 1 937 ? -14.212 2.921 21.814 1.00 56.50 937 ASP A CA 1
ATOM 7607 C C . ASP A 1 937 ? -14.090 4.261 22.569 1.00 56.50 937 ASP A C 1
ATOM 7609 O O . ASP A 1 937 ? -13.067 4.538 23.194 1.00 56.50 937 ASP A O 1
ATOM 7613 N N . LYS A 1 938 ? -15.117 5.116 22.504 1.00 73.06 938 LYS A N 1
ATOM 7614 C CA . LYS A 1 938 ? -15.126 6.461 23.111 1.00 73.06 938 LYS A CA 1
ATOM 7615 C C . LYS A 1 938 ? -16.007 6.548 24.353 1.00 73.06 938 LYS A C 1
ATOM 7617 O O . LYS A 1 938 ? -15.871 7.496 25.126 1.00 73.06 938 LYS A O 1
ATOM 7622 N N . GLN A 1 939 ? -16.875 5.558 24.578 1.00 75.06 939 GLN A N 1
ATOM 7623 C CA . GLN A 1 939 ? -17.670 5.441 25.804 1.00 75.06 939 GLN A CA 1
ATOM 7624 C C . GLN A 1 939 ? -16.805 5.312 27.062 1.00 75.06 939 GLN A C 1
ATOM 7626 O O . GLN A 1 939 ? -17.212 5.791 28.122 1.00 75.06 939 GLN A O 1
ATOM 7631 N N . ASP A 1 940 ? -15.611 4.731 26.948 1.00 81.62 940 ASP A N 1
ATOM 7632 C CA . ASP A 1 940 ? -14.711 4.531 28.086 1.00 81.62 940 ASP A CA 1
ATOM 7633 C C . ASP A 1 940 ? -14.303 5.858 28.733 1.00 81.62 940 ASP A C 1
ATOM 7635 O O . ASP A 1 940 ? -14.289 5.951 29.955 1.00 81.62 940 ASP A O 1
ATOM 7639 N N . VAL A 1 941 ? -14.130 6.927 27.942 1.00 89.00 941 VAL A N 1
ATOM 7640 C CA . VAL A 1 941 ? -13.843 8.282 28.454 1.00 89.00 941 VAL A CA 1
ATOM 7641 C C . VAL A 1 941 ? -14.942 8.757 29.414 1.00 89.00 941 VAL A C 1
ATOM 7643 O O . VAL A 1 941 ? -14.654 9.355 30.451 1.00 89.00 941 VAL A O 1
ATOM 7646 N N . TYR A 1 942 ? -16.213 8.492 29.087 1.00 89.19 942 TYR A N 1
ATOM 7647 C CA . TYR A 1 942 ? -17.338 8.874 29.944 1.00 89.19 942 TYR A CA 1
ATOM 7648 C C . TYR A 1 942 ? -17.403 7.986 31.177 1.00 89.19 942 TYR A C 1
ATOM 7650 O O . TYR A 1 942 ? -17.575 8.507 32.274 1.00 89.19 942 TYR A O 1
ATOM 7658 N N . LYS A 1 943 ? -17.258 6.665 31.016 1.00 88.81 943 LYS A N 1
ATOM 7659 C CA . LYS A 1 943 ? -17.282 5.717 32.138 1.00 88.81 943 LYS A CA 1
ATOM 7660 C C . LYS A 1 943 ? -16.191 6.063 33.155 1.00 88.81 943 LYS A C 1
ATOM 7662 O O . LYS A 1 943 ? -16.488 6.193 34.337 1.00 88.81 943 LYS A O 1
ATOM 7667 N N . GLU A 1 944 ? -14.967 6.309 32.698 1.00 91.75 944 GLU A N 1
ATOM 7668 C CA . GLU A 1 944 ? -13.834 6.704 33.543 1.00 91.75 944 GLU A CA 1
ATOM 7669 C C . GLU A 1 944 ? -14.094 8.019 34.282 1.00 91.75 944 GLU A C 1
ATOM 7671 O O . GLU A 1 944 ? -13.865 8.104 35.490 1.00 91.75 944 GLU A O 1
ATOM 7676 N N . LEU A 1 945 ? -14.640 9.028 33.594 1.00 94.44 945 LEU A N 1
ATOM 7677 C CA . LEU A 1 945 ? -15.034 10.289 34.223 1.00 94.44 945 LEU A CA 1
ATOM 7678 C C . LEU A 1 945 ? -16.130 10.083 35.279 1.00 94.44 945 LEU A C 1
ATOM 7680 O O . LEU A 1 945 ? -16.046 10.644 36.371 1.00 94.44 945 LEU A O 1
ATOM 7684 N N . VAL A 1 946 ? -17.150 9.279 34.976 1.00 93.81 946 VAL A N 1
ATOM 7685 C CA . VAL A 1 946 ? -18.244 8.957 35.901 1.00 93.81 946 VAL A CA 1
ATOM 7686 C C . VAL A 1 946 ? -17.698 8.294 37.164 1.00 93.81 946 VAL A C 1
ATOM 7688 O O . VAL A 1 946 ? -18.009 8.745 38.268 1.00 93.81 946 VAL A O 1
ATOM 7691 N N . LEU A 1 947 ? -16.840 7.282 37.019 1.00 94.00 947 LEU A N 1
ATOM 7692 C CA . LEU A 1 947 ? -16.221 6.591 38.151 1.00 94.00 947 LEU A CA 1
ATOM 7693 C C . LEU A 1 947 ? -15.313 7.517 38.968 1.00 94.00 947 LEU A C 1
ATOM 7695 O O . LEU A 1 947 ? -15.363 7.501 40.199 1.00 94.00 947 LEU A O 1
ATOM 7699 N N . LEU A 1 948 ? -14.535 8.381 38.309 1.00 95.19 948 LEU A N 1
ATOM 7700 C CA . LEU A 1 948 ? -13.706 9.379 38.983 1.00 95.19 948 LEU A CA 1
ATOM 7701 C C . LEU A 1 948 ? -14.555 10.362 39.804 1.00 95.19 948 LEU A C 1
ATOM 7703 O O . LEU A 1 948 ? -14.239 10.634 40.962 1.00 95.19 948 LEU A O 1
ATOM 7707 N N . LEU A 1 949 ? -15.659 10.861 39.243 1.00 96.06 949 LEU A N 1
ATOM 7708 C CA . LEU A 1 949 ? -16.584 11.754 39.945 1.00 96.06 949 LEU A CA 1
ATOM 7709 C C . LEU A 1 949 ? -17.241 11.063 41.147 1.00 96.06 949 LEU A C 1
ATOM 7711 O O . LEU A 1 949 ? -17.356 11.676 42.209 1.00 96.06 949 LEU A O 1
ATOM 7715 N N . LEU A 1 950 ? -17.618 9.788 41.015 1.00 95.38 950 LEU A N 1
ATOM 7716 C CA . LEU A 1 950 ? -18.154 8.988 42.121 1.00 95.38 950 LEU A CA 1
ATOM 7717 C C . LEU A 1 950 ? -17.125 8.780 43.234 1.00 95.38 950 LEU A C 1
ATOM 7719 O O . LEU A 1 950 ? -17.462 8.959 44.402 1.00 95.38 950 LEU A O 1
ATOM 7723 N N . ASN A 1 951 ? -15.868 8.486 42.888 1.00 93.94 951 ASN A N 1
ATOM 7724 C CA . ASN A 1 951 ? -14.765 8.391 43.853 1.00 93.94 951 ASN A CA 1
ATOM 7725 C C . ASN A 1 951 ? -14.538 9.714 44.608 1.00 93.94 951 ASN A C 1
ATOM 7727 O O . ASN A 1 951 ? -14.079 9.707 45.747 1.00 93.94 951 ASN A O 1
ATOM 7731 N N . MET A 1 952 ? -14.885 10.849 43.996 1.00 95.88 952 MET A N 1
ATOM 7732 C CA . MET A 1 952 ? -14.840 12.178 44.616 1.00 95.88 952 MET A CA 1
ATOM 7733 C C . MET A 1 952 ? -16.140 12.567 45.347 1.00 95.88 952 MET A C 1
ATOM 7735 O O . MET A 1 952 ? -16.258 13.704 45.803 1.00 95.88 952 MET A O 1
ATOM 7739 N N . GLY A 1 953 ? -17.139 11.680 45.426 1.00 94.25 953 GLY A N 1
ATOM 7740 C CA . GLY A 1 953 ? -18.443 11.958 46.045 1.00 94.25 953 GLY A CA 1
ATOM 7741 C C . GLY A 1 953 ? -19.363 12.877 45.227 1.00 94.25 953 GLY A C 1
ATOM 7742 O O . GLY A 1 953 ? -20.406 13.311 45.718 1.00 94.25 953 GLY A O 1
ATOM 7743 N N . LYS A 1 954 ? -19.025 13.180 43.968 1.00 95.56 954 LYS A N 1
ATOM 7744 C CA . LYS A 1 954 ? -19.792 14.072 43.082 1.00 95.56 954 LYS A CA 1
ATOM 7745 C C . LYS A 1 954 ? -20.914 13.318 42.357 1.00 95.56 954 LYS A C 1
ATOM 7747 O O . LYS A 1 954 ? -20.938 13.229 41.130 1.00 95.56 954 LYS A O 1
ATOM 7752 N N . VAL A 1 955 ? -21.875 12.793 43.123 1.00 94.81 955 VAL A N 1
ATOM 7753 C CA . VAL A 1 955 ? -22.966 11.932 42.614 1.00 94.81 955 VAL A CA 1
ATOM 7754 C C . VAL A 1 955 ? -23.788 12.617 41.516 1.00 94.81 955 VAL A C 1
ATOM 7756 O O . VAL A 1 955 ? -24.024 12.022 40.467 1.00 94.81 955 VAL A O 1
ATOM 7759 N N . LYS A 1 956 ? -24.167 13.887 41.705 1.00 92.50 956 LYS A N 1
ATOM 7760 C CA . LYS A 1 956 ? -24.979 14.636 40.727 1.00 92.50 956 LYS A CA 1
ATOM 7761 C C . LYS A 1 956 ? -24.278 14.795 39.374 1.00 92.50 956 LYS A C 1
ATOM 7763 O O . LYS A 1 956 ? -24.876 14.494 38.347 1.00 92.50 956 LYS A O 1
ATOM 7768 N N . GLU A 1 957 ? -23.011 15.221 39.375 1.00 92.06 957 GLU A N 1
ATOM 7769 C CA . GLU A 1 957 ? -22.222 15.346 38.138 1.00 92.06 957 GLU A CA 1
ATOM 7770 C C . GLU A 1 957 ? -22.019 13.976 37.476 1.00 92.06 957 GLU A C 1
ATOM 7772 O O . GLU A 1 957 ? -22.139 13.863 36.259 1.00 92.06 957 GLU A O 1
ATOM 7777 N N . SER A 1 958 ? -21.766 12.919 38.260 1.00 94.06 958 SER A N 1
ATOM 7778 C CA . SER A 1 958 ? -21.584 11.567 37.714 1.00 94.06 958 SER A CA 1
ATOM 7779 C C . SER A 1 958 ? -22.820 11.074 36.952 1.00 94.06 958 SER A C 1
ATOM 7781 O O . SER A 1 958 ? -22.690 10.543 35.853 1.00 94.06 958 SER A O 1
ATOM 7783 N N . PHE A 1 959 ? -24.019 11.331 37.482 1.00 92.69 959 PHE A N 1
ATOM 7784 C CA . PHE A 1 959 ? -25.277 10.981 36.829 1.00 92.69 959 PHE A CA 1
ATOM 7785 C C . PHE A 1 959 ? -25.458 11.742 35.511 1.00 92.69 959 PHE A C 1
ATOM 7787 O O . PHE A 1 959 ? -25.779 11.143 34.490 1.00 92.69 959 PHE A O 1
ATOM 7794 N N . GLN A 1 960 ? -25.172 13.048 35.501 1.00 88.62 960 GLN A N 1
ATOM 7795 C CA . GLN A 1 960 ? -25.267 13.866 34.287 1.00 88.62 960 GLN A CA 1
ATOM 7796 C C . GLN A 1 960 ? -24.353 13.350 33.164 1.00 88.62 960 GLN A C 1
ATOM 7798 O O . GLN A 1 960 ? -24.775 13.285 32.010 1.00 88.62 960 GLN A O 1
ATOM 7803 N N . PHE A 1 961 ? -23.112 12.957 33.477 1.00 88.56 961 PHE A N 1
ATOM 7804 C CA . PHE A 1 961 ? -22.206 12.381 32.475 1.00 88.56 961 PHE A CA 1
ATOM 7805 C C . PHE A 1 961 ? -22.602 10.959 32.058 1.00 88.56 961 PHE A C 1
ATOM 7807 O O . PHE A 1 961 ? -22.429 10.619 30.886 1.00 88.56 961 PHE A O 1
ATOM 7814 N N . ALA A 1 962 ? -23.174 10.156 32.962 1.00 87.94 962 ALA A N 1
ATOM 7815 C CA . ALA A 1 962 ? -23.721 8.842 32.630 1.00 87.94 962 ALA A CA 1
ATOM 7816 C C . ALA A 1 962 ? -24.898 8.958 31.646 1.00 87.94 962 ALA A C 1
ATOM 7818 O O . ALA A 1 962 ? -24.921 8.267 30.628 1.00 87.94 962 ALA A O 1
ATOM 7819 N N . GLU A 1 963 ? -25.816 9.896 31.877 1.00 84.00 963 GLU A N 1
ATOM 7820 C CA . GLU A 1 963 ? -26.927 10.167 30.962 1.00 84.00 963 GLU A CA 1
ATOM 7821 C C . GLU A 1 963 ? -26.447 10.778 29.641 1.00 84.00 963 GLU A C 1
ATOM 7823 O O . GLU A 1 963 ? -26.916 10.383 28.574 1.00 84.00 963 GLU A O 1
ATOM 7828 N N . ARG A 1 964 ? -25.443 11.664 29.658 1.00 80.19 964 ARG A N 1
ATOM 7829 C CA . ARG A 1 964 ? -24.811 12.194 28.433 1.00 80.19 964 ARG A CA 1
ATOM 7830 C C . ARG A 1 964 ? -24.169 11.097 27.574 1.00 80.19 964 ARG A C 1
ATOM 7832 O O . ARG A 1 964 ? -24.129 11.239 26.352 1.00 80.19 964 ARG A O 1
ATOM 7839 N N . ALA A 1 965 ? -23.701 10.009 28.189 1.00 75.75 965 ALA A N 1
ATOM 7840 C CA . ALA A 1 965 ? -23.165 8.846 27.486 1.00 75.75 965 ALA A CA 1
ATOM 7841 C C . ALA A 1 965 ? -24.264 7.955 26.866 1.00 75.75 965 ALA A C 1
ATOM 7843 O O . ALA A 1 965 ? -24.074 7.453 25.758 1.00 75.75 965 ALA A O 1
ATOM 7844 N N . LYS A 1 966 ? -25.411 7.778 27.546 1.00 72.69 966 LYS A N 1
ATOM 7845 C CA . LYS A 1 966 ? -26.504 6.861 27.142 1.00 72.69 966 LYS A CA 1
ATOM 7846 C C . LYS A 1 966 ? -27.550 7.479 26.215 1.00 72.69 966 LYS A C 1
ATOM 7848 O O . LYS A 1 966 ? -27.964 6.853 25.244 1.00 72.69 966 LYS A O 1
ATOM 7853 N N . SER A 1 967 ? -27.988 8.698 26.519 1.00 54.12 967 SER A N 1
ATOM 7854 C CA . SER A 1 967 ? -29.202 9.330 25.967 1.00 54.12 967 SER A CA 1
ATOM 7855 C C . SER A 1 967 ? -29.203 9.524 24.449 1.00 54.12 967 SER A C 1
ATOM 7857 O O . SER A 1 967 ? -30.254 9.700 23.841 1.00 54.12 967 SER A O 1
ATOM 7859 N N . ARG A 1 968 ? -28.042 9.469 23.801 1.00 57.50 968 ARG A N 1
ATOM 7860 C CA . ARG A 1 968 ? -27.900 10.019 22.457 1.00 57.50 968 ARG A CA 1
ATOM 7861 C C . ARG A 1 968 ? -28.151 9.043 21.307 1.00 57.50 968 ARG A C 1
ATOM 7863 O O . ARG A 1 968 ? -28.357 9.518 20.215 1.00 57.50 968 ARG A O 1
ATOM 7870 N N . SER A 1 969 ? -28.122 7.716 21.463 1.00 50.25 969 SER A N 1
ATOM 7871 C CA . SER A 1 969 ? -28.491 6.819 20.337 1.00 50.25 969 SER A CA 1
ATOM 7872 C C . SER A 1 969 ? -30.003 6.584 20.243 1.00 50.25 969 SER A C 1
ATOM 7874 O O . SER A 1 969 ? -30.551 6.494 19.153 1.00 50.25 969 SER A O 1
ATOM 7876 N N . PHE A 1 970 ? -30.699 6.518 21.383 1.00 50.41 970 PHE A N 1
ATOM 7877 C CA . PHE A 1 970 ? -32.131 6.199 21.422 1.00 50.41 970 PHE A CA 1
ATOM 7878 C C . PHE A 1 970 ? -33.042 7.423 21.262 1.00 50.41 970 PHE A C 1
ATOM 7880 O O . PHE A 1 970 ? -34.157 7.309 20.760 1.00 50.41 970 PHE A O 1
ATOM 7887 N N . ILE A 1 971 ? -32.605 8.610 21.687 1.00 49.78 971 ILE A N 1
ATOM 7888 C CA . ILE A 1 971 ? -33.421 9.814 21.506 1.00 49.78 971 ILE A CA 1
ATOM 7889 C C . ILE A 1 971 ? -33.353 10.327 20.065 1.00 49.78 971 ILE A C 1
ATOM 7891 O O . ILE A 1 971 ? -34.374 10.775 19.546 1.00 49.78 971 ILE A O 1
ATOM 7895 N N . ASP A 1 972 ? -32.211 10.158 19.395 1.00 48.25 972 ASP A N 1
ATOM 7896 C CA . ASP A 1 972 ? -32.076 10.386 17.953 1.00 48.25 972 ASP A CA 1
ATOM 7897 C C . ASP A 1 972 ? -33.105 9.533 17.169 1.00 48.25 972 ASP A C 1
ATOM 7899 O O . ASP A 1 972 ? -33.736 10.025 16.236 1.00 48.25 972 ASP A O 1
ATOM 7903 N N . LEU A 1 973 ? -33.390 8.304 17.635 1.00 46.31 973 LEU A N 1
ATOM 7904 C CA . LEU A 1 973 ? -34.456 7.431 17.115 1.00 46.31 973 LEU A CA 1
ATOM 7905 C C . LEU A 1 973 ? -35.884 7.941 17.403 1.00 46.31 973 LEU A C 1
ATOM 7907 O O . LEU A 1 973 ? -36.773 7.761 16.573 1.00 46.31 973 LEU A O 1
ATOM 7911 N N . LEU A 1 974 ? -36.134 8.570 18.559 1.00 44.66 974 LEU A N 1
ATOM 7912 C CA . LEU A 1 974 ? -37.456 9.107 18.937 1.00 44.66 974 LEU A CA 1
ATOM 7913 C C . LEU A 1 974 ? -37.768 10.470 18.298 1.00 44.66 974 LEU A C 1
ATOM 7915 O O . LEU A 1 974 ? -38.940 10.823 18.161 1.00 44.66 974 LEU A O 1
ATOM 7919 N N . GLY A 1 975 ? -36.740 11.226 17.896 1.00 45.50 975 GLY A N 1
ATOM 7920 C CA . GLY A 1 975 ? -36.876 12.463 17.121 1.00 45.50 975 GLY A CA 1
ATOM 7921 C C . GLY A 1 975 ? -37.441 12.247 15.710 1.00 45.50 975 GLY A C 1
ATOM 7922 O O . GLY A 1 975 ? -37.953 13.190 15.110 1.00 45.50 975 GLY A O 1
ATOM 7923 N N . ASN A 1 976 ? -37.433 11.004 15.214 1.00 46.56 976 ASN A N 1
ATOM 7924 C CA . ASN A 1 976 ? -37.948 10.604 13.903 1.00 46.56 976 ASN A CA 1
ATOM 7925 C C . ASN A 1 976 ? -39.483 10.457 13.887 1.00 46.56 976 ASN A C 1
ATOM 7927 O O . ASN A 1 976 ? -40.027 9.390 13.585 1.00 46.56 976 ASN A O 1
ATOM 7931 N N . GLN A 1 977 ? -40.221 11.524 14.206 1.00 42.44 977 GLN A N 1
ATOM 7932 C CA . GLN A 1 977 ? -41.666 11.535 13.962 1.00 42.44 977 GLN A CA 1
ATOM 7933 C C . GLN A 1 977 ? -41.959 11.462 12.454 1.00 42.44 977 GLN A C 1
ATOM 7935 O O . GLN A 1 977 ? -41.439 12.254 11.678 1.00 42.44 977 GLN A O 1
ATOM 7940 N N . LYS A 1 978 ? -42.802 10.482 12.079 1.00 42.03 978 LYS A N 1
ATOM 7941 C CA . LYS A 1 978 ? -43.420 10.216 10.760 1.00 42.03 978 LYS A CA 1
ATOM 7942 C C . LYS A 1 978 ? -42.865 11.046 9.592 1.00 42.03 978 LYS A C 1
ATOM 7944 O O . LYS A 1 978 ? -43.330 12.152 9.323 1.00 42.03 978 LYS A O 1
ATOM 7949 N N . ILE A 1 979 ? -41.969 10.426 8.825 1.00 47.47 979 ILE A N 1
ATOM 7950 C CA . ILE A 1 979 ? -41.518 10.920 7.522 1.00 47.47 979 ILE A CA 1
ATOM 7951 C C . ILE A 1 979 ? -42.741 11.034 6.596 1.00 47.47 979 ILE A C 1
ATOM 7953 O O . ILE A 1 979 ? -43.327 10.033 6.183 1.00 47.47 979 ILE A O 1
ATOM 7957 N N . SER A 1 980 ? -43.141 12.260 6.270 1.00 44.53 980 SER A N 1
ATOM 7958 C CA . SER A 1 980 ? -44.108 12.539 5.208 1.00 44.53 980 SER A CA 1
ATOM 7959 C C . SER A 1 980 ? -43.379 12.453 3.864 1.00 44.53 980 SER A C 1
ATOM 7961 O O . SER A 1 980 ? -42.885 13.461 3.369 1.00 44.53 980 SER A O 1
ATOM 7963 N N . LEU A 1 981 ? -43.303 11.262 3.265 1.00 50.47 981 LEU A N 1
ATOM 7964 C CA . LEU A 1 981 ? -42.696 11.058 1.943 1.00 50.47 981 LEU A CA 1
ATOM 7965 C C . LEU A 1 981 ? -43.555 11.744 0.862 1.00 50.47 981 LEU A C 1
ATOM 7967 O O . LEU A 1 981 ? -44.569 11.194 0.438 1.00 50.47 981 LEU A O 1
ATOM 7971 N N . LYS A 1 982 ? -43.183 12.962 0.446 1.00 51.56 982 LYS A N 1
ATOM 7972 C CA . LYS A 1 982 ? -43.936 13.751 -0.552 1.00 51.56 982 LYS A CA 1
ATOM 7973 C C . LYS A 1 982 ? -43.550 13.470 -2.013 1.00 51.56 982 LYS A C 1
ATOM 7975 O O . LYS A 1 982 ? -44.331 13.817 -2.891 1.00 51.56 982 LYS A O 1
ATOM 7980 N N . ASN A 1 983 ? -42.401 12.833 -2.276 1.00 59.06 983 ASN A N 1
ATOM 7981 C CA . ASN A 1 983 ? -41.835 12.683 -3.627 1.00 59.06 983 ASN A CA 1
ATOM 7982 C C . ASN A 1 983 ? -41.717 11.206 -4.066 1.00 59.06 983 ASN A C 1
ATOM 7984 O O . ASN A 1 983 ? -41.303 10.353 -3.276 1.00 59.06 983 ASN A O 1
ATOM 7988 N N . ASP A 1 984 ? -41.995 10.916 -5.345 1.00 58.09 984 ASP A N 1
ATOM 7989 C CA . ASP A 1 984 ? -41.943 9.560 -5.934 1.00 58.09 984 ASP A CA 1
ATOM 7990 C C . ASP A 1 984 ? -40.541 8.923 -5.874 1.00 58.09 984 ASP A C 1
ATOM 7992 O O . ASP A 1 984 ? -40.399 7.726 -5.612 1.00 58.09 984 ASP A O 1
ATOM 7996 N N . VAL A 1 985 ? -39.486 9.733 -6.023 1.00 56.31 985 VAL A N 1
ATOM 7997 C CA . VAL A 1 985 ? -38.084 9.286 -5.924 1.00 56.31 985 VAL A CA 1
ATOM 7998 C C . VAL A 1 985 ? -37.774 8.761 -4.516 1.00 56.31 985 VAL A C 1
ATOM 8000 O O . VAL A 1 985 ? -37.243 7.659 -4.371 1.00 56.31 985 VAL A O 1
ATOM 8003 N N . SER A 1 986 ? -38.206 9.471 -3.469 1.00 59.06 986 SER A N 1
ATOM 8004 C CA . SER A 1 986 ? -38.029 9.062 -2.068 1.00 59.06 986 SER A CA 1
ATOM 8005 C C . SER A 1 986 ? -38.793 7.773 -1.734 1.00 59.06 986 SER A C 1
ATOM 8007 O O . SER A 1 986 ? -38.329 6.973 -0.922 1.00 59.06 986 SER A O 1
ATOM 8009 N N . ARG A 1 987 ? -39.940 7.532 -2.388 1.00 65.94 987 ARG A N 1
ATOM 8010 C CA . ARG A 1 987 ? -40.726 6.297 -2.240 1.00 65.94 987 ARG A CA 1
ATOM 8011 C C . ARG A 1 987 ? -40.023 5.098 -2.880 1.00 65.94 987 ARG A C 1
ATOM 8013 O O . ARG A 1 987 ? -39.899 4.059 -2.238 1.00 65.94 987 ARG A O 1
ATOM 8020 N N . SER A 1 988 ? -39.481 5.270 -4.087 1.00 68.69 988 SER A N 1
ATOM 8021 C CA . SER A 1 988 ? -38.736 4.218 -4.795 1.00 68.69 988 SER A CA 1
ATOM 8022 C C . SER A 1 988 ? -37.459 3.783 -4.055 1.00 68.69 988 SER A C 1
ATOM 8024 O O . SER A 1 988 ? -37.191 2.586 -3.932 1.00 68.69 988 SER A O 1
ATOM 8026 N N . LEU A 1 989 ? -36.714 4.737 -3.481 1.00 65.31 989 LEU A N 1
ATOM 8027 C CA . LEU A 1 989 ? -35.531 4.483 -2.652 1.00 65.31 989 LEU A CA 1
ATOM 8028 C C . LEU A 1 989 ? -35.889 3.778 -1.343 1.00 65.31 989 LEU A C 1
ATOM 8030 O O . LEU A 1 989 ? -35.193 2.852 -0.930 1.00 65.31 989 LEU A O 1
ATOM 8034 N N . TYR A 1 990 ? -36.998 4.166 -0.711 1.00 63.38 990 TYR A N 1
ATOM 8035 C CA . TYR A 1 990 ? -37.503 3.503 0.490 1.00 63.38 990 TYR A CA 1
ATOM 8036 C C . TYR A 1 990 ? -37.939 2.052 0.214 1.00 63.38 990 TYR A C 1
ATOM 8038 O O . TYR A 1 990 ? -37.635 1.143 0.988 1.00 63.38 990 TYR A O 1
ATOM 8046 N N . GLU A 1 991 ? -38.593 1.797 -0.921 1.00 73.88 991 GLU A N 1
ATOM 8047 C CA . GLU A 1 991 ? -38.943 0.444 -1.367 1.00 73.88 991 GLU A CA 1
ATOM 8048 C C . GLU A 1 991 ? -37.709 -0.394 -1.727 1.00 73.88 991 GLU A C 1
ATOM 8050 O O . GLU A 1 991 ? -37.675 -1.591 -1.439 1.00 73.88 991 GLU A O 1
ATOM 8055 N N . ALA A 1 992 ? -36.684 0.207 -2.339 1.00 73.06 992 ALA A N 1
ATOM 8056 C CA . ALA A 1 992 ? -35.404 -0.453 -2.598 1.00 73.06 992 ALA A CA 1
ATOM 8057 C C . ALA A 1 992 ? -34.684 -0.817 -1.288 1.00 73.06 992 ALA A C 1
ATOM 8059 O O . ALA A 1 992 ? -34.234 -1.951 -1.131 1.00 73.06 992 ALA A O 1
ATOM 8060 N N . LEU A 1 993 ? -34.660 0.095 -0.311 1.00 65.81 993 LEU A N 1
ATOM 8061 C CA . LEU A 1 993 ? -34.122 -0.150 1.029 1.00 65.81 993 LEU A CA 1
ATOM 8062 C C . LEU A 1 993 ? -34.837 -1.302 1.738 1.00 65.81 993 LEU A C 1
ATOM 8064 O O . LEU A 1 993 ? -34.181 -2.194 2.274 1.00 65.81 993 LEU A O 1
ATOM 8068 N N . ASN A 1 994 ? -36.171 -1.319 1.717 1.00 65.75 994 ASN A N 1
ATOM 8069 C CA . ASN A 1 994 ? -36.949 -2.389 2.340 1.00 65.75 994 ASN A CA 1
ATOM 8070 C C . ASN A 1 994 ? -36.753 -3.738 1.638 1.00 65.75 994 ASN A C 1
ATOM 8072 O O . ASN A 1 994 ? -36.575 -4.747 2.323 1.00 65.75 994 ASN A O 1
ATOM 8076 N N . ARG A 1 995 ? -36.718 -3.765 0.298 1.00 78.38 995 ARG A N 1
ATOM 8077 C CA . ARG A 1 995 ? -36.389 -4.979 -0.471 1.00 78.38 995 ARG A CA 1
ATOM 8078 C C . ARG A 1 995 ? -35.014 -5.514 -0.099 1.00 78.38 995 ARG A C 1
ATOM 8080 O O . ARG A 1 995 ? -34.858 -6.707 0.154 1.00 78.38 995 ARG A O 1
ATOM 8087 N N . GLN A 1 996 ? -34.033 -4.627 0.012 1.00 78.88 996 GLN A N 1
ATOM 8088 C CA . GLN A 1 996 ? -32.680 -5.028 0.352 1.00 78.88 996 GLN A CA 1
ATOM 8089 C C . GLN A 1 996 ? -32.561 -5.505 1.805 1.00 78.88 996 GLN A C 1
ATOM 8091 O O . GLN A 1 996 ? -31.897 -6.502 2.078 1.00 78.88 996 GLN A O 1
ATOM 8096 N N . LYS A 1 997 ? -33.276 -4.871 2.738 1.00 67.38 997 LYS A N 1
ATOM 8097 C CA . LYS A 1 997 ? -33.370 -5.315 4.135 1.00 67.38 997 LYS A CA 1
ATOM 8098 C C . LYS A 1 997 ? -34.008 -6.704 4.264 1.00 67.38 997 LYS A C 1
ATOM 8100 O O . LYS A 1 997 ? -33.559 -7.506 5.079 1.00 67.38 997 LYS A O 1
ATOM 8105 N N . GLN A 1 998 ? -35.026 -7.002 3.452 1.00 70.56 998 GLN A N 1
ATOM 8106 C CA . GLN A 1 998 ? -35.622 -8.341 3.369 1.00 70.56 998 GLN A CA 1
ATOM 8107 C C . GLN A 1 998 ? -34.647 -9.367 2.779 1.00 70.56 998 GLN A C 1
ATOM 8109 O O . GLN A 1 998 ? -34.548 -10.471 3.307 1.00 70.56 998 GLN A O 1
ATOM 8114 N N . SER A 1 999 ? -33.893 -8.993 1.740 1.00 74.75 999 SER A N 1
ATOM 8115 C CA . SER A 1 999 ? -32.841 -9.838 1.159 1.00 74.75 999 SER A CA 1
ATOM 8116 C C . SER A 1 999 ? -31.786 -10.221 2.204 1.00 74.75 999 SER A C 1
ATOM 8118 O O . SER A 1 999 ? -31.502 -11.400 2.386 1.00 74.75 999 SER A O 1
ATOM 8120 N N . ILE A 1 1000 ? -31.297 -9.246 2.981 1.00 66.50 1000 ILE A N 1
ATOM 8121 C CA . ILE A 1 1000 ? -30.341 -9.473 4.079 1.00 66.50 1000 ILE A CA 1
ATOM 8122 C C . ILE A 1 1000 ? -30.885 -10.485 5.088 1.00 66.50 1000 ILE A C 1
ATOM 8124 O O . ILE A 1 1000 ? -30.194 -11.454 5.391 1.00 66.50 1000 ILE A O 1
ATOM 8128 N N . ARG A 1 1001 ? -32.121 -10.298 5.574 1.00 66.50 1001 ARG A N 1
ATOM 8129 C CA . ARG A 1 1001 ? -32.744 -11.240 6.520 1.00 66.50 1001 ARG A CA 1
ATOM 8130 C C . ARG A 1 1001 ? -32.818 -12.655 5.957 1.00 66.50 1001 ARG A C 1
ATOM 8132 O O . ARG A 1 1001 ? -32.389 -13.593 6.616 1.00 66.50 1001 ARG A O 1
ATOM 8139 N N . LYS A 1 1002 ? -33.287 -12.802 4.717 1.00 75.75 1002 LYS A N 1
ATOM 8140 C CA . LYS A 1 1002 ? -33.407 -14.109 4.062 1.00 75.75 1002 LYS A CA 1
ATOM 8141 C C . LYS A 1 1002 ? -32.048 -14.803 3.918 1.00 75.75 1002 LYS A C 1
ATOM 8143 O O . LYS A 1 1002 ? -31.944 -16.017 4.106 1.00 75.75 1002 LYS A O 1
ATOM 8148 N N . THR A 1 1003 ? -31.000 -14.044 3.602 1.00 74.25 1003 THR A N 1
ATOM 8149 C CA . THR A 1 1003 ? -29.635 -14.572 3.499 1.00 74.25 1003 THR A CA 1
ATOM 8150 C C . THR A 1 1003 ? -29.056 -14.923 4.872 1.00 74.25 1003 THR A C 1
ATOM 8152 O O . THR A 1 1003 ? -28.394 -15.948 4.991 1.00 74.25 1003 THR A O 1
ATOM 8155 N N . GLU A 1 1004 ? -29.338 -14.146 5.925 1.00 60.25 1004 GLU A N 1
ATOM 8156 C CA . GLU A 1 1004 ? -28.963 -14.468 7.315 1.00 60.25 1004 GLU A CA 1
ATOM 8157 C C . GLU A 1 1004 ? -29.618 -15.764 7.801 1.00 60.25 1004 GLU A C 1
ATOM 8159 O O . GLU A 1 1004 ? -28.937 -16.631 8.349 1.00 60.25 1004 GLU A O 1
ATOM 8164 N N . GLU A 1 1005 ? -30.918 -15.921 7.554 1.00 70.44 1005 GLU A N 1
ATOM 8165 C CA . GLU A 1 1005 ? -31.683 -17.130 7.876 1.00 70.44 1005 GLU A CA 1
ATOM 8166 C C . GLU A 1 1005 ? -31.124 -18.349 7.127 1.00 70.44 1005 GLU A C 1
ATOM 8168 O O . GLU A 1 1005 ? -30.855 -19.391 7.728 1.00 70.44 1005 GLU A O 1
ATOM 8173 N N . SER A 1 1006 ? -30.852 -18.194 5.827 1.00 77.81 1006 SER A N 1
ATOM 8174 C CA . SER A 1 1006 ? -30.252 -19.248 4.998 1.00 77.81 1006 SER A CA 1
ATOM 8175 C C . SER A 1 1006 ? -28.848 -19.618 5.484 1.00 77.81 1006 SER A C 1
ATOM 8177 O O . SER A 1 1006 ? -28.521 -20.798 5.596 1.00 77.81 1006 SER A O 1
ATOM 8179 N N . LEU A 1 1007 ? -28.021 -18.627 5.831 1.00 67.88 1007 LEU A N 1
ATOM 8180 C CA . LEU A 1 1007 ? -26.677 -18.837 6.368 1.00 67.88 1007 LEU A CA 1
ATOM 8181 C C . LEU A 1 1007 ? -26.719 -19.605 7.693 1.00 67.88 1007 LEU A C 1
ATOM 8183 O O . LEU A 1 1007 ? -25.911 -20.508 7.916 1.00 67.88 1007 LEU A O 1
ATOM 8187 N N . MET A 1 1008 ? -27.662 -19.261 8.570 1.00 62.50 1008 MET A N 1
ATOM 8188 C CA . MET A 1 1008 ? -27.836 -19.930 9.855 1.00 62.50 1008 MET A CA 1
ATOM 8189 C C . MET A 1 1008 ? -28.275 -21.388 9.664 1.00 62.50 1008 MET A C 1
ATOM 8191 O O . MET A 1 1008 ? -27.670 -22.283 10.253 1.00 62.50 1008 MET A O 1
ATOM 8195 N N . ALA A 1 1009 ? -29.237 -21.647 8.773 1.00 71.94 1009 ALA A N 1
ATOM 8196 C CA . ALA A 1 1009 ? -29.691 -22.998 8.440 1.00 71.94 1009 ALA A CA 1
ATOM 8197 C C . ALA A 1 1009 ? -28.576 -23.868 7.829 1.00 71.94 1009 ALA A C 1
ATOM 8199 O O . ALA A 1 1009 ? -28.414 -25.035 8.190 1.00 71.94 1009 ALA A O 1
ATOM 8200 N N . VAL A 1 1010 ? -27.763 -23.302 6.934 1.00 78.69 1010 VAL A N 1
ATOM 8201 C CA . VAL A 1 1010 ? -26.650 -24.003 6.274 1.00 78.69 1010 VAL A CA 1
ATOM 8202 C C . VAL A 1 1010 ? -25.495 -24.286 7.243 1.00 78.69 1010 VAL A C 1
ATOM 8204 O O . VAL A 1 1010 ? -24.918 -25.374 7.193 1.00 78.69 1010 VAL A O 1
ATOM 8207 N N . ARG A 1 1011 ? -25.202 -23.365 8.177 1.00 62.41 1011 ARG A N 1
ATOM 8208 C CA . ARG A 1 1011 ? -24.234 -23.594 9.267 1.00 62.41 1011 ARG A CA 1
ATOM 8209 C C . ARG A 1 1011 ? -24.674 -24.711 10.206 1.00 62.41 1011 ARG A C 1
ATOM 8211 O O . ARG A 1 1011 ? -23.851 -25.542 10.572 1.00 62.41 1011 ARG A O 1
ATOM 8218 N N . ILE A 1 1012 ? -25.957 -24.754 10.564 1.00 68.50 1012 ILE A N 1
ATOM 8219 C CA . ILE A 1 1012 ? -26.521 -25.833 11.390 1.00 68.50 1012 ILE A CA 1
ATOM 8220 C C . ILE A 1 1012 ? -26.434 -27.180 10.656 1.00 68.50 1012 ILE A C 1
ATOM 8222 O O . ILE A 1 1012 ? -26.146 -28.200 11.275 1.00 68.50 1012 ILE A O 1
ATOM 8226 N N . ALA A 1 1013 ? -26.614 -27.181 9.334 1.00 73.88 1013 ALA A N 1
ATOM 8227 C CA . ALA A 1 1013 ? -26.506 -28.372 8.494 1.00 73.88 1013 ALA A CA 1
ATOM 8228 C C . ALA A 1 1013 ? -25.056 -28.811 8.180 1.00 73.88 1013 ALA A C 1
ATOM 8230 O O . ALA A 1 1013 ? -24.877 -29.756 7.417 1.00 73.88 1013 ALA A O 1
ATOM 8231 N N . GLY A 1 1014 ? -24.028 -28.130 8.705 1.00 63.44 1014 GLY A N 1
ATOM 8232 C CA . GLY A 1 1014 ? -22.618 -28.497 8.504 1.00 63.44 1014 GLY A CA 1
ATOM 8233 C C . GLY A 1 1014 ? -22.079 -28.289 7.080 1.00 63.44 1014 GLY A C 1
ATOM 8234 O O . GLY A 1 1014 ? -21.034 -28.832 6.733 1.00 63.44 1014 GLY A O 1
ATOM 8235 N N . ARG A 1 1015 ? -22.768 -27.513 6.231 1.00 81.12 1015 ARG A N 1
ATOM 8236 C CA . ARG A 1 1015 ? -22.399 -27.301 4.818 1.00 81.12 1015 ARG A CA 1
ATOM 8237 C C . ARG A 1 1015 ? -21.511 -26.067 4.650 1.00 81.12 1015 ARG A C 1
ATOM 8239 O O . ARG A 1 1015 ? -21.960 -24.981 4.289 1.00 81.12 1015 ARG A O 1
ATOM 8246 N N . GLU A 1 1016 ? -20.223 -26.237 4.920 1.00 64.88 1016 GLU A N 1
ATOM 8247 C CA . GLU A 1 1016 ? -19.277 -25.130 5.114 1.00 64.88 1016 GLU A CA 1
ATOM 8248 C C . GLU A 1 1016 ? -18.988 -24.302 3.843 1.00 64.88 1016 GLU A C 1
ATOM 8250 O O . GLU A 1 1016 ? -18.904 -23.075 3.913 1.00 64.88 1016 GLU A O 1
ATOM 8255 N N . LYS A 1 1017 ? -18.947 -24.931 2.656 1.00 69.44 1017 LYS A N 1
ATOM 8256 C CA . LYS A 1 1017 ? -18.799 -24.222 1.365 1.00 69.44 1017 LYS A CA 1
ATOM 8257 C C . LYS A 1 1017 ? -19.998 -23.320 1.044 1.00 69.44 1017 LYS A C 1
ATOM 8259 O O . LYS A 1 1017 ? -19.816 -22.170 0.649 1.00 69.44 1017 LYS A O 1
ATOM 8264 N N . GLU A 1 1018 ? -21.220 -23.815 1.240 1.00 77.94 1018 GLU A N 1
ATOM 8265 C CA . GLU A 1 1018 ? -22.439 -23.017 1.047 1.00 77.94 1018 GLU A CA 1
ATOM 8266 C C . GLU A 1 1018 ? -22.543 -21.896 2.089 1.00 77.94 1018 GLU A C 1
ATOM 8268 O O . GLU A 1 1018 ? -22.932 -20.780 1.752 1.00 77.94 1018 GLU A O 1
ATOM 8273 N N . ALA A 1 1019 ? -22.140 -22.159 3.339 1.00 64.00 1019 ALA A N 1
ATOM 8274 C CA . ALA A 1 1019 ? -22.103 -21.142 4.385 1.00 64.00 1019 ALA A CA 1
ATOM 8275 C C . ALA A 1 1019 ? -21.112 -20.019 4.045 1.00 64.00 1019 ALA A C 1
ATOM 8277 O O . ALA A 1 1019 ? -21.403 -18.852 4.299 1.00 64.00 1019 ALA A O 1
ATOM 8278 N N . LYS A 1 1020 ? -19.962 -20.348 3.443 1.00 66.25 1020 LYS A N 1
ATOM 8279 C CA . LYS A 1 1020 ? -18.993 -19.350 2.973 1.00 66.25 1020 LYS A CA 1
ATOM 8280 C C . LYS A 1 1020 ? -19.594 -18.466 1.874 1.00 66.25 1020 LYS A C 1
ATOM 8282 O O . LYS A 1 1020 ? -19.578 -17.247 2.010 1.00 66.25 1020 LYS A O 1
ATOM 8287 N N . LYS A 1 1021 ? -20.223 -19.068 0.859 1.00 76.69 1021 LYS A N 1
ATOM 8288 C CA . LYS A 1 1021 ? -20.884 -18.330 -0.230 1.00 76.69 1021 LYS A CA 1
ATOM 8289 C C . LYS A 1 1021 ? -22.032 -17.443 0.268 1.00 76.69 1021 LYS A C 1
ATOM 8291 O O . LYS A 1 1021 ? -22.112 -16.276 -0.091 1.00 76.69 1021 LYS A O 1
ATOM 8296 N N . LEU A 1 1022 ? -22.891 -17.960 1.150 1.00 74.44 1022 LEU A N 1
ATOM 8297 C CA . LEU A 1 1022 ? -23.977 -17.175 1.749 1.00 74.44 1022 LEU A CA 1
ATOM 8298 C C . LEU A 1 1022 ? -23.457 -16.048 2.647 1.00 74.44 1022 LEU A C 1
ATOM 8300 O O . LEU A 1 1022 ? -24.097 -15.004 2.739 1.00 74.44 1022 LEU A O 1
ATOM 8304 N N . ALA A 1 1023 ? -22.304 -16.224 3.297 1.00 59.62 1023 ALA A N 1
ATOM 8305 C CA . ALA A 1 1023 ? -21.654 -15.146 4.031 1.00 59.62 1023 ALA A CA 1
ATOM 8306 C C . ALA A 1 1023 ? -21.146 -14.042 3.085 1.00 59.62 1023 ALA A C 1
ATOM 8308 O O . ALA A 1 1023 ? -21.356 -12.867 3.378 1.00 59.62 1023 ALA A O 1
ATOM 8309 N N . GLU A 1 1024 ? -20.557 -14.397 1.940 1.00 65.75 1024 GLU A N 1
ATOM 8310 C CA . GLU A 1 1024 ? -20.142 -13.444 0.897 1.00 65.75 1024 GLU A CA 1
ATOM 8311 C C . GLU A 1 1024 ? -21.348 -12.700 0.294 1.00 65.75 1024 GLU A C 1
ATOM 8313 O O . GLU A 1 1024 ? -21.338 -11.473 0.169 1.00 65.75 1024 GLU A O 1
ATOM 8318 N N . ASP A 1 1025 ? -22.430 -13.415 -0.015 1.00 72.94 1025 ASP A N 1
ATOM 8319 C CA . ASP A 1 1025 ? -23.665 -12.823 -0.539 1.00 72.94 1025 ASP A CA 1
ATOM 8320 C C . ASP A 1 1025 ? -24.351 -11.922 0.497 1.00 72.94 1025 ASP A C 1
ATOM 8322 O O . ASP A 1 1025 ? -24.877 -10.860 0.157 1.00 72.94 1025 ASP A O 1
ATOM 8326 N N . LEU A 1 1026 ? -24.298 -12.290 1.781 1.00 67.81 1026 LEU A N 1
ATOM 8327 C CA . LEU A 1 1026 ? -24.790 -11.457 2.876 1.00 67.81 1026 LEU A CA 1
ATOM 8328 C C . LEU A 1 1026 ? -23.989 -10.157 2.993 1.00 67.81 1026 LEU A C 1
ATOM 8330 O O . LEU A 1 1026 ? -24.572 -9.091 3.208 1.00 67.81 1026 LEU A O 1
ATOM 8334 N N . VAL A 1 1027 ? -22.666 -10.228 2.835 1.00 53.16 1027 VAL A N 1
ATOM 8335 C CA . VAL A 1 1027 ? -21.796 -9.046 2.801 1.00 53.16 1027 VAL A CA 1
ATOM 8336 C C . VAL A 1 1027 ? -22.173 -8.152 1.618 1.00 53.16 1027 VAL A C 1
ATOM 8338 O O . VAL A 1 1027 ? -22.468 -6.975 1.828 1.00 53.16 1027 VAL A O 1
ATOM 8341 N N . LYS A 1 1028 ? -22.296 -8.697 0.399 1.00 67.81 1028 LYS A N 1
ATOM 8342 C CA . LYS A 1 1028 ? -22.746 -7.936 -0.785 1.00 67.81 1028 LYS A CA 1
ATOM 8343 C C . LYS A 1 1028 ? -24.108 -7.278 -0.567 1.00 67.81 1028 LYS A C 1
ATOM 8345 O O . LYS A 1 1028 ? -24.282 -6.095 -0.867 1.00 67.81 1028 LYS A O 1
ATOM 8350 N N . ALA A 1 1029 ? -25.064 -8.016 -0.005 1.00 66.62 1029 ALA A N 1
ATOM 8351 C CA . ALA A 1 1029 ? -26.406 -7.509 0.237 1.00 66.62 1029 ALA A CA 1
ATOM 8352 C C . ALA A 1 1029 ? -26.417 -6.362 1.264 1.00 66.62 1029 ALA A C 1
ATOM 8354 O O . ALA A 1 1029 ? -27.099 -5.353 1.057 1.00 66.62 1029 ALA A O 1
ATOM 8355 N N . ARG A 1 1030 ? -25.625 -6.481 2.338 1.00 58.97 1030 ARG A N 1
ATOM 8356 C CA . ARG A 1 1030 ? -25.423 -5.425 3.346 1.00 58.97 1030 ARG A CA 1
ATOM 8357 C C . ARG A 1 1030 ? -24.737 -4.188 2.765 1.00 58.97 1030 ARG A C 1
ATOM 8359 O O . ARG A 1 1030 ? -25.120 -3.074 3.123 1.00 58.97 1030 ARG A O 1
ATOM 8366 N N . ASN A 1 1031 ? -23.795 -4.368 1.841 1.00 56.62 1031 ASN A N 1
ATOM 8367 C CA . ASN A 1 1031 ? -23.111 -3.267 1.158 1.00 56.62 1031 ASN A CA 1
ATOM 8368 C C . ASN A 1 1031 ? -24.085 -2.464 0.298 1.00 56.62 1031 ASN A C 1
ATOM 8370 O O . ASN A 1 1031 ? -24.218 -1.259 0.485 1.00 56.62 1031 ASN A O 1
ATOM 8374 N N . GLN A 1 1032 ? -24.864 -3.151 -0.536 1.00 67.44 1032 GLN A N 1
ATOM 8375 C CA . GLN A 1 1032 ? -25.911 -2.529 -1.348 1.00 67.44 1032 GLN A CA 1
ATOM 8376 C C . GLN A 1 1032 ? -26.959 -1.804 -0.494 1.00 67.44 1032 GLN A C 1
ATOM 8378 O O . GLN A 1 1032 ? -27.417 -0.726 -0.862 1.00 67.44 1032 GLN A O 1
ATOM 8383 N N . TYR A 1 1033 ? -27.330 -2.359 0.666 1.00 65.12 1033 TYR A N 1
ATOM 8384 C CA . TYR A 1 1033 ? -28.248 -1.688 1.590 1.00 65.12 1033 TYR A CA 1
ATOM 8385 C C . TYR A 1 1033 ? -27.663 -0.379 2.119 1.00 65.12 1033 TYR A C 1
ATOM 8387 O O . TYR A 1 1033 ? -28.359 0.632 2.151 1.00 65.12 1033 TYR A O 1
ATOM 8395 N N . GLN A 1 1034 ? -26.386 -0.376 2.504 1.00 58.22 1034 GLN A N 1
ATOM 8396 C CA . GLN A 1 1034 ? -25.716 0.842 2.954 1.00 58.22 1034 GLN A CA 1
ATOM 8397 C C . GLN A 1 1034 ? -25.553 1.866 1.831 1.00 58.22 1034 GLN A C 1
ATOM 8399 O O . GLN A 1 1034 ? -25.796 3.045 2.070 1.00 58.22 1034 GLN A O 1
ATOM 8404 N N . ASP A 1 1035 ? -25.219 1.440 0.613 1.00 65.81 1035 ASP A N 1
ATOM 8405 C CA . ASP A 1 1035 ? -25.135 2.329 -0.547 1.00 65.81 1035 ASP A CA 1
ATOM 8406 C C . ASP A 1 1035 ? -26.481 2.990 -0.857 1.00 65.81 1035 ASP A C 1
ATOM 8408 O O . ASP A 1 1035 ? -26.546 4.207 -1.038 1.00 65.81 1035 ASP A O 1
ATOM 8412 N N . LEU A 1 1036 ? -27.564 2.204 -0.853 1.00 65.62 1036 LEU A N 1
ATOM 8413 C CA . LEU A 1 1036 ? -28.931 2.703 -1.015 1.00 65.62 1036 LEU A CA 1
ATOM 8414 C C . LEU A 1 1036 ? -29.321 3.656 0.113 1.00 65.62 1036 LEU A C 1
ATOM 8416 O O . LEU A 1 1036 ? -30.015 4.641 -0.124 1.00 65.62 1036 LEU A O 1
ATOM 8420 N N . LEU A 1 1037 ? -28.869 3.388 1.337 1.00 58.72 1037 LEU A N 1
ATOM 8421 C CA . LEU A 1 1037 ? -29.160 4.219 2.496 1.00 58.72 1037 LEU A CA 1
ATOM 8422 C C . LEU A 1 1037 ? -28.435 5.563 2.421 1.00 58.72 1037 LEU A C 1
ATOM 8424 O O . LEU A 1 1037 ? -29.036 6.596 2.712 1.00 58.72 1037 LEU A O 1
ATOM 8428 N N . ILE A 1 1038 ? -27.165 5.557 2.013 1.00 58.47 1038 ILE A N 1
ATOM 8429 C CA . ILE A 1 1038 ? -26.384 6.771 1.762 1.00 58.47 1038 ILE A CA 1
ATOM 8430 C C . ILE A 1 1038 ? -27.098 7.604 0.695 1.00 58.47 1038 ILE A C 1
ATOM 8432 O O . ILE A 1 1038 ? -27.421 8.761 0.956 1.00 58.47 1038 ILE A O 1
ATOM 8436 N N . SER A 1 1039 ? -27.452 7.002 -0.444 1.00 62.88 1039 SER A N 1
ATOM 8437 C CA . SER A 1 1039 ? -28.156 7.693 -1.530 1.00 62.88 1039 SER A CA 1
ATOM 8438 C C . SER A 1 1039 ? -29.553 8.191 -1.127 1.00 62.88 1039 SER A C 1
ATOM 8440 O O . SER A 1 1039 ? -29.943 9.298 -1.495 1.00 62.88 1039 SER A O 1
ATOM 8442 N N . ALA A 1 1040 ? -30.294 7.444 -0.303 1.00 60.84 1040 ALA A N 1
ATOM 8443 C CA . ALA A 1 1040 ? -31.580 7.890 0.236 1.00 60.84 1040 ALA A CA 1
ATOM 8444 C C . ALA A 1 1040 ? -31.427 9.096 1.179 1.00 60.84 1040 ALA A C 1
ATOM 8446 O O . ALA A 1 1040 ? -32.216 10.041 1.110 1.00 60.84 1040 ALA A O 1
ATOM 8447 N N . LYS A 1 1041 ? -30.392 9.095 2.031 1.00 56.31 1041 LYS A N 1
ATOM 8448 C CA . LYS A 1 1041 ? -30.075 10.205 2.946 1.00 56.31 1041 LYS A CA 1
ATOM 8449 C C . LYS A 1 1041 ? -29.517 11.435 2.210 1.00 56.31 1041 LYS A C 1
ATOM 8451 O O . LYS A 1 1041 ? -29.648 12.543 2.717 1.00 56.31 1041 LYS A O 1
ATOM 8456 N N . GLU A 1 1042 ? -28.925 11.273 1.024 1.00 56.97 1042 GLU A N 1
ATOM 8457 C CA . GLU A 1 1042 ? -28.478 12.378 0.155 1.00 56.97 1042 GLU A CA 1
ATOM 8458 C C . GLU A 1 1042 ? -29.639 13.093 -0.544 1.00 56.97 1042 GLU A C 1
ATOM 8460 O O . GLU A 1 1042 ? -29.659 14.320 -0.618 1.00 56.97 1042 GLU A O 1
ATOM 8465 N N . GLN A 1 1043 ? -30.611 12.335 -1.050 1.00 59.38 1043 GLN A N 1
ATOM 8466 C CA . GLN A 1 1043 ? -31.693 12.868 -1.884 1.00 59.38 1043 GLN A CA 1
ATOM 8467 C C . GLN A 1 1043 ? -32.896 13.377 -1.080 1.00 59.38 1043 GLN A C 1
ATOM 8469 O O . GLN A 1 1043 ? -33.839 13.935 -1.641 1.00 59.38 1043 GLN A O 1
ATOM 8474 N N . SER A 1 1044 ? -32.915 13.174 0.238 1.00 54.78 1044 SER A N 1
ATOM 8475 C CA . SER A 1 1044 ? -34.009 13.616 1.108 1.00 54.78 1044 SER A CA 1
ATOM 8476 C C . SER A 1 1044 ? -33.473 14.058 2.478 1.00 54.78 1044 SER A C 1
ATOM 8478 O O . SER A 1 1044 ? -33.486 13.271 3.425 1.00 54.78 1044 SER A O 1
ATOM 8480 N N . PRO A 1 1045 ? -33.046 15.332 2.623 1.00 52.06 1045 PRO A N 1
ATOM 8481 C CA . PRO A 1 1045 ? -32.577 15.911 3.892 1.00 52.06 1045 PRO A CA 1
ATOM 8482 C C . PRO A 1 1045 ? -33.605 15.834 5.035 1.00 52.06 1045 PRO A C 1
ATOM 8484 O O . PRO A 1 1045 ? -33.249 15.895 6.207 1.00 52.06 1045 PRO A O 1
ATOM 8487 N N . GLU A 1 1046 ? -34.886 15.655 4.704 1.00 50.06 1046 GLU A N 1
ATOM 8488 C CA . GLU A 1 1046 ? -35.990 15.430 5.648 1.00 50.06 1046 GLU A CA 1
ATOM 8489 C C . GLU A 1 1046 ? -35.874 14.087 6.400 1.00 50.06 1046 GLU A C 1
ATOM 8491 O O . GLU A 1 1046 ? -36.436 13.938 7.479 1.00 50.06 1046 GLU A O 1
ATOM 8496 N N . ILE A 1 1047 ? -35.103 13.124 5.872 1.00 48.56 1047 ILE A N 1
ATOM 8497 C CA . ILE A 1 1047 ? -34.755 11.855 6.540 1.00 48.56 1047 ILE A CA 1
ATOM 8498 C C . ILE A 1 1047 ? -33.600 12.062 7.548 1.00 48.56 1047 ILE A C 1
ATOM 8500 O O . ILE A 1 1047 ? -33.345 11.197 8.382 1.00 48.56 1047 ILE A O 1
ATOM 8504 N N . SER A 1 1048 ? -32.894 13.205 7.506 1.00 43.31 1048 SER A N 1
ATOM 8505 C CA . SER A 1 1048 ? -31.681 13.471 8.298 1.00 43.31 1048 SER A CA 1
ATOM 8506 C C . SER A 1 1048 ? -31.880 14.418 9.489 1.00 43.31 1048 SER A C 1
ATOM 8508 O O . SER A 1 1048 ? -30.886 14.919 10.027 1.00 43.31 1048 SER A O 1
ATOM 8510 N N . SER A 1 1049 ? -33.114 14.741 9.893 1.00 43.38 1049 SER A N 1
ATOM 8511 C CA . SER A 1 1049 ? -33.337 15.699 10.981 1.00 43.38 1049 SER A CA 1
ATOM 8512 C C . SER A 1 1049 ? -33.062 15.068 12.349 1.00 43.38 1049 SER A C 1
ATOM 8514 O O . SER A 1 1049 ? -33.977 14.677 13.070 1.00 43.38 1049 SER A O 1
ATOM 8516 N N . PHE A 1 1050 ? -31.788 15.002 12.729 1.00 45.31 1050 PHE A N 1
ATOM 8517 C CA . PHE A 1 1050 ? -31.409 14.791 14.119 1.00 45.31 1050 PHE A CA 1
ATOM 8518 C C . PHE A 1 1050 ? -31.872 15.997 14.937 1.00 45.31 1050 PHE A C 1
ATOM 8520 O O . PHE A 1 1050 ? -31.400 17.118 14.737 1.00 45.31 1050 PHE A O 1
ATOM 8527 N N . VAL A 1 1051 ? -32.764 15.772 15.897 1.00 40.28 1051 VAL A N 1
ATOM 8528 C CA . VAL A 1 1051 ? -32.863 16.674 17.043 1.00 40.28 1051 VAL A CA 1
ATOM 8529 C C . VAL A 1 1051 ? -31.703 16.292 17.950 1.00 40.28 1051 VAL A C 1
ATOM 8531 O O . VAL A 1 1051 ? -31.742 15.237 18.570 1.00 40.28 1051 VAL A O 1
ATOM 8534 N N . THR A 1 1052 ? -30.657 17.118 18.032 1.00 44.56 1052 THR A N 1
ATOM 8535 C CA . THR A 1 1052 ? -29.644 16.949 19.081 1.00 44.56 1052 THR A CA 1
ATOM 8536 C C . THR A 1 1052 ? -30.341 17.105 20.422 1.00 44.56 1052 THR A C 1
ATOM 8538 O O . THR A 1 1052 ? -30.687 18.222 20.814 1.00 44.56 1052 THR A O 1
ATOM 8541 N N . VAL A 1 1053 ? -30.593 15.998 21.112 1.00 50.09 1053 VAL A N 1
ATOM 8542 C CA . VAL A 1 1053 ? -31.213 16.068 22.428 1.00 50.09 1053 VAL A CA 1
ATOM 8543 C C . VAL A 1 1053 ? -30.141 16.200 23.494 1.00 50.09 1053 VAL A C 1
ATOM 8545 O O . VAL A 1 1053 ? -29.278 15.338 23.668 1.00 50.09 1053 VAL A O 1
ATOM 8548 N N . GLU A 1 1054 ? -30.199 17.318 24.209 1.00 56.69 1054 GLU A N 1
ATOM 8549 C CA . GLU A 1 1054 ? -29.432 17.513 25.429 1.00 56.69 1054 GLU A CA 1
ATOM 8550 C C . GLU A 1 1054 ? -29.914 16.528 26.501 1.00 56.69 1054 GLU A C 1
ATOM 8552 O O . GLU A 1 1054 ? -31.118 16.338 26.698 1.00 56.69 1054 GLU A O 1
ATOM 8557 N N . ALA A 1 1055 ? -28.958 15.889 27.183 1.00 66.25 1055 ALA A N 1
ATOM 8558 C CA . ALA A 1 1055 ? -29.253 15.014 28.310 1.00 66.25 1055 ALA A CA 1
ATOM 8559 C C . ALA A 1 1055 ? -30.061 15.784 29.361 1.00 66.25 1055 ALA A C 1
ATOM 8561 O O . ALA A 1 1055 ? -29.761 16.944 29.658 1.00 66.25 1055 ALA A O 1
ATOM 8562 N N . ILE A 1 1056 ? -31.083 15.140 29.921 1.00 79.00 1056 ILE A N 1
ATOM 8563 C CA . ILE A 1 1056 ? -31.961 15.781 30.896 1.00 79.00 1056 ILE A CA 1
ATOM 8564 C C . ILE A 1 1056 ? -31.159 16.202 32.131 1.00 79.00 1056 ILE A C 1
ATOM 8566 O O . ILE A 1 1056 ? -30.358 15.435 32.671 1.00 79.00 1056 ILE A O 1
ATOM 8570 N N . SER A 1 1057 ? -31.371 17.433 32.603 1.00 85.94 1057 SER A N 1
ATOM 8571 C CA . SER A 1 1057 ? -30.786 17.851 33.877 1.00 85.94 1057 SER A CA 1
ATOM 8572 C C . SER A 1 1057 ? -31.444 17.079 35.023 1.00 85.94 1057 SER A C 1
ATOM 8574 O O . SER A 1 1057 ? -32.622 16.718 34.946 1.00 85.94 1057 SER A O 1
ATOM 8576 N N . LEU A 1 1058 ? -30.709 16.856 36.114 1.00 88.75 1058 LEU A N 1
ATOM 8577 C CA . LEU A 1 1058 ? -31.261 16.189 37.294 1.00 88.75 1058 LEU A CA 1
ATOM 8578 C C . LEU A 1 1058 ? -32.501 16.933 37.810 1.00 88.75 1058 LEU A C 1
ATOM 8580 O O . LEU A 1 1058 ? -33.505 16.308 38.122 1.00 88.75 1058 LEU A O 1
ATOM 8584 N N . GLU A 1 1059 ? -32.460 18.262 37.835 1.00 89.38 1059 GLU A N 1
ATOM 8585 C CA . GLU A 1 1059 ? -33.556 19.121 38.290 1.00 89.38 1059 GLU A CA 1
ATOM 8586 C C . GLU A 1 1059 ? -34.799 18.944 37.408 1.00 89.38 1059 GLU A C 1
ATOM 8588 O O . GLU A 1 1059 ? -35.919 18.821 37.908 1.00 89.38 1059 GLU A O 1
ATOM 8593 N N . THR A 1 1060 ? -34.594 18.869 36.091 1.00 86.88 1060 THR A N 1
ATOM 8594 C CA . THR A 1 1060 ? -35.669 18.643 35.122 1.00 86.88 1060 THR A CA 1
ATOM 8595 C C . THR A 1 1060 ? -36.259 17.249 35.301 1.00 86.88 1060 THR A C 1
ATOM 8597 O O . THR A 1 1060 ? -37.477 17.115 35.409 1.00 86.88 1060 THR A O 1
ATOM 8600 N N . LEU A 1 1061 ? -35.423 16.216 35.426 1.00 89.19 1061 LEU A N 1
ATOM 8601 C CA . LEU A 1 1061 ? -35.870 14.848 35.682 1.00 89.19 1061 LEU A CA 1
ATOM 8602 C C . LEU A 1 1061 ? -36.670 14.751 36.985 1.00 89.19 1061 LEU A C 1
ATOM 8604 O O . LEU A 1 1061 ? -37.774 14.213 36.999 1.00 89.19 1061 LEU A O 1
ATOM 8608 N N . GLN A 1 1062 ? -36.157 15.333 38.069 1.00 92.19 1062 GLN A N 1
ATOM 8609 C CA . GLN A 1 1062 ? -36.835 15.364 39.362 1.00 92.19 1062 GLN A CA 1
ATOM 8610 C C . GLN A 1 1062 ? -38.188 16.079 39.287 1.00 92.19 1062 GLN A C 1
ATOM 8612 O O . GLN A 1 1062 ? -39.135 15.631 39.929 1.00 92.19 1062 GLN A O 1
ATOM 8617 N N . SER A 1 1063 ? -38.322 17.126 38.463 1.00 89.31 1063 SER A N 1
ATOM 8618 C CA . SER A 1 1063 ? -39.602 17.819 38.252 1.00 89.31 1063 SER A CA 1
ATOM 8619 C C . SER A 1 1063 ? -40.664 16.965 37.539 1.00 89.31 1063 SER A C 1
ATOM 8621 O O . SER A 1 1063 ? -41.861 17.181 37.741 1.00 89.31 1063 SER A O 1
ATOM 8623 N N . LEU A 1 1064 ? -40.242 15.979 36.738 1.00 87.00 1064 LEU A N 1
ATOM 8624 C CA . LEU A 1 1064 ? -41.130 15.062 36.014 1.00 87.00 1064 LEU A CA 1
ATOM 8625 C C . LEU A 1 1064 ? -41.584 13.873 36.876 1.00 87.00 1064 LEU A C 1
ATOM 8627 O O . LEU A 1 1064 ? -42.628 13.279 36.602 1.00 87.00 1064 LEU A O 1
ATOM 8631 N N . LEU A 1 1065 ? -40.824 13.519 37.917 1.00 89.31 1065 LEU A N 1
ATOM 8632 C CA . LEU A 1 1065 ? -41.120 12.380 38.784 1.00 89.31 1065 LEU A CA 1
ATOM 8633 C C . LEU A 1 1065 ? -42.182 12.726 39.842 1.00 89.31 1065 LEU A C 1
ATOM 8635 O O . LEU A 1 1065 ? -42.096 13.721 40.562 1.00 89.31 1065 LEU A O 1
ATOM 8639 N N . ALA A 1 1066 ? -43.185 11.858 39.992 1.00 88.69 1066 ALA A N 1
ATOM 8640 C CA . ALA A 1 1066 ? -44.123 11.935 41.112 1.00 88.69 1066 ALA A CA 1
ATOM 8641 C C . ALA A 1 1066 ? -43.481 11.406 42.410 1.00 88.69 1066 ALA A C 1
ATOM 8643 O O . ALA A 1 1066 ? -42.585 10.568 42.371 1.00 88.69 1066 ALA A O 1
ATOM 8644 N N . ASP A 1 1067 ? -43.989 11.822 43.577 1.00 88.38 1067 ASP A N 1
ATOM 8645 C CA . ASP A 1 1067 ? -43.434 11.426 44.889 1.00 88.38 1067 ASP A CA 1
ATOM 8646 C C . ASP A 1 1067 ? -43.424 9.905 45.126 1.00 88.38 1067 ASP A C 1
ATOM 8648 O O . ASP A 1 1067 ? -42.582 9.381 45.863 1.00 88.38 1067 ASP A O 1
ATOM 8652 N N . SER A 1 1068 ? -44.343 9.196 44.466 1.00 91.19 1068 SER A N 1
ATOM 8653 C CA . SER A 1 1068 ? -44.499 7.741 44.525 1.00 91.19 1068 SER A CA 1
ATOM 8654 C C . SER A 1 1068 ? -43.613 6.968 43.539 1.00 91.19 1068 SER A C 1
ATOM 8656 O O . SER A 1 1068 ? -43.681 5.740 43.526 1.00 91.19 1068 SER A O 1
ATOM 8658 N N . VAL A 1 1069 ? -42.798 7.652 42.730 1.00 92.62 1069 VAL A N 1
ATOM 8659 C CA . VAL A 1 1069 ? -41.948 7.049 41.695 1.00 92.62 1069 VAL A CA 1
ATOM 8660 C C . VAL A 1 1069 ? -40.476 7.127 42.109 1.00 92.62 1069 VAL A C 1
ATOM 8662 O O . VAL A 1 1069 ? -40.014 8.167 42.584 1.00 92.62 1069 VAL A O 1
ATOM 8665 N N . ALA A 1 1070 ? -39.736 6.040 41.898 1.00 95.56 1070 ALA A N 1
ATOM 8666 C CA . ALA A 1 1070 ? -38.275 6.049 41.840 1.00 95.56 1070 ALA A CA 1
ATOM 8667 C C . ALA A 1 1070 ? -37.806 5.555 40.473 1.00 95.56 1070 ALA A C 1
ATOM 8669 O O . ALA A 1 1070 ? -38.334 4.577 39.952 1.00 95.56 1070 ALA A O 1
ATOM 8670 N N . LEU A 1 1071 ? -36.814 6.228 39.903 1.00 95.25 1071 LEU A N 1
ATOM 8671 C CA . LEU A 1 1071 ? -36.126 5.796 38.696 1.00 95.25 1071 LEU A CA 1
ATOM 8672 C C . LEU A 1 1071 ? -34.811 5.126 39.100 1.00 95.25 1071 LEU A C 1
ATOM 8674 O O . LEU A 1 1071 ? -34.006 5.747 39.787 1.00 95.25 1071 LEU A O 1
ATOM 8678 N N . VAL A 1 1072 ? -34.607 3.880 38.692 1.00 96.69 1072 VAL A N 1
ATOM 8679 C CA . VAL A 1 1072 ? -33.403 3.086 38.934 1.00 96.69 1072 VAL A CA 1
ATOM 8680 C C . VAL A 1 1072 ? -32.642 2.969 37.622 1.00 96.69 1072 VAL A C 1
ATOM 8682 O O . VAL A 1 1072 ? -33.124 2.363 36.665 1.00 96.69 1072 VAL A O 1
ATOM 8685 N N . GLU A 1 1073 ? -31.459 3.564 37.571 1.00 94.38 1073 GLU A N 1
ATOM 8686 C CA . GLU A 1 1073 ? -30.649 3.659 36.367 1.00 94.38 1073 GLU A CA 1
ATOM 8687 C C . GLU A 1 1073 ? -29.314 2.940 36.519 1.00 94.38 1073 GLU A C 1
ATOM 8689 O O . GLU A 1 1073 ? -28.575 3.172 37.471 1.00 94.38 1073 GLU A O 1
ATOM 8694 N N . TYR A 1 1074 ? -28.987 2.104 35.534 1.00 93.88 1074 TYR A N 1
ATOM 8695 C CA . TYR A 1 1074 ? -27.811 1.241 35.549 1.00 93.88 1074 TYR A CA 1
ATOM 8696 C C . TYR A 1 1074 ? -26.729 1.750 34.594 1.00 93.88 1074 TYR A C 1
ATOM 8698 O O . TYR A 1 1074 ? -27.032 2.178 33.483 1.00 93.88 1074 TYR A O 1
ATOM 8706 N N . LEU A 1 1075 ? -25.458 1.668 34.987 1.00 91.88 1075 LEU A N 1
ATOM 8707 C CA . LEU A 1 1075 ? -24.294 1.765 34.101 1.00 91.88 1075 LEU A CA 1
ATOM 8708 C C . LEU A 1 1075 ? -23.372 0.581 34.381 1.00 91.88 1075 LEU A C 1
ATOM 8710 O O . LEU A 1 1075 ? -22.881 0.411 35.495 1.00 91.88 1075 LEU A O 1
ATOM 8714 N N . VAL A 1 1076 ? -23.129 -0.216 33.346 1.00 89.19 1076 VAL A N 1
ATOM 8715 C CA . VAL A 1 1076 ? -22.181 -1.334 33.386 1.00 89.19 1076 VAL A CA 1
ATOM 8716 C C . VAL A 1 1076 ? -20.810 -0.799 32.985 1.00 89.19 1076 VAL A C 1
ATOM 8718 O O . VAL A 1 1076 ? -20.664 -0.209 31.908 1.00 89.19 1076 VAL A O 1
ATOM 8721 N N . THR A 1 1077 ? -19.828 -0.982 33.860 1.00 88.50 1077 THR A N 1
ATOM 8722 C CA . THR A 1 1077 ? -18.411 -0.716 33.587 1.00 88.50 1077 THR A CA 1
ATOM 8723 C C . THR A 1 1077 ? -17.641 -2.036 33.558 1.00 88.50 1077 THR A C 1
ATOM 8725 O O . THR A 1 1077 ? -18.235 -3.091 33.760 1.00 88.50 1077 THR A O 1
ATOM 8728 N N . GLU A 1 1078 ? -16.333 -1.992 33.308 1.00 84.75 1078 GLU A N 1
ATOM 8729 C CA . GLU A 1 1078 ? -15.511 -3.204 33.207 1.00 84.75 1078 GLU A CA 1
ATOM 8730 C C . GLU A 1 1078 ? -15.550 -4.051 34.493 1.00 84.75 1078 GLU A C 1
ATOM 8732 O O . GLU A 1 1078 ? -15.725 -5.266 34.413 1.00 84.75 1078 GLU A O 1
ATOM 8737 N N . ASN A 1 1079 ? -15.477 -3.402 35.664 1.00 89.38 1079 ASN A N 1
ATOM 8738 C CA . ASN A 1 1079 ? -15.284 -4.065 36.964 1.00 89.38 1079 ASN A CA 1
ATOM 8739 C C . ASN A 1 1079 ? -16.403 -3.804 37.988 1.00 89.38 1079 ASN A C 1
ATOM 8741 O O . ASN A 1 1079 ? -16.411 -4.397 39.069 1.00 89.38 1079 ASN A O 1
ATOM 8745 N N . GLU A 1 1080 ? -17.331 -2.892 37.700 1.00 93.31 1080 GLU A N 1
ATOM 8746 C CA . GLU A 1 1080 ? -18.438 -2.585 38.605 1.00 93.31 1080 GLU A CA 1
ATOM 8747 C C . GLU A 1 1080 ? -19.724 -2.181 37.881 1.00 93.31 1080 GLU A C 1
ATOM 8749 O O . GLU A 1 1080 ? -19.717 -1.586 36.797 1.00 93.31 1080 GLU A O 1
ATOM 8754 N N . LEU A 1 1081 ? -20.847 -2.458 38.536 1.00 94.38 1081 LEU A N 1
ATOM 8755 C CA . LEU A 1 1081 ? -22.162 -1.962 38.173 1.00 94.38 1081 LEU A CA 1
ATOM 8756 C C . LEU A 1 1081 ? -22.500 -0.754 39.047 1.00 94.38 1081 LEU A C 1
ATOM 8758 O O . LEU A 1 1081 ? -22.582 -0.859 40.274 1.00 94.38 1081 LEU A O 1
ATOM 8762 N N . VAL A 1 1082 ? -22.739 0.389 38.409 1.00 95.94 1082 VAL A N 1
ATOM 8763 C CA . VAL A 1 1082 ? -23.216 1.595 39.087 1.00 95.94 1082 VAL A CA 1
ATOM 8764 C C . VAL A 1 1082 ? -24.725 1.702 38.924 1.00 95.94 1082 VAL A C 1
ATOM 8766 O O . VAL A 1 1082 ? -25.239 1.603 37.808 1.00 95.94 1082 VAL A O 1
ATOM 8769 N N . VAL A 1 1083 ? -25.429 1.915 40.035 1.00 96.94 1083 VAL A N 1
ATOM 8770 C CA . VAL A 1 1083 ? -26.889 2.025 40.073 1.00 96.94 1083 VAL A CA 1
ATOM 8771 C C . VAL A 1 1083 ? -27.283 3.337 40.739 1.00 96.94 1083 VAL A C 1
ATOM 8773 O O . VAL A 1 1083 ? -27.087 3.500 41.942 1.00 96.94 1083 VAL A O 1
ATOM 8776 N N . TRP A 1 1084 ? -27.845 4.274 39.980 1.00 97.31 1084 TRP A N 1
ATOM 8777 C CA . TRP A 1 1084 ? -28.428 5.496 40.534 1.00 97.31 1084 TRP A CA 1
ATOM 8778 C C . TRP A 1 1084 ? -29.909 5.289 40.817 1.00 97.31 1084 TRP A C 1
ATOM 8780 O O . TRP A 1 1084 ? -30.625 4.705 40.008 1.00 97.31 1084 TRP A O 1
ATOM 8790 N N . VAL A 1 1085 ? -30.381 5.823 41.940 1.00 97.31 1085 VAL A N 1
ATOM 8791 C CA . VAL A 1 1085 ? -31.809 5.923 42.244 1.00 97.31 1085 VAL A CA 1
ATOM 8792 C C . VAL A 1 1085 ? -32.189 7.389 42.320 1.00 97.31 1085 VAL A C 1
ATOM 8794 O O . VAL A 1 1085 ? -31.788 8.101 43.241 1.00 97.31 1085 VAL A O 1
ATOM 8797 N N . VAL A 1 1086 ? -32.978 7.843 41.351 1.00 96.12 1086 VAL A N 1
ATOM 8798 C CA . VAL A 1 1086 ? -33.484 9.213 41.285 1.00 96.12 1086 VAL A CA 1
ATOM 8799 C C . VAL A 1 1086 ? -34.934 9.240 41.747 1.00 96.12 1086 VAL A C 1
ATOM 8801 O O . VAL A 1 1086 ? -35.802 8.535 41.236 1.00 96.12 1086 VAL A O 1
ATOM 8804 N N . THR A 1 1087 ? -35.211 10.097 42.718 1.00 94.88 1087 THR A N 1
ATOM 8805 C CA . THR A 1 1087 ? -36.562 10.426 43.178 1.00 94.88 1087 THR A CA 1
ATOM 8806 C C . THR A 1 1087 ? -36.774 11.928 43.042 1.00 94.88 1087 THR A C 1
ATOM 8808 O O . THR A 1 1087 ? -35.811 12.677 42.883 1.00 94.88 1087 THR A O 1
ATOM 8811 N N . LYS A 1 1088 ? -38.016 12.397 43.186 1.00 91.94 1088 LYS A N 1
ATOM 8812 C CA . LYS A 1 1088 ? -38.359 13.827 43.109 1.00 91.94 1088 LYS A CA 1
ATOM 8813 C C . LYS A 1 1088 ? -37.496 14.745 43.996 1.00 91.94 1088 LYS A C 1
ATOM 8815 O O . LYS A 1 1088 ? -37.336 15.915 43.677 1.00 91.94 1088 LYS A O 1
ATOM 8820 N N . THR A 1 1089 ? -36.947 14.242 45.106 1.00 90.94 1089 THR A N 1
ATOM 8821 C CA . THR A 1 1089 ? -36.210 15.062 46.087 1.00 90.94 1089 THR A CA 1
ATOM 8822 C C . THR A 1 1089 ? -34.737 14.700 46.248 1.00 90.94 1089 THR A C 1
ATOM 8824 O O . THR A 1 1089 ? -33.951 15.555 46.649 1.00 90.94 1089 THR A O 1
ATOM 8827 N N . LYS A 1 1090 ? -34.329 13.466 45.933 1.00 93.94 1090 LYS A N 1
ATOM 8828 C CA . LYS A 1 1090 ? -32.951 12.993 46.135 1.00 93.94 1090 LYS A CA 1
ATOM 8829 C C . LYS A 1 1090 ? -32.449 12.115 44.993 1.00 93.94 1090 LYS A C 1
ATOM 8831 O O . LYS A 1 1090 ? -33.249 11.506 44.280 1.00 93.94 1090 LYS A O 1
ATOM 8836 N N . ILE A 1 1091 ? -31.125 12.044 44.881 1.00 96.12 1091 ILE A N 1
ATOM 8837 C CA . ILE A 1 1091 ? -30.395 11.073 44.070 1.00 96.12 1091 ILE A CA 1
ATOM 8838 C C . ILE A 1 1091 ? -29.443 10.302 44.983 1.00 96.12 1091 ILE A C 1
ATOM 8840 O O . ILE A 1 1091 ? -28.632 10.911 45.680 1.00 96.12 1091 ILE A O 1
ATOM 8844 N N . ASP A 1 1092 ? -29.559 8.981 44.965 1.00 95.88 1092 ASP A N 1
ATOM 8845 C CA . ASP A 1 1092 ? -28.671 8.056 45.666 1.00 95.88 1092 ASP A CA 1
ATOM 8846 C C . ASP A 1 1092 ? -27.917 7.198 44.640 1.00 95.88 1092 ASP A C 1
ATOM 8848 O O . ASP A 1 1092 ? -28.339 7.084 43.487 1.00 95.88 1092 ASP A O 1
ATOM 8852 N N . VAL A 1 1093 ? -26.795 6.599 45.041 1.00 96.81 1093 VAL A N 1
ATOM 8853 C CA . VAL A 1 1093 ? -26.008 5.711 44.177 1.00 96.81 1093 VAL A CA 1
ATOM 8854 C C . VAL A 1 1093 ? -25.512 4.497 44.956 1.00 96.81 1093 VAL A C 1
ATOM 8856 O O . VAL A 1 1093 ? -25.026 4.628 46.078 1.00 96.81 1093 VAL A O 1
ATOM 8859 N N . ALA A 1 1094 ? -25.617 3.318 44.348 1.00 96.38 1094 ALA A N 1
ATOM 8860 C CA . ALA A 1 1094 ? -24.973 2.090 44.792 1.00 96.38 1094 ALA A CA 1
ATOM 8861 C C . ALA A 1 1094 ? -23.915 1.660 43.769 1.00 96.38 1094 ALA A C 1
ATOM 8863 O O . ALA A 1 1094 ? -24.088 1.840 42.562 1.00 96.38 1094 ALA A O 1
ATOM 8864 N N . ARG A 1 1095 ? -22.819 1.081 44.261 1.00 96.19 1095 ARG A N 1
ATOM 8865 C CA . ARG A 1 1095 ? -21.753 0.497 43.442 1.00 96.19 1095 ARG A CA 1
ATOM 8866 C C . ARG A 1 1095 ? -21.609 -0.963 43.819 1.00 96.19 1095 ARG A C 1
ATOM 8868 O O . ARG A 1 1095 ? -21.440 -1.280 44.995 1.00 96.19 1095 ARG A O 1
ATOM 8875 N N . VAL A 1 1096 ? -21.711 -1.832 42.826 1.00 95.50 1096 VAL A N 1
ATOM 8876 C CA . VAL A 1 1096 ? -21.665 -3.280 43.002 1.00 95.50 1096 VAL A CA 1
ATOM 8877 C C . VAL A 1 1096 ? -20.414 -3.786 42.288 1.00 95.50 1096 VAL A C 1
ATOM 8879 O O . VAL A 1 1096 ? -20.355 -3.670 41.063 1.00 95.50 1096 VAL A O 1
ATOM 8882 N N . PRO A 1 1097 ? -19.412 -4.320 43.011 1.00 93.81 1097 PRO A N 1
ATOM 8883 C CA . PRO A 1 1097 ? -18.242 -4.940 42.394 1.00 93.81 1097 PRO A CA 1
ATOM 8884 C C . PRO A 1 1097 ? -18.696 -6.149 41.572 1.00 93.81 1097 PRO A C 1
ATOM 8886 O O . PRO A 1 1097 ? -19.156 -7.144 42.132 1.00 93.81 1097 PRO A O 1
ATOM 8889 N N . LEU A 1 1098 ? -18.652 -6.023 40.249 1.00 91.81 1098 LEU A N 1
ATOM 8890 C CA . LEU A 1 1098 ? -19.177 -7.015 39.321 1.00 91.81 1098 LEU A CA 1
ATOM 8891 C C . LEU A 1 1098 ? -18.564 -6.786 37.944 1.00 91.81 1098 LEU A C 1
ATOM 8893 O O . LEU A 1 1098 ? -18.800 -5.749 37.323 1.00 91.81 1098 LEU A O 1
ATOM 8897 N N . GLU A 1 1099 ? -17.816 -7.772 37.460 1.00 91.06 1099 GLU A N 1
ATOM 8898 C CA . GLU A 1 1099 ? -17.217 -7.711 36.130 1.00 91.06 1099 GLU A CA 1
ATOM 8899 C C . GLU A 1 1099 ? -18.286 -7.807 35.036 1.00 91.06 1099 GLU A C 1
ATOM 8901 O O . GLU A 1 1099 ? -19.206 -8.632 35.109 1.00 91.06 1099 GLU A O 1
ATOM 8906 N N . GLU A 1 1100 ? -18.130 -7.026 33.964 1.00 87.81 1100 GLU A N 1
ATOM 8907 C CA . GLU A 1 1100 ? -19.064 -7.043 32.832 1.00 87.81 1100 GLU A CA 1
ATOM 8908 C C . GLU A 1 1100 ? -19.207 -8.454 32.238 1.00 87.81 1100 GLU A C 1
ATOM 8910 O O . GLU A 1 1100 ? -20.313 -8.900 31.922 1.00 87.81 1100 GLU A O 1
ATOM 8915 N N . LYS A 1 1101 ? -18.099 -9.196 32.120 1.00 88.00 1101 LYS A N 1
ATOM 8916 C CA . LYS A 1 1101 ? -18.101 -10.569 31.596 1.00 88.00 1101 LYS A CA 1
ATOM 8917 C C . LYS A 1 1101 ? -18.915 -11.514 32.481 1.00 88.00 1101 LYS A C 1
ATOM 8919 O O . LYS A 1 1101 ? -19.668 -12.334 31.956 1.00 88.00 1101 LYS A O 1
ATOM 8924 N N . GLN A 1 1102 ? -18.792 -11.376 33.801 1.00 92.06 1102 GLN A N 1
ATOM 8925 C CA . GLN A 1 1102 ? -19.552 -12.167 34.764 1.00 92.06 1102 GLN A CA 1
ATOM 8926 C C . GLN A 1 1102 ? -21.046 -11.848 34.666 1.00 92.06 1102 GLN A C 1
ATOM 8928 O O . GLN A 1 1102 ? -21.850 -12.763 34.494 1.00 92.06 1102 GLN A O 1
ATOM 8933 N N . LEU A 1 1103 ? -21.419 -10.563 34.684 1.00 92.81 1103 LEU A N 1
ATOM 8934 C CA . LEU A 1 1103 ? -22.809 -10.130 34.514 1.00 92.81 1103 LEU A CA 1
ATOM 8935 C C . LEU A 1 1103 ? -23.405 -10.651 33.198 1.00 92.81 1103 LEU A C 1
ATOM 8937 O O . LEU A 1 1103 ? -24.509 -11.192 33.179 1.00 92.81 1103 LEU A O 1
ATOM 8941 N N . ASN A 1 1104 ? -22.656 -10.538 32.100 1.00 89.25 1104 ASN A N 1
ATOM 8942 C CA . ASN A 1 1104 ? -23.081 -11.008 30.785 1.00 89.25 1104 ASN A CA 1
ATOM 8943 C C . ASN A 1 1104 ? -23.291 -12.529 30.742 1.00 89.25 1104 ASN A C 1
ATOM 8945 O O . ASN A 1 1104 ? -24.195 -12.981 30.037 1.00 89.25 1104 ASN A O 1
ATOM 8949 N N . GLY A 1 1105 ? -22.488 -13.299 31.485 1.00 89.19 1105 GLY A N 1
ATOM 8950 C CA . GLY A 1 1105 ? -22.665 -14.741 31.663 1.00 89.19 1105 GLY A CA 1
ATOM 8951 C C . GLY A 1 1105 ? -23.929 -15.083 32.453 1.00 89.19 1105 GLY A C 1
ATOM 8952 O O . GLY A 1 1105 ? -24.708 -15.921 32.010 1.00 89.19 1105 GLY A O 1
ATOM 8953 N N . LEU A 1 1106 ? -24.188 -14.377 33.560 1.00 92.69 1106 LEU A N 1
ATOM 8954 C CA . LEU A 1 1106 ? -25.400 -14.566 34.370 1.00 92.69 1106 LEU A CA 1
ATOM 8955 C C . LEU A 1 1106 ? -26.679 -14.253 33.586 1.00 92.69 1106 LEU A C 1
ATOM 8957 O O . LEU A 1 1106 ? -27.660 -14.986 33.666 1.00 92.69 1106 LEU A O 1
ATOM 8961 N N . ILE A 1 1107 ? -26.661 -13.180 32.793 1.00 91.38 1107 ILE A N 1
ATOM 8962 C CA . ILE A 1 1107 ? -27.784 -12.817 31.920 1.00 91.38 1107 ILE A CA 1
ATOM 8963 C C . ILE A 1 1107 ? -27.993 -13.879 30.835 1.00 91.38 1107 ILE A C 1
ATOM 8965 O O . ILE A 1 1107 ? -29.134 -14.198 30.509 1.00 91.38 1107 ILE A O 1
ATOM 8969 N N . ALA A 1 1108 ? -26.913 -14.418 30.261 1.00 86.00 1108 ALA A N 1
ATOM 8970 C CA . ALA A 1 1108 ? -27.009 -15.467 29.252 1.00 86.00 1108 ALA A CA 1
ATOM 8971 C C . ALA A 1 1108 ? -27.621 -16.754 29.831 1.00 86.00 1108 ALA A C 1
ATOM 8973 O O . ALA A 1 1108 ? -28.590 -17.243 29.258 1.00 86.00 1108 ALA A O 1
ATOM 8974 N N . ASP A 1 1109 ? -27.138 -17.228 30.987 1.00 89.50 1109 ASP A N 1
ATOM 8975 C CA . ASP A 1 1109 ? -27.687 -18.406 31.684 1.00 89.50 1109 ASP A CA 1
ATOM 8976 C C . ASP A 1 1109 ? -29.166 -18.207 32.050 1.00 89.50 1109 ASP A C 1
ATOM 8978 O O . ASP A 1 1109 ? -30.007 -19.056 31.755 1.00 89.50 1109 ASP A O 1
ATOM 8982 N N . TYR A 1 1110 ? -29.520 -17.040 32.601 1.00 90.25 1110 TYR A N 1
ATOM 8983 C CA . TYR A 1 1110 ? -30.909 -16.694 32.907 1.00 90.25 1110 TYR A CA 1
ATOM 8984 C C . TYR A 1 1110 ? -31.819 -16.796 31.674 1.00 90.25 1110 TYR A C 1
ATOM 8986 O O . TYR A 1 1110 ? -32.883 -17.413 31.722 1.00 90.25 1110 TYR A O 1
ATOM 8994 N N . ARG A 1 1111 ? -31.393 -16.217 30.545 1.00 85.94 1111 ARG A N 1
ATOM 8995 C CA . ARG A 1 1111 ? -32.169 -16.237 29.297 1.00 85.94 1111 ARG A CA 1
ATOM 8996 C C . ARG A 1 1111 ? -32.268 -17.631 28.695 1.00 85.94 1111 ARG A C 1
ATOM 8998 O O . ARG A 1 1111 ? -33.343 -18.008 28.237 1.00 85.94 1111 ARG A O 1
ATOM 9005 N N . GLU A 1 1112 ? -31.173 -18.381 28.695 1.00 82.56 1112 GLU A N 1
ATOM 9006 C CA . GLU A 1 1112 ? -31.137 -19.744 28.170 1.00 82.56 1112 GLU A CA 1
ATOM 9007 C C . GLU A 1 1112 ? -32.082 -20.663 28.954 1.00 82.56 1112 GLU A C 1
ATOM 9009 O O . GLU A 1 1112 ? -32.805 -21.462 28.362 1.00 82.56 1112 GLU A O 1
ATOM 9014 N N . ARG A 1 1113 ? -32.153 -20.508 30.281 1.00 84.38 1113 ARG A N 1
ATOM 9015 C CA . ARG A 1 1113 ? -33.084 -21.269 31.127 1.00 84.38 1113 ARG A CA 1
ATOM 9016 C C . ARG A 1 1113 ? -34.540 -20.938 30.855 1.00 84.38 1113 ARG A C 1
ATOM 9018 O O . ARG A 1 1113 ? -35.335 -21.866 30.747 1.00 84.38 1113 ARG A O 1
ATOM 9025 N N . ILE A 1 1114 ? -34.874 -19.657 30.672 1.00 81.38 1114 ILE A N 1
ATOM 9026 C CA . ILE A 1 1114 ? -36.222 -19.254 30.240 1.00 81.38 1114 ILE A CA 1
ATOM 9027 C C . ILE A 1 1114 ? -36.568 -19.924 28.907 1.00 81.38 1114 ILE A C 1
ATOM 9029 O O . ILE A 1 1114 ? -37.634 -20.519 28.782 1.00 81.38 1114 ILE A O 1
ATOM 9033 N N . GLN A 1 1115 ? -35.658 -19.877 27.929 1.00 74.31 1115 GLN A N 1
ATOM 9034 C CA . GLN A 1 1115 ? -35.869 -20.496 26.615 1.00 74.31 1115 GLN A CA 1
ATOM 9035 C C . GLN A 1 1115 ? -36.049 -22.016 26.701 1.00 74.31 1115 GLN A C 1
ATOM 9037 O O . GLN A 1 1115 ? -36.837 -22.586 25.954 1.00 74.31 1115 GLN A O 1
ATOM 9042 N N . LYS A 1 1116 ? -35.346 -22.672 27.628 1.00 77.62 1116 LYS A N 1
ATOM 9043 C CA . LYS A 1 1116 ? -35.441 -24.117 27.874 1.00 77.62 1116 LYS A CA 1
ATOM 9044 C C . LYS A 1 1116 ? -36.560 -24.512 28.843 1.00 77.62 1116 LYS A C 1
ATOM 9046 O O . LYS A 1 1116 ? -36.656 -25.691 29.173 1.00 77.62 1116 LYS A O 1
ATOM 9051 N N . LEU A 1 1117 ? -37.376 -23.561 29.315 1.00 81.19 1117 LEU A N 1
ATOM 9052 C CA . LEU A 1 1117 ? -38.401 -23.773 30.349 1.00 81.19 1117 LEU A CA 1
ATOM 9053 C C . LEU A 1 1117 ? -37.845 -24.453 31.619 1.00 81.19 1117 LEU A C 1
ATOM 9055 O O . LEU A 1 1117 ? -38.533 -25.223 32.288 1.00 81.19 1117 LEU A O 1
ATOM 9059 N N . ALA A 1 1118 ? -36.578 -24.190 31.941 1.00 82.00 1118 ALA A N 1
ATOM 9060 C CA . ALA A 1 1118 ? -35.925 -24.697 33.140 1.00 82.00 1118 ALA A CA 1
ATOM 9061 C C . ALA A 1 1118 ? -36.252 -23.806 34.356 1.00 82.00 1118 ALA A C 1
ATOM 9063 O O . ALA A 1 1118 ? -36.546 -22.624 34.170 1.00 82.00 1118 ALA A O 1
ATOM 9064 N N . PRO A 1 1119 ? -36.154 -24.322 35.599 1.00 86.62 1119 PRO A N 1
ATOM 9065 C CA . PRO A 1 1119 ? -36.267 -23.501 36.805 1.00 86.62 1119 PRO A CA 1
ATOM 9066 C C . PRO A 1 1119 ? -35.287 -22.319 36.771 1.00 86.62 1119 PRO A C 1
ATOM 9068 O O . PRO A 1 1119 ? -34.105 -22.496 36.447 1.00 86.62 1119 PRO A O 1
ATOM 9071 N N . ILE A 1 1120 ? -35.794 -21.124 37.087 1.00 89.31 1120 ILE A N 1
ATOM 9072 C CA . ILE A 1 1120 ? -35.053 -19.850 37.028 1.00 89.31 1120 ILE A CA 1
ATOM 9073 C C . ILE A 1 1120 ? -34.894 -19.188 38.395 1.00 89.31 1120 ILE A C 1
ATOM 9075 O O . ILE A 1 1120 ? -34.303 -18.116 38.481 1.00 89.31 1120 ILE A O 1
ATOM 9079 N N . GLU A 1 1121 ? -35.457 -19.763 39.456 1.00 89.88 1121 GLU A N 1
ATOM 9080 C CA . GLU A 1 1121 ? -35.574 -19.136 40.771 1.00 89.88 1121 GLU A CA 1
ATOM 9081 C C . GLU A 1 1121 ? -34.205 -18.756 41.339 1.00 89.88 1121 GLU A C 1
ATOM 9083 O O . GLU A 1 1121 ? -34.036 -17.643 41.833 1.00 89.88 1121 GLU A O 1
ATOM 9088 N N . GLU A 1 1122 ? -33.214 -19.638 41.197 1.00 90.44 1122 GLU A N 1
ATOM 9089 C CA . GLU A 1 1122 ? -31.844 -19.406 41.658 1.00 90.44 1122 GLU A CA 1
ATOM 9090 C C . GLU A 1 1122 ? -31.184 -18.242 40.899 1.00 90.44 1122 GLU A C 1
ATOM 9092 O O . GLU A 1 1122 ? -30.616 -17.332 41.504 1.00 90.44 1122 GLU A O 1
ATOM 9097 N N . GLN A 1 1123 ? -31.320 -18.212 39.571 1.00 92.88 1123 GLN A N 1
ATOM 9098 C CA . GLN A 1 1123 ? -30.766 -17.164 38.712 1.00 92.88 1123 GLN A CA 1
ATOM 9099 C C . GLN A 1 1123 ? -31.482 -15.827 38.930 1.00 92.88 1123 GLN A C 1
ATOM 9101 O O . GLN A 1 1123 ? -30.838 -14.780 38.995 1.00 92.88 1123 GLN A O 1
ATOM 9106 N N . ALA A 1 1124 ? -32.809 -15.853 39.077 1.00 92.50 1124 ALA A N 1
ATOM 9107 C CA . ALA A 1 1124 ? -33.633 -14.689 39.375 1.00 92.50 1124 ALA A CA 1
ATOM 9108 C C . ALA A 1 1124 ? -33.266 -14.079 40.734 1.00 92.50 1124 ALA A C 1
ATOM 9110 O O . ALA A 1 1124 ? -33.204 -12.855 40.858 1.00 92.50 1124 ALA A O 1
ATOM 9111 N N . GLN A 1 1125 ? -32.981 -14.917 41.731 1.00 95.31 1125 GLN A N 1
ATOM 9112 C CA . GLN A 1 1125 ? -32.563 -14.484 43.060 1.00 95.31 1125 GLN A CA 1
ATOM 9113 C C . GLN A 1 1125 ? -31.129 -13.948 43.073 1.00 95.31 1125 GLN A C 1
ATOM 9115 O O . GLN A 1 1125 ? -30.856 -12.912 43.689 1.00 95.31 1125 GLN A O 1
ATOM 9120 N N . LEU A 1 1126 ? -30.220 -14.582 42.329 1.00 94.38 1126 LEU A N 1
ATOM 9121 C CA . LEU A 1 1126 ? -28.859 -14.089 42.146 1.00 94.38 1126 LEU A CA 1
ATOM 9122 C C . LEU A 1 1126 ? -28.857 -12.714 41.461 1.00 94.38 1126 LEU A C 1
ATOM 9124 O O . LEU A 1 1126 ? -28.251 -11.771 41.972 1.00 94.38 1126 LEU A O 1
ATOM 9128 N N . LEU A 1 1127 ? -29.595 -12.559 40.360 1.00 95.44 1127 LEU A N 1
ATOM 9129 C CA . LEU A 1 1127 ? -29.742 -11.277 39.671 1.00 95.44 1127 LEU A CA 1
ATOM 9130 C C . LEU A 1 1127 ? -30.443 -10.228 40.550 1.00 95.44 1127 LEU A C 1
ATOM 9132 O O . LEU A 1 1127 ? -30.006 -9.081 40.567 1.00 95.44 1127 LEU A O 1
ATOM 9136 N N . TYR A 1 1128 ? -31.455 -10.590 41.349 1.00 96.00 1128 TYR A N 1
ATOM 9137 C CA . TYR A 1 1128 ? -32.056 -9.667 42.326 1.00 96.00 1128 TYR A CA 1
ATOM 9138 C C . TYR A 1 1128 ? -31.024 -9.164 43.341 1.00 96.00 1128 TYR A C 1
ATOM 9140 O O . TYR A 1 1128 ? -30.959 -7.964 43.628 1.00 96.00 1128 TYR A O 1
ATOM 9148 N N . SER A 1 1129 ? -30.187 -10.067 43.863 1.00 95.06 1129 SER A N 1
ATOM 9149 C CA . SER A 1 1129 ? -29.161 -9.738 44.858 1.00 95.06 1129 SER A CA 1
ATOM 9150 C C . SER A 1 1129 ? -28.104 -8.757 44.337 1.00 95.06 1129 SER A C 1
ATOM 9152 O O . SER A 1 1129 ? -27.565 -7.976 45.119 1.00 95.06 1129 SER A O 1
ATOM 9154 N N . LEU A 1 1130 ? -27.854 -8.760 43.024 1.00 95.00 1130 LEU A N 1
ATOM 9155 C CA . LEU A 1 1130 ? -26.894 -7.878 42.363 1.00 95.00 1130 LEU A CA 1
ATOM 9156 C C . LEU A 1 1130 ? -27.533 -6.574 41.866 1.00 95.00 1130 LEU A C 1
ATOM 9158 O O . LEU A 1 1130 ? -26.906 -5.522 41.939 1.00 95.00 1130 LEU A O 1
ATOM 9162 N N . LEU A 1 1131 ? -28.763 -6.628 41.347 1.00 96.00 1131 LEU A N 1
ATOM 9163 C CA . LEU A 1 1131 ? -29.376 -5.509 40.622 1.00 96.00 1131 LEU A CA 1
ATOM 9164 C C . LEU A 1 1131 ? -30.330 -4.665 41.473 1.00 96.00 1131 LEU A C 1
ATOM 9166 O O . LEU A 1 1131 ? -30.477 -3.475 41.201 1.00 96.00 1131 LEU A O 1
ATOM 9170 N N . ILE A 1 1132 ? -30.993 -5.260 42.470 1.00 96.06 1132 ILE A N 1
ATOM 9171 C CA . ILE A 1 1132 ? -32.074 -4.610 43.232 1.00 96.06 1132 ILE A CA 1
ATOM 9172 C C . ILE A 1 1132 ? -31.726 -4.482 44.709 1.00 96.06 1132 ILE A C 1
ATOM 9174 O O . ILE A 1 1132 ? -31.832 -3.392 45.268 1.00 96.06 1132 ILE A O 1
ATOM 9178 N N . LYS A 1 1133 ? -31.252 -5.561 45.339 1.00 95.56 1133 LYS A N 1
ATOM 9179 C CA . LYS A 1 1133 ? -30.902 -5.570 46.767 1.00 95.56 1133 LYS A CA 1
ATOM 9180 C C . LYS A 1 1133 ? -29.974 -4.411 47.189 1.00 95.56 1133 LYS A C 1
ATOM 9182 O O . LYS A 1 1133 ? -30.247 -3.807 48.225 1.00 95.56 1133 LYS A O 1
ATOM 9187 N N . PRO A 1 1134 ? -28.946 -4.008 46.408 1.00 96.69 1134 PRO A N 1
ATOM 9188 C CA . PRO A 1 1134 ? -28.061 -2.897 46.782 1.00 96.69 1134 PRO A CA 1
ATOM 9189 C C . PRO A 1 1134 ? -28.749 -1.528 46.846 1.00 96.69 1134 PRO A C 1
ATOM 9191 O O . PRO A 1 1134 ? -28.227 -0.611 47.474 1.00 96.69 1134 PRO A O 1
ATOM 9194 N N . VAL A 1 1135 ? -29.908 -1.380 46.197 1.00 96.25 1135 VAL A N 1
ATOM 9195 C CA . VAL A 1 1135 ? -30.678 -0.131 46.134 1.00 96.25 1135 VAL A CA 1
ATOM 9196 C C . VAL A 1 1135 ? -32.038 -0.221 46.827 1.00 96.25 1135 VAL A C 1
ATOM 9198 O O . VAL A 1 1135 ? -32.797 0.748 46.814 1.00 96.25 1135 VAL A O 1
ATOM 9201 N N . GLU A 1 1136 ? -32.347 -1.348 47.470 1.00 93.00 1136 GLU A N 1
ATOM 9202 C CA . GLU A 1 1136 ? -33.654 -1.637 48.073 1.00 93.00 1136 GLU A CA 1
ATOM 9203 C C . GLU A 1 1136 ? -34.053 -0.594 49.134 1.00 93.00 1136 GLU A C 1
ATOM 9205 O O . GLU A 1 1136 ? -35.196 -0.140 49.186 1.00 93.00 1136 GLU A O 1
ATOM 9210 N N . SER A 1 1137 ? -33.081 -0.111 49.914 1.00 94.38 1137 SER A N 1
ATOM 9211 C CA . SER A 1 1137 ? -33.284 0.962 50.896 1.00 94.38 1137 SER A CA 1
ATOM 9212 C C . SER A 1 1137 ? -33.600 2.322 50.257 1.00 94.38 1137 SER A C 1
ATOM 9214 O O . SER A 1 1137 ? -34.299 3.139 50.859 1.00 94.38 1137 SER A O 1
ATOM 9216 N N . PHE A 1 1138 ? -33.126 2.581 49.035 1.00 94.56 1138 PHE A N 1
ATOM 9217 C CA . PHE A 1 1138 ? -33.359 3.842 48.324 1.00 94.56 1138 PHE A CA 1
ATOM 9218 C C . PHE A 1 1138 ? -34.741 3.898 47.671 1.00 94.56 1138 PHE A C 1
ATOM 9220 O O . PHE A 1 1138 ? -35.317 4.983 47.552 1.00 94.56 1138 PHE A O 1
ATOM 9227 N N . ILE A 1 1139 ? -35.278 2.738 47.289 1.00 94.06 1139 ILE A N 1
ATOM 9228 C CA . ILE A 1 1139 ? -36.603 2.585 46.671 1.00 94.06 1139 ILE A CA 1
ATOM 9229 C C . ILE A 1 1139 ? -37.718 2.279 47.685 1.00 94.06 1139 ILE A C 1
ATOM 9231 O O . ILE A 1 1139 ? -38.897 2.271 47.324 1.00 94.06 1139 ILE A O 1
ATOM 9235 N N . ALA A 1 1140 ? -37.375 2.076 48.959 1.00 89.56 1140 ALA A N 1
ATOM 9236 C CA . ALA A 1 1140 ? -38.336 1.816 50.023 1.00 89.56 1140 ALA A CA 1
ATOM 9237 C C . ALA A 1 1140 ? -39.427 2.906 50.103 1.00 89.56 1140 ALA A C 1
ATOM 9239 O O . ALA A 1 1140 ? -39.159 4.109 50.058 1.00 89.56 1140 ALA A O 1
ATOM 9240 N N . GLY A 1 1141 ? -40.689 2.477 50.216 1.00 87.62 1141 GLY A N 1
ATOM 9241 C CA . GLY A 1 1141 ? -41.851 3.372 50.280 1.00 87.62 1141 GLY A CA 1
ATOM 9242 C C . GLY A 1 1141 ? -42.263 3.998 48.941 1.00 87.62 1141 GLY A C 1
ATOM 9243 O O . GLY A 1 1141 ? -43.182 4.820 48.908 1.00 87.62 1141 GLY A O 1
ATOM 9244 N N . LYS A 1 1142 ? -41.618 3.631 47.827 1.00 93.50 1142 LYS A N 1
ATOM 9245 C CA . LYS A 1 1142 ? -42.039 4.031 46.477 1.00 93.50 1142 LYS A CA 1
ATOM 9246 C C . LYS A 1 1142 ? -43.018 3.017 45.912 1.00 93.50 1142 LYS A C 1
ATOM 9248 O O . LYS A 1 1142 ? -42.885 1.822 46.131 1.00 93.50 1142 LYS A O 1
ATOM 9253 N N . ARG A 1 1143 ? -44.033 3.493 45.192 1.00 92.62 1143 ARG A N 1
ATOM 9254 C CA . ARG A 1 1143 ? -45.050 2.627 44.587 1.00 92.62 1143 ARG A CA 1
ATOM 9255 C C . ARG A 1 1143 ? -44.588 2.108 43.233 1.00 92.62 1143 ARG A C 1
ATOM 9257 O O . ARG A 1 1143 ? -44.732 0.925 42.982 1.00 92.62 1143 ARG A O 1
ATOM 9264 N N . PHE A 1 1144 ? -44.051 2.979 42.383 1.00 92.88 1144 PHE A N 1
ATOM 9265 C CA . PHE A 1 1144 ? -43.656 2.647 41.013 1.00 92.88 1144 PHE A CA 1
ATOM 9266 C C . PHE A 1 1144 ? -42.142 2.721 40.853 1.00 92.88 1144 PHE A C 1
ATOM 9268 O O . PHE A 1 1144 ? -41.530 3.688 41.321 1.00 92.88 1144 PHE A O 1
ATOM 9275 N N . LEU A 1 1145 ? -41.565 1.758 40.134 1.00 95.38 1145 LEU A N 1
ATOM 9276 C CA . LEU A 1 1145 ? -40.155 1.796 39.752 1.00 95.38 1145 LEU A CA 1
ATOM 9277 C C . LEU A 1 1145 ? -40.018 1.941 38.241 1.00 95.38 1145 LEU A C 1
ATOM 9279 O O . LEU A 1 1145 ? -40.557 1.145 37.475 1.00 95.38 1145 LEU A O 1
ATOM 9283 N N . GLY A 1 1146 ? -39.285 2.962 37.820 1.00 93.75 1146 GLY A N 1
ATOM 9284 C CA . GLY A 1 1146 ? -38.810 3.084 36.451 1.00 93.75 1146 GLY A CA 1
ATOM 9285 C C . GLY A 1 1146 ? -37.441 2.439 36.334 1.00 93.75 1146 GLY A C 1
ATOM 9286 O O . GLY A 1 1146 ? -36.547 2.813 37.080 1.00 93.75 1146 GLY A O 1
ATOM 9287 N N . ILE A 1 1147 ? -37.257 1.499 35.419 1.00 94.69 1147 ILE A N 1
ATOM 9288 C CA . ILE A 1 1147 ? -35.983 0.823 35.193 1.00 94.69 1147 ILE A CA 1
ATOM 9289 C C . ILE A 1 1147 ? -35.336 1.388 33.927 1.00 94.69 1147 ILE A C 1
ATOM 9291 O O . ILE A 1 1147 ? -35.938 1.355 32.851 1.00 94.69 1147 ILE A O 1
ATOM 9295 N N . VAL A 1 1148 ? -34.105 1.885 34.063 1.00 91.94 1148 VAL A N 1
ATOM 9296 C CA . VAL A 1 1148 ? -33.252 2.343 32.958 1.00 91.94 1148 VAL A CA 1
ATOM 9297 C C . VAL A 1 1148 ? -32.059 1.394 32.817 1.00 91.94 1148 VAL A C 1
ATOM 9299 O O . VAL A 1 1148 ? -31.025 1.600 33.462 1.00 91.94 1148 VAL A O 1
ATOM 9302 N N . PRO A 1 1149 ? -32.207 0.304 32.041 1.00 90.38 1149 PRO A N 1
ATOM 9303 C CA . PRO A 1 1149 ? -31.151 -0.687 31.865 1.00 90.38 1149 PRO A CA 1
ATOM 9304 C C . PRO A 1 1149 ? -30.005 -0.155 30.989 1.00 90.38 1149 PRO A C 1
ATOM 9306 O O . PRO A 1 1149 ? -30.160 0.810 30.247 1.00 90.38 1149 PRO A O 1
ATOM 9309 N N . HIS A 1 1150 ? -28.845 -0.811 31.064 1.00 87.44 1150 HIS A N 1
ATOM 9310 C CA . HIS A 1 1150 ? -27.678 -0.520 30.230 1.00 87.44 1150 HIS A CA 1
ATOM 9311 C C . HIS A 1 1150 ? -27.012 -1.812 29.750 1.00 87.44 1150 HIS A C 1
ATOM 9313 O O . HIS A 1 1150 ? -26.892 -2.782 30.503 1.00 87.44 1150 HIS A O 1
ATOM 9319 N N . GLY A 1 1151 ? -26.546 -1.827 28.500 1.00 80.31 1151 GLY A N 1
ATOM 9320 C CA . GLY A 1 1151 ? -25.876 -2.990 27.916 1.00 80.31 1151 GLY A CA 1
ATOM 9321 C C . GLY A 1 1151 ? -26.788 -4.220 27.871 1.00 80.31 1151 GLY A C 1
ATOM 9322 O O . GLY A 1 1151 ? -27.950 -4.137 27.478 1.00 80.31 1151 GLY A O 1
ATOM 9323 N N . ARG A 1 1152 ? -26.296 -5.392 28.291 1.00 82.06 1152 ARG A N 1
ATOM 9324 C CA . ARG A 1 1152 ? -27.102 -6.626 28.238 1.00 82.06 1152 ARG A CA 1
ATOM 9325 C C . ARG A 1 1152 ? -28.284 -6.660 29.211 1.00 82.06 1152 ARG A C 1
ATOM 9327 O O . ARG A 1 1152 ? -29.147 -7.521 29.061 1.00 82.06 1152 ARG A O 1
ATOM 9334 N N . LEU A 1 1153 ? -28.381 -5.709 30.143 1.00 88.56 1153 LEU A N 1
ATOM 9335 C CA . LEU A 1 1153 ? -29.529 -5.589 31.049 1.00 88.56 1153 LEU A CA 1
ATOM 9336 C C . LEU A 1 1153 ? -30.842 -5.276 30.313 1.00 88.56 1153 LEU A C 1
ATOM 9338 O O . LEU A 1 1153 ? -31.911 -5.487 30.872 1.00 88.56 1153 LEU A O 1
ATOM 9342 N N . HIS A 1 1154 ? -30.790 -4.826 29.054 1.00 83.56 1154 HIS A N 1
ATOM 9343 C CA . HIS A 1 1154 ? -31.992 -4.701 28.220 1.00 83.56 1154 HIS A CA 1
ATOM 9344 C C . HIS A 1 1154 ? -32.689 -6.044 27.953 1.00 83.56 1154 HIS A C 1
ATOM 9346 O O . HIS A 1 1154 ? -33.859 -6.057 27.590 1.00 83.56 1154 HIS A O 1
ATOM 9352 N N . TYR A 1 1155 ? -31.988 -7.169 28.123 1.00 80.62 1155 TYR A N 1
ATOM 9353 C CA . TYR A 1 1155 ? -32.495 -8.499 27.789 1.00 80.62 1155 TYR A CA 1
ATOM 9354 C C . TYR A 1 1155 ? -32.970 -9.310 28.999 1.00 80.62 1155 TYR A C 1
ATOM 9356 O O . TYR A 1 1155 ? -33.167 -10.519 28.873 1.00 80.62 1155 TYR A O 1
ATOM 9364 N N . ILE A 1 1156 ? -33.128 -8.680 30.165 1.00 87.56 1156 ILE A N 1
ATOM 9365 C CA . ILE A 1 1156 ? -33.689 -9.335 31.348 1.00 87.56 1156 ILE A CA 1
ATOM 9366 C C . ILE A 1 1156 ? -35.065 -8.775 31.690 1.00 87.56 1156 ILE A C 1
ATOM 9368 O O . ILE A 1 1156 ? -35.338 -7.582 31.557 1.00 87.56 1156 ILE A O 1
ATOM 9372 N N . SER A 1 1157 ? -35.919 -9.652 32.198 1.00 88.94 1157 SER A N 1
ATOM 9373 C CA . SER A 1 1157 ? -37.203 -9.283 32.772 1.00 88.94 1157 SER A CA 1
ATOM 9374 C C . SER A 1 1157 ? -36.993 -8.936 34.251 1.00 88.94 1157 SER A C 1
ATOM 9376 O O . SER A 1 1157 ? -36.881 -9.818 35.099 1.00 88.94 1157 SER A O 1
ATOM 9378 N N . PHE A 1 1158 ? -36.882 -7.640 34.577 1.00 94.06 1158 PHE A N 1
ATOM 9379 C CA . PHE A 1 1158 ? -36.716 -7.214 35.982 1.00 94.06 1158 PHE A CA 1
ATOM 9380 C C . PHE A 1 1158 ? -37.927 -7.585 36.850 1.00 94.06 1158 PHE A C 1
ATOM 9382 O O . PHE A 1 1158 ? -37.770 -7.804 38.047 1.00 94.06 1158 PHE A O 1
ATOM 9389 N N . SER A 1 1159 ? -39.119 -7.689 36.258 1.00 91.69 1159 SER A N 1
ATOM 9390 C CA . SER A 1 1159 ? -40.348 -8.101 36.945 1.00 91.69 1159 SER A CA 1
ATOM 9391 C C . SER A 1 1159 ? -40.258 -9.504 37.542 1.00 91.69 1159 SER A C 1
ATOM 9393 O O . SER A 1 1159 ? -40.814 -9.732 38.613 1.00 91.69 1159 SER A O 1
ATOM 9395 N N . SER A 1 1160 ? -39.539 -10.416 36.883 1.00 91.50 1160 SER A N 1
ATOM 9396 C CA . SER A 1 1160 ? -39.354 -11.809 37.310 1.00 91.50 1160 SER A CA 1
ATOM 9397 C C . SER A 1 1160 ? -38.126 -12.023 38.196 1.00 91.50 1160 SER A C 1
ATOM 9399 O O . SER A 1 1160 ? -37.849 -13.156 38.582 1.00 91.50 1160 SER A O 1
ATOM 9401 N N . LEU A 1 1161 ? -37.392 -10.965 38.551 1.00 94.75 1161 LEU A N 1
ATOM 9402 C CA . LEU A 1 1161 ? -36.391 -11.044 39.615 1.00 94.75 1161 LEU A CA 1
ATOM 9403 C C . LEU A 1 1161 ? -37.105 -11.160 40.957 1.00 94.75 1161 LEU A C 1
ATOM 9405 O O . LEU A 1 1161 ? -38.123 -10.503 41.168 1.00 94.75 1161 LEU A O 1
ATOM 9409 N N . ARG A 1 1162 ? -36.576 -11.965 41.875 1.00 93.06 1162 ARG A N 1
ATOM 9410 C CA . ARG A 1 1162 ? -37.215 -12.214 43.172 1.00 93.06 1162 ARG A CA 1
ATOM 9411 C C . ARG A 1 1162 ? -36.226 -12.181 44.313 1.00 93.06 1162 ARG A C 1
ATOM 9413 O O . ARG A 1 1162 ? -35.066 -12.542 44.142 1.00 93.06 1162 ARG A O 1
ATOM 9420 N N . ASP A 1 1163 ? -36.710 -11.806 45.484 1.00 91.25 1163 ASP A N 1
ATOM 9421 C CA . ASP A 1 1163 ? -36.021 -12.148 46.719 1.00 91.25 1163 ASP A CA 1
ATOM 9422 C C . ASP A 1 1163 ? -36.473 -13.535 47.216 1.00 91.25 1163 ASP A C 1
ATOM 9424 O O . ASP A 1 1163 ? -37.073 -14.331 46.484 1.00 91.25 1163 ASP A O 1
ATOM 9428 N N . GLU A 1 1164 ? -36.167 -13.847 48.474 1.00 86.12 1164 GLU A N 1
ATOM 9429 C CA . GLU A 1 1164 ? -36.579 -15.105 49.103 1.00 86.12 1164 GLU A CA 1
ATOM 9430 C C . GLU A 1 1164 ? -38.109 -15.260 49.174 1.00 86.12 1164 GLU A C 1
ATOM 9432 O O . GLU A 1 1164 ? -38.604 -16.386 49.184 1.00 86.12 1164 GLU A O 1
ATOM 9437 N N . GLN A 1 1165 ? -38.869 -14.159 49.174 1.00 86.50 1165 GLN A N 1
ATOM 9438 C CA . GLN A 1 1165 ? -40.294 -14.137 49.512 1.00 86.50 1165 GLN A CA 1
ATOM 9439 C C . GLN A 1 1165 ? -41.214 -13.880 48.313 1.00 86.50 1165 GLN A C 1
ATOM 9441 O O . GLN A 1 1165 ? -42.291 -14.466 48.252 1.00 86.50 1165 GLN A O 1
ATOM 9446 N N . SER A 1 1166 ? -40.827 -12.999 47.390 1.00 91.88 1166 SER A N 1
ATOM 9447 C CA . SER A 1 1166 ? -41.719 -12.449 46.359 1.00 91.88 1166 SER A CA 1
ATOM 9448 C C . SER A 1 1166 ? -40.962 -11.942 45.130 1.00 91.88 1166 SER A C 1
ATOM 9450 O O . SER A 1 1166 ? -39.781 -11.582 45.195 1.00 91.88 1166 SER A O 1
ATOM 9452 N N . TYR A 1 1167 ? -41.660 -11.885 43.999 1.00 91.88 1167 TYR A N 1
ATOM 9453 C CA . TYR A 1 1167 ? -41.150 -11.271 42.777 1.00 91.88 1167 TYR A CA 1
ATOM 9454 C C . TYR A 1 1167 ? -41.184 -9.742 42.876 1.00 91.88 1167 TYR A C 1
ATOM 9456 O O . TYR A 1 1167 ? -42.051 -9.151 43.520 1.00 91.88 1167 TYR A O 1
ATOM 9464 N N . LEU A 1 1168 ? -40.261 -9.065 42.193 1.00 93.38 1168 LEU A N 1
ATOM 9465 C CA . LEU A 1 1168 ? -40.153 -7.608 42.220 1.00 93.38 1168 LEU A CA 1
ATOM 9466 C C . LEU A 1 1168 ? -41.455 -6.932 41.769 1.00 93.38 1168 LEU A C 1
ATOM 9468 O O . LEU A 1 1168 ? -41.858 -5.922 42.350 1.00 93.38 1168 LEU A O 1
ATOM 9472 N N . ILE A 1 1169 ? -42.130 -7.512 40.771 1.00 91.25 1169 ILE A N 1
ATOM 9473 C CA . ILE A 1 1169 ? -43.400 -6.996 40.246 1.00 91.25 1169 ILE A CA 1
ATOM 9474 C C . ILE A 1 1169 ? -44.544 -7.038 41.268 1.00 91.25 1169 ILE A C 1
ATOM 9476 O O . ILE A 1 1169 ? -45.444 -6.202 41.210 1.00 91.25 1169 ILE A O 1
ATOM 9480 N N . GLU A 1 1170 ? -44.495 -7.964 42.230 1.00 90.38 1170 GLU A N 1
ATOM 9481 C CA . GLU A 1 1170 ? -45.498 -8.087 43.297 1.00 90.38 1170 GLU A CA 1
ATOM 9482 C C . GLU A 1 1170 ? -45.361 -6.954 44.322 1.00 90.38 1170 GLU A C 1
ATOM 9484 O O . GLU A 1 1170 ? -46.345 -6.545 44.940 1.00 90.38 1170 GLU A O 1
ATOM 9489 N N . LYS A 1 1171 ? -44.151 -6.399 44.469 1.00 89.62 1171 LYS A N 1
ATOM 9490 C CA . LYS A 1 1171 ? -43.868 -5.261 45.354 1.00 89.62 1171 LYS A CA 1
ATOM 9491 C C . LYS A 1 1171 ? -44.089 -3.918 44.664 1.00 89.62 1171 LYS A C 1
ATOM 9493 O O . LYS A 1 1171 ? -44.632 -2.990 45.265 1.00 89.62 1171 LYS A O 1
ATOM 9498 N N . HIS A 1 1172 ? -43.651 -3.805 43.412 1.00 92.62 1172 HIS A N 1
ATOM 9499 C CA . HIS A 1 1172 ? -43.658 -2.554 42.667 1.00 92.62 1172 HIS A CA 1
ATOM 9500 C C . HIS A 1 1172 ? -44.067 -2.772 41.209 1.00 92.62 1172 HIS A C 1
ATOM 9502 O O . HIS A 1 1172 ? -43.361 -3.462 40.473 1.00 92.62 1172 HIS A O 1
ATOM 9508 N N . PRO A 1 1173 ? -45.123 -2.098 40.722 1.00 92.06 1173 PRO A N 1
ATOM 9509 C CA . PRO A 1 1173 ? -45.343 -1.973 39.291 1.00 92.06 1173 PRO A CA 1
ATOM 9510 C C . PRO A 1 1173 ? -44.149 -1.285 38.615 1.00 92.06 1173 PRO A C 1
ATOM 9512 O O . PRO A 1 1173 ? -43.711 -0.207 39.041 1.00 92.06 1173 PRO A O 1
ATOM 9515 N N . LEU A 1 1174 ? -43.642 -1.916 37.557 1.00 92.12 1174 LEU A N 1
ATOM 9516 C CA . LEU A 1 1174 ? -42.458 -1.473 36.826 1.00 92.12 1174 LEU A CA 1
ATOM 9517 C C . LEU A 1 1174 ? -42.841 -0.753 35.530 1.00 92.12 1174 LEU A C 1
ATOM 9519 O O . LEU A 1 1174 ? -43.810 -1.117 34.865 1.00 92.12 1174 LEU A O 1
ATOM 9523 N N . PHE A 1 1175 ? -42.045 0.236 35.138 1.00 88.81 1175 PHE A N 1
ATOM 9524 C CA . PHE A 1 1175 ? -41.994 0.732 33.763 1.00 88.81 1175 PHE A CA 1
ATOM 9525 C C . PHE A 1 1175 ? -40.543 0.792 33.299 1.00 88.81 1175 PHE A C 1
ATOM 9527 O O . PHE A 1 1175 ? -39.635 0.908 34.116 1.00 88.81 1175 PHE A O 1
ATOM 9534 N N . TYR A 1 1176 ? -40.315 0.729 31.993 1.00 85.12 1176 TYR A N 1
ATOM 9535 C CA . TYR A 1 1176 ? -38.972 0.767 31.423 1.00 85.12 1176 TYR A CA 1
ATOM 9536 C C . TYR A 1 1176 ? -38.775 2.042 30.620 1.00 85.12 1176 TYR A C 1
ATOM 9538 O O . TYR A 1 1176 ? -39.688 2.498 29.931 1.00 85.12 1176 TYR A O 1
ATOM 9546 N N . SER A 1 1177 ? -37.574 2.604 30.699 1.00 83.81 1177 SER A N 1
ATOM 9547 C CA . SER A 1 1177 ? -37.135 3.672 29.808 1.00 83.81 1177 SER A CA 1
ATOM 9548 C C . SER A 1 1177 ? -35.714 3.369 29.333 1.00 83.81 1177 SER A C 1
ATOM 9550 O O . SER A 1 1177 ? -34.888 2.967 30.143 1.00 83.81 1177 SER A O 1
ATOM 9552 N N . PRO A 1 1178 ? -35.381 3.555 28.049 1.00 75.00 1178 PRO A N 1
ATOM 9553 C CA . PRO A 1 1178 ? -34.029 3.295 27.549 1.00 75.00 1178 PRO A CA 1
ATOM 9554 C C . PRO A 1 1178 ? -33.002 4.351 27.993 1.00 75.00 1178 PRO A C 1
ATOM 9556 O O . PRO A 1 1178 ? -31.804 4.109 27.917 1.00 75.00 1178 PRO A O 1
ATOM 9559 N N . SER A 1 1179 ? -33.459 5.512 28.469 1.00 83.81 1179 SER A N 1
ATOM 9560 C CA . SER A 1 1179 ? -32.656 6.542 29.146 1.00 83.81 1179 SER A CA 1
ATOM 9561 C C . SER A 1 1179 ? -33.582 7.420 29.994 1.00 83.81 1179 SER A C 1
ATOM 9563 O O . SER A 1 1179 ? -34.770 7.553 29.668 1.00 83.81 1179 SER A O 1
ATOM 9565 N N . ALA A 1 1180 ? -33.085 8.039 31.069 1.00 86.31 1180 ALA A N 1
ATOM 9566 C CA . ALA A 1 1180 ? -33.888 8.995 31.838 1.00 86.31 1180 ALA A CA 1
ATOM 9567 C C . ALA A 1 1180 ? -34.293 10.210 30.985 1.00 86.31 1180 ALA A C 1
ATOM 9569 O O . ALA A 1 1180 ? -35.396 10.746 31.113 1.00 86.31 1180 ALA A O 1
ATOM 9570 N N . SER A 1 1181 ? -33.441 10.585 30.033 1.00 80.81 1181 SER A N 1
ATOM 9571 C CA . SER A 1 1181 ? -33.650 11.698 29.109 1.00 80.81 1181 SER A CA 1
ATOM 9572 C C . SER A 1 1181 ? -34.857 11.518 28.175 1.00 80.81 1181 SER A C 1
ATOM 9574 O O . SER A 1 1181 ? -35.421 12.502 27.708 1.00 80.81 1181 SER A O 1
ATOM 9576 N N . VAL A 1 1182 ? -35.344 10.290 27.957 1.00 76.00 1182 VAL A N 1
ATOM 9577 C CA . VAL A 1 1182 ? -36.577 10.022 27.184 1.00 76.00 1182 VAL A CA 1
ATOM 9578 C C . VAL A 1 1182 ? -37.836 10.495 27.921 1.00 76.00 1182 VAL A C 1
ATOM 9580 O O . VAL A 1 1182 ? -38.856 10.814 27.297 1.00 76.00 1182 VAL A O 1
ATOM 9583 N N . MET A 1 1183 ? -37.785 10.580 29.253 1.00 75.94 1183 MET A N 1
ATOM 9584 C CA . MET A 1 1183 ? -38.959 10.898 30.064 1.00 75.94 1183 MET A CA 1
ATOM 9585 C C . MET A 1 1183 ? -39.503 12.303 29.786 1.00 75.94 1183 MET A C 1
ATOM 9587 O O . MET A 1 1183 ? -40.712 12.513 29.855 1.00 75.94 1183 MET A O 1
ATOM 9591 N N . GLN A 1 1184 ? -38.659 13.259 29.390 1.00 75.06 1184 GLN A N 1
ATOM 9592 C CA . GLN A 1 1184 ? -39.122 14.613 29.061 1.00 75.06 1184 GLN A CA 1
ATOM 9593 C C . GLN A 1 1184 ? -40.039 14.675 27.835 1.00 75.06 1184 GLN A C 1
ATOM 9595 O O . GLN A 1 1184 ? -40.784 15.642 27.695 1.00 75.06 1184 GLN A O 1
ATOM 9600 N N . TYR A 1 1185 ? -40.007 13.663 26.965 1.00 68.81 1185 TYR A N 1
ATOM 9601 C CA . TYR A 1 1185 ? -40.870 13.577 25.785 1.00 68.81 1185 TYR A CA 1
ATOM 9602 C C . TYR A 1 1185 ? -42.121 12.752 26.062 1.00 68.81 1185 TYR A C 1
ATOM 9604 O O . TYR A 1 1185 ? -43.212 13.125 25.647 1.00 68.81 1185 TYR A O 1
ATOM 9612 N N . THR A 1 1186 ? -41.976 11.662 26.813 1.00 66.44 1186 THR A N 1
ATOM 9613 C CA . THR A 1 1186 ? -43.070 10.718 27.086 1.00 66.44 1186 THR A CA 1
ATOM 9614 C C . THR A 1 1186 ? -43.976 11.152 28.242 1.00 66.44 1186 THR A C 1
ATOM 9616 O O . THR A 1 1186 ? -45.150 10.799 28.252 1.00 66.44 1186 THR A O 1
ATOM 9619 N N . PHE A 1 1187 ? -43.482 11.960 29.189 1.00 64.81 1187 PHE A N 1
ATOM 9620 C CA . PHE A 1 1187 ? -44.257 12.431 30.350 1.00 64.81 1187 PHE A CA 1
ATOM 9621 C C . PHE A 1 1187 ? -44.750 13.884 30.228 1.00 64.81 1187 PHE A C 1
ATOM 9623 O O . PHE A 1 1187 ? -45.492 14.347 31.098 1.00 64.81 1187 PHE A O 1
ATOM 9630 N N . LYS A 1 1188 ? -44.375 14.615 29.163 1.00 55.31 1188 LYS A N 1
ATOM 9631 C CA . LYS A 1 1188 ? -44.857 15.991 28.917 1.00 55.31 1188 LYS A CA 1
ATOM 9632 C C . LYS A 1 1188 ? -46.350 16.036 28.587 1.00 55.31 1188 LYS A C 1
ATOM 9634 O O . LYS A 1 1188 ? -47.041 16.958 29.018 1.00 55.31 1188 LYS A O 1
ATOM 9639 N N . GLU A 1 1189 ? -46.871 15.029 27.891 1.00 49.19 1189 GLU A N 1
ATOM 9640 C CA . GLU A 1 1189 ? -48.307 14.889 27.669 1.00 49.19 1189 GLU A CA 1
ATOM 9641 C C . GLU A 1 1189 ? -48.936 14.113 28.828 1.00 49.19 1189 GLU A C 1
ATOM 9643 O O . GLU A 1 1189 ? -48.954 12.884 28.861 1.00 49.19 1189 GLU A O 1
ATOM 9648 N N . LYS A 1 1190 ? -49.497 14.833 29.806 1.00 45.62 1190 LYS A N 1
ATOM 9649 C CA . LYS A 1 1190 ? -50.452 14.237 30.749 1.00 45.62 1190 LYS A CA 1
ATOM 9650 C C . LYS A 1 1190 ? -51.694 13.810 29.965 1.00 45.62 1190 LYS A C 1
ATOM 9652 O O . LYS A 1 1190 ? -52.676 14.550 29.915 1.00 45.62 1190 LYS A O 1
ATOM 9657 N N . ALA A 1 1191 ? -51.663 12.626 29.355 1.00 44.69 1191 ALA A N 1
ATOM 9658 C CA . ALA A 1 1191 ? -52.849 12.012 28.786 1.00 44.69 1191 ALA A CA 1
ATOM 9659 C C . ALA A 1 1191 ? -53.917 11.968 29.887 1.00 44.69 1191 ALA A C 1
ATOM 9661 O O . ALA A 1 1191 ? -53.725 11.353 30.941 1.00 44.69 1191 ALA A O 1
ATOM 9662 N N . LYS A 1 1192 ? -55.026 12.686 29.674 1.00 45.88 1192 LYS A N 1
ATOM 9663 C CA . LYS A 1 1192 ? -56.216 12.613 30.524 1.00 45.88 1192 LYS A CA 1
ATOM 9664 C C . LYS A 1 1192 ? -56.619 11.140 30.586 1.00 45.88 1192 LYS A C 1
ATOM 9666 O O . LYS A 1 1192 ? -57.180 10.626 29.625 1.00 45.88 1192 LYS A O 1
ATOM 9671 N N . ARG A 1 1193 ? -56.293 10.449 31.685 1.00 45.50 1193 ARG A N 1
ATOM 9672 C CA . ARG A 1 1193 ? -56.679 9.049 31.909 1.00 45.50 1193 ARG A CA 1
ATOM 9673 C C . ARG A 1 1193 ? -58.204 8.965 31.986 1.00 45.50 1193 ARG A C 1
ATOM 9675 O O . ARG A 1 1193 ? -58.794 9.128 33.050 1.00 45.50 1193 ARG A O 1
ATOM 9682 N N . SER A 1 1194 ? -58.829 8.750 30.835 1.00 49.72 1194 SER A N 1
ATOM 9683 C CA . SER A 1 1194 ? -60.187 8.235 30.706 1.00 49.72 1194 SER A CA 1
ATOM 9684 C C . SER A 1 1194 ? -60.214 6.805 31.256 1.00 49.72 1194 SER A C 1
ATOM 9686 O O . SER A 1 1194 ? -59.290 6.037 31.001 1.00 49.72 1194 SER A O 1
ATOM 9688 N N . ARG A 1 1195 ? -61.258 6.435 32.010 1.00 51.59 1195 ARG A N 1
ATOM 9689 C CA . ARG A 1 1195 ? -61.492 5.044 32.452 1.00 51.59 1195 ARG A CA 1
ATOM 9690 C C . ARG A 1 1195 ? -61.872 4.104 31.296 1.00 51.59 1195 ARG A C 1
ATOM 9692 O O . ARG A 1 1195 ? -61.928 2.900 31.502 1.00 51.59 1195 ARG A O 1
ATOM 9699 N N . GLU A 1 1196 ? -62.092 4.632 30.094 1.00 58.66 1196 GLU A N 1
ATOM 9700 C CA . GLU A 1 1196 ? -62.294 3.860 28.868 1.00 58.66 1196 GLU A CA 1
ATOM 9701 C C . GLU A 1 1196 ? -61.016 3.860 28.019 1.00 58.66 1196 GLU A C 1
ATOM 9703 O O . GLU A 1 1196 ? -60.927 4.552 27.004 1.00 58.66 1196 GLU A O 1
ATOM 9708 N N . ILE A 1 1197 ? -59.990 3.124 28.443 1.00 63.25 1197 ILE A N 1
ATOM 9709 C CA . ILE A 1 1197 ? -58.811 2.909 27.597 1.00 63.25 1197 ILE A CA 1
ATOM 9710 C C . ILE A 1 1197 ? -59.168 1.798 26.611 1.00 63.25 1197 ILE A C 1
ATOM 9712 O O . ILE A 1 1197 ? -59.471 0.681 27.026 1.00 63.25 1197 ILE A O 1
ATOM 9716 N N . LYS A 1 1198 ? -59.154 2.118 25.313 1.00 74.50 1198 LYS A N 1
ATOM 9717 C CA . LYS A 1 1198 ? -59.207 1.104 24.261 1.00 74.50 1198 LYS A CA 1
ATOM 9718 C C . LYS A 1 1198 ? -57.834 0.432 24.196 1.00 74.50 1198 LYS A C 1
ATOM 9720 O O . LYS A 1 1198 ? -56.841 1.114 23.954 1.00 74.50 1198 LYS A O 1
ATOM 9725 N N . VAL A 1 1199 ? -57.774 -0.865 24.473 1.00 76.19 1199 VAL A N 1
ATOM 9726 C CA . VAL A 1 1199 ? -56.533 -1.648 24.499 1.00 76.19 1199 VAL A CA 1
ATOM 9727 C C . VAL A 1 1199 ? -56.436 -2.465 23.215 1.00 76.19 1199 VAL A C 1
ATOM 9729 O O . VAL A 1 1199 ? -57.424 -3.019 22.747 1.00 76.19 1199 VAL A O 1
ATOM 9732 N N . LEU A 1 1200 ? -55.242 -2.525 22.637 1.00 84.69 1200 LEU A N 1
ATOM 9733 C CA . LEU A 1 1200 ? -54.912 -3.428 21.540 1.00 84.69 1200 LEU A CA 1
ATOM 9734 C C . LEU A 1 1200 ? -53.917 -4.450 22.088 1.00 84.69 1200 LEU A C 1
ATOM 9736 O O . LEU A 1 1200 ? -52.856 -4.057 22.572 1.00 84.69 1200 LEU A O 1
ATOM 9740 N N . ALA A 1 1201 ? -54.266 -5.731 22.050 1.00 85.12 1201 ALA A N 1
ATOM 9741 C CA . ALA A 1 1201 ? -53.427 -6.814 22.549 1.00 85.12 1201 ALA A CA 1
ATOM 9742 C C . ALA A 1 1201 ? -53.061 -7.772 21.414 1.00 85.12 1201 ALA A C 1
ATOM 9744 O O . ALA A 1 1201 ? -53.923 -8.186 20.642 1.00 85.12 1201 ALA A O 1
ATOM 9745 N N . LEU A 1 1202 ? -51.782 -8.131 21.325 1.00 84.75 1202 LEU A N 1
ATOM 9746 C CA . LEU A 1 1202 ? -51.236 -9.006 20.288 1.00 84.75 1202 LEU A CA 1
ATOM 9747 C C . LEU A 1 1202 ? -50.551 -10.197 20.963 1.00 84.75 1202 LEU A C 1
ATOM 9749 O O . LEU A 1 1202 ? -49.696 -9.989 21.821 1.00 84.75 1202 LEU A O 1
ATOM 9753 N N . GLY A 1 1203 ? -50.916 -11.424 20.589 1.00 85.88 1203 GLY A N 1
ATOM 9754 C CA . GLY A 1 1203 ? -50.312 -12.652 21.122 1.00 85.88 1203 GLY A CA 1
ATOM 9755 C C . GLY A 1 1203 ? -49.802 -13.565 20.007 1.00 85.88 1203 GLY A C 1
ATOM 9756 O O . GLY A 1 1203 ? -50.576 -13.926 19.127 1.00 85.88 1203 GLY A O 1
ATOM 9757 N N . ASN A 1 1204 ? -48.517 -13.936 20.040 1.00 84.81 1204 ASN A N 1
ATOM 9758 C CA . ASN A 1 1204 ? -47.840 -14.747 19.011 1.00 84.81 1204 ASN A CA 1
ATOM 9759 C C . ASN A 1 1204 ? -48.191 -14.320 17.575 1.00 84.81 1204 ASN A C 1
ATOM 9761 O O . ASN A 1 1204 ? -48.963 -15.017 16.915 1.00 84.81 1204 ASN A O 1
ATOM 9765 N N . PRO A 1 1205 ? -47.687 -13.174 17.077 1.00 81.88 1205 PRO A N 1
ATOM 9766 C CA . PRO A 1 1205 ? -47.785 -12.862 15.651 1.00 81.88 1205 PRO A CA 1
ATOM 9767 C C . PRO A 1 1205 ? -47.254 -14.032 14.817 1.00 81.88 1205 PRO A C 1
ATOM 9769 O O . PRO A 1 1205 ? -46.246 -14.633 15.176 1.00 81.88 1205 PRO A O 1
ATOM 9772 N N . ASP A 1 1206 ? -47.934 -14.369 13.721 1.00 76.62 1206 ASP A N 1
ATOM 9773 C CA . ASP A 1 1206 ? -47.479 -15.439 12.829 1.00 76.62 1206 ASP A CA 1
ATOM 9774 C C . ASP A 1 1206 ? -46.227 -14.983 12.068 1.00 76.62 1206 ASP A C 1
ATOM 9776 O O . ASP A 1 1206 ? -46.298 -14.181 11.135 1.00 76.62 1206 ASP A O 1
ATOM 9780 N N . LEU A 1 1207 ? -45.068 -15.446 12.539 1.00 69.12 1207 LEU A N 1
ATOM 9781 C CA . LEU A 1 1207 ? -43.751 -15.132 11.984 1.00 69.12 1207 LEU A CA 1
ATOM 9782 C C . LEU A 1 1207 ? -43.271 -16.186 10.971 1.00 69.12 1207 LEU A C 1
ATOM 9784 O O . LEU A 1 1207 ? -42.147 -16.082 10.488 1.00 69.12 1207 LEU A O 1
ATOM 9788 N N . GLY A 1 1208 ? -44.093 -17.194 10.645 1.00 61.22 1208 GLY A N 1
ATOM 9789 C CA . GLY A 1 1208 ? -43.740 -18.263 9.704 1.00 61.22 1208 GLY A CA 1
ATOM 9790 C C . GLY A 1 1208 ? -42.825 -19.362 10.263 1.00 61.22 1208 GLY A C 1
ATOM 9791 O O . GLY A 1 1208 ? -42.518 -20.309 9.542 1.00 61.22 1208 GLY A O 1
ATOM 9792 N N . ASP A 1 1209 ? -42.425 -19.277 11.534 1.00 64.00 1209 ASP A N 1
ATOM 9793 C CA . ASP A 1 1209 ? -41.680 -20.314 12.256 1.00 64.00 1209 ASP A CA 1
ATOM 9794 C C . ASP A 1 1209 ? -42.253 -20.466 13.674 1.00 64.00 1209 ASP A C 1
ATOM 9796 O O . ASP A 1 1209 ? -42.225 -19.541 14.489 1.00 64.00 1209 ASP A O 1
ATOM 9800 N N . PHE A 1 1210 ? -42.775 -21.660 13.955 1.00 65.75 1210 PHE A N 1
ATOM 9801 C CA . PHE A 1 1210 ? -43.407 -22.030 15.223 1.00 65.75 1210 PHE A CA 1
ATOM 9802 C C . PHE A 1 1210 ? -42.428 -22.030 16.406 1.00 65.75 1210 PHE A C 1
ATOM 9804 O O . PHE A 1 1210 ? -42.860 -21.971 17.554 1.00 65.75 1210 PHE A O 1
ATOM 9811 N N . ASN A 1 1211 ? -41.113 -22.054 16.166 1.00 58.72 1211 ASN A N 1
ATOM 9812 C CA . ASN A 1 1211 ? -40.113 -21.967 17.234 1.00 58.72 1211 ASN A CA 1
ATOM 9813 C C . ASN A 1 1211 ? -40.039 -20.574 17.883 1.00 58.72 1211 ASN A C 1
ATOM 9815 O O . ASN A 1 1211 ? -39.473 -20.442 18.969 1.00 58.72 1211 ASN A O 1
ATOM 9819 N N . TYR A 1 1212 ? -40.594 -19.537 17.245 1.00 57.06 1212 TYR A N 1
ATOM 9820 C CA . TYR A 1 1212 ? -40.684 -18.189 17.820 1.00 57.06 1212 TYR A CA 1
ATOM 9821 C C . TYR A 1 1212 ? -41.963 -17.951 18.623 1.00 57.06 1212 TYR A C 1
ATOM 9823 O O . TYR A 1 1212 ? -42.118 -16.878 19.213 1.00 57.06 1212 TYR A O 1
ATOM 9831 N N . ASP A 1 1213 ? -42.859 -18.935 18.674 1.00 72.88 1213 ASP A N 1
ATOM 9832 C CA . ASP A 1 1213 ? -44.057 -18.851 19.491 1.00 72.88 1213 ASP A CA 1
ATOM 9833 C C . ASP A 1 1213 ? -43.680 -18.819 20.965 1.00 72.88 1213 ASP A C 1
ATOM 9835 O O . ASP A 1 1213 ? -43.059 -19.740 21.499 1.00 72.88 1213 ASP A O 1
ATOM 9839 N N . LEU A 1 1214 ? -44.105 -17.764 21.651 1.00 67.25 1214 LEU A N 1
ATOM 9840 C CA . LEU A 1 1214 ? -43.978 -17.698 23.092 1.00 67.25 1214 LEU A CA 1
ATOM 9841 C C . LEU A 1 1214 ? -45.095 -18.549 23.710 1.00 67.25 1214 LEU A C 1
ATOM 9843 O O . LEU A 1 1214 ? -46.283 -18.298 23.449 1.00 67.25 1214 LEU A O 1
ATOM 9847 N N . PRO A 1 1215 ? -44.755 -19.552 24.541 1.00 67.50 1215 PRO A N 1
ATOM 9848 C CA . PRO A 1 1215 ? -45.751 -20.297 25.292 1.00 67.50 1215 PRO A CA 1
ATOM 9849 C C . PRO A 1 1215 ? -46.623 -19.323 26.087 1.00 67.50 1215 PRO A C 1
ATOM 9851 O O . PRO A 1 1215 ? -46.107 -18.397 26.703 1.00 67.50 1215 PRO A O 1
ATOM 9854 N N . LEU A 1 1216 ? -47.942 -19.535 26.073 1.00 72.81 1216 LEU A N 1
ATOM 9855 C CA . LEU A 1 1216 ? -48.946 -18.741 26.800 1.00 72.81 1216 LEU A CA 1
ATOM 9856 C C . LEU A 1 1216 ? -49.211 -17.314 26.286 1.00 72.81 1216 LEU A C 1
ATOM 9858 O O . LEU A 1 1216 ? -50.228 -16.753 26.681 1.00 72.81 1216 LEU A O 1
ATOM 9862 N N . ALA A 1 1217 ? -48.427 -16.740 25.369 1.00 77.38 1217 ALA A N 1
ATOM 9863 C CA . ALA A 1 1217 ? -48.627 -15.348 24.934 1.00 77.38 1217 ALA A CA 1
ATOM 9864 C C . ALA A 1 1217 ? -50.013 -15.083 24.306 1.00 77.38 1217 ALA A C 1
ATOM 9866 O O . ALA A 1 1217 ? -50.605 -14.023 24.501 1.00 77.38 1217 ALA A O 1
ATOM 9867 N N . GLU A 1 1218 ? -50.584 -16.057 23.592 1.00 85.88 1218 GLU A N 1
ATOM 9868 C CA . GLU A 1 1218 ? -51.967 -15.978 23.089 1.00 85.88 1218 GLU A CA 1
ATOM 9869 C C . GLU A 1 1218 ? -53.003 -16.018 24.213 1.00 85.88 1218 GLU A C 1
ATOM 9871 O O . GLU A 1 1218 ? -54.032 -15.342 24.144 1.00 85.88 1218 GLU A O 1
ATOM 9876 N N . MET A 1 1219 ? -52.740 -16.808 25.255 1.00 80.50 1219 MET A N 1
ATOM 9877 C CA . MET A 1 1219 ? -53.602 -16.890 26.431 1.00 80.50 1219 MET A CA 1
ATOM 9878 C C . MET A 1 1219 ? -53.528 -15.596 27.243 1.00 80.50 1219 MET A C 1
ATOM 9880 O O . MET A 1 1219 ? -54.570 -15.082 27.635 1.00 80.50 1219 MET A O 1
ATOM 9884 N N . GLU A 1 1220 ? -52.334 -15.035 27.436 1.00 79.94 1220 GLU A N 1
ATOM 9885 C CA . GLU A 1 1220 ? -52.109 -13.760 28.124 1.00 79.94 1220 GLU A CA 1
ATOM 9886 C C . GLU A 1 1220 ? -52.773 -12.593 27.385 1.00 79.94 1220 GLU A C 1
ATOM 9888 O O . GLU A 1 1220 ? -53.506 -11.812 27.993 1.00 79.94 1220 GLU A O 1
ATOM 9893 N N . ALA A 1 1221 ? -52.609 -12.515 26.059 1.00 84.31 1221 ALA A N 1
ATOM 9894 C CA . ALA A 1 1221 ? -53.278 -11.505 25.243 1.00 84.31 1221 ALA A CA 1
ATOM 9895 C C . ALA A 1 1221 ? -54.810 -11.619 25.347 1.00 84.31 1221 ALA A C 1
ATOM 9897 O O . ALA A 1 1221 ? -55.506 -10.609 25.450 1.00 84.31 1221 ALA A O 1
ATOM 9898 N N . ASN A 1 1222 ? -55.349 -12.845 25.384 1.00 83.62 1222 ASN A N 1
ATOM 9899 C CA . ASN A 1 1222 ? -56.781 -13.072 25.579 1.00 83.62 1222 ASN A CA 1
ATOM 9900 C C . ASN A 1 1222 ? -57.259 -12.780 27.008 1.00 83.62 1222 ASN A C 1
ATOM 9902 O O . ASN A 1 1222 ? -58.394 -12.331 27.179 1.00 83.62 1222 ASN A O 1
ATOM 9906 N N . ALA A 1 1223 ? -56.422 -12.992 28.023 1.00 84.69 1223 ALA A N 1
ATOM 9907 C CA . ALA A 1 1223 ? -56.759 -12.718 29.417 1.00 84.69 1223 ALA A CA 1
ATOM 9908 C C . ALA A 1 1223 ? -57.010 -11.222 29.673 1.00 84.69 1223 ALA A C 1
ATOM 9910 O O . ALA A 1 1223 ? -57.840 -10.878 30.510 1.00 84.69 1223 ALA A O 1
ATOM 9911 N N . LEU A 1 1224 ? -56.417 -10.321 28.879 1.00 79.81 1224 LEU A N 1
ATOM 9912 C CA . LEU A 1 1224 ? -56.659 -8.874 28.981 1.00 79.81 1224 LEU A CA 1
ATOM 9913 C C . LEU A 1 1224 ? -58.130 -8.469 28.764 1.00 79.81 1224 LEU A C 1
ATOM 9915 O O . LEU A 1 1224 ? -58.535 -7.402 29.225 1.00 79.81 1224 LEU A O 1
ATOM 9919 N N . LYS A 1 1225 ? -58.956 -9.322 28.133 1.00 78.94 1225 LYS A N 1
ATOM 9920 C CA . LYS A 1 1225 ? -60.418 -9.119 28.001 1.00 78.94 1225 LYS A CA 1
ATOM 9921 C C . LYS A 1 1225 ? -61.146 -9.041 29.338 1.00 78.94 1225 LYS A C 1
ATOM 9923 O O . LYS A 1 1225 ? -62.235 -8.481 29.401 1.00 78.94 1225 LYS A O 1
ATOM 9928 N N . TRP A 1 1226 ? -60.559 -9.605 30.386 1.00 77.75 1226 TRP A N 1
ATOM 9929 C CA . TRP A 1 1226 ? -61.153 -9.652 31.716 1.00 77.75 1226 TRP A CA 1
ATOM 9930 C C . TRP A 1 1226 ? -60.974 -8.324 32.457 1.00 77.75 1226 TRP A C 1
ATOM 9932 O O . TRP A 1 1226 ? -61.872 -7.904 33.184 1.00 77.75 1226 TRP A O 1
ATOM 9942 N N . ASP A 1 1227 ? -59.860 -7.633 32.207 1.00 69.06 1227 ASP A N 1
ATOM 9943 C CA . ASP A 1 1227 ? -59.485 -6.402 32.908 1.00 69.06 1227 ASP A CA 1
ATOM 9944 C C . ASP A 1 1227 ? -59.793 -5.126 32.107 1.00 69.06 1227 ASP A C 1
ATOM 9946 O O . ASP A 1 1227 ? -59.967 -4.049 32.686 1.00 69.06 1227 ASP A O 1
ATOM 9950 N N . PHE A 1 1228 ? -59.896 -5.226 30.776 1.00 77.12 1228 PHE A N 1
ATOM 9951 C CA . PHE A 1 1228 ? -60.145 -4.093 29.883 1.00 77.12 1228 PHE A CA 1
ATOM 9952 C C . PHE A 1 1228 ? -61.441 -4.283 29.075 1.00 77.12 1228 PHE A C 1
ATOM 9954 O O . PHE A 1 1228 ? -61.468 -5.077 28.135 1.00 77.12 1228 PHE A O 1
ATOM 9961 N N . PRO A 1 1229 ? -62.511 -3.505 29.354 1.00 73.44 1229 PRO A N 1
ATOM 9962 C CA . PRO A 1 1229 ? -63.818 -3.670 28.703 1.00 73.44 1229 PRO A CA 1
ATOM 9963 C C . PRO A 1 1229 ? -63.827 -3.393 27.190 1.00 73.44 1229 PRO A C 1
ATOM 9965 O O . PRO A 1 1229 ? -64.766 -3.781 26.500 1.00 73.44 1229 PRO A O 1
ATOM 9968 N N . LYS A 1 1230 ? -62.818 -2.673 26.680 1.00 81.06 1230 LYS A N 1
ATOM 9969 C CA . LYS A 1 1230 ? -62.642 -2.323 25.261 1.00 81.06 1230 LYS A CA 1
ATOM 9970 C C . LYS A 1 1230 ? -61.267 -2.800 24.784 1.00 81.06 1230 LYS A C 1
ATOM 9972 O O . LYS A 1 1230 ? -60.398 -1.968 24.533 1.00 81.06 1230 LYS A O 1
ATOM 9977 N N . VAL A 1 1231 ? -61.053 -4.115 24.711 1.00 85.00 1231 VAL A N 1
ATOM 9978 C CA . VAL A 1 1231 ? -59.815 -4.689 24.162 1.00 85.00 1231 VAL A CA 1
ATOM 9979 C C . VAL A 1 1231 ? -60.064 -5.431 22.853 1.00 85.00 1231 VAL A C 1
ATOM 9981 O O . VAL A 1 1231 ? -60.906 -6.326 22.786 1.00 85.00 1231 VAL A O 1
ATOM 9984 N N . ASP A 1 1232 ? -59.299 -5.067 21.829 1.00 87.06 1232 ASP A N 1
ATOM 9985 C CA . ASP A 1 1232 ? -59.200 -5.831 20.591 1.00 87.06 1232 ASP A CA 1
ATOM 9986 C C . ASP A 1 1232 ? -57.977 -6.750 20.728 1.00 87.06 1232 ASP A C 1
ATOM 9988 O O . ASP A 1 1232 ? -56.856 -6.273 20.924 1.00 87.06 1232 ASP A O 1
ATOM 9992 N N . VAL A 1 1233 ? -58.198 -8.068 20.714 1.00 88.12 1233 VAL A N 1
ATOM 9993 C CA . VAL A 1 1233 ? -57.130 -9.071 20.850 1.00 88.12 1233 VAL A CA 1
ATOM 9994 C C . VAL A 1 1233 ? -56.933 -9.759 19.515 1.00 88.12 1233 VAL A C 1
ATOM 9996 O O . VAL A 1 1233 ? -57.876 -10.363 19.001 1.00 88.12 1233 VAL A O 1
ATOM 9999 N N . PHE A 1 1234 ? -55.706 -9.732 19.012 1.00 88.62 1234 PHE A N 1
ATOM 10000 C CA . PHE A 1 1234 ? -55.315 -10.448 17.809 1.00 88.62 1234 PHE A CA 1
ATOM 10001 C C . PHE A 1 1234 ? -54.235 -11.466 18.131 1.00 88.62 1234 PHE A C 1
ATOM 10003 O O . PHE A 1 1234 ? -53.348 -11.221 18.952 1.00 88.62 1234 PHE A O 1
ATOM 10010 N N . THR A 1 1235 ? -54.302 -12.616 17.470 1.00 90.00 1235 THR A N 1
ATOM 10011 C CA . THR A 1 1235 ? -53.315 -13.682 17.621 1.00 90.00 1235 THR A CA 1
ATOM 10012 C C . THR A 1 1235 ? -52.947 -14.269 16.271 1.00 90.00 1235 THR A C 1
ATOM 10014 O O . THR A 1 1235 ? -53.762 -14.255 15.346 1.00 90.00 1235 THR A O 1
ATOM 10017 N N . ARG A 1 1236 ? -51.742 -14.831 16.152 1.00 87.19 1236 ARG A N 1
ATOM 10018 C CA . ARG A 1 1236 ? -51.298 -15.543 14.945 1.00 87.19 1236 ARG A CA 1
ATOM 10019 C C . ARG A 1 1236 ? -51.354 -14.651 13.706 1.00 87.19 1236 ARG A C 1
ATOM 10021 O O . ARG A 1 1236 ? -50.843 -13.531 13.724 1.00 87.19 1236 ARG A O 1
ATOM 10028 N N . LYS A 1 1237 ? -51.965 -15.144 12.630 1.00 84.44 1237 LYS A N 1
ATOM 10029 C CA . LYS A 1 1237 ? -52.126 -14.452 11.347 1.00 84.44 1237 LYS A CA 1
ATOM 10030 C C . LYS A 1 1237 ? -52.776 -13.068 11.482 1.00 84.44 1237 LYS A C 1
ATOM 10032 O O . LYS A 1 1237 ? -52.429 -12.160 10.730 1.00 84.44 1237 LYS A O 1
ATOM 10037 N N . ASP A 1 1238 ? -53.642 -12.896 12.482 1.00 82.50 1238 ASP A N 1
ATOM 10038 C CA . ASP A 1 1238 ? -54.375 -11.650 12.712 1.00 82.50 1238 ASP A CA 1
ATOM 10039 C C . ASP A 1 1238 ? -53.547 -10.651 13.549 1.00 82.50 1238 ASP A C 1
ATOM 10041 O O . ASP A 1 1238 ? -53.853 -9.465 13.600 1.00 82.50 1238 ASP A O 1
ATOM 10045 N N . ALA A 1 1239 ? -52.457 -11.100 14.186 1.00 82.88 1239 ALA A N 1
ATOM 10046 C CA . ALA A 1 1239 ? -51.542 -10.264 14.970 1.00 82.88 1239 ALA A CA 1
ATOM 10047 C C . ALA A 1 1239 ? -50.331 -9.755 14.170 1.00 82.88 1239 ALA A C 1
ATOM 10049 O O . ALA A 1 1239 ? -49.328 -9.352 14.754 1.00 82.88 1239 ALA A O 1
ATOM 10050 N N . THR A 1 1240 ? -50.390 -9.778 12.839 1.00 73.50 1240 THR A N 1
ATOM 10051 C CA . THR A 1 1240 ? -49.285 -9.317 11.986 1.00 73.50 1240 THR A CA 1
ATOM 10052 C C . THR A 1 1240 ? -49.393 -7.821 11.681 1.00 73.50 1240 THR A C 1
ATOM 10054 O O . THR A 1 1240 ? -50.484 -7.258 11.616 1.00 73.50 1240 THR A O 1
ATOM 10057 N N . GLU A 1 1241 ? -48.252 -7.154 11.462 1.00 66.50 1241 GLU A N 1
ATOM 10058 C CA . GLU A 1 1241 ? -48.215 -5.727 11.099 1.00 66.50 1241 GLU A CA 1
ATOM 10059 C C . GLU A 1 1241 ? -49.043 -5.440 9.836 1.00 66.50 1241 GLU A C 1
ATOM 10061 O O . GLU A 1 1241 ? -49.763 -4.444 9.782 1.00 66.50 1241 GLU A O 1
ATOM 10066 N N . SER A 1 1242 ? -48.954 -6.321 8.835 1.00 68.06 1242 SER A N 1
ATOM 10067 C CA . SER A 1 1242 ? -49.695 -6.210 7.575 1.00 68.06 1242 SER A CA 1
ATOM 10068 C C . SER A 1 1242 ? -51.201 -6.287 7.800 1.00 68.06 1242 SER A C 1
ATOM 10070 O O . SER A 1 1242 ? -51.930 -5.427 7.318 1.00 68.06 1242 SER A O 1
ATOM 10072 N N . TRP A 1 1243 ? -51.654 -7.270 8.584 1.00 74.75 1243 TRP A N 1
ATOM 10073 C CA . TRP A 1 1243 ? -53.069 -7.447 8.893 1.00 74.75 1243 TRP A CA 1
ATOM 10074 C C . TRP A 1 1243 ? -53.617 -6.254 9.676 1.00 74.75 1243 TRP A C 1
ATOM 10076 O O . TRP A 1 1243 ? -54.642 -5.693 9.296 1.00 74.75 1243 TRP A O 1
ATOM 10086 N N . LEU A 1 1244 ? -52.888 -5.805 10.707 1.00 69.50 1244 LEU A N 1
ATOM 10087 C CA . LEU A 1 1244 ? -53.259 -4.642 11.515 1.00 69.50 1244 LEU A CA 1
ATOM 10088 C C . LEU A 1 1244 ? -53.379 -3.375 10.669 1.00 69.50 1244 LEU A C 1
ATOM 10090 O O . LEU A 1 1244 ? -54.362 -2.668 10.807 1.00 69.50 1244 LEU A O 1
ATOM 10094 N N . LYS A 1 1245 ? -52.422 -3.103 9.774 1.00 66.19 1245 LYS A N 1
ATOM 10095 C CA . LYS A 1 1245 ? -52.471 -1.926 8.886 1.00 66.19 1245 LYS A CA 1
ATOM 10096 C C . LYS A 1 1245 ? -53.627 -1.957 7.889 1.00 66.19 1245 LYS A C 1
ATOM 10098 O O . LYS A 1 1245 ? -54.039 -0.904 7.414 1.00 66.19 1245 LYS A O 1
ATOM 10103 N N . GLU A 1 1246 ? -54.076 -3.147 7.510 1.00 68.88 1246 GLU A N 1
ATOM 10104 C CA . GLU A 1 1246 ? -55.148 -3.334 6.535 1.00 68.88 1246 GLU A CA 1
ATOM 10105 C C . GLU A 1 1246 ? -56.541 -3.315 7.192 1.00 68.88 1246 GLU A C 1
ATOM 10107 O O . GLU A 1 1246 ? -57.513 -2.933 6.544 1.00 68.88 1246 GLU A O 1
ATOM 10112 N N . HIS A 1 1247 ? -56.638 -3.663 8.483 1.00 62.47 1247 HIS A N 1
ATOM 10113 C CA . HIS A 1 1247 ? -57.914 -3.899 9.172 1.00 62.47 1247 HIS A CA 1
ATOM 10114 C C . HIS A 1 1247 ? -58.177 -3.004 10.404 1.00 62.47 1247 HIS A C 1
ATOM 10116 O O . HIS A 1 1247 ? -59.292 -3.042 10.931 1.00 62.47 1247 HIS A O 1
ATOM 10122 N N . ILE A 1 1248 ? -57.204 -2.204 10.867 1.00 60.31 1248 ILE A N 1
ATOM 10123 C CA . ILE A 1 1248 ? -57.310 -1.268 12.012 1.00 60.31 1248 ILE A CA 1
ATOM 10124 C C . ILE A 1 1248 ? -56.758 0.103 11.630 1.00 60.31 1248 ILE A C 1
ATOM 10126 O O . IL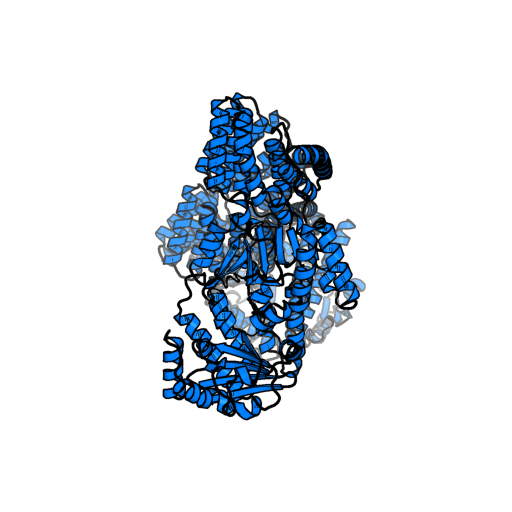E A 1 1248 ? -57.427 1.105 11.982 1.00 60.31 1248 ILE A O 1
#

Radius of gyration: 44.77 Å; chains: 1; bounding box: 110×101×117 Å

Foldseek 3Di:
DLVLLVVLVPDPAPPDDPVSLVVLLLVLLVVLVVCQVVFVFQVSQQSNQQSVVSSVVSNDDDDDDDVVVVVVVVVVVVVLVVCCVVDPPVCNVVSVVVVVVVLVVCCVVPVVVSCNSRVDDDHLQLVLVPDPAKEWEWDDRPQWIKIWIHHNVDIGIDIQGHDPVNVVLLVCQLVDPPHDDPVSLAVNLVRPVVVCLVVLDQPGAAYEYEYDDSRLRDPQQQRDRPRDGPVVRYPYHYDHHSVRVSVCVVQVDDDDKWKFFAFPVPLPDPVPPSVDTDQAAACVVVVCLVPVQRTQEIEIQFAWEFDPVDLQPTFTWHDNHPPDTDTDRCVSVLPAAHDHAEYEYEAYEWDDDPPDDDGSVPVSLLSNLVRPHQKYKYAYHHADPVLVVQLCVQLSVCVVVDPSVVSLVRSLVVCCVVCVPDCSSVRIDMGHHRRQDLVRLQVVLVVQLVVLVVQLVVCVVVLVLVSVLVSLVVSVSSQVSYDPNQCLLVSLVSNLVSCVVVVVLVVNLVSLVSNQVNCPVPLLSNLVSLQVNLVSCLSVVVLVSSLVSLVVSLVSCVVVVVLVVNLVSLQSNLVSCVSVLNNVSSLVSLVSSLVSCVVVVVLLSNLVSLQVNLCCCVQPLLPLVSSLVSLVVSLVSCVVVVVLVSNLVSLQSNLVSCVLLLNLVSSLVSLVVSCVSCVVVVPLLSNLSSLQSQLVSCLLLQVNLSNVVSLVVSCVSCVVVVPLLSQLVSLQVVLVSCVLLVNLPSSLVSLVSSCVSCVVVVPLQSNLSSLQSNLSSCVVVVVLVSSLVSLVVSCVSCVVSVPLPSLLSSLLSNLLSCVSVVVLVSSVVSLVSSLVSCVSSVSLPSNLSSLLVVLVSCVSVLVLVVSLVSLVVSLVSCVVSVSLVSNLSSLQSNLSSCVSVVNLVSSLVSLVVSVVSLVVSLVSNQDLSSSVSNLPVVLVSLVVSLVSCVVVVNPQVSQLSVLVSQVFNVVLVVVPDDDPPPDPVLVVLVVVLVVLVVVLVVLVVVLVVCVVVVPVVVNVVSVVVSVVSVVVNVVSVSVSCVVDVSNRDGPRQRRDRLQRLLVLADQQEWEWAWDADQFWIKIWIRHNPDIDIFIAGDGPVRVLVLLVVLVVCVLVVHDNQVSLQVCCVRRPVRCVVVNPNHAAYEYQDDDSRVSDDQQQRDHPPDGPCVRHPYDYDPGSSCSCVVRVDPDPDDPQDQAEFEAAAAPVDPSPHDPCRLVVSVCVVVVHVHYDYDYYPCRDPVNVVVPD